Protein 8IHE (pdb70)

Organism: Mycobacterium tuberculosis (strain ATCC 25618 / H37Rv) (NCBI:txid83332)

Foldseek 3Di:
DEEEEEDQPLPSVLLLLLVLVVPYQYEYEDQPPVSLVVNCPDGNYHRDYDLLVRLVVADPQYHYEYEDEEDPVLVVVLLVVLVNHAAPHEYEDQYLYQLVVLVVSQVSNVVRNYWYKYWPWDDGNCLSPQATQIFIAADPVSCVVCVSSVLRRFNQLVNDPDDPPPDDDDDVVSRRYDHCYHRSSGSLVSLVVVLVVLLLLLVLVVVLVCLCQLCVLVPVDDDPPSVRSRDHDQSLVVLVVCCPPHPSNDVSSVVVNVCCVVPVVVVVDQLQDDDDCSLVVNVVVCVVVVNDDCSSVVSVVSNCVSNVVCVVVVVVVVVVCCVPPVDDDDDDD/DEEAFEDCPLPRVLLVLLLQVVPYAYEYEYCDQVSLVVQCPHGNRNRDHDLLVRLVVADPPYEHEHADAEDVRSVVVLLVNLVSDAASHEYEDQYLYQLVVQVVSQVSNVVRNYWYWDKPWADGNNQSPQATQIFIAADPVSCVVCVVSQLRRHRQLVSDDAPVVPDDDQDQVSSRYDHQYHRSSGSLVNLVVVLVVLLLLCVVVVVLVCQCCLCVLVPVDDDPSVRRNDHDQSLVVLVVCCPPHPSHDVSSVVVNVCCVVPVVNVVDLLQADDSCSLVSNVVVCVVVVNDDCSSVVSVVSNCVSNCVCVVVVVVVVVVVVPD/DEAEFEDQDLVSVLLCLLQQVLPYQYEYEYPDVVSLVVQPPDHNYHYDYDLQVRLVPADPQYEHEYADAEDPVLVVVLLCVLVRHAAPHEYEDCYLYQLVVQVVSQVSNVVRNYWYKYKPWADPSCLSVQATQIFIAADPVSCVVCVVSVLRRFNQLVSDPDDPVDPDDDDPVSSRYDHCYHRSSGSLVNLVVVLVVLLLVVVVVVVLVVQCCLCVLVDDVPDDPPSVRSRDDDQSLVVLVVCCPPHPSNDPVSVVVNVCCVVPVVCVVDDQQADDDCSLVVNVVVCVVVVHDDCSSVVSVVVNCVSVVVCPVVVVVVQVVCCVPPVDDDD/DEAAQEADDLPSPLLVQLLQVLPYQYEYEYDPGPRQVVSCPDHNYHRDYDLLRRQVVADPQHEHEYADEEDVVVVVVLLVNLVSHAASHEYEYAYLYQLVSQVVSQVSQVVRNYHYWDWQWAQGNRQNQQATQIQIAADPVSCVVCVSSRLSRGNALVSDPADPVDDDDDDPVSTHYDHLYHRSSRSLVSLVVVLVVLLLLLVLVVVLVCQCQLCVLVVDVPDDDPSVSRRDHDQSLVVLVVCCPDHDSNDVSSVVVNVCCVVPVPNPVDDQQADDSCSLVVNVVVCVVVVNDDCSSVVSVVSNCVSNVVCVVVVVVVVVVVVVD

Secondary structure (DSSP, 8-state):
-EEEEE--STTHHHHHHHHHHTT-EEEB--SSHHHHHHHHTSTT--B---HHHHHHSS-SS-EEEE-S-TTHHHHHHHHHHHHHS-TT-EEEE-SS--HHHHHHHHHHTTTTT-EEEEEEE---SGGGTS---EEEEE-HHHHHHHHHHHHHHS--GGGSPPPTT--SSPPHHHHTEEEEESTTHHHHHHHHHHHHHHHHHHHHHHHHHHHHTTTTTT-----S-TTS------HHHHHHHTTSSSS--BHHHHHHHHHHHH-TT-TTS-S-----SHHHHHHHHHHHTT---HHHHHHHHHHHHHTTTTHHHHHHHHHHHHHHH--------/-EEEEE--STTHHHHHHHHHTTT-EEE---SSHHHHHHHHHSTTB---S-HHHHHHSS-SS-EEEE---SSHHHHHHHHHHHSS--SS-EEEE-S---HHHHHHHHHHHHTTT-EEEEEEE--GGGHHHH---EEEES-HHHHHHHHHHHHHHS--GGGS-PPTT--SS--HHHHTEEEEESSSHHHHHHHHHHHHHHHHHHHHHHHHHHHHTTTGGG----S-GGG------HHHHHHHTTSSSTT-BHHHHHHHHHHHH-TT-TT--S-----SHHHHHHHHHHHTT---HHHHHHHHHHHHTTTTTHHHHHHHHHHHTT-/-EEEEE--SHHHHHHHHHHHHTT-EEEEE-S-HHHHHHTTSSTTEEE-SSHHHHHHTSPSSPEEEE---TTHHHHHHHHHHTTTS-TT-EEEE-S---HHHHHHHHHHHHTTT-EEEEEEE-S-STHHHH---EEEES-HHHHHHHHHHHHHHS--GGGSPPPTT--SS--HHHHT--EEESTTHHHHHHHHHHHHHHHHHHHHHHHHHHHHTGGGGT------SSGGG------HHHHHHHTTTTSS--BHHHHHHHHHHHH-TT-TTS-S-----SHHHHHHHHHHHTT---HHHHHHHHHHHHHTTTTHHHHHHHHHHHHHHH-PPP-/-EEEEE--STTHHHHHHHHHHHH-EEEEE-SSTTHHHHHHTSTTEEE-SSHHHHHHTSPSSPPEEE---SSHHHHHHHHHHTTT--TT-EEEE-S---HHHHHHHHHHHHHTTPEEEE------TTTTTS---EEEEE-HHHHHHHHHHHHHHS--GGGS---TT--S---HHHHTEEEEESTTHHHHHHHHHHHHHHHHHHHHHHHHHHHHTTTTTT------S-GGG------HHHHHHHTTSSSS--BHHHHHHHHHHHH-TT-TT--S-----SHHHHHHHHHHHHT---HHHHHHHHHHHHHTTTTHHHHHHHHHHHHH-

B-factor: mean 79.02, std 35.64, range [21.16, 266.27]

Solvent-accessible surface area: 45128 Å² total; per-residue (Å²): 92,53,0,0,0,4,1,17,48,170,47,0,7,18,0,2,65,44,0,8,191,46,34,14,64,2,3,0,41,43,147,64,95,86,29,11,159,60,4,48,74,69,95,100,20,40,32,13,71,44,18,175,82,0,9,124,125,5,68,62,77,21,4,0,0,0,22,16,86,38,35,140,87,1,26,54,23,0,94,89,0,8,108,24,6,102,74,26,0,0,0,0,0,4,5,72,8,28,4,61,29,0,38,128,4,59,119,66,0,151,155,112,34,5,57,6,0,1,0,0,6,6,6,22,54,101,1,117,134,100,1,0,0,0,0,0,0,6,63,42,110,2,19,63,115,0,48,58,0,0,41,33,0,3,19,16,38,103,63,23,114,82,3,81,45,16,118,65,172,65,29,52,0,1,47,0,10,19,59,13,15,83,9,0,0,0,5,0,0,18,3,0,0,14,3,0,12,3,0,5,0,6,0,1,1,9,0,0,2,0,1,85,17,0,24,42,17,90,178,120,24,54,42,32,54,55,105,7,1,96,11,132,16,79,4,18,37,0,0,1,0,0,26,4,9,3,5,0,17,12,38,0,0,45,4,3,1,20,3,1,94,116,10,68,68,2,75,124,27,83,14,144,3,51,2,54,0,9,4,14,20,1,3,16,3,2,3,15,9,2,3,9,0,14,0,7,2,4,2,1,7,36,2,0,18,10,21,98,60,16,60,9,10,10,41,0,8,9,0,0,19,108,35,12,8,23,57,73,56,88,115,95,185,88,48,0,0,0,5,4,18,48,153,49,0,8,32,0,0,62,43,0,9,197,41,39,10,58,0,5,0,44,42,171,74,104,83,31,11,147,64,3,51,74,51,96,97,12,52,42,7,84,42,28,147,93,0,5,136,130,5,85,64,63,30,0,0,0,0,21,20,88,34,28,132,96,1,33,54,23,0,92,104,0,6,110,16,10,117,72,34,1,3,0,0,0,1,6,70,8,18,2,47,36,0,42,149,6,52,134,77,0,158,162,99,35,3,74,4,0,0,0,0,4,1,1,14,52,76,0,125,149,78,0,0,0,0,0,0,0,7,57,44,117,4,16,49,132,0,58,70,0,0,46,29,0,1,18,20,33,104,57,20,122,72,2,85,49,22,117,72,168,53,26,56,0,1,52,0,16,16,57,17,17,84,7,0,0,0,6,0,0,20,1,0,0,17,3,0,6,7,0,4,0,5,0,6,1,8,0,0,1,0,1,89,24,0,26,31,23,88,192,66,88,48,49,56,64,96,9,3,96,11,123,13,80,5,16,26,1,0,0,0,0,30,3,4,4,10,2,13,10,31,2,0,43,1,4,0,14,4,0,94,132,15,71,74,1,72,103,12,71,3,80,1,15,0,45,0,7,5,22,10,1,4,10,1,2,4,12,6,1,1,10,2,12,0,9,2,2,2,2,9,32,2,1,21,15,37,96,58,21,57,13,9,10,40,2,9,19,2,0,77,147,48,41,84,45,0,0,0,7,8,15,44,169,31,0,9,17,0,0,61,38,0,8,167,40,39,11,49,1,0,0,46,25,173,66,97,85,25,15,144,52,2,59,82,60,110,118,12,47,27,12,84,49,25,162,79,0,6,135,98,9,84,76,59,21,1,0,0,0,19,23,94,45,28,126,89,0,17,52,26,0,89,110,0,8,99,28,9,103,75,27,0,0,0,0,0,2,4,69,6,23,2,54,36,0,34,122,2,60,120,62,0,131,152,106,22,0,36,6,0,0,0,0,8,7,2,18,70,106,0,113,123,91,0,0,0,0,0,0,0,10,59,47,108,1,21,52,106,0,47,59,0,0,43,29,0,1,19,15,40,104,62,14,114,78,5,93,43,15,137,61,174,63,32,60,0,1,43,0,12,16,51,9,12,78,7,0,0,0,3,0,0,15,1,0,0,8,2,0,8,3,0,4,0,7,0,0,1,9,0,0,1,0,1,95,22,0,37,24,14,89,128,191,119,13,56,32,28,62,56,108,5,3,94,16,140,16,78,9,18,26,0,0,0,0,0,21,7,2,1,4,0,15,8,48,0,0,40,6,3,2,22,6,1,100,129,13,72,69,1,77,120,46,76,11,129,2,64,8,38,1,19,4,29,16,1,3,13,2,0,0,10,8,1,2,9,0,13,0,7,1,4,2,1,8,36,2,0,20,11,46,92,66,18,57,13,9,9,39,1,8,4,2,0,16,96,32,10,13,18,67,75,47,155,95,41,0,0,0,8,8,16,45,148,46,1,9,32,0,0,80,47,0,6,178,57,36,15,70,2,5,0,37,27,167,81,100,101,26,15,172,77,9,39,67,110,93,120,14,69,30,19,81,42,9,161,71,0,4,118,145,15,67,72,57,35,2,0,0,2,19,15,104,26,18,128,104,2,29,57,24,0,88,88,1,4,122,23,14,79,70,39,0,5,0,0,2,0,9,65,2,21,4,47,31,0,43,140,4,16,131,49,0,96,159,92,24,0,38,1,0,1,0,0,2,5,3,12,71,72,0,101,122,61,0,0,0,0,0,0,0,10,39,46,109,5,14,53,112,0,53,56,0,0,40,24,0,1,22,20,53,98,57,26,111,84,1,91,46,16,132,63,151,50,40,45,0,0,41,0,9,14,64,10,17,80,14,0,0,0,0,0,0,16,1,0,0,18,2,0,7,6,0,4,0,5,0,5,1,8,0,0,1,0,1,89,19,0,26,26,10,80,124,163,101,16,86,36,44,59,51,90,8,0,95,9,134,12,81,5,18,21,0,0,0,0,1,32,4,4,4,5,1,18,15,34,2,1,48,1,1,0,13,3,1,93,118,20,66,76,0,78,108,12,80,8,45,1,17,2,42,0,3,4,20,12,2,4,14,2,2,4,10,11,1,3,10,0,15,0,8,2,3,2,0,9,26,2,0,18,17,36,101,50,20,66,11,11,8,32,2,8,23,1,0,66,125,22,41

Sequence (1312 aa):
MQLGMIGLGRMGANIVRRLAKGGHDCVVYDHDPDAVKAMAGEDRTTGVASLRELSQRLSAPRVVWVMVPAGNITTAVIEELANTLEAGDIVIDGGNTYYRDDLRHEKLLFKKGIHLLDCGTSGGVWGRERGYCLMIGGDGDAFARAEPIFATVAPGVAAAPRTPGRDGEVAPSEQGYLHCGPCGSGHFVKMVHNGIEYGMMASLAEGLNILRNADVGTRTAPLPNPECYQYDFDIPEVAEVWRRGSVIGSWLLDLTAIALRESPDLAEFSGRVSDSGEGRWTAIAAIDEGVPAPVLTTALQSRFASRDLDDFANKALSAMRKQFGGHAEKPANMQLGMIGLGRMGANIVRRLAKGGHDCVVYDHDPDAVKAMAGEDRTTGVASLRELSQRLSAPRVVWVMVPAGNITTAVIEELANTLEAGDIVIDGGNTYYRDDLRHEKLLFKKGIHLLDCGTSGGVWGRERGYCLMIGGDGDAFARAEPIFATVAPGVAAAPRTPGRDGEVAPSEQGYLHCGPCGSGHFVKMVHNGIEYGMMASLAEGLNILRNADVGTRAPLPNPECYQYDFDIPEVAEVWRRGSVIGSWLLDLTAIALRESPDLAEFSGRVSDSGEGRWTAIAAIDEGVPAPVLTTALQSRFASRDLDDFANKALSAMRKQFMQLGMIGLGRMGANIVRRLAKGGHDCVVYDHDPDAVKAMAGEDRTTGVASLRELSQRLSAPRVVWVMVPAGNITTAVIEELANTLEAGDIVIDGGNTYYRDDLRHEKLLFKKGIHLLDCGTSGGVWGRERGYCLMIGGDGDAFARAEPIFATVAPGVAAAPRTPGRDGEVAPSEQGYLHCGPCGSGHFVKMVHNGIEYGMMASLAEGLNILRNADVGTRVTAPLPNPECYQYDFDIPEVAEVWRRGSVIGSWLLDLTAIALRESPDLAEFSGRVSDSGEGRWTAIAAIDEGVPAPVLTTALQSRFASRDLDDFANKALSAMRKQFGGHAEKMQLGMIGLGRMGANIVRRLAKGGHDCVVYDHDPDAVKAMAGEDRTTGVASLRELSQRLSAPRVVWVMVPAGNITTAVIEELANTLEAGDIVIDGGNTYYRDDLRHEKLLFKKGIHLLDCGTSGGVWGRERGYCLMIGGDGDAFARAEPIFATVAPGVAAAPRTPGRDGEVAPSEQGYLHCGPCGSGHFVKMVHNGIEYGMMASLAEGLNILRNADVGTRVTAPLPNPECYQYDFDIPEVAEVWRRGSVIGSWLLDLTAIALRESPDLAEFSGRVSDSGEGRWTAIAAIDEGVPAPVLTTALQSRFASRDLDDFANKALSAMRKQF

GO terms:
  GO:0005886 plasma membrane (C, HDA)

Radius of gyration: 33.94 Å; Cα contacts (8 Å, |Δi|>4): 3015; chains: 4; bounding box: 57×106×106 Å

Nearest PDB structures (foldseek):
  9ijb-assembly1_B  TM=9.926E-01  e=3.414E-52  Mycobacterium tuberculosis
  9ijb-assembly1_C  TM=9.877E-01  e=2.246E-51  Mycobacterium tuberculosis
  4e21-assembly1_B-2  TM=9.804E-01  e=5.335E-36  Geobacter metallireducens GS-15
  4e21-assembly1_A-2  TM=9.779E-01  e=2.579E-34  Geobacter metallireducens GS-15
  6xeq-assembly1_D  TM=9.097E-01  e=1.144E-31  Gluconobacter oxydans

Structure (mmCIF, N/CA/C/O backbone):
data_8IHE
#
_entry.id   8IHE
#
_cell.length_a   95.991
_cell.length_b   107.246
_cell.length_c   137.023
_cell.angle_alpha   90.00
_cell.angle_beta   90.00
_cell.angle_gamma   90.00
#
_symmetry.space_group_name_H-M   'P 21 21 21'
#
loop_
_atom_site.group_PDB
_atom_site.id
_atom_site.type_symbol
_atom_site.label_atom_id
_atom_site.label_alt_id
_atom_site.label_comp_id
_atom_site.label_asym_id
_atom_site.label_entity_id
_atom_site.label_seq_id
_atom_site.pdbx_PDB_ins_code
_atom_site.Cartn_x
_atom_site.Cartn_y
_atom_site.Cartn_z
_atom_site.occupancy
_atom_site.B_iso_or_equiv
_atom_site.auth_seq_id
_atom_site.auth_comp_id
_atom_site.auth_asym_id
_atom_site.auth_atom_id
_atom_site.pdbx_PDB_model_num
ATOM 1 N N . MET A 1 1 ? -13.399 37.291 -47.530 1.00 81.22 1 MET A N 1
ATOM 2 C CA . MET A 1 1 ? -13.512 35.843 -47.884 1.00 82.61 1 MET A CA 1
ATOM 3 C C . MET A 1 1 ? -14.829 35.235 -47.342 1.00 79.06 1 MET A C 1
ATOM 4 O O . MET A 1 1 ? -15.708 35.991 -46.876 1.00 68.33 1 MET A O 1
ATOM 9 N N . GLN A 1 2 ? -14.976 33.912 -47.464 1.00 79.03 2 GLN A N 1
ATOM 10 C CA . GLN A 1 2 ? -16.262 33.161 -47.463 1.00 83.20 2 GLN A CA 1
ATOM 11 C C . GLN A 1 2 ? -16.177 32.050 -46.410 1.00 80.38 2 GLN A C 1
ATOM 12 O O . GLN A 1 2 ? -15.115 31.387 -46.360 1.00 63.55 2 GLN A O 1
ATOM 18 N N . LEU A 1 3 ? -17.254 31.827 -45.644 1.00 80.97 3 LEU A N 1
ATOM 19 C CA . LEU A 1 3 ? -17.206 31.121 -44.330 1.00 81.09 3 LEU A CA 1
ATOM 20 C C . LEU A 1 3 ? -18.513 30.375 -44.070 1.00 82.88 3 LEU A C 1
ATOM 21 O O . LEU A 1 3 ? -19.565 31.001 -44.240 1.00 81.64 3 LEU A O 1
ATOM 26 N N . GLY A 1 4 ? -18.425 29.108 -43.642 1.00 86.87 4 GLY A N 1
ATOM 27 C CA . GLY A 1 4 ? -19.566 28.289 -43.186 1.00 77.26 4 GLY A CA 1
ATOM 28 C C . GLY A 1 4 ? -19.743 28.380 -41.682 1.00 74.78 4 GLY A C 1
ATOM 29 O O . GLY A 1 4 ? -18.735 28.487 -40.970 1.00 78.23 4 GLY A O 1
ATOM 30 N N . MET A 1 5 ? -20.986 28.357 -41.213 1.00 74.46 5 MET A N 1
ATOM 31 C CA . MET A 1 5 ? -21.343 28.289 -39.771 1.00 80.62 5 MET A CA 1
ATOM 32 C C . MET A 1 5 ? -22.348 27.150 -39.541 1.00 75.23 5 MET A C 1
ATOM 33 O O . MET A 1 5 ? -23.336 27.061 -40.264 1.00 90.75 5 MET A O 1
ATOM 38 N N . ILE A 1 6 ? -22.097 26.313 -38.543 1.00 74.49 6 ILE A N 1
ATOM 39 C CA . ILE A 1 6 ? -23.022 25.250 -38.074 1.00 71.12 6 ILE A CA 1
ATOM 40 C C . ILE A 1 6 ? -23.361 25.555 -36.624 1.00 67.33 6 ILE A C 1
ATOM 41 O O . ILE A 1 6 ? -22.426 25.612 -35.837 1.00 65.74 6 ILE A O 1
ATOM 46 N N . GLY A 1 7 ? -24.641 25.749 -36.312 1.00 74.06 7 GLY A N 1
ATOM 47 C CA . GLY A 1 7 ? -25.111 26.158 -34.977 1.00 81.20 7 GLY A CA 1
ATOM 48 C C . GLY A 1 7 ? -25.275 27.664 -34.914 1.00 87.41 7 GLY A C 1
ATOM 49 O O . GLY A 1 7 ? -24.348 28.381 -35.390 1.00 74.75 7 GLY A O 1
ATOM 50 N N . LEU A 1 8 ? -26.401 28.109 -34.336 1.00 98.96 8 LEU A N 1
ATOM 51 C CA . LEU A 1 8 ? -26.925 29.499 -34.426 1.00 103.04 8 LEU A CA 1
ATOM 52 C C . LEU A 1 8 ? -27.626 29.914 -33.119 1.00 103.45 8 LEU A C 1
ATOM 53 O O . LEU A 1 8 ? -28.634 30.621 -33.215 1.00 116.36 8 LEU A O 1
ATOM 58 N N . GLY A 1 9 ? -27.115 29.530 -31.942 1.00 105.09 9 GLY A N 1
ATOM 59 C CA . GLY A 1 9 ? -27.603 30.028 -30.635 1.00 96.34 9 GLY A CA 1
ATOM 60 C C . GLY A 1 9 ? -27.258 31.498 -30.454 1.00 92.26 9 GLY A C 1
ATOM 61 O O . GLY A 1 9 ? -26.908 32.143 -31.474 1.00 89.56 9 GLY A O 1
ATOM 62 N N . ARG A 1 10 ? -27.292 32.007 -29.215 1.00 98.72 10 ARG A N 1
ATOM 63 C CA . ARG A 1 10 ? -26.929 33.419 -28.872 1.00 108.95 10 ARG A CA 1
ATOM 64 C C . ARG A 1 10 ? -25.538 33.799 -29.416 1.00 110.89 10 ARG A C 1
ATOM 65 O O . ARG A 1 10 ? -25.269 35.014 -29.473 1.00 124.47 10 ARG A O 1
ATOM 73 N N . MET A 1 11 ? -24.681 32.825 -29.768 1.00 100.92 11 MET A N 1
ATOM 74 C CA . MET A 1 11 ? -23.272 33.040 -30.206 1.00 86.39 11 MET A CA 1
ATOM 75 C C . MET A 1 11 ? -23.130 32.782 -31.707 1.00 81.43 11 MET A C 1
ATOM 76 O O . MET A 1 11 ? -22.533 33.632 -32.408 1.00 73.84 11 MET A O 1
ATOM 81 N N . GLY A 1 12 ? -23.581 31.615 -32.169 1.00 90.99 12 GLY A N 1
ATOM 82 C CA . GLY A 1 12 ? -23.397 31.187 -33.569 1.00 105.44 12 GLY A CA 1
ATOM 83 C C . GLY A 1 12 ? -23.794 32.304 -34.516 1.00 101.77 12 GLY A C 1
ATOM 84 O O . GLY A 1 12 ? -22.940 32.740 -35.339 1.00 83.42 12 GLY A O 1
ATOM 85 N N . ALA A 1 13 ? -25.038 32.766 -34.334 1.00 97.13 13 ALA A N 1
ATOM 86 C CA . ALA A 1 13 ? -25.707 33.883 -35.042 1.00 86.42 13 ALA A CA 1
ATOM 87 C C . ALA A 1 13 ? -24.800 35.113 -35.106 1.00 78.18 13 ALA A C 1
ATOM 88 O O . ALA A 1 13 ? -24.430 35.504 -36.230 1.00 79.23 13 ALA A O 1
ATOM 90 N N . ASN A 1 14 ? -24.465 35.675 -33.935 1.00 74.31 14 ASN A N 1
ATOM 91 C CA . ASN A 1 14 ? -23.914 37.049 -33.748 1.00 69.29 14 ASN A CA 1
ATOM 92 C C . ASN A 1 14 ? -22.509 37.151 -34.364 1.00 70.37 14 ASN A C 1
ATOM 93 O O . ASN A 1 14 ? -22.036 38.293 -34.613 1.00 57.02 14 ASN A O 1
ATOM 98 N N . ILE A 1 15 ? -21.883 36.008 -34.660 1.00 69.16 15 ILE A N 1
ATOM 99 C CA . ILE A 1 15 ? -20.594 35.967 -35.401 1.00 75.21 15 ILE A CA 1
ATOM 100 C C . ILE A 1 15 ? -20.891 36.165 -36.894 1.00 76.56 15 ILE A C 1
ATOM 101 O O . ILE A 1 15 ? -20.320 37.103 -37.494 1.00 75.54 15 ILE A O 1
ATOM 106 N N . VAL A 1 16 ? -21.776 35.332 -37.448 1.00 87.49 16 VAL A N 1
ATOM 107 C CA . VAL A 1 16 ? -22.435 35.488 -38.785 1.00 91.18 16 VAL A CA 1
ATOM 108 C C . VAL A 1 16 ? -22.667 36.979 -39.081 1.00 89.54 16 VAL A C 1
ATOM 109 O O . VAL A 1 16 ? -22.098 37.488 -40.086 1.00 68.57 16 VAL A O 1
ATOM 113 N N . ARG A 1 17 ? -23.478 37.639 -38.238 1.00 87.50 17 ARG A N 1
ATOM 114 C CA . ARG A 1 17 ? -23.925 39.055 -38.387 1.00 92.47 17 ARG A CA 1
ATOM 115 C C . ARG A 1 17 ? -22.725 40.008 -38.412 1.00 97.14 17 ARG A C 1
ATOM 116 O O . ARG A 1 17 ? -22.666 40.878 -39.318 1.00 107.04 17 ARG A O 1
ATOM 124 N N . ARG A 1 18 ? -21.824 39.849 -37.440 1.00 90.78 18 ARG A N 1
ATOM 125 C CA . ARG A 1 18 ? -20.583 40.646 -37.284 1.00 79.32 18 ARG A CA 1
ATOM 126 C C . ARG A 1 18 ? -19.676 40.453 -38.502 1.00 74.59 18 ARG A C 1
ATOM 127 O O . ARG A 1 18 ? -18.975 41.426 -38.825 1.00 70.66 18 ARG A O 1
ATOM 135 N N . LEU A 1 19 ? -19.639 39.249 -39.106 1.00 77.00 19 LEU A N 1
ATOM 136 C CA . LEU A 1 19 ? -18.755 38.912 -40.270 1.00 79.04 19 LEU A CA 1
ATOM 137 C C . LEU A 1 19 ? -19.309 39.541 -41.548 1.00 83.43 19 LEU A C 1
ATOM 138 O O . LEU A 1 19 ? -18.504 40.089 -42.343 1.00 75.87 19 LEU A O 1
ATOM 143 N N . ALA A 1 20 ? -20.621 39.370 -41.757 1.00 86.84 20 ALA A N 1
ATOM 144 C CA . ALA A 1 20 ? -21.385 39.889 -42.911 1.00 83.72 20 ALA A CA 1
ATOM 145 C C . ALA A 1 20 ? -21.124 41.396 -43.013 1.00 86.60 20 ALA A C 1
ATOM 146 O O . ALA A 1 20 ? -20.727 41.870 -44.117 1.00 91.16 20 ALA A O 1
ATOM 148 N N . LYS A 1 21 ? -21.288 42.112 -41.897 1.00 69.99 21 LYS A N 1
ATOM 149 C CA . LYS A 1 21 ? -21.062 43.576 -41.835 1.00 69.28 21 LYS A CA 1
ATOM 150 C C . LYS A 1 21 ? -19.572 43.820 -42.120 1.00 78.59 21 LYS A C 1
ATOM 151 O O . LYS A 1 21 ? -19.269 44.774 -42.868 1.00 89.84 21 LYS A O 1
ATOM 157 N N . GLY A 1 22 ? -18.684 42.967 -41.586 1.00 77.04 22 GLY A N 1
ATOM 158 C CA . GLY A 1 22 ? -17.225 43.026 -41.813 1.00 74.62 22 GLY A CA 1
ATOM 159 C C . GLY A 1 22 ? -16.875 42.628 -43.236 1.00 74.97 22 GLY A C 1
ATOM 160 O O . GLY A 1 22 ? -15.677 42.748 -43.615 1.00 71.29 22 GLY A O 1
ATOM 161 N N . GLY A 1 23 ? -17.876 42.134 -43.976 1.00 73.14 23 GLY A N 1
ATOM 162 C CA . GLY A 1 23 ? -17.842 41.921 -45.434 1.00 76.08 23 GLY A CA 1
ATOM 163 C C . GLY A 1 23 ? -17.377 40.524 -45.796 1.00 83.29 23 GLY A C 1
ATOM 164 O O . GLY A 1 23 ? -16.432 40.409 -46.590 1.00 94.59 23 GLY A O 1
ATOM 165 N N . HIS A 1 24 ? -18.007 39.484 -45.246 1.00 78.84 24 HIS A N 1
ATOM 166 C CA . HIS A 1 24 ? -17.676 38.076 -45.582 1.00 74.62 24 HIS A CA 1
ATOM 167 C C . HIS A 1 24 ? -18.941 37.346 -46.026 1.00 76.28 24 HIS A C 1
ATOM 168 O O . HIS A 1 24 ? -20.034 37.714 -45.536 1.00 75.46 24 HIS A O 1
ATOM 175 N N . ASP A 1 25 ? -18.786 36.336 -46.887 1.00 79.05 25 ASP A N 1
ATOM 176 C CA . ASP A 1 25 ? -19.924 35.517 -47.376 1.00 90.79 25 ASP A CA 1
ATOM 177 C C . ASP A 1 25 ? -20.139 34.349 -46.408 1.00 87.99 25 ASP A C 1
ATOM 178 O O . ASP A 1 25 ? -19.291 33.414 -46.388 1.00 88.87 25 ASP A O 1
ATOM 183 N N . CYS A 1 26 ? -21.245 34.433 -45.656 1.00 77.50 26 CYS A N 1
ATOM 184 C CA . CYS A 1 26 ? -21.737 33.426 -44.680 1.00 84.51 26 CYS A CA 1
ATOM 185 C C . CYS A 1 26 ? -22.701 32.437 -45.360 1.00 75.40 26 CYS A C 1
ATOM 186 O O . CYS A 1 26 ? -23.533 32.883 -46.185 1.00 82.00 26 CYS A O 1
ATOM 189 N N . VAL A 1 27 ? -22.553 31.149 -45.018 1.00 72.93 27 VAL A N 1
ATOM 190 C CA . VAL A 1 27 ? -23.460 29.983 -45.276 1.00 76.08 27 VAL A CA 1
ATOM 191 C C . VAL A 1 27 ? -23.773 29.354 -43.904 1.00 71.40 27 VAL A C 1
ATOM 192 O O . VAL A 1 27 ? -22.812 29.036 -43.207 1.00 73.29 27 VAL A O 1
ATOM 196 N N . VAL A 1 28 ? -25.036 29.124 -43.534 1.00 74.78 28 VAL A N 1
ATOM 197 C CA . VAL A 1 28 ? -25.416 28.786 -42.127 1.00 87.67 28 VAL A CA 1
ATOM 198 C C . VAL A 1 28 ? -26.175 27.443 -42.040 1.00 96.85 28 VAL A C 1
ATOM 199 O O . VAL A 1 28 ? -26.285 26.785 -43.093 1.00 86.30 28 VAL A O 1
ATOM 203 N N . TYR A 1 29 ? -26.598 27.039 -40.816 1.00 104.88 29 TYR A N 1
ATOM 204 C CA . TYR A 1 29 ? -27.465 25.863 -40.484 1.00 105.42 29 TYR A CA 1
ATOM 205 C C . TYR A 1 29 ? -27.511 25.553 -38.970 1.00 104.84 29 TYR A C 1
ATOM 206 O O . TYR A 1 29 ? -26.446 25.599 -38.332 1.00 124.27 29 TYR A O 1
ATOM 215 N N . ASP A 1 30 ? -28.701 25.192 -38.446 1.00 92.71 30 ASP A N 1
ATOM 216 C CA . ASP A 1 30 ? -28.993 24.609 -37.096 1.00 90.13 30 ASP A CA 1
ATOM 217 C C . ASP A 1 30 ? -30.327 23.849 -37.175 1.00 98.72 30 ASP A C 1
ATOM 218 O O . ASP A 1 30 ? -31.333 24.507 -37.471 1.00 118.66 30 ASP A O 1
ATOM 223 N N . HIS A 1 31 ? -30.368 22.538 -36.907 1.00 100.36 31 HIS A N 1
ATOM 224 C CA . HIS A 1 31 ? -31.614 21.721 -36.971 1.00 109.52 31 HIS A CA 1
ATOM 225 C C . HIS A 1 31 ? -32.858 22.625 -37.059 1.00 113.04 31 HIS A C 1
ATOM 226 O O . HIS A 1 31 ? -33.448 22.697 -38.168 1.00 122.05 31 HIS A O 1
ATOM 233 N N . ASP A 1 32 ? -33.225 23.285 -35.946 1.00 114.68 32 ASP A N 1
ATOM 234 C CA . ASP A 1 32 ? -34.510 24.015 -35.725 1.00 121.70 32 ASP A CA 1
ATOM 235 C C . ASP A 1 32 ? -34.848 24.807 -36.987 1.00 138.19 32 ASP A C 1
ATOM 236 O O . ASP A 1 32 ? -34.014 25.569 -37.464 1.00 154.85 32 ASP A O 1
ATOM 241 N N . PRO A 1 33 ? -36.055 24.656 -37.586 1.00 149.49 33 PRO A N 1
ATOM 242 C CA . PRO A 1 33 ? -36.390 25.383 -38.814 1.00 150.49 33 PRO A CA 1
ATOM 243 C C . PRO A 1 33 ? -36.215 26.904 -38.664 1.00 150.22 33 PRO A C 1
ATOM 244 O O . PRO A 1 33 ? -35.376 27.477 -39.357 1.00 121.85 33 PRO A O 1
ATOM 248 N N . ASP A 1 34 ? -36.984 27.485 -37.731 1.00 161.28 34 ASP A N 1
ATOM 249 C CA . ASP A 1 34 ? -37.190 28.945 -37.508 1.00 161.98 34 ASP A CA 1
ATOM 250 C C . ASP A 1 34 ? -35.839 29.659 -37.356 1.00 155.88 34 ASP A C 1
ATOM 251 O O . ASP A 1 34 ? -35.719 30.811 -37.842 1.00 139.84 34 ASP A O 1
ATOM 256 N N . ALA A 1 35 ? -34.871 29.004 -36.704 1.00 156.96 35 ALA A N 1
ATOM 257 C CA . ALA A 1 35 ? -33.504 29.522 -36.458 1.00 154.91 35 ALA A CA 1
ATOM 258 C C . ALA A 1 35 ? -32.754 29.686 -37.789 1.00 148.32 35 ALA A C 1
ATOM 259 O O . ALA A 1 35 ? -31.961 30.638 -37.887 1.00 148.60 35 ALA A O 1
ATOM 261 N N . VAL A 1 36 ? -33.012 28.819 -38.777 1.00 130.30 36 VAL A N 1
ATOM 262 C CA . VAL A 1 36 ? -32.327 28.841 -40.106 1.00 116.27 36 VAL A CA 1
ATOM 263 C C . VAL A 1 36 ? -33.011 29.865 -41.016 1.00 123.19 36 VAL A C 1
ATOM 264 O O . VAL A 1 36 ? -32.339 30.384 -41.940 1.00 111.41 36 VAL A O 1
ATOM 268 N N . LYS A 1 37 ? -34.313 30.081 -40.809 1.00 131.19 37 LYS A N 1
ATOM 269 C CA . LYS A 1 37 ? -35.101 31.174 -41.441 1.00 137.76 37 LYS A CA 1
ATOM 270 C C . LYS A 1 37 ? -34.510 32.511 -40.982 1.00 134.34 37 LYS A C 1
ATOM 271 O O . LYS A 1 37 ? -34.115 33.315 -41.853 1.00 133.59 37 LYS A O 1
ATOM 277 N N . ALA A 1 38 ? -34.425 32.705 -39.662 1.00 112.72 38 ALA A N 1
ATOM 278 C CA . ALA A 1 38 ? -34.072 33.983 -39.009 1.00 109.55 38 ALA A CA 1
ATOM 279 C C . ALA A 1 38 ? -32.770 34.547 -39.597 1.00 125.72 38 ALA A C 1
ATOM 280 O O . ALA A 1 38 ? -32.665 35.785 -39.697 1.00 138.89 38 ALA A O 1
ATOM 282 N N . MET A 1 39 ? -31.824 33.687 -39.994 1.00 138.87 39 MET A N 1
ATOM 283 C CA . MET A 1 39 ? -30.471 34.090 -40.481 1.00 156.15 39 MET A CA 1
ATOM 284 C C . MET A 1 39 ? -30.477 34.318 -42.003 1.00 170.33 39 MET A C 1
ATOM 285 O O . MET A 1 39 ? -29.575 35.034 -42.483 1.00 189.95 39 MET A O 1
ATOM 290 N N . ALA A 1 40 ? -31.429 33.729 -42.740 1.00 172.51 40 ALA A N 1
ATOM 291 C CA . ALA A 1 40 ? -31.426 33.659 -44.225 1.00 153.36 40 ALA A CA 1
ATOM 292 C C . ALA A 1 40 ? -31.842 35.002 -44.846 1.00 138.62 40 ALA A C 1
ATOM 293 O O . ALA A 1 40 ? -31.562 35.197 -46.047 1.00 130.83 40 ALA A O 1
ATOM 295 N N . GLY A 1 41 ? -32.470 35.896 -44.070 1.00 126.11 41 GLY A N 1
ATOM 296 C CA . GLY A 1 41 ? -32.946 37.209 -44.551 1.00 123.04 41 GLY A CA 1
ATOM 297 C C . GLY A 1 41 ? -32.007 38.357 -44.204 1.00 109.85 41 GLY A C 1
ATOM 298 O O . GLY A 1 41 ? -32.514 39.450 -43.892 1.00 115.97 41 GLY A O 1
ATOM 299 N N . GLU A 1 42 ? -30.689 38.145 -44.266 1.00 99.42 42 GLU A N 1
ATOM 300 C CA . GLU A 1 42 ? -29.675 39.147 -43.838 1.00 99.88 42 GLU A CA 1
ATOM 301 C C . GLU A 1 42 ? -28.486 39.104 -44.797 1.00 92.25 42 GLU A C 1
ATOM 302 O O . GLU A 1 42 ? -28.401 38.138 -45.574 1.00 82.46 42 GLU A O 1
ATOM 308 N N . ASP A 1 43 ? -27.595 40.098 -44.692 1.00 101.43 43 ASP A N 1
ATOM 309 C CA . ASP A 1 43 ? -26.492 40.407 -45.651 1.00 114.56 43 ASP A CA 1
ATOM 310 C C . ASP A 1 43 ? -25.540 39.210 -45.780 1.00 105.76 43 ASP A C 1
ATOM 311 O O . ASP A 1 43 ? -25.007 38.765 -44.757 1.00 128.43 43 ASP A O 1
ATOM 316 N N . ARG A 1 44 ? -25.375 38.699 -47.003 1.00 108.73 44 ARG A N 1
ATOM 317 C CA . ARG A 1 44 ? -24.325 37.727 -47.412 1.00 106.37 44 ARG A CA 1
ATOM 318 C C . ARG A 1 44 ? -24.526 36.376 -46.710 1.00 112.17 44 ARG A C 1
ATOM 319 O O . ARG A 1 44 ? -23.525 35.657 -46.532 1.00 121.96 44 ARG A O 1
ATOM 327 N N . THR A 1 45 ? -25.773 36.036 -46.360 1.00 109.67 45 THR A N 1
ATOM 328 C CA . THR A 1 45 ? -26.153 34.799 -45.628 1.00 107.14 45 THR A CA 1
ATOM 329 C C . THR A 1 45 ? -26.937 33.886 -46.575 1.00 110.65 45 THR A C 1
ATOM 330 O O . THR A 1 45 ? -27.105 34.273 -47.741 1.00 115.71 45 THR A O 1
ATOM 334 N N . THR A 1 46 ? -27.379 32.711 -46.111 1.00 115.05 46 THR A N 1
ATOM 335 C CA . THR A 1 46 ? -27.842 31.604 -46.995 1.00 107.80 46 THR A CA 1
ATOM 336 C C . THR A 1 46 ? -28.301 30.381 -46.184 1.00 106.10 46 THR A C 1
ATOM 337 O O . THR A 1 46 ? -27.609 29.342 -46.271 1.00 125.78 46 THR A O 1
ATOM 341 N N . GLY A 1 47 ? -29.436 30.466 -45.476 1.00 95.32 47 GLY A N 1
ATOM 342 C CA . GLY A 1 47 ? -29.948 29.387 -44.596 1.00 97.41 47 GLY A CA 1
ATOM 343 C C . GLY A 1 47 ? -30.294 28.094 -45.335 1.00 96.25 47 GLY A C 1
ATOM 344 O O . GLY A 1 47 ? -31.388 28.050 -45.955 1.00 94.68 47 GLY A O 1
ATOM 345 N N . VAL A 1 48 ? -29.436 27.059 -45.232 1.00 101.94 48 VAL A N 1
ATOM 346 C CA . VAL A 1 48 ? -29.608 25.702 -45.865 1.00 107.43 48 VAL A CA 1
ATOM 347 C C . VAL A 1 48 ? -30.334 24.760 -44.872 1.00 107.85 48 VAL A C 1
ATOM 348 O O . VAL A 1 48 ? -31.122 25.279 -44.047 1.00 117.54 48 VAL A O 1
ATOM 352 N N . ALA A 1 49 ? -30.188 23.430 -44.990 1.00 102.92 49 ALA A N 1
ATOM 353 C CA . ALA A 1 49 ? -30.563 22.449 -43.928 1.00 107.39 49 ALA A CA 1
ATOM 354 C C . ALA A 1 49 ? -30.095 21.012 -44.265 1.00 106.05 49 ALA A C 1
ATOM 355 O O . ALA A 1 49 ? -30.626 20.058 -43.631 1.00 99.36 49 ALA A O 1
ATOM 357 N N . SER A 1 50 ? -29.133 20.851 -45.190 1.00 92.94 50 SER A N 1
ATOM 358 C CA . SER A 1 50 ? -28.211 19.685 -45.288 1.00 93.24 50 SER A CA 1
ATOM 359 C C . SER A 1 50 ? -26.790 20.156 -44.968 1.00 97.14 50 SER A C 1
ATOM 360 O O . SER A 1 50 ? -26.494 21.350 -45.191 1.00 90.30 50 SER A O 1
ATOM 363 N N . LEU A 1 51 ? -25.937 19.249 -44.489 1.00 99.72 51 LEU A N 1
ATOM 364 C CA . LEU A 1 51 ? -24.479 19.515 -44.351 1.00 113.33 51 LEU A CA 1
ATOM 365 C C . LEU A 1 51 ? -23.802 19.347 -45.717 1.00 109.46 51 LEU A C 1
ATOM 366 O O . LEU A 1 51 ? -22.764 20.006 -45.961 1.00 89.89 51 LEU A O 1
ATOM 371 N N . ARG A 1 52 ? -24.350 18.479 -46.568 1.00 104.92 52 ARG A N 1
ATOM 372 C CA . ARG A 1 52 ? -23.808 18.240 -47.927 1.00 101.87 52 ARG A CA 1
ATOM 373 C C . ARG A 1 52 ? -24.096 19.481 -48.782 1.00 97.98 52 ARG A C 1
ATOM 374 O O . ARG A 1 52 ? -23.182 19.886 -49.529 1.00 76.98 52 ARG A O 1
ATOM 382 N N . GLU A 1 53 ? -25.302 20.060 -48.636 1.00 97.37 53 GLU A N 1
ATOM 383 C CA . GLU A 1 53 ? -25.775 21.310 -49.302 1.00 101.14 53 GLU A CA 1
ATOM 384 C C . GLU A 1 53 ? -24.846 22.477 -48.940 1.00 110.67 53 GLU A C 1
ATOM 385 O O . GLU A 1 53 ? -24.611 23.341 -49.811 1.00 100.24 53 GLU A O 1
ATOM 391 N N . LEU A 1 54 ? -24.367 22.503 -47.689 1.00 128.14 54 LEU A N 1
ATOM 392 C CA . LEU A 1 54 ? -23.497 23.570 -47.120 1.00 124.91 54 LEU A CA 1
ATOM 393 C C . LEU A 1 54 ? -22.093 23.509 -47.740 1.00 110.08 54 LEU A C 1
ATOM 394 O O . LEU A 1 54 ? -21.536 24.589 -47.992 1.00 104.75 54 LEU A O 1
ATOM 399 N N . SER A 1 55 ? -21.531 22.312 -47.951 1.00 99.29 55 SER A N 1
ATOM 400 C CA . SER A 1 55 ? -20.164 22.117 -48.511 1.00 99.03 55 SER A CA 1
ATOM 401 C C . SER A 1 55 ? -20.200 22.289 -50.033 1.00 96.50 55 SER A C 1
ATOM 402 O O . SER A 1 55 ? -19.126 22.558 -50.602 1.00 87.67 55 SER A O 1
ATOM 405 N N . GLN A 1 56 ? -21.379 22.132 -50.657 1.00 106.01 56 GLN A N 1
ATOM 406 C CA . GLN A 1 56 ? -21.640 22.517 -52.079 1.00 112.40 56 GLN A CA 1
ATOM 407 C C . GLN A 1 56 ? -21.590 24.049 -52.165 1.00 123.28 56 GLN A C 1
ATOM 408 O O . GLN A 1 56 ? -20.695 24.605 -52.857 1.00 111.66 56 GLN A O 1
ATOM 414 N N . ARG A 1 57 ? -22.482 24.694 -51.408 1.00 132.98 57 ARG A N 1
ATOM 415 C CA . ARG A 1 57 ? -22.634 26.169 -51.293 1.00 125.74 57 ARG A CA 1
ATOM 416 C C . ARG A 1 57 ? -21.315 26.831 -50.845 1.00 117.30 57 ARG A C 1
ATOM 417 O O . ARG A 1 57 ? -21.236 28.064 -50.929 1.00 125.53 57 ARG A O 1
ATOM 425 N N . LEU A 1 58 ? -20.311 26.072 -50.385 1.00 111.33 58 LEU A N 1
ATOM 426 C CA . LEU A 1 58 ? -18.956 26.605 -50.059 1.00 112.26 58 LEU A CA 1
ATOM 427 C C . LEU A 1 58 ? -17.958 26.167 -51.138 1.00 102.54 58 LEU A C 1
ATOM 428 O O . LEU A 1 58 ? -18.171 25.085 -51.728 1.00 90.77 58 LEU A O 1
ATOM 433 N N . SER A 1 59 ? -16.909 26.979 -51.352 1.00 91.47 59 SER A N 1
ATOM 434 C CA . SER A 1 59 ? -15.869 26.821 -52.406 1.00 91.26 59 SER A CA 1
ATOM 435 C C . SER A 1 59 ? -14.549 26.381 -51.768 1.00 104.09 59 SER A C 1
ATOM 436 O O . SER A 1 59 ? -14.072 27.094 -50.850 1.00 103.69 59 SER A O 1
ATOM 439 N N . ALA A 1 60 ? -13.971 25.278 -52.265 1.00 104.21 60 ALA A N 1
ATOM 440 C CA . ALA A 1 60 ? -12.726 24.656 -51.752 1.00 98.69 60 ALA A CA 1
ATOM 441 C C . ALA A 1 60 ? -11.530 25.530 -52.124 1.00 93.26 60 ALA A C 1
ATOM 442 O O . ALA A 1 60 ? -11.464 26.022 -53.239 1.00 82.59 60 ALA A O 1
ATOM 444 N N . PRO A 1 61 ? -10.552 25.779 -51.218 1.00 105.91 61 PRO A N 1
ATOM 445 C CA . PRO A 1 61 ? -10.601 25.282 -49.841 1.00 104.47 61 PRO A CA 1
ATOM 446 C C . PRO A 1 61 ? -11.571 26.123 -48.999 1.00 95.57 61 PRO A C 1
ATOM 447 O O . PRO A 1 61 ? -11.652 27.308 -49.245 1.00 93.86 61 PRO A O 1
ATOM 451 N N . ARG A 1 62 ? -12.277 25.493 -48.055 1.00 87.90 62 ARG A N 1
ATOM 452 C CA . ARG A 1 62 ? -13.352 26.137 -47.253 1.00 91.59 62 ARG A CA 1
ATOM 453 C C . ARG A 1 62 ? -12.906 26.412 -45.804 1.00 81.82 62 ARG A C 1
ATOM 454 O O . ARG A 1 62 ? -11.865 25.896 -45.345 1.00 70.69 62 ARG A O 1
ATOM 462 N N . VAL A 1 63 ? -13.720 27.185 -45.090 1.00 78.13 63 VAL A N 1
ATOM 463 C CA . VAL A 1 63 ? -13.609 27.413 -43.621 1.00 75.74 63 VAL A CA 1
ATOM 464 C C . VAL A 1 63 ? -15.024 27.311 -43.026 1.00 76.73 63 VAL A C 1
ATOM 465 O O . VAL A 1 63 ? -15.864 28.205 -43.319 1.00 70.34 63 VAL A O 1
ATOM 469 N N . VAL A 1 64 ? -15.276 26.237 -42.262 1.00 74.60 64 VAL A N 1
ATOM 470 C CA . VAL A 1 64 ? -16.522 26.027 -41.465 1.00 73.73 64 VAL A CA 1
ATOM 471 C C . VAL A 1 64 ? -16.241 26.322 -39.977 1.00 77.68 64 VAL A C 1
ATOM 472 O O . VAL A 1 64 ? -15.206 25.863 -39.447 1.00 65.27 64 VAL A O 1
ATOM 476 N N . TRP A 1 65 ? -17.130 27.093 -39.339 1.00 74.19 65 TRP A N 1
ATOM 477 C CA . TRP A 1 65 ? -17.138 27.397 -37.886 1.00 68.72 65 TRP A CA 1
ATOM 478 C C . TRP A 1 65 ? -18.243 26.553 -37.260 1.00 74.78 65 TRP A C 1
ATOM 479 O O . TRP A 1 65 ? -19.309 26.477 -37.887 1.00 79.91 65 TRP A O 1
ATOM 490 N N . VAL A 1 66 ? -17.980 25.918 -36.109 1.00 76.50 66 VAL A N 1
ATOM 491 C CA . VAL A 1 66 ? -18.963 25.071 -35.371 1.00 75.12 66 VAL A CA 1
ATOM 492 C C . VAL A 1 66 ? -19.243 25.704 -34.009 1.00 74.62 66 VAL A C 1
ATOM 493 O O . VAL A 1 66 ? -18.278 25.920 -33.257 1.00 82.56 66 VAL A O 1
ATOM 497 N N . MET A 1 67 ? -20.521 25.935 -33.700 1.00 71.72 67 MET A N 1
ATOM 498 C CA . MET A 1 67 ? -20.979 26.553 -32.428 1.00 79.06 67 MET A CA 1
ATOM 499 C C . MET A 1 67 ? -22.221 25.818 -31.920 1.00 73.16 67 MET A C 1
ATOM 500 O O . MET A 1 67 ? -23.268 26.448 -31.750 1.00 79.30 67 MET A O 1
ATOM 505 N N . VAL A 1 68 ? -22.079 24.522 -31.678 1.00 73.73 68 VAL A N 1
ATOM 506 C CA . VAL A 1 68 ? -23.140 23.659 -31.098 1.00 72.47 68 VAL A CA 1
ATOM 507 C C . VAL A 1 68 ? -22.680 23.234 -29.710 1.00 77.88 68 VAL A C 1
ATOM 508 O O . VAL A 1 68 ? -21.495 23.351 -29.393 1.00 70.01 68 VAL A O 1
ATOM 512 N N . PRO A 1 69 ? -23.599 22.743 -28.843 1.00 85.38 69 PRO A N 1
ATOM 513 C CA . PRO A 1 69 ? -23.270 22.424 -27.451 1.00 80.79 69 PRO A CA 1
ATOM 514 C C . PRO A 1 69 ? -22.122 21.425 -27.318 1.00 75.57 69 PRO A C 1
ATOM 515 O O . PRO A 1 69 ? -22.031 20.547 -28.138 1.00 85.22 69 PRO A O 1
ATOM 519 N N . ALA A 1 70 ? -21.307 21.587 -26.276 1.00 76.22 70 ALA A N 1
ATOM 520 C CA . ALA A 1 70 ? -20.119 20.751 -25.985 1.00 74.75 70 ALA A CA 1
ATOM 521 C C . ALA A 1 70 ? -20.540 19.302 -25.708 1.00 74.23 70 ALA A C 1
ATOM 522 O O . ALA A 1 70 ? -21.698 19.070 -25.252 1.00 69.25 70 ALA A O 1
ATOM 524 N N . GLY A 1 71 ? -19.622 18.371 -25.987 1.00 69.94 71 GLY A N 1
ATOM 525 C CA . GLY A 1 71 ? -19.785 16.930 -25.734 1.00 78.10 71 GLY A CA 1
ATOM 526 C C . GLY A 1 71 ? -20.352 16.235 -26.954 1.00 92.19 71 GLY A C 1
ATOM 527 O O . GLY A 1 71 ? -19.960 16.618 -28.087 1.00 91.60 71 GLY A O 1
ATOM 528 N N . ASN A 1 72 ? -21.254 15.270 -26.733 1.00 93.79 72 ASN A N 1
ATOM 529 C CA . ASN A 1 72 ? -21.870 14.399 -27.774 1.00 87.27 72 ASN A CA 1
ATOM 530 C C . ASN A 1 72 ? -22.065 15.140 -29.105 1.00 88.97 72 ASN A C 1
ATOM 531 O O . ASN A 1 72 ? -21.450 14.717 -30.129 1.00 79.69 72 ASN A O 1
ATOM 536 N N . ILE A 1 73 ? -22.879 16.205 -29.077 1.00 82.27 73 ILE A N 1
ATOM 537 C CA . ILE A 1 73 ? -23.374 16.942 -30.279 1.00 78.18 73 ILE A CA 1
ATOM 538 C C . ILE A 1 73 ? -22.183 17.437 -31.110 1.00 79.00 73 ILE A C 1
ATOM 539 O O . ILE A 1 73 ? -22.131 17.078 -32.305 1.00 82.39 73 ILE A O 1
ATOM 544 N N . THR A 1 74 ? -21.245 18.176 -30.500 1.00 73.00 74 THR A N 1
ATOM 545 C CA . THR A 1 74 ? -20.030 18.756 -31.152 1.00 66.02 74 THR A CA 1
ATOM 546 C C . THR A 1 74 ? -19.166 17.655 -31.784 1.00 80.06 74 THR A C 1
ATOM 547 O O . THR A 1 74 ? -18.489 17.936 -32.820 1.00 67.88 74 THR A O 1
ATOM 551 N N . THR A 1 75 ? -19.133 16.460 -31.177 1.00 90.15 75 THR A N 1
ATOM 552 C CA . THR A 1 75 ? -18.364 15.306 -31.716 1.00 88.67 75 THR A CA 1
ATOM 553 C C . THR A 1 75 ? -19.167 14.742 -32.895 1.00 87.86 75 THR A C 1
ATOM 554 O O . THR A 1 75 ? -18.584 14.632 -34.011 1.00 59.78 75 THR A O 1
ATOM 558 N N . ALA A 1 76 ? -20.466 14.469 -32.682 1.00 91.82 76 ALA A N 1
ATOM 559 C CA . ALA A 1 76 ? -21.404 14.090 -33.766 1.00 87.65 76 ALA A CA 1
ATOM 560 C C . ALA A 1 76 ? -20.993 14.887 -35.013 1.00 84.64 76 ALA A C 1
ATOM 561 O O . ALA A 1 76 ? -20.479 14.272 -35.964 1.00 82.94 76 ALA A O 1
ATOM 563 N N . VAL A 1 77 ? -21.077 16.219 -34.929 1.00 82.14 77 VAL A N 1
ATOM 564 C CA . VAL A 1 77 ? -20.944 17.176 -36.075 1.00 81.82 77 VAL A CA 1
ATOM 565 C C . VAL A 1 77 ? -19.524 17.112 -36.669 1.00 82.89 77 VAL A C 1
ATOM 566 O O . VAL A 1 77 ? -19.370 17.349 -37.874 1.00 71.57 77 VAL A O 1
ATOM 570 N N . ILE A 1 78 ? -18.496 16.828 -35.872 1.00 98.95 78 ILE A N 1
ATOM 571 C CA . ILE A 1 78 ? -17.103 16.755 -36.404 1.00 95.15 78 ILE A CA 1
ATOM 572 C C . ILE A 1 78 ? -16.968 15.446 -37.187 1.00 95.40 78 ILE A C 1
ATOM 573 O O . ILE A 1 78 ? -16.357 15.491 -38.264 1.00 91.56 78 ILE A O 1
ATOM 578 N N . GLU A 1 79 ? -17.516 14.338 -36.661 1.00 92.99 79 GLU A N 1
ATOM 579 C CA . GLU A 1 79 ? -17.540 13.019 -37.351 1.00 88.34 79 GLU A CA 1
ATOM 580 C C . GLU A 1 79 ? -18.135 13.245 -38.748 1.00 88.37 79 GLU A C 1
ATOM 581 O O . GLU A 1 79 ? -17.449 12.909 -39.739 1.00 70.84 79 GLU A O 1
ATOM 587 N N . GLU A 1 80 ? -19.324 13.868 -38.809 1.00 96.21 80 GLU A N 1
ATOM 588 C CA . GLU A 1 80 ? -20.144 14.055 -40.042 1.00 91.25 80 GLU A CA 1
ATOM 589 C C . GLU A 1 80 ? -19.406 14.969 -41.021 1.00 88.52 80 GLU A C 1
ATOM 590 O O . GLU A 1 80 ? -19.486 14.697 -42.225 1.00 92.39 80 GLU A O 1
ATOM 596 N N . LEU A 1 81 ? -18.694 15.985 -40.521 1.00 99.46 81 LEU A N 1
ATOM 597 C CA . LEU A 1 81 ? -17.917 16.955 -41.346 1.00 95.86 81 LEU A CA 1
ATOM 598 C C . LEU A 1 81 ? -16.680 16.275 -41.937 1.00 93.94 81 LEU A C 1
ATOM 599 O O . LEU A 1 81 ? -16.007 16.926 -42.745 1.00 96.31 81 LEU A O 1
ATOM 604 N N . ALA A 1 82 ? -16.357 15.048 -41.513 1.00 97.52 82 ALA A N 1
ATOM 605 C CA . ALA A 1 82 ? -15.181 14.278 -41.989 1.00 103.60 82 ALA A CA 1
ATOM 606 C C . ALA A 1 82 ? -15.497 13.680 -43.366 1.00 113.33 82 ALA A C 1
ATOM 607 O O . ALA A 1 82 ? -14.547 13.478 -44.163 1.00 109.00 82 ALA A O 1
ATOM 609 N N . ASN A 1 83 ? -16.786 13.408 -43.617 1.00 110.52 83 ASN A N 1
ATOM 610 C CA . ASN A 1 83 ? -17.349 12.960 -44.921 1.00 100.62 83 ASN A CA 1
ATOM 611 C C . ASN A 1 83 ? -17.560 14.194 -45.803 1.00 88.45 83 ASN A C 1
ATOM 612 O O . ASN A 1 83 ? -16.911 14.305 -46.858 1.00 78.52 83 ASN A O 1
ATOM 617 N N . THR A 1 84 ? -18.407 15.096 -45.310 1.00 82.31 84 THR A N 1
ATOM 618 C CA . THR A 1 84 ? -18.943 16.301 -45.986 1.00 87.05 84 THR A CA 1
ATOM 619 C C . THR A 1 84 ? -17.824 17.156 -46.591 1.00 83.00 84 THR A C 1
ATOM 620 O O . THR A 1 84 ? -17.993 17.585 -47.737 1.00 88.53 84 THR A O 1
ATOM 624 N N . LEU A 1 85 ? -16.748 17.437 -45.860 1.00 83.49 85 LEU A N 1
ATOM 625 C CA . LEU A 1 85 ? -15.643 18.306 -46.359 1.00 85.20 85 LEU A CA 1
ATOM 626 C C . LEU A 1 85 ? -14.578 17.456 -47.055 1.00 80.33 85 LEU A C 1
ATOM 627 O O . LEU A 1 85 ? -14.646 16.217 -46.999 1.00 78.35 85 LEU A O 1
ATOM 632 N N . GLU A 1 86 ? -13.601 18.131 -47.646 1.00 85.60 86 GLU A N 1
ATOM 633 C CA . GLU A 1 86 ? -12.504 17.520 -48.438 1.00 107.89 86 GLU A CA 1
ATOM 634 C C . GLU A 1 86 ? -11.164 18.053 -47.922 1.00 94.56 86 GLU A C 1
ATOM 635 O O . GLU A 1 86 ? -11.166 18.962 -47.070 1.00 105.96 86 GLU A O 1
ATOM 641 N N . ALA A 1 87 ? -10.062 17.518 -48.441 1.00 85.05 87 ALA A N 1
ATOM 642 C CA . ALA A 1 87 ? -8.695 17.804 -47.956 1.00 83.84 87 ALA A CA 1
ATOM 643 C C . ALA A 1 87 ? -8.390 19.291 -48.138 1.00 96.78 87 ALA A C 1
ATOM 644 O O . ALA A 1 87 ? -8.926 19.913 -49.089 1.00 97.34 87 ALA A O 1
ATOM 646 N N . GLY A 1 88 ? -7.567 19.830 -47.236 1.00 102.89 88 GLY A N 1
ATOM 647 C CA . GLY A 1 88 ? -7.060 21.211 -47.288 1.00 95.88 88 GLY A CA 1
ATOM 648 C C . GLY A 1 88 ? -8.018 22.180 -46.634 1.00 87.70 88 GLY A C 1
ATOM 649 O O . GLY A 1 88 ? -7.571 23.292 -46.314 1.00 80.00 88 GLY A O 1
ATOM 650 N N . ASP A 1 89 ? -9.282 21.771 -46.457 1.00 89.82 89 ASP A N 1
ATOM 651 C CA . ASP A 1 89 ? -10.358 22.562 -45.797 1.00 96.32 89 ASP A CA 1
ATOM 652 C C . ASP A 1 89 ? -9.935 22.863 -44.346 1.00 95.34 89 ASP A C 1
ATOM 653 O O . ASP A 1 89 ? -8.792 22.512 -43.998 1.00 109.37 89 ASP A O 1
ATOM 658 N N . ILE A 1 90 ? -10.795 23.515 -43.547 1.00 80.74 90 ILE A N 1
ATOM 659 C CA . ILE A 1 90 ? -10.505 23.939 -42.145 1.00 64.36 90 ILE A CA 1
ATOM 660 C C . ILE A 1 90 ? -11.787 23.896 -41.313 1.00 65.48 90 ILE A C 1
ATOM 661 O O . ILE A 1 90 ? -12.807 24.445 -41.777 1.00 69.22 90 ILE A O 1
ATOM 666 N N . VAL A 1 91 ? -11.710 23.320 -40.108 1.00 66.97 91 VAL A N 1
ATOM 667 C CA . VAL A 1 91 ? -12.794 23.339 -39.078 1.00 69.20 91 VAL A CA 1
ATOM 668 C C . VAL A 1 91 ? -12.411 24.300 -37.927 1.00 69.39 91 VAL A C 1
ATOM 669 O O . VAL A 1 91 ? -11.326 24.169 -37.335 1.00 67.95 91 VAL A O 1
ATOM 673 N N . ILE A 1 92 ? -13.270 25.288 -37.661 1.00 66.55 92 ILE A N 1
ATOM 674 C CA . ILE A 1 92 ? -13.214 26.164 -36.463 1.00 59.73 92 ILE A CA 1
ATOM 675 C C . ILE A 1 92 ? -14.301 25.680 -35.503 1.00 59.45 92 ILE A C 1
ATOM 676 O O . ILE A 1 92 ? -15.480 25.939 -35.779 1.00 57.80 92 ILE A O 1
ATOM 681 N N . ASP A 1 93 ? -13.907 24.922 -34.476 1.00 63.79 93 ASP A N 1
ATOM 682 C CA . ASP A 1 93 ? -14.749 24.583 -33.299 1.00 66.09 93 ASP A CA 1
ATOM 683 C C . ASP A 1 93 ? -14.578 25.731 -32.304 1.00 66.07 93 ASP A C 1
ATOM 684 O O . ASP A 1 93 ? -13.475 25.852 -31.716 1.00 75.85 93 ASP A O 1
ATOM 689 N N . GLY A 1 94 ? -15.607 26.564 -32.177 1.00 65.02 94 GLY A N 1
ATOM 690 C CA . GLY A 1 94 ? -15.643 27.718 -31.257 1.00 65.32 94 GLY A CA 1
ATOM 691 C C . GLY A 1 94 ? -16.492 27.429 -30.027 1.00 59.84 94 GLY A C 1
ATOM 692 O O . GLY A 1 94 ? -16.706 28.387 -29.228 1.00 67.10 94 GLY A O 1
ATOM 693 N N . GLY A 1 95 ? -16.939 26.171 -29.875 1.00 45.51 95 GLY A N 1
ATOM 694 C CA . GLY A 1 95 ? -17.816 25.730 -28.785 1.00 48.97 95 GLY A CA 1
ATOM 695 C C . GLY A 1 95 ? -17.070 25.725 -27.467 1.00 53.31 95 GLY A C 1
ATOM 696 O O . GLY A 1 95 ? -15.854 25.915 -27.492 1.00 51.88 95 GLY A O 1
ATOM 697 N N . ASN A 1 96 ? -17.773 25.470 -26.361 1.00 57.45 96 ASN A N 1
ATOM 698 C CA . ASN A 1 96 ? -17.185 25.287 -25.009 1.00 57.79 96 ASN A CA 1
ATOM 699 C C . ASN A 1 96 ? -16.722 23.824 -24.891 1.00 63.93 96 ASN A C 1
ATOM 700 O O . ASN A 1 96 ? -17.101 23.135 -23.903 1.00 63.40 96 ASN A O 1
ATOM 705 N N . THR A 1 97 ? -15.885 23.390 -25.846 1.00 64.99 97 THR A N 1
ATOM 706 C CA . THR A 1 97 ? -15.280 22.032 -25.924 1.00 68.23 97 THR A CA 1
ATOM 707 C C . THR A 1 97 ? -14.103 21.929 -24.933 1.00 68.72 97 THR A C 1
ATOM 708 O O . THR A 1 97 ? -13.416 22.937 -24.711 1.00 66.61 97 THR A O 1
ATOM 712 N N . TYR A 1 98 ? -13.893 20.743 -24.361 1.00 65.45 98 TYR A N 1
ATOM 713 C CA . TYR A 1 98 ? -12.731 20.378 -23.512 1.00 64.13 98 TYR A CA 1
ATOM 714 C C . TYR A 1 98 ? -11.508 20.186 -24.409 1.00 57.00 98 TYR A C 1
ATOM 715 O O . TYR A 1 98 ? -11.631 19.568 -25.456 1.00 67.32 98 TYR A O 1
ATOM 724 N N . TYR A 1 99 ? -10.349 20.701 -24.007 1.00 56.53 99 TYR A N 1
ATOM 725 C CA . TYR A 1 99 ? -9.135 20.721 -24.860 1.00 56.62 99 TYR A CA 1
ATOM 726 C C . TYR A 1 99 ? -8.720 19.282 -25.156 1.00 56.17 99 TYR A C 1
ATOM 727 O O . TYR A 1 99 ? -8.158 19.041 -26.235 1.00 57.19 99 TYR A O 1
ATOM 736 N N . ARG A 1 100 ? -9.029 18.358 -24.247 1.00 58.17 100 ARG A N 1
ATOM 737 C CA . ARG A 1 100 ? -8.634 16.928 -24.363 1.00 62.27 100 ARG A CA 1
ATOM 738 C C . ARG A 1 100 ? -9.373 16.341 -25.567 1.00 60.47 100 ARG A C 1
ATOM 739 O O . ARG A 1 100 ? -8.770 15.536 -26.284 1.00 67.29 100 ARG A O 1
ATOM 747 N N . ASP A 1 101 ? -10.607 16.791 -25.801 1.00 63.46 101 ASP A N 1
ATOM 748 C CA . ASP A 1 101 ? -11.471 16.361 -26.934 1.00 62.50 101 ASP A CA 1
ATOM 749 C C . ASP A 1 101 ? -10.907 16.927 -28.246 1.00 62.18 101 ASP A C 1
ATOM 750 O O . ASP A 1 101 ? -10.892 16.190 -29.228 1.00 67.50 101 ASP A O 1
ATOM 755 N N . ASP A 1 102 ? -10.421 18.166 -28.264 1.00 57.63 102 ASP A N 1
ATOM 756 C CA . ASP A 1 102 ? -9.820 18.755 -29.486 1.00 60.66 102 ASP A CA 1
ATOM 757 C C . ASP A 1 102 ? -8.691 17.863 -30.014 1.00 59.66 102 ASP A C 1
ATOM 758 O O . ASP A 1 102 ? -8.350 18.011 -31.191 1.00 55.23 102 ASP A O 1
ATOM 763 N N . LEU A 1 103 ? -8.073 17.037 -29.167 1.00 66.64 103 LEU A N 1
ATOM 764 C CA . LEU A 1 103 ? -6.870 16.245 -29.537 1.00 65.69 103 LEU A CA 1
ATOM 765 C C . LEU A 1 103 ? -7.332 14.974 -30.257 1.00 67.61 103 LEU A C 1
ATOM 766 O O . LEU A 1 103 ? -6.570 14.485 -31.105 1.00 79.38 103 LEU A O 1
ATOM 771 N N . ARG A 1 104 ? -8.533 14.480 -29.939 1.00 60.75 104 ARG A N 1
ATOM 772 C CA . ARG A 1 104 ? -9.208 13.374 -30.670 1.00 67.87 104 ARG A CA 1
ATOM 773 C C . ARG A 1 104 ? -9.710 13.901 -32.014 1.00 62.47 104 ARG A C 1
ATOM 774 O O . ARG A 1 104 ? -9.322 13.368 -33.043 1.00 61.81 104 ARG A O 1
ATOM 782 N N . HIS A 1 105 ? -10.526 14.952 -31.977 1.00 72.71 105 HIS A N 1
ATOM 783 C CA . HIS A 1 105 ? -11.128 15.645 -33.148 1.00 65.82 105 HIS A CA 1
ATOM 784 C C . HIS A 1 105 ? -10.028 16.028 -34.152 1.00 68.79 105 HIS A C 1
ATOM 785 O O . HIS A 1 105 ? -10.288 15.936 -35.358 1.00 84.69 105 HIS A O 1
ATOM 792 N N . GLU A 1 106 ? -8.832 16.407 -33.699 1.00 67.72 106 GLU A N 1
ATOM 793 C CA . GLU A 1 106 ? -7.710 16.778 -34.604 1.00 67.72 106 GLU A CA 1
ATOM 794 C C . GLU A 1 106 ? -7.151 15.520 -35.266 1.00 71.81 106 GLU A C 1
ATOM 795 O O . GLU A 1 106 ? -6.624 15.651 -36.359 1.00 74.84 106 GLU A O 1
ATOM 801 N N . LYS A 1 107 ? -7.249 14.353 -34.624 1.00 83.70 107 LYS A N 1
ATOM 802 C CA . LYS A 1 107 ? -6.767 13.061 -35.192 1.00 86.22 107 LYS A CA 1
ATOM 803 C C . LYS A 1 107 ? -7.749 12.605 -36.281 1.00 79.78 107 LYS A C 1
ATOM 804 O O . LYS A 1 107 ? -7.332 12.571 -37.457 1.00 80.76 107 LYS A O 1
ATOM 810 N N . LEU A 1 108 ? -9.003 12.302 -35.920 1.00 79.56 108 LEU A N 1
ATOM 811 C CA . LEU A 1 108 ? -10.135 12.065 -36.866 1.00 78.42 108 LEU A CA 1
ATOM 812 C C . LEU A 1 108 ? -9.980 12.939 -38.131 1.00 88.46 108 LEU A C 1
ATOM 813 O O . LEU A 1 108 ? -9.701 12.372 -39.200 1.00 78.36 108 LEU A O 1
ATOM 818 N N . LEU A 1 109 ? -10.078 14.272 -37.999 1.00 96.23 109 LEU A N 1
ATOM 819 C CA . LEU A 1 109 ? -10.141 15.261 -39.116 1.00 89.89 109 LEU A CA 1
ATOM 820 C C . LEU A 1 109 ? -8.860 15.279 -39.938 1.00 80.50 109 LEU A C 1
ATOM 821 O O . LEU A 1 109 ? -8.925 15.844 -41.016 1.00 85.85 109 LEU A O 1
ATOM 826 N N . PHE A 1 110 ? -7.737 14.795 -39.412 1.00 79.84 110 PHE A N 1
ATOM 827 C CA . PHE A 1 110 ? -6.427 14.754 -40.118 1.00 85.37 110 PHE A CA 1
ATOM 828 C C . PHE A 1 110 ? -6.392 13.519 -41.026 1.00 99.65 110 PHE A C 1
ATOM 829 O O . PHE A 1 110 ? -5.805 13.625 -42.121 1.00 87.96 110 PHE A O 1
ATOM 837 N N . LYS A 1 111 ? -7.029 12.418 -40.585 1.00 112.80 111 LYS A N 1
ATOM 838 C CA . LYS A 1 111 ? -7.257 11.152 -41.346 1.00 108.86 111 LYS A CA 1
ATOM 839 C C . LYS A 1 111 ? -8.291 11.368 -42.470 1.00 121.97 111 LYS A C 1
ATOM 840 O O . LYS A 1 111 ? -8.794 10.353 -42.996 1.00 152.04 111 LYS A O 1
ATOM 846 N N . LYS A 1 112 ? -8.650 12.618 -42.797 1.00 113.92 112 LYS A N 1
ATOM 847 C CA . LYS A 1 112 ? -9.365 12.999 -44.051 1.00 108.50 112 LYS A CA 1
ATOM 848 C C . LYS A 1 112 ? -8.774 14.306 -44.607 1.00 106.67 112 LYS A C 1
ATOM 849 O O . LYS A 1 112 ? -9.437 14.932 -45.459 1.00 97.15 112 LYS A O 1
ATOM 855 N N . GLY A 1 113 ? -7.578 14.710 -44.149 1.00 113.10 113 GLY A N 1
ATOM 856 C CA . GLY A 1 113 ? -6.779 15.819 -44.718 1.00 110.42 113 GLY A CA 1
ATOM 857 C C . GLY A 1 113 ? -7.225 17.215 -44.274 1.00 116.76 113 GLY A C 1
ATOM 858 O O . GLY A 1 113 ? -6.519 18.186 -44.636 1.00 126.09 113 GLY A O 1
ATOM 859 N N . ILE A 1 114 ? -8.338 17.333 -43.531 1.00 109.43 114 ILE A N 1
ATOM 860 C CA . ILE A 1 114 ? -8.892 18.618 -42.994 1.00 97.29 114 ILE A CA 1
ATOM 861 C C . ILE A 1 114 ? -7.986 19.067 -41.841 1.00 89.00 114 ILE A C 1
ATOM 862 O O . ILE A 1 114 ? -7.303 18.208 -41.264 1.00 92.48 114 ILE A O 1
ATOM 867 N N . HIS A 1 115 ? -7.978 20.364 -41.527 1.00 87.96 115 HIS A N 1
ATOM 868 C CA . HIS A 1 115 ? -7.320 20.966 -40.331 1.00 84.93 115 HIS A CA 1
ATOM 869 C C . HIS A 1 115 ? -8.391 21.386 -39.298 1.00 78.37 115 HIS A C 1
ATOM 870 O O . HIS A 1 115 ? -9.406 21.978 -39.694 1.00 66.88 115 HIS A O 1
ATOM 877 N N . LEU A 1 116 ? -8.192 21.061 -38.013 1.00 75.12 116 LEU A N 1
ATOM 878 C CA . LEU A 1 116 ? -8.924 21.668 -36.866 1.00 60.14 116 LEU A CA 1
ATOM 879 C C . LEU A 1 116 ? -8.166 22.930 -36.442 1.00 56.89 116 LEU A C 1
ATOM 880 O O . LEU A 1 116 ? -6.893 22.872 -36.329 1.00 54.16 116 LEU A O 1
ATOM 885 N N . LEU A 1 117 ? -8.902 24.038 -36.322 1.00 52.01 117 LEU A N 1
ATOM 886 C CA . LEU A 1 117 ? -8.541 25.167 -35.438 1.00 60.26 117 LEU A CA 1
ATOM 887 C C . LEU A 1 117 ? -9.559 25.234 -34.290 1.00 65.42 117 LEU A C 1
ATOM 888 O O . LEU A 1 117 ? -10.767 25.356 -34.581 1.00 59.38 117 LEU A O 1
ATOM 893 N N . ASP A 1 118 ? -9.075 25.088 -33.043 1.00 64.52 118 ASP A N 1
ATOM 894 C CA . ASP A 1 118 ? -9.865 25.196 -31.785 1.00 57.25 118 ASP A CA 1
ATOM 895 C C . ASP A 1 118 ? -9.893 26.682 -31.388 1.00 59.72 118 ASP A C 1
ATOM 896 O O . ASP A 1 118 ? -8.797 27.312 -31.310 1.00 61.81 118 ASP A O 1
ATOM 901 N N . CYS A 1 119 ? -11.084 27.251 -31.209 1.00 55.12 119 CYS A N 1
ATOM 902 C CA . CYS A 1 119 ? -11.252 28.698 -30.896 1.00 61.82 119 CYS A CA 1
ATOM 903 C C . CYS A 1 119 ? -11.973 28.874 -29.559 1.00 60.29 119 CYS A C 1
ATOM 904 O O . CYS A 1 119 ? -13.178 28.473 -29.446 1.00 57.03 119 CYS A O 1
ATOM 907 N N . GLY A 1 120 ? -11.257 29.430 -28.581 1.00 46.26 120 GLY A N 1
ATOM 908 C CA . GLY A 1 120 ? -11.867 29.718 -27.287 1.00 47.78 120 GLY A CA 1
ATOM 909 C C . GLY A 1 120 ? -12.526 31.048 -27.427 1.00 47.86 120 GLY A C 1
ATOM 910 O O . GLY A 1 120 ? -11.792 31.994 -27.710 1.00 54.40 120 GLY A O 1
ATOM 911 N N . THR A 1 121 ? -13.848 31.085 -27.328 1.00 49.01 121 THR A N 1
ATOM 912 C CA . THR A 1 121 ? -14.668 32.292 -27.594 1.00 51.84 121 THR A CA 1
ATOM 913 C C . THR A 1 121 ? -15.296 32.760 -26.288 1.00 48.14 121 THR A C 1
ATOM 914 O O . THR A 1 121 ? -15.994 31.926 -25.658 1.00 41.16 121 THR A O 1
ATOM 918 N N . SER A 1 122 ? -15.075 34.031 -25.938 1.00 50.11 122 SER A N 1
ATOM 919 C CA . SER A 1 122 ? -15.674 34.714 -24.767 1.00 58.32 122 SER A CA 1
ATOM 920 C C . SER A 1 122 ? -16.452 35.930 -25.245 1.00 72.10 122 SER A C 1
ATOM 921 O O . SER A 1 122 ? -16.514 36.122 -26.455 1.00 88.64 122 SER A O 1
ATOM 924 N N . GLY A 1 123 ? -16.960 36.731 -24.306 1.00 92.62 123 GLY A N 1
ATOM 925 C CA . GLY A 1 123 ? -17.530 38.074 -24.531 1.00 100.44 123 GLY A CA 1
ATOM 926 C C . GLY A 1 123 ? -18.906 38.164 -23.912 1.00 109.34 123 GLY A C 1
ATOM 927 O O . GLY A 1 123 ? -19.102 39.023 -23.019 1.00 99.00 123 GLY A O 1
ATOM 928 N N . GLY A 1 124 ? -19.790 37.261 -24.353 1.00 127.51 124 GLY A N 1
ATOM 929 C CA . GLY A 1 124 ? -21.205 37.149 -23.947 1.00 134.44 124 GLY A CA 1
ATOM 930 C C . GLY A 1 124 ? -22.140 37.541 -25.080 1.00 141.56 124 GLY A C 1
ATOM 931 O O . GLY A 1 124 ? -21.892 37.126 -26.231 1.00 128.46 124 GLY A O 1
ATOM 932 N N . VAL A 1 125 ? -23.164 38.339 -24.765 1.00 161.49 125 VAL A N 1
ATOM 933 C CA . VAL A 1 125 ? -24.212 38.819 -25.719 1.00 161.23 125 VAL A CA 1
ATOM 934 C C . VAL A 1 125 ? -23.815 40.193 -26.282 1.00 166.79 125 VAL A C 1
ATOM 935 O O . VAL A 1 125 ? -24.303 40.543 -27.383 1.00 152.49 125 VAL A O 1
ATOM 939 N N . TRP A 1 126 ? -22.948 40.930 -25.572 1.00 164.61 126 TRP A N 1
ATOM 940 C CA . TRP A 1 126 ? -22.453 42.275 -25.976 1.00 154.56 126 TRP A CA 1
ATOM 941 C C . TRP A 1 126 ? -21.500 42.159 -27.176 1.00 151.14 126 TRP A C 1
ATOM 942 O O . TRP A 1 126 ? -21.239 43.200 -27.797 1.00 151.60 126 TRP A O 1
ATOM 953 N N . GLY A 1 127 ? -21.033 40.944 -27.505 1.00 152.31 127 GLY A N 1
ATOM 954 C CA . GLY A 1 127 ? -19.966 40.677 -28.495 1.00 147.63 127 GLY A CA 1
ATOM 955 C C . GLY A 1 127 ? -20.399 40.834 -29.953 1.00 140.22 127 GLY A C 1
ATOM 956 O O . GLY A 1 127 ? -19.503 40.788 -30.837 1.00 114.48 127 GLY A O 1
ATOM 957 N N . ARG A 1 128 ? -21.701 41.011 -30.216 1.00 126.90 128 ARG A N 1
ATOM 958 C CA . ARG A 1 128 ? -22.266 41.289 -31.568 1.00 110.89 128 ARG A CA 1
ATOM 959 C C . ARG A 1 128 ? -21.819 42.677 -32.048 1.00 102.80 128 ARG A C 1
ATOM 960 O O . ARG A 1 128 ? -21.436 42.778 -33.237 1.00 91.36 128 ARG A O 1
ATOM 968 N N . GLU A 1 129 ? -21.879 43.685 -31.156 1.00 97.96 129 GLU A N 1
ATOM 969 C CA . GLU A 1 129 ? -21.432 45.093 -31.375 1.00 95.48 129 GLU A CA 1
ATOM 970 C C . GLU A 1 129 ? -19.945 45.226 -31.017 1.00 95.96 129 GLU A C 1
ATOM 971 O O . GLU A 1 129 ? -19.177 45.767 -31.840 1.00 97.62 129 GLU A O 1
ATOM 977 N N . ARG A 1 130 ? -19.578 44.786 -29.806 1.00 101.16 130 ARG A N 1
ATOM 978 C CA . ARG A 1 130 ? -18.240 44.972 -29.175 1.00 101.82 130 ARG A CA 1
ATOM 979 C C . ARG A 1 130 ? -17.220 44.015 -29.809 1.00 88.74 130 ARG A C 1
ATOM 980 O O . ARG A 1 130 ? -16.078 44.449 -30.070 1.00 83.30 130 ARG A O 1
ATOM 988 N N . GLY A 1 131 ? -17.622 42.769 -30.071 1.00 79.50 131 GLY A N 1
ATOM 989 C CA . GLY A 1 131 ? -16.722 41.701 -30.546 1.00 78.15 131 GLY A CA 1
ATOM 990 C C . GLY A 1 131 ? -16.431 40.673 -29.462 1.00 72.34 131 GLY A C 1
ATOM 991 O O . GLY A 1 131 ? -16.822 40.873 -28.279 1.00 66.78 131 GLY A O 1
ATOM 992 N N . TYR A 1 132 ? -15.738 39.610 -29.854 1.00 64.56 132 TYR A N 1
ATOM 993 C CA . TYR A 1 132 ? -15.424 38.427 -29.019 1.00 62.98 132 TYR A CA 1
ATOM 994 C C . TYR A 1 132 ? -13.911 38.327 -28.884 1.00 59.41 132 TYR A C 1
ATOM 995 O O . TYR A 1 132 ? -13.255 38.579 -29.911 1.00 47.74 132 TYR A O 1
ATOM 1004 N N . CYS A 1 133 ? -13.405 38.010 -27.680 1.00 60.93 133 CYS A N 1
ATOM 1005 C CA . CYS A 1 133 ? -11.990 37.586 -27.446 1.00 60.60 133 CYS A CA 1
ATOM 1006 C C . CYS A 1 133 ? -11.823 36.149 -27.941 1.00 54.69 133 CYS A C 1
ATOM 1007 O O . CYS A 1 133 ? -12.516 35.263 -27.431 1.00 53.81 133 CYS A O 1
ATOM 1010 N N . LEU A 1 134 ? -10.979 35.948 -28.945 1.00 56.59 134 LEU A N 1
ATOM 1011 C CA . LEU A 1 134 ? -10.718 34.605 -29.513 1.00 58.87 134 LEU A CA 1
ATOM 1012 C C . LEU A 1 134 ? -9.336 34.156 -29.043 1.00 56.82 134 LEU A C 1
ATOM 1013 O O . LEU A 1 134 ? -8.380 34.975 -29.070 1.00 51.29 134 LEU A O 1
ATOM 1018 N N . MET A 1 135 ? -9.275 32.919 -28.563 1.00 55.45 135 MET A N 1
ATOM 1019 C CA . MET A 1 135 ? -8.024 32.208 -28.218 1.00 55.85 135 MET A CA 1
ATOM 1020 C C . MET A 1 135 ? -8.044 30.940 -29.069 1.00 55.96 135 MET A C 1
ATOM 1021 O O . MET A 1 135 ? -9.031 30.103 -28.905 1.00 42.93 135 MET A O 1
ATOM 1026 N N . ILE A 1 136 ? -7.098 30.871 -30.011 1.00 48.07 136 ILE A N 1
ATOM 1027 C CA . ILE A 1 136 ? -7.105 29.832 -31.072 1.00 51.14 136 ILE A CA 1
ATOM 1028 C C . ILE A 1 136 ? -5.860 28.946 -30.923 1.00 53.48 136 ILE A C 1
ATOM 1029 O O . ILE A 1 136 ? -4.732 29.470 -30.589 1.00 48.04 136 ILE A O 1
ATOM 1034 N N . GLY A 1 137 ? -6.068 27.646 -31.146 1.00 46.77 137 GLY A N 1
ATOM 1035 C CA . GLY A 1 137 ? -4.977 26.676 -31.285 1.00 53.52 137 GLY A CA 1
ATOM 1036 C C . GLY A 1 137 ? -5.072 25.938 -32.600 1.00 60.40 137 GLY A C 1
ATOM 1037 O O . GLY A 1 137 ? -6.172 25.923 -33.191 1.00 63.48 137 GLY A O 1
ATOM 1038 N N . GLY A 1 138 ? -3.958 25.349 -33.041 1.00 66.91 138 GLY A N 1
ATOM 1039 C CA . GLY A 1 138 ? -3.911 24.445 -34.205 1.00 71.04 138 GLY A CA 1
ATOM 1040 C C . GLY A 1 138 ? -2.772 24.814 -35.130 1.00 68.76 138 GLY A C 1
ATOM 1041 O O . GLY A 1 138 ? -1.928 25.649 -34.686 1.00 58.81 138 GLY A O 1
ATOM 1042 N N . ASP A 1 139 ? -2.773 24.220 -36.341 1.00 65.08 139 ASP A N 1
ATOM 1043 C CA . ASP A 1 139 ? -1.652 24.234 -37.325 1.00 68.39 139 ASP A CA 1
ATOM 1044 C C . ASP A 1 139 ? -1.390 25.692 -37.716 1.00 70.63 139 ASP A C 1
ATOM 1045 O O . ASP A 1 139 ? -2.367 26.382 -38.097 1.00 72.71 139 ASP A O 1
ATOM 1050 N N . GLY A 1 140 ? -0.133 26.142 -37.597 1.00 77.20 140 GLY A N 1
ATOM 1051 C CA . GLY A 1 140 ? 0.317 27.528 -37.858 1.00 77.10 140 GLY A CA 1
ATOM 1052 C C . GLY A 1 140 ? -0.250 28.109 -39.150 1.00 80.94 140 GLY A C 1
ATOM 1053 O O . GLY A 1 140 ? -0.701 29.292 -39.120 1.00 71.84 140 GLY A O 1
ATOM 1054 N N . ASP A 1 141 ? -0.233 27.319 -40.240 1.00 89.11 141 ASP A N 1
ATOM 1055 C CA . ASP A 1 141 ? -0.640 27.728 -41.618 1.00 84.65 141 ASP A CA 1
ATOM 1056 C C . ASP A 1 141 ? -2.169 27.867 -41.703 1.00 79.16 141 ASP A C 1
ATOM 1057 O O . ASP A 1 141 ? -2.612 28.893 -42.277 1.00 73.32 141 ASP A O 1
ATOM 1062 N N . ALA A 1 142 ? -2.940 26.907 -41.155 1.00 67.12 142 ALA A N 1
ATOM 1063 C CA . ALA A 1 142 ? -4.424 26.970 -41.062 1.00 69.47 142 ALA A CA 1
ATOM 1064 C C . ALA A 1 142 ? -4.871 28.234 -40.285 1.00 66.05 142 ALA A C 1
ATOM 1065 O O . ALA A 1 142 ? -5.979 28.761 -40.556 1.00 53.59 142 ALA A O 1
ATOM 1067 N N . PHE A 1 143 ? -4.053 28.737 -39.356 1.00 57.19 143 PHE A N 1
ATOM 1068 C CA . PHE A 1 143 ? -4.332 30.018 -38.671 1.00 62.32 143 PHE A CA 1
ATOM 1069 C C . PHE A 1 143 ? -4.193 31.171 -39.681 1.00 73.24 143 PHE A C 1
ATOM 1070 O O . PHE A 1 143 ? -5.216 31.866 -39.968 1.00 76.62 143 PHE A O 1
ATOM 1078 N N . ALA A 1 144 ? -2.983 31.372 -40.213 1.00 77.05 144 ALA A N 1
ATOM 1079 C CA . ALA A 1 144 ? -2.691 32.315 -41.322 1.00 76.03 144 ALA A CA 1
ATOM 1080 C C . ALA A 1 144 ? -3.869 32.334 -42.307 1.00 78.87 144 ALA A C 1
ATOM 1081 O O . ALA A 1 144 ? -4.349 33.440 -42.611 1.00 82.16 144 ALA A O 1
ATOM 1083 N N . ARG A 1 145 ? -4.355 31.166 -42.748 1.00 76.72 145 ARG A N 1
ATOM 1084 C CA . ARG A 1 145 ? -5.448 31.059 -43.756 1.00 77.52 145 ARG A CA 1
ATOM 1085 C C . ARG A 1 145 ? -6.761 31.626 -43.180 1.00 77.72 145 ARG A C 1
ATOM 1086 O O . ARG A 1 145 ? -7.464 32.325 -43.931 1.00 85.61 145 ARG A O 1
ATOM 1094 N N . ALA A 1 146 ? -7.108 31.353 -41.911 1.00 76.60 146 ALA A N 1
ATOM 1095 C CA . ALA A 1 146 ? -8.429 31.714 -41.329 1.00 69.38 146 ALA A CA 1
ATOM 1096 C C . ALA A 1 146 ? -8.340 33.038 -40.567 1.00 62.72 146 ALA A C 1
ATOM 1097 O O . ALA A 1 146 ? -9.408 33.623 -40.268 1.00 59.80 146 ALA A O 1
ATOM 1099 N N . GLU A 1 147 ? -7.124 33.537 -40.333 1.00 61.99 147 GLU A N 1
ATOM 1100 C CA . GLU A 1 147 ? -6.870 34.813 -39.595 1.00 66.19 147 GLU A CA 1
ATOM 1101 C C . GLU A 1 147 ? -7.889 35.899 -39.945 1.00 65.31 147 GLU A C 1
ATOM 1102 O O . GLU A 1 147 ? -8.435 36.516 -39.036 1.00 67.01 147 GLU A O 1
ATOM 1108 N N . PRO A 1 148 ? -8.181 36.193 -41.235 1.00 81.49 148 PRO A N 1
ATOM 1109 C CA . PRO A 1 148 ? -9.179 37.211 -41.592 1.00 77.53 148 PRO A CA 1
ATOM 1110 C C . PRO A 1 148 ? -10.551 37.079 -40.920 1.00 69.99 148 PRO A C 1
ATOM 1111 O O . PRO A 1 148 ? -11.145 38.094 -40.672 1.00 77.40 148 PRO A O 1
ATOM 1115 N N . ILE A 1 149 ? -11.016 35.856 -40.664 1.00 70.13 149 ILE A N 1
ATOM 1116 C CA . ILE A 1 149 ? -12.282 35.579 -39.921 1.00 74.22 149 ILE A CA 1
ATOM 1117 C C . ILE A 1 149 ? -12.116 36.090 -38.483 1.00 76.65 149 ILE A C 1
ATOM 1118 O O . ILE A 1 149 ? -12.982 36.872 -38.001 1.00 71.78 149 ILE A O 1
ATOM 1123 N N . PHE A 1 150 ? -11.038 35.639 -37.831 1.00 71.14 150 PHE A N 1
ATOM 1124 C CA . PHE A 1 150 ? -10.682 35.922 -36.416 1.00 63.68 150 PHE A CA 1
ATOM 1125 C C . PHE A 1 150 ? -10.569 37.439 -36.233 1.00 62.44 150 PHE A C 1
ATOM 1126 O O . PHE A 1 150 ? -11.272 37.997 -35.379 1.00 59.89 150 PHE A O 1
ATOM 1134 N N . ALA A 1 151 ? -9.751 38.086 -37.066 1.00 66.01 151 ALA A N 1
ATOM 1135 C CA . ALA A 1 151 ? -9.540 39.556 -37.092 1.00 65.17 151 ALA A CA 1
ATOM 1136 C C . ALA A 1 151 ? -10.884 40.294 -37.229 1.00 62.78 151 ALA A C 1
ATOM 1137 O O . ALA A 1 151 ? -11.022 41.345 -36.597 1.00 65.97 151 ALA A O 1
ATOM 1139 N N . THR A 1 152 ? -11.848 39.779 -37.995 1.00 58.71 152 THR A N 1
ATOM 1140 C CA . THR A 1 152 ? -13.176 40.438 -38.180 1.00 64.73 152 THR A CA 1
ATOM 1141 C C . THR A 1 152 ? -14.008 40.275 -36.890 1.00 66.01 152 THR A C 1
ATOM 1142 O O . THR A 1 152 ? -14.502 41.303 -36.395 1.00 70.30 152 THR A O 1
ATOM 1146 N N . VAL A 1 153 ? -14.151 39.060 -36.337 1.00 69.47 153 VAL A N 1
ATOM 1147 C CA . VAL A 1 153 ? -15.093 38.796 -35.201 1.00 71.21 153 VAL A CA 1
ATOM 1148 C C . VAL A 1 153 ? -14.457 39.210 -33.854 1.00 75.25 153 VAL A C 1
ATOM 1149 O O . VAL A 1 153 ? -15.174 39.144 -32.842 1.00 90.66 153 VAL A O 1
ATOM 1153 N N . ALA A 1 154 ? -13.189 39.636 -33.817 1.00 63.14 154 ALA A N 1
ATOM 1154 C CA . ALA A 1 154 ? -12.544 40.231 -32.619 1.00 68.33 154 ALA A CA 1
ATOM 1155 C C . ALA A 1 154 ? -12.844 41.728 -32.542 1.00 68.33 154 ALA A C 1
ATOM 1156 O O . ALA A 1 154 ? -13.019 42.379 -33.562 1.00 79.48 154 ALA A O 1
ATOM 1158 N N . PRO A 1 155 ? -12.878 42.336 -31.336 1.00 63.91 155 PRO A N 1
ATOM 1159 C CA . PRO A 1 155 ? -13.173 43.763 -31.181 1.00 63.61 155 PRO A CA 1
ATOM 1160 C C . PRO A 1 155 ? -12.251 44.760 -31.907 1.00 59.59 155 PRO A C 1
ATOM 1161 O O . PRO A 1 155 ? -12.695 45.889 -32.167 1.00 55.26 155 PRO A O 1
ATOM 1165 N N . GLY A 1 156 ? -11.005 44.352 -32.170 1.00 53.69 156 GLY A N 1
ATOM 1166 C CA . GLY A 1 156 ? -9.948 45.180 -32.789 1.00 52.20 156 GLY A CA 1
ATOM 1167 C C . GLY A 1 156 ? -9.347 46.205 -31.833 1.00 50.83 156 GLY A C 1
ATOM 1168 O O . GLY A 1 156 ? -10.071 46.695 -30.910 1.00 49.09 156 GLY A O 1
ATOM 1169 N N . VAL A 1 157 ? -8.087 46.574 -32.090 1.00 50.41 157 VAL A N 1
ATOM 1170 C CA . VAL A 1 157 ? -7.221 47.420 -31.208 1.00 54.40 157 VAL A CA 1
ATOM 1171 C C . VAL A 1 157 ? -7.981 48.660 -30.706 1.00 59.13 157 VAL A C 1
ATOM 1172 O O . VAL A 1 157 ? -7.731 49.085 -29.558 1.00 62.41 157 VAL A O 1
ATOM 1176 N N . ALA A 1 158 ? -8.920 49.185 -31.498 1.00 65.33 158 ALA A N 1
ATOM 1177 C CA . ALA A 1 158 ? -9.740 50.392 -31.208 1.00 64.04 158 ALA A CA 1
ATOM 1178 C C . ALA A 1 158 ? -10.541 50.292 -29.896 1.00 60.47 158 ALA A C 1
ATOM 1179 O O . ALA A 1 158 ? -10.961 51.372 -29.406 1.00 47.31 158 ALA A O 1
ATOM 1181 N N . ALA A 1 159 ? -10.785 49.074 -29.371 1.00 59.69 159 ALA A N 1
ATOM 1182 C CA . ALA A 1 159 ? -11.702 48.803 -28.227 1.00 57.38 159 ALA A CA 1
ATOM 1183 C C . ALA A 1 159 ? -11.090 49.243 -26.891 1.00 52.34 159 ALA A C 1
ATOM 1184 O O . ALA A 1 159 ? -11.873 49.460 -25.950 1.00 49.15 159 ALA A O 1
ATOM 1186 N N . ALA A 1 160 ? -9.759 49.355 -26.810 1.00 50.69 160 ALA A N 1
ATOM 1187 C CA . ALA A 1 160 ? -9.032 49.809 -25.599 1.00 54.31 160 ALA A CA 1
ATOM 1188 C C . ALA A 1 160 ? -7.740 50.515 -26.019 1.00 52.24 160 ALA A C 1
ATOM 1189 O O . ALA A 1 160 ? -7.161 50.174 -27.047 1.00 54.01 160 ALA A O 1
ATOM 1191 N N . PRO A 1 161 ? -7.255 51.528 -25.268 1.00 46.60 161 PRO A N 1
ATOM 1192 C CA . PRO A 1 161 ? -5.948 52.112 -25.535 1.00 52.12 161 PRO A CA 1
ATOM 1193 C C . PRO A 1 161 ? -4.886 51.018 -25.690 1.00 54.88 161 PRO A C 1
ATOM 1194 O O . PRO A 1 161 ? -4.993 50.026 -25.016 1.00 60.54 161 PRO A O 1
ATOM 1198 N N . ARG A 1 162 ? -3.910 51.231 -26.575 1.00 57.20 162 ARG A N 1
ATOM 1199 C CA . ARG A 1 162 ? -2.687 50.394 -26.698 1.00 56.81 162 ARG A CA 1
ATOM 1200 C C . ARG A 1 162 ? -2.010 50.277 -25.329 1.00 57.73 162 ARG A C 1
ATOM 1201 O O . ARG A 1 162 ? -1.988 51.265 -24.600 1.00 58.33 162 ARG A O 1
ATOM 1209 N N . THR A 1 163 ? -1.538 49.083 -24.969 1.00 65.44 163 THR A N 1
ATOM 1210 C CA . THR A 1 163 ? -0.678 48.874 -23.771 1.00 60.70 163 THR A CA 1
ATOM 1211 C C . THR A 1 163 ? 0.564 49.748 -23.925 1.00 56.61 163 THR A C 1
ATOM 1212 O O . THR A 1 163 ? 1.192 49.717 -24.982 1.00 60.74 163 THR A O 1
ATOM 1216 N N . PRO A 1 164 ? 0.951 50.568 -22.919 1.00 55.70 164 PRO A N 1
ATOM 1217 C CA . PRO A 1 164 ? 2.283 51.173 -22.892 1.00 54.55 164 PRO A CA 1
ATOM 1218 C C . PRO A 1 164 ? 3.362 50.103 -23.065 1.00 54.88 164 PRO A C 1
ATOM 1219 O O . PRO A 1 164 ? 3.332 49.156 -22.327 1.00 61.28 164 PRO A O 1
ATOM 1223 N N . GLY A 1 165 ? 4.255 50.278 -24.037 1.00 61.71 165 GLY A N 1
ATOM 1224 C CA . GLY A 1 165 ? 5.397 49.378 -24.297 1.00 73.33 165 GLY A CA 1
ATOM 1225 C C . GLY A 1 165 ? 5.252 48.639 -25.618 1.00 78.49 165 GLY A C 1
ATOM 1226 O O . GLY A 1 165 ? 6.305 48.340 -26.226 1.00 69.85 165 GLY A O 1
ATOM 1227 N N . ARG A 1 166 ? 4.006 48.336 -26.022 1.00 88.18 166 ARG A N 1
ATOM 1228 C CA . ARG A 1 166 ? 3.638 47.943 -27.414 1.00 98.90 166 ARG A CA 1
ATOM 1229 C C . ARG A 1 166 ? 4.146 49.022 -28.382 1.00 109.59 166 ARG A C 1
ATOM 1230 O O . ARG A 1 166 ? 3.499 50.091 -28.508 1.00 101.75 166 ARG A O 1
ATOM 1238 N N . ASP A 1 167 ? 5.288 48.750 -29.012 1.00 118.61 167 ASP A N 1
ATOM 1239 C CA . ASP A 1 167 ? 5.893 49.608 -30.060 1.00 120.95 167 ASP A CA 1
ATOM 1240 C C . ASP A 1 167 ? 5.124 49.354 -31.370 1.00 109.11 167 ASP A C 1
ATOM 1241 O O . ASP A 1 167 ? 4.581 48.219 -31.556 1.00 82.89 167 ASP A O 1
ATOM 1246 N N . GLY A 1 168 ? 5.028 50.384 -32.215 1.00 87.95 168 GLY A N 1
ATOM 1247 C CA . GLY A 1 168 ? 4.956 50.202 -33.675 1.00 92.62 168 GLY A CA 1
ATOM 1248 C C . GLY A 1 168 ? 3.633 49.632 -34.136 1.00 86.72 168 GLY A C 1
ATOM 1249 O O . GLY A 1 168 ? 2.606 50.235 -33.795 1.00 82.64 168 GLY A O 1
ATOM 1250 N N . GLU A 1 169 ? 3.673 48.547 -34.923 1.00 96.11 169 GLU A N 1
ATOM 1251 C CA . GLU A 1 169 ? 2.517 48.006 -35.697 1.00 100.88 169 GLU A CA 1
ATOM 1252 C C . GLU A 1 169 ? 1.699 47.083 -34.788 1.00 96.11 169 GLU A C 1
ATOM 1253 O O . GLU A 1 169 ? 2.297 46.442 -33.903 1.00 96.19 169 GLU A O 1
ATOM 1259 N N . VAL A 1 170 ? 0.382 47.044 -35.008 1.00 86.03 170 VAL A N 1
ATOM 1260 C CA . VAL A 1 170 ? -0.616 46.315 -34.170 1.00 78.33 170 VAL A CA 1
ATOM 1261 C C . VAL A 1 170 ? -0.348 44.815 -34.287 1.00 73.39 170 VAL A C 1
ATOM 1262 O O . VAL A 1 170 ? -0.475 44.274 -35.408 1.00 64.64 170 VAL A O 1
ATOM 1266 N N . ALA A 1 171 ? -0.016 44.175 -33.158 1.00 71.17 171 ALA A N 1
ATOM 1267 C CA . ALA A 1 171 ? 0.105 42.703 -33.011 1.00 58.97 171 ALA A CA 1
ATOM 1268 C C . ALA A 1 171 ? -1.294 42.090 -32.869 1.00 55.37 171 ALA A C 1
ATOM 1269 O O . ALA A 1 171 ? -2.218 42.729 -32.364 1.00 53.44 171 ALA A O 1
ATOM 1271 N N . PRO A 1 172 ? -1.521 40.830 -33.293 1.00 49.57 172 PRO A N 1
ATOM 1272 C CA . PRO A 1 172 ? -2.850 40.234 -33.206 1.00 52.28 172 PRO A CA 1
ATOM 1273 C C . PRO A 1 172 ? -3.357 40.283 -31.762 1.00 56.48 172 PRO A C 1
ATOM 1274 O O . PRO A 1 172 ? -4.454 40.761 -31.513 1.00 59.77 172 PRO A O 1
ATOM 1278 N N . SER A 1 173 ? -2.544 39.805 -30.825 1.00 62.46 173 SER A N 1
ATOM 1279 C CA . SER A 1 173 ? -2.810 39.977 -29.373 1.00 61.96 173 SER A CA 1
ATOM 1280 C C . SER A 1 173 ? -3.659 41.239 -29.192 1.00 54.61 173 SER A C 1
ATOM 1281 O O . SER A 1 173 ? -4.752 41.154 -28.600 1.00 58.89 173 SER A O 1
ATOM 1284 N N . GLU A 1 174 ? -3.196 42.354 -29.761 1.00 55.82 174 GLU A N 1
ATOM 1285 C CA . GLU A 1 174 ? -3.795 43.704 -29.569 1.00 57.74 174 GLU A CA 1
ATOM 1286 C C . GLU A 1 174 ? -5.167 43.822 -30.249 1.00 53.89 174 GLU A C 1
ATOM 1287 O O . GLU A 1 174 ? -5.906 44.737 -29.878 1.00 53.54 174 GLU A O 1
ATOM 1293 N N . GLN A 1 175 ? -5.520 42.933 -31.173 1.00 51.92 175 GLN A N 1
ATOM 1294 C CA . GLN A 1 175 ? -6.856 42.942 -31.822 1.00 63.29 175 GLN A CA 1
ATOM 1295 C C . GLN A 1 175 ? -7.877 42.236 -30.929 1.00 59.04 175 GLN A C 1
ATOM 1296 O O . GLN A 1 175 ? -9.080 42.475 -31.086 1.00 64.38 175 GLN A O 1
ATOM 1302 N N . GLY A 1 176 ? -7.432 41.322 -30.077 1.00 64.33 176 GLY A N 1
ATOM 1303 C CA . GLY A 1 176 ? -8.351 40.478 -29.288 1.00 58.48 176 GLY A CA 1
ATOM 1304 C C . GLY A 1 176 ? -8.475 39.080 -29.854 1.00 53.13 176 GLY A C 1
ATOM 1305 O O . GLY A 1 176 ? -9.500 38.440 -29.544 1.00 52.44 176 GLY A O 1
ATOM 1306 N N . TYR A 1 177 ? -7.490 38.631 -30.655 1.00 49.88 177 TYR A N 1
ATOM 1307 C CA . TYR A 1 177 ? -7.348 37.218 -31.094 1.00 49.95 177 TYR A CA 1
ATOM 1308 C C . TYR A 1 177 ? -5.868 36.833 -31.002 1.00 52.43 177 TYR A C 1
ATOM 1309 O O . TYR A 1 177 ? -4.981 37.693 -31.183 1.00 47.63 177 TYR A O 1
ATOM 1318 N N . LEU A 1 178 ? -5.617 35.555 -30.706 1.00 56.14 178 LEU A N 1
ATOM 1319 C CA . LEU A 1 178 ? -4.253 35.012 -30.518 1.00 54.09 178 LEU A CA 1
ATOM 1320 C C . LEU A 1 178 ? -4.222 33.547 -30.908 1.00 53.32 178 LEU A C 1
ATOM 1321 O O . LEU A 1 178 ? -5.061 32.786 -30.415 1.00 54.32 178 LEU A O 1
ATOM 1326 N N . HIS A 1 179 ? -3.281 33.194 -31.778 1.00 63.10 179 HIS A N 1
ATOM 1327 C CA . HIS A 1 179 ? -2.815 31.798 -31.958 1.00 65.99 179 HIS A CA 1
ATOM 1328 C C . HIS A 1 179 ? -2.039 31.453 -30.689 1.00 64.77 179 HIS A C 1
ATOM 1329 O O . HIS A 1 179 ? -0.920 31.977 -30.545 1.00 70.71 179 HIS A O 1
ATOM 1336 N N . CYS A 1 180 ? -2.643 30.683 -29.778 1.00 63.35 180 CYS A N 1
ATOM 1337 C CA . CYS A 1 180 ? -2.082 30.367 -28.427 1.00 62.83 180 CYS A CA 1
ATOM 1338 C C . CYS A 1 180 ? -1.075 29.208 -28.492 1.00 60.79 180 CYS A C 1
ATOM 1339 O O . CYS A 1 180 ? -0.265 29.095 -27.544 1.00 61.42 180 CYS A O 1
ATOM 1342 N N . GLY A 1 181 ? -1.107 28.421 -29.580 1.00 61.09 181 GLY A N 1
ATOM 1343 C CA . GLY A 1 181 ? -0.193 27.297 -29.862 1.00 57.83 181 GLY A CA 1
ATOM 1344 C C . GLY A 1 181 ? -0.909 26.136 -30.557 1.00 60.34 181 GLY A C 1
ATOM 1345 O O . GLY A 1 181 ? -1.952 26.297 -31.187 1.00 55.13 181 GLY A O 1
ATOM 1346 N N . PRO A 1 182 ? -0.352 24.912 -30.491 1.00 59.84 182 PRO A N 1
ATOM 1347 C CA . PRO A 1 182 ? -0.968 23.749 -31.133 1.00 62.03 182 PRO A CA 1
ATOM 1348 C C . PRO A 1 182 ? -2.369 23.362 -30.633 1.00 58.86 182 PRO A C 1
ATOM 1349 O O . PRO A 1 182 ? -2.905 24.033 -29.782 1.00 51.84 182 PRO A O 1
ATOM 1353 N N . CYS A 1 183 ? -2.903 22.274 -31.191 1.00 57.65 183 CYS A N 1
ATOM 1354 C CA . CYS A 1 183 ? -4.288 21.787 -30.985 1.00 59.69 183 CYS A CA 1
ATOM 1355 C C . CYS A 1 183 ? -4.590 21.770 -29.491 1.00 59.48 183 CYS A C 1
ATOM 1356 O O . CYS A 1 183 ? -3.777 21.160 -28.758 1.00 56.10 183 CYS A O 1
ATOM 1359 N N . GLY A 1 184 ? -5.733 22.366 -29.102 1.00 58.89 184 GLY A N 1
ATOM 1360 C CA . GLY A 1 184 ? -6.231 22.474 -27.713 1.00 52.25 184 GLY A CA 1
ATOM 1361 C C . GLY A 1 184 ? -5.775 23.762 -27.044 1.00 47.28 184 GLY A C 1
ATOM 1362 O O . GLY A 1 184 ? -6.572 24.334 -26.306 1.00 48.38 184 GLY A O 1
ATOM 1363 N N . SER A 1 185 ? -4.569 24.252 -27.337 1.00 42.52 185 SER A N 1
ATOM 1364 C CA . SER A 1 185 ? -3.982 25.434 -26.661 1.00 49.25 185 SER A CA 1
ATOM 1365 C C . SER A 1 185 ? -5.067 26.504 -26.472 1.00 52.00 185 SER A C 1
ATOM 1366 O O . SER A 1 185 ? -5.099 27.150 -25.395 1.00 56.38 185 SER A O 1
ATOM 1369 N N . GLY A 1 186 ? -5.963 26.649 -27.445 1.00 50.45 186 GLY A N 1
ATOM 1370 C CA . GLY A 1 186 ? -6.963 27.728 -27.458 1.00 50.57 186 GLY A CA 1
ATOM 1371 C C . GLY A 1 186 ? -8.025 27.489 -26.411 1.00 49.47 186 GLY A C 1
ATOM 1372 O O . GLY A 1 186 ? -8.263 28.387 -25.573 1.00 50.29 186 GLY A O 1
ATOM 1373 N N . HIS A 1 187 ? -8.668 26.326 -26.441 1.00 49.86 187 HIS A N 1
ATOM 1374 C CA . HIS A 1 187 ? -9.770 26.033 -25.487 1.00 53.13 187 HIS A CA 1
ATOM 1375 C C . HIS A 1 187 ? -9.225 26.115 -24.056 1.00 50.54 187 HIS A C 1
ATOM 1376 O O . HIS A 1 187 ? -9.934 26.629 -23.186 1.00 52.30 187 HIS A O 1
ATOM 1383 N N . PHE A 1 188 ? -7.975 25.685 -23.873 1.00 48.05 188 PHE A N 1
ATOM 1384 C CA . PHE A 1 188 ? -7.253 25.587 -22.590 1.00 44.89 188 PHE A CA 1
ATOM 1385 C C . PHE A 1 188 ? -7.205 26.989 -21.982 1.00 46.23 188 PHE A C 1
ATOM 1386 O O . PHE A 1 188 ? -7.670 27.179 -20.858 1.00 45.83 188 PHE A O 1
ATOM 1394 N N . VAL A 1 189 ? -6.634 27.945 -22.714 1.00 48.07 189 VAL A N 1
ATOM 1395 C CA . VAL A 1 189 ? -6.538 29.371 -22.278 1.00 46.22 189 VAL A CA 1
ATOM 1396 C C . VAL A 1 189 ? -7.939 29.875 -21.904 1.00 48.60 189 VAL A C 1
ATOM 1397 O O . VAL A 1 189 ? -8.090 30.462 -20.824 1.00 48.69 189 VAL A O 1
ATOM 1401 N N . LYS A 1 190 ? -8.928 29.635 -22.759 1.00 47.90 190 LYS A N 1
ATOM 1402 C CA . LYS A 1 190 ? -10.332 30.058 -22.515 1.00 45.59 190 LYS A CA 1
ATOM 1403 C C . LYS A 1 190 ? -10.772 29.433 -21.184 1.00 41.33 190 LYS A C 1
ATOM 1404 O O . LYS A 1 190 ? -11.343 30.143 -20.357 1.00 42.24 190 LYS A O 1
ATOM 1410 N N . MET A 1 191 ? -10.515 28.141 -21.002 1.00 39.20 191 MET A N 1
ATOM 1411 C CA . MET A 1 191 ? -10.766 27.383 -19.752 1.00 40.56 191 MET A CA 1
ATOM 1412 C C . MET A 1 191 ? -10.277 28.222 -18.548 1.00 42.74 191 MET A C 1
ATOM 1413 O O . MET A 1 191 ? -11.106 28.618 -17.733 1.00 37.04 191 MET A O 1
ATOM 1418 N N . VAL A 1 192 ? -8.971 28.513 -18.452 1.00 43.48 192 VAL A N 1
ATOM 1419 C CA . VAL A 1 192 ? -8.345 29.328 -17.362 1.00 41.28 192 VAL A CA 1
ATOM 1420 C C . VAL A 1 192 ? -8.995 30.724 -17.324 1.00 40.19 192 VAL A C 1
ATOM 1421 O O . VAL A 1 192 ? -9.143 31.275 -16.219 1.00 43.70 192 VAL A O 1
ATOM 1425 N N . HIS A 1 193 ? -9.339 31.305 -18.473 1.00 39.62 193 HIS A N 1
ATOM 1426 C CA . HIS A 1 193 ? -10.022 32.629 -18.551 1.00 43.55 193 HIS A CA 1
ATOM 1427 C C . HIS A 1 193 ? -11.288 32.556 -17.708 1.00 39.36 193 HIS A C 1
ATOM 1428 O O . HIS A 1 193 ? -11.614 33.560 -17.040 1.00 44.89 193 HIS A O 1
ATOM 1435 N N . ASN A 1 194 ? -11.930 31.399 -17.714 1.00 33.37 194 ASN A N 1
ATOM 1436 C CA . ASN A 1 194 ? -13.206 31.196 -16.991 1.00 37.39 194 ASN A CA 1
ATOM 1437 C C . ASN A 1 194 ? -12.961 31.002 -15.499 1.00 34.48 194 ASN A C 1
ATOM 1438 O O . ASN A 1 194 ? -13.747 31.535 -14.731 1.00 37.24 194 ASN A O 1
ATOM 1443 N N . GLY A 1 195 ? -11.957 30.219 -15.127 1.00 34.69 195 GLY A N 1
ATOM 1444 C CA . GLY A 1 195 ? -11.472 30.092 -13.742 1.00 33.10 195 GLY A CA 1
ATOM 1445 C C . GLY A 1 195 ? -11.282 31.464 -13.131 1.00 33.60 195 GLY A C 1
ATOM 1446 O O . GLY A 1 195 ? -11.891 31.754 -12.034 1.00 32.05 195 GLY A O 1
ATOM 1447 N N . ILE A 1 196 ? -10.541 32.318 -13.838 1.00 30.59 196 ILE A N 1
ATOM 1448 C CA . ILE A 1 196 ? -10.248 33.703 -13.364 1.00 29.08 196 ILE A CA 1
ATOM 1449 C C . ILE A 1 196 ? -11.560 34.478 -13.189 1.00 30.59 196 ILE A C 1
ATOM 1450 O O . ILE A 1 196 ? -11.627 35.289 -12.283 1.00 32.31 196 ILE A O 1
ATOM 1455 N N . GLU A 1 197 ? -12.525 34.282 -14.089 1.00 34.40 197 GLU A N 1
ATOM 1456 C CA . GLU A 1 197 ? -13.864 34.898 -14.049 1.00 33.56 197 GLU A CA 1
ATOM 1457 C C . GLU A 1 197 ? -14.491 34.549 -12.702 1.00 33.95 197 GLU A C 1
ATOM 1458 O O . GLU A 1 197 ? -14.869 35.469 -11.969 1.00 31.31 197 GLU A O 1
ATOM 1464 N N . TYR A 1 198 ? -14.511 33.265 -12.346 1.00 37.80 198 TYR A N 1
ATOM 1465 C CA . TYR A 1 198 ? -15.099 32.757 -11.074 1.00 41.12 198 TYR A CA 1
ATOM 1466 C C . TYR A 1 198 ? -14.402 33.477 -9.909 1.00 35.61 198 TYR A C 1
ATOM 1467 O O . TYR A 1 198 ? -15.036 33.847 -8.915 1.00 37.61 198 TYR A O 1
ATOM 1476 N N . GLY A 1 199 ? -13.112 33.707 -10.065 1.00 34.19 199 GLY A N 1
ATOM 1477 C CA . GLY A 1 199 ? -12.255 34.235 -8.990 1.00 37.05 199 GLY A CA 1
ATOM 1478 C C . GLY A 1 199 ? -12.513 35.698 -8.769 1.00 32.26 199 GLY A C 1
ATOM 1479 O O . GLY A 1 199 ? -12.506 36.147 -7.622 1.00 35.05 199 GLY A O 1
ATOM 1480 N N . MET A 1 200 ? -12.713 36.418 -9.847 1.00 29.90 200 MET A N 1
ATOM 1481 C CA . MET A 1 200 ? -12.995 37.854 -9.766 1.00 32.89 200 MET A CA 1
ATOM 1482 C C . MET A 1 200 ? -14.433 38.057 -9.278 1.00 36.87 200 MET A C 1
ATOM 1483 O O . MET A 1 200 ? -14.637 38.933 -8.400 1.00 43.21 200 MET A O 1
ATOM 1488 N N . MET A 1 201 ? -15.391 37.258 -9.753 1.00 37.78 201 MET A N 1
ATOM 1489 C CA . MET A 1 201 ? -16.808 37.342 -9.275 1.00 38.28 201 MET A CA 1
ATOM 1490 C C . MET A 1 201 ? -16.896 37.072 -7.758 1.00 36.45 201 MET A C 1
ATOM 1491 O O . MET A 1 201 ? -17.507 37.904 -7.073 1.00 35.71 201 MET A O 1
ATOM 1496 N N . ALA A 1 202 ? -16.263 36.005 -7.249 1.00 31.69 202 ALA A N 1
ATOM 1497 C CA . ALA A 1 202 ? -16.258 35.643 -5.807 1.00 33.23 202 ALA A CA 1
ATOM 1498 C C . ALA A 1 202 ? -15.691 36.804 -4.968 1.00 34.11 202 ALA A C 1
ATOM 1499 O O . ALA A 1 202 ? -16.168 37.050 -3.825 1.00 35.51 202 ALA A O 1
ATOM 1501 N N . SER A 1 203 ? -14.672 37.462 -5.500 1.00 29.00 203 SER A N 1
ATOM 1502 C CA . SER A 1 203 ? -13.895 38.478 -4.777 1.00 29.71 203 SER A CA 1
ATOM 1503 C C . SER A 1 203 ? -14.798 39.691 -4.601 1.00 32.24 203 SER A C 1
ATOM 1504 O O . SER A 1 203 ? -14.952 40.143 -3.438 1.00 32.81 203 SER A O 1
ATOM 1507 N N . LEU A 1 204 ? -15.468 40.125 -5.681 1.00 37.00 204 LEU A N 1
ATOM 1508 C CA . LEU A 1 204 ? -16.552 41.160 -5.617 1.00 35.02 204 LEU A CA 1
ATOM 1509 C C . LEU A 1 204 ? -17.683 40.752 -4.663 1.00 33.58 204 LEU A C 1
ATOM 1510 O O . LEU A 1 204 ? -18.037 41.600 -3.831 1.00 37.72 204 LEU A O 1
ATOM 1515 N N . ALA A 1 205 ? -18.170 39.516 -4.724 1.00 30.01 205 ALA A N 1
ATOM 1516 C CA . ALA A 1 205 ? -19.337 39.050 -3.947 1.00 34.55 205 ALA A CA 1
ATOM 1517 C C . ALA A 1 205 ? -19.005 39.008 -2.455 1.00 36.86 205 ALA A C 1
ATOM 1518 O O . ALA A 1 205 ? -19.811 39.498 -1.655 1.00 36.73 205 ALA A O 1
ATOM 1520 N N . GLU A 1 206 ? -17.883 38.397 -2.078 1.00 39.57 206 GLU A N 1
ATOM 1521 C CA . GLU A 1 206 ? -17.494 38.268 -0.647 1.00 33.89 206 GLU A CA 1
ATOM 1522 C C . GLU A 1 206 ? -17.345 39.679 -0.074 1.00 33.36 206 GLU A C 1
ATOM 1523 O O . GLU A 1 206 ? -17.784 39.911 1.053 1.00 34.71 206 GLU A O 1
ATOM 1529 N N . GLY A 1 207 ? -16.764 40.597 -0.844 1.00 33.29 207 GLY A N 1
ATOM 1530 C CA . GLY A 1 207 ? -16.622 42.006 -0.447 1.00 35.13 207 GLY A CA 1
ATOM 1531 C C . GLY A 1 207 ? -17.972 42.638 -0.148 1.00 37.68 207 GLY A C 1
ATOM 1532 O O . GLY A 1 207 ? -18.160 43.157 0.976 1.00 34.97 207 GLY A O 1
ATOM 1533 N N . LEU A 1 208 ? -18.898 42.559 -1.117 1.00 41.58 208 LEU A N 1
ATOM 1534 C CA . LEU A 1 208 ? -20.294 43.068 -1.003 1.00 35.07 208 LEU A CA 1
ATOM 1535 C C . LEU A 1 208 ? -20.928 42.525 0.291 1.00 35.86 208 LEU A C 1
ATOM 1536 O O . LEU A 1 208 ? -21.594 43.275 1.025 1.00 36.02 208 LEU A O 1
ATOM 1541 N N . ASN A 1 209 ? -20.670 41.269 0.608 1.00 38.29 209 ASN A N 1
ATOM 1542 C CA . ASN A 1 209 ? -21.301 40.575 1.758 1.00 40.48 209 ASN A CA 1
ATOM 1543 C C . ASN A 1 209 ? -20.657 41.119 3.052 1.00 43.04 209 ASN A C 1
ATOM 1544 O O . ASN A 1 209 ? -21.375 41.258 4.074 1.00 46.05 209 ASN A O 1
ATOM 1549 N N . ILE A 1 210 ? -19.370 41.465 3.023 1.00 38.35 210 ILE A N 1
ATOM 1550 C CA . ILE A 1 210 ? -18.702 42.086 4.194 1.00 38.94 210 ILE A CA 1
ATOM 1551 C C . ILE A 1 210 ? -19.334 43.456 4.473 1.00 41.07 210 ILE A C 1
ATOM 1552 O O . ILE A 1 210 ? -19.718 43.699 5.641 1.00 42.02 210 ILE A O 1
ATOM 1557 N N . LEU A 1 211 ? -19.452 44.313 3.458 1.00 42.84 211 LEU A N 1
ATOM 1558 C CA . LEU A 1 211 ? -20.202 45.606 3.528 1.00 44.05 211 LEU A CA 1
ATOM 1559 C C . LEU A 1 211 ? -21.616 45.320 4.050 1.00 46.47 211 LEU A C 1
ATOM 1560 O O . LEU A 1 211 ? -22.030 45.948 5.011 1.00 53.78 211 LEU A O 1
ATOM 1565 N N . ARG A 1 212 ? -22.323 44.375 3.436 1.00 46.52 212 ARG A N 1
ATOM 1566 C CA . ARG A 1 212 ? -23.748 44.132 3.724 1.00 50.75 212 ARG A CA 1
ATOM 1567 C C . ARG A 1 212 ? -23.916 43.941 5.231 1.00 47.21 212 ARG A C 1
ATOM 1568 O O . ARG A 1 212 ? -24.905 44.430 5.776 1.00 60.19 212 ARG A O 1
ATOM 1576 N N . ASN A 1 213 ? -22.984 43.253 5.869 1.00 45.38 213 ASN A N 1
ATOM 1577 C CA . ASN A 1 213 ? -23.141 42.752 7.255 1.00 45.73 213 ASN A CA 1
ATOM 1578 C C . ASN A 1 213 ? -22.288 43.540 8.241 1.00 46.15 213 ASN A C 1
ATOM 1579 O O . ASN A 1 213 ? -22.083 43.030 9.367 1.00 41.47 213 ASN A O 1
ATOM 1584 N N . ALA A 1 214 ? -21.836 44.735 7.852 1.00 52.72 214 ALA A N 1
ATOM 1585 C CA . ALA A 1 214 ? -21.116 45.693 8.727 1.00 55.98 214 ALA A CA 1
ATOM 1586 C C . ALA A 1 214 ? -22.078 46.276 9.777 1.00 64.59 214 ALA A C 1
ATOM 1587 O O . ALA A 1 214 ? -21.651 47.108 10.578 1.00 70.48 214 ALA A O 1
ATOM 1589 N N . ASP A 1 215 ? -23.355 45.891 9.751 1.00 74.38 215 ASP A N 1
ATOM 1590 C CA . ASP A 1 215 ? -24.401 46.438 10.650 1.00 70.95 215 ASP A CA 1
ATOM 1591 C C . ASP A 1 215 ? -24.624 45.461 11.804 1.00 71.98 215 ASP A C 1
ATOM 1592 O O . ASP A 1 215 ? -25.524 45.719 12.593 1.00 91.30 215 ASP A O 1
ATOM 1597 N N . VAL A 1 216 ? -23.821 44.399 11.914 1.00 72.38 216 VAL A N 1
ATOM 1598 C CA . VAL A 1 216 ? -24.076 43.229 12.817 1.00 77.04 216 VAL A CA 1
ATOM 1599 C C . VAL A 1 216 ? -23.948 43.647 14.290 1.00 79.72 216 VAL A C 1
ATOM 1600 O O . VAL A 1 216 ? -24.322 42.829 15.146 1.00 87.82 216 VAL A O 1
ATOM 1604 N N . GLY A 1 217 ? -23.398 44.835 14.576 1.00 93.01 217 GLY A N 1
ATOM 1605 C CA . GLY A 1 217 ? -23.163 45.359 15.941 1.00 95.50 217 GLY A CA 1
ATOM 1606 C C . GLY A 1 217 ? -24.394 46.042 16.528 1.00 91.45 217 GLY A C 1
ATOM 1607 O O . GLY A 1 217 ? -24.352 46.435 17.708 1.00 91.19 217 GLY A O 1
ATOM 1608 N N . THR A 1 218 ? -25.448 46.178 15.724 1.00 89.45 218 THR A N 1
ATOM 1609 C CA . THR A 1 218 ? -26.793 46.653 16.132 1.00 87.83 218 THR A CA 1
ATOM 1610 C C . THR A 1 218 ? -27.697 45.422 16.321 1.00 93.43 218 THR A C 1
ATOM 1611 O O . THR A 1 218 ? -28.360 45.328 17.369 1.00 89.43 218 THR A O 1
ATOM 1615 N N . ARG A 1 219 ? -27.681 44.491 15.362 1.00 97.55 219 ARG A N 1
ATOM 1616 C CA . ARG A 1 219 ? -28.495 43.246 15.373 1.00 104.91 219 ARG A CA 1
ATOM 1617 C C . ARG A 1 219 ? -27.966 42.314 16.471 1.00 106.18 219 ARG A C 1
ATOM 1618 O O . ARG A 1 219 ? -28.794 41.837 17.273 1.00 108.43 219 ARG A O 1
ATOM 1626 N N . THR A 1 227 ? -24.381 30.559 19.507 1.00 88.28 227 THR A N 1
ATOM 1627 C CA . THR A 1 227 ? -23.929 31.722 18.689 1.00 102.16 227 THR A CA 1
ATOM 1628 C C . THR A 1 227 ? -22.532 32.154 19.156 1.00 98.53 227 THR A C 1
ATOM 1629 O O . THR A 1 227 ? -22.031 31.551 20.127 1.00 84.51 227 THR A O 1
ATOM 1633 N N . ALA A 1 228 ? -21.920 33.119 18.457 1.00 104.18 228 ALA A N 1
ATOM 1634 C CA . ALA A 1 228 ? -20.626 33.750 18.813 1.00 108.69 228 ALA A CA 1
ATOM 1635 C C . ALA A 1 228 ? -20.894 35.102 19.468 1.00 120.84 228 ALA A C 1
ATOM 1636 O O . ALA A 1 228 ? -21.653 35.904 18.920 1.00 143.46 228 ALA A O 1
ATOM 1638 N N . PRO A 1 229 ? -20.309 35.395 20.656 1.00 118.06 229 PRO A N 1
ATOM 1639 C CA . PRO A 1 229 ? -20.366 36.743 21.224 1.00 119.02 229 PRO A CA 1
ATOM 1640 C C . PRO A 1 229 ? -19.435 37.690 20.446 1.00 116.47 229 PRO A C 1
ATOM 1641 O O . PRO A 1 229 ? -18.278 37.339 20.271 1.00 125.04 229 PRO A O 1
ATOM 1645 N N . LEU A 1 230 ? -19.955 38.836 19.984 1.00 113.29 230 LEU A N 1
ATOM 1646 C CA . LEU A 1 230 ? -19.213 39.806 19.128 1.00 120.30 230 LEU A CA 1
ATOM 1647 C C . LEU A 1 230 ? -18.451 40.794 20.008 1.00 129.95 230 LEU A C 1
ATOM 1648 O O . LEU A 1 230 ? -19.056 41.693 20.592 1.00 130.88 230 LEU A O 1
ATOM 1653 N N . PRO A 1 231 ? -17.104 40.695 20.107 1.00 136.01 231 PRO A N 1
ATOM 1654 C CA . PRO A 1 231 ? -16.337 41.730 20.792 1.00 132.35 231 PRO A CA 1
ATOM 1655 C C . PRO A 1 231 ? -16.468 43.050 20.013 1.00 121.65 231 PRO A C 1
ATOM 1656 O O . PRO A 1 231 ? -16.473 43.043 18.775 1.00 93.04 231 PRO A O 1
ATOM 1660 N N . ASN A 1 232 ? -16.633 44.145 20.754 1.00 122.24 232 ASN A N 1
ATOM 1661 C CA . ASN A 1 232 ? -16.515 45.529 20.226 1.00 127.51 232 ASN A CA 1
ATOM 1662 C C . ASN A 1 232 ? -17.579 45.762 19.146 1.00 125.43 232 ASN A C 1
ATOM 1663 O O . ASN A 1 232 ? -17.242 46.158 18.029 1.00 116.94 232 ASN A O 1
ATOM 1668 N N . PRO A 1 233 ? -18.892 45.562 19.445 1.00 120.71 233 PRO A N 1
ATOM 1669 C CA . PRO A 1 233 ? -19.959 45.731 18.455 1.00 109.94 233 PRO A CA 1
ATOM 1670 C C . PRO A 1 233 ? -20.267 47.203 18.148 1.00 102.45 233 PRO A C 1
ATOM 1671 O O . PRO A 1 233 ? -21.064 47.454 17.274 1.00 111.23 233 PRO A O 1
ATOM 1675 N N . GLU A 1 234 ? -19.641 48.128 18.878 1.00 98.61 234 GLU A N 1
ATOM 1676 C CA . GLU A 1 234 ? -19.597 49.572 18.526 1.00 109.72 234 GLU A CA 1
ATOM 1677 C C . GLU A 1 234 ? -18.890 49.728 17.169 1.00 110.46 234 GLU A C 1
ATOM 1678 O O . GLU A 1 234 ? -19.200 50.700 16.428 1.00 103.24 234 GLU A O 1
ATOM 1684 N N . CYS A 1 235 ? -17.985 48.792 16.859 1.00 106.38 235 CYS A N 1
ATOM 1685 C CA . CYS A 1 235 ? -17.150 48.778 15.630 1.00 103.19 235 CYS A CA 1
ATOM 1686 C C . CYS A 1 235 ? -18.034 48.515 14.401 1.00 102.28 235 CYS A C 1
ATOM 1687 O O . CYS A 1 235 ? -17.881 49.235 13.393 1.00 101.37 235 CYS A O 1
ATOM 1690 N N . TYR A 1 236 ? -18.974 47.573 14.502 1.00 87.81 236 TYR A N 1
ATOM 1691 C CA . TYR A 1 236 ? -19.801 47.107 13.360 1.00 84.39 236 TYR A CA 1
ATOM 1692 C C . TYR A 1 236 ? -21.195 47.759 13.395 1.00 84.88 236 TYR A C 1
ATOM 1693 O O . TYR A 1 236 ? -22.212 47.038 13.499 1.00 85.02 236 TYR A O 1
ATOM 1702 N N . GLN A 1 237 ? -21.263 49.080 13.206 1.00 81.81 237 GLN A N 1
ATOM 1703 C CA . GLN A 1 237 ? -22.548 49.823 13.183 1.00 81.35 237 GLN A CA 1
ATOM 1704 C C . GLN A 1 237 ? -22.684 50.641 11.897 1.00 79.56 237 GLN A C 1
ATOM 1705 O O . GLN A 1 237 ? -23.257 51.763 11.967 1.00 79.73 237 GLN A O 1
ATOM 1711 N N . TYR A 1 238 ? -22.247 50.081 10.764 1.00 70.45 238 TYR A N 1
ATOM 1712 C CA . TYR A 1 238 ? -22.351 50.729 9.433 1.00 65.02 238 TYR A CA 1
ATOM 1713 C C . TYR A 1 238 ? -23.468 50.095 8.591 1.00 62.18 238 TYR A C 1
ATOM 1714 O O . TYR A 1 238 ? -23.496 48.859 8.476 1.00 56.88 238 TYR A O 1
ATOM 1723 N N . ASP A 1 239 ? -24.327 50.937 7.988 1.00 59.13 239 ASP A N 1
ATOM 1724 C CA . ASP A 1 239 ? -25.400 50.522 7.039 1.00 65.03 239 ASP A CA 1
ATOM 1725 C C . ASP A 1 239 ? -25.132 51.062 5.624 1.00 55.49 239 ASP A C 1
ATOM 1726 O O . ASP A 1 239 ? -26.042 51.702 5.034 1.00 58.42 239 ASP A O 1
ATOM 1731 N N . PHE A 1 240 ? -24.021 50.628 5.034 1.00 49.77 240 PHE A N 1
ATOM 1732 C CA . PHE A 1 240 ? -23.493 51.097 3.725 1.00 51.17 240 PHE A CA 1
ATOM 1733 C C . PHE A 1 240 ? -24.517 50.982 2.592 1.00 49.60 240 PHE A C 1
ATOM 1734 O O . PHE A 1 240 ? -25.414 50.120 2.619 1.00 52.21 240 PHE A O 1
ATOM 1742 N N . ASP A 1 241 ? -24.314 51.843 1.592 1.00 51.24 241 ASP A N 1
ATOM 1743 C CA . ASP A 1 241 ? -25.101 51.949 0.345 1.00 51.16 241 ASP A CA 1
ATOM 1744 C C . ASP A 1 241 ? -24.325 51.194 -0.738 1.00 49.65 241 ASP A C 1
ATOM 1745 O O . ASP A 1 241 ? -23.552 51.826 -1.489 1.00 48.08 241 ASP A O 1
ATOM 1750 N N . ILE A 1 242 ? -24.537 49.878 -0.808 1.00 49.34 242 ILE A N 1
ATOM 1751 C CA . ILE A 1 242 ? -23.764 48.932 -1.670 1.00 48.62 242 ILE A CA 1
ATOM 1752 C C . ILE A 1 242 ? -23.880 49.380 -3.134 1.00 49.42 242 ILE A C 1
ATOM 1753 O O . ILE A 1 242 ? -22.901 49.352 -3.887 1.00 46.52 242 ILE A O 1
ATOM 1758 N N . PRO A 1 243 ? -25.076 49.794 -3.621 1.00 50.85 243 PRO A N 1
ATOM 1759 C CA . PRO A 1 243 ? -25.196 50.256 -5.006 1.00 50.27 243 PRO A CA 1
ATOM 1760 C C . PRO A 1 243 ? -24.313 51.475 -5.305 1.00 55.93 243 PRO A C 1
ATOM 1761 O O . PRO A 1 243 ? -23.842 51.577 -6.426 1.00 60.54 243 PRO A O 1
ATOM 1765 N N . GLU A 1 244 ? -24.111 52.359 -4.324 1.00 56.16 244 GLU A N 1
ATOM 1766 C CA . GLU A 1 244 ? -23.338 53.612 -4.528 1.00 59.93 244 GLU A CA 1
ATOM 1767 C C . GLU A 1 244 ? -21.844 53.330 -4.372 1.00 58.48 244 GLU A C 1
ATOM 1768 O O . GLU A 1 244 ? -21.072 53.999 -5.116 1.00 55.17 244 GLU A O 1
ATOM 1774 N N . VAL A 1 245 ? -21.457 52.412 -3.460 1.00 50.90 245 VAL A N 1
ATOM 1775 C CA . VAL A 1 245 ? -20.040 51.970 -3.272 1.00 46.51 245 VAL A CA 1
ATOM 1776 C C . VAL A 1 245 ? -19.603 51.183 -4.505 1.00 46.27 245 VAL A C 1
ATOM 1777 O O . VAL A 1 245 ? -18.475 51.339 -4.975 1.00 42.78 245 VAL A O 1
ATOM 1781 N N . ALA A 1 246 ? -20.456 50.304 -4.994 1.00 47.10 246 ALA A N 1
ATOM 1782 C CA . ALA A 1 246 ? -20.131 49.570 -6.219 1.00 45.44 246 ALA A CA 1
ATOM 1783 C C . ALA A 1 246 ? -19.794 50.629 -7.262 1.00 43.52 246 ALA A C 1
ATOM 1784 O O . ALA A 1 246 ? -18.688 50.543 -7.835 1.00 50.86 246 ALA A O 1
ATOM 1786 N N . GLU A 1 247 ? -20.690 51.606 -7.448 1.00 41.65 247 GLU A N 1
ATOM 1787 C CA . GLU A 1 247 ? -20.574 52.681 -8.478 1.00 44.94 247 GLU A CA 1
ATOM 1788 C C . GLU A 1 247 ? -19.309 53.531 -8.247 1.00 46.22 247 GLU A C 1
ATOM 1789 O O . GLU A 1 247 ? -18.669 53.862 -9.264 1.00 49.91 247 GLU A O 1
ATOM 1795 N N . VAL A 1 248 ? -18.965 53.870 -6.989 1.00 41.86 248 VAL A N 1
ATOM 1796 C CA . VAL A 1 248 ? -17.838 54.800 -6.680 1.00 48.66 248 VAL A CA 1
ATOM 1797 C C . VAL A 1 248 ? -16.551 54.147 -7.168 1.00 48.41 248 VAL A C 1
ATOM 1798 O O . VAL A 1 248 ? -15.775 54.829 -7.872 1.00 57.20 248 VAL A O 1
ATOM 1802 N N . TRP A 1 249 ? -16.415 52.855 -6.897 1.00 40.73 249 TRP A N 1
ATOM 1803 C CA . TRP A 1 249 ? -15.226 52.035 -7.226 1.00 42.64 249 TRP A CA 1
ATOM 1804 C C . TRP A 1 249 ? -14.984 51.963 -8.747 1.00 38.26 249 TRP A C 1
ATOM 1805 O O . TRP A 1 249 ? -13.921 51.470 -9.135 1.00 41.75 249 TRP A O 1
ATOM 1816 N N . ARG A 1 250 ? -15.917 52.360 -9.598 1.00 39.68 250 ARG A N 1
ATOM 1817 C CA . ARG A 1 250 ? -15.754 52.169 -11.074 1.00 47.65 250 ARG A CA 1
ATOM 1818 C C . ARG A 1 250 ? -14.726 53.140 -11.682 1.00 51.11 250 ARG A C 1
ATOM 1819 O O . ARG A 1 250 ? -14.335 52.921 -12.855 1.00 43.65 250 ARG A O 1
ATOM 1827 N N . ARG A 1 251 ? -14.374 54.221 -10.974 1.00 55.95 251 ARG A N 1
ATOM 1828 C CA . ARG A 1 251 ? -13.523 55.313 -11.515 1.00 54.80 251 ARG A CA 1
ATOM 1829 C C . ARG A 1 251 ? -12.418 55.569 -10.494 1.00 56.16 251 ARG A C 1
ATOM 1830 O O . ARG A 1 251 ? -12.746 55.636 -9.271 1.00 50.15 251 ARG A O 1
ATOM 1838 N N . GLY A 1 252 ? -11.172 55.648 -10.990 1.00 51.78 252 GLY A N 1
ATOM 1839 C CA . GLY A 1 252 ? -9.966 55.991 -10.213 1.00 52.43 252 GLY A CA 1
ATOM 1840 C C . GLY A 1 252 ? -9.572 54.998 -9.117 1.00 59.46 252 GLY A C 1
ATOM 1841 O O . GLY A 1 252 ? -8.657 55.353 -8.340 1.00 61.51 252 GLY A O 1
ATOM 1842 N N . SER A 1 253 ? -10.164 53.796 -9.036 1.00 60.88 253 SER A N 1
ATOM 1843 C CA . SER A 1 253 ? -9.741 52.750 -8.061 1.00 54.56 253 SER A CA 1
ATOM 1844 C C . SER A 1 253 ? -8.829 51.717 -8.756 1.00 53.35 253 SER A C 1
ATOM 1845 O O . SER A 1 253 ? -8.413 51.974 -9.935 1.00 54.78 253 SER A O 1
ATOM 1848 N N . VAL A 1 254 ? -8.480 50.633 -8.047 1.00 46.03 254 VAL A N 1
ATOM 1849 C CA . VAL A 1 254 ? -7.598 49.520 -8.525 1.00 40.77 254 VAL A CA 1
ATOM 1850 C C . VAL A 1 254 ? -8.444 48.350 -9.072 1.00 42.58 254 VAL A C 1
ATOM 1851 O O . VAL A 1 254 ? -7.933 47.538 -9.888 1.00 46.73 254 VAL A O 1
ATOM 1855 N N . ILE A 1 255 ? -9.707 48.238 -8.647 1.00 44.40 255 ILE A N 1
ATOM 1856 C CA . ILE A 1 255 ? -10.591 47.079 -8.959 1.00 41.53 255 ILE A CA 1
ATOM 1857 C C . ILE A 1 255 ? -11.554 47.430 -10.093 1.00 36.40 255 ILE A C 1
ATOM 1858 O O . ILE A 1 255 ? -12.472 46.653 -10.371 1.00 40.33 255 ILE A O 1
ATOM 1863 N N . GLY A 1 256 ? -11.349 48.551 -10.750 1.00 37.36 256 GLY A N 1
ATOM 1864 C CA . GLY A 1 256 ? -11.976 48.802 -12.055 1.00 38.97 256 GLY A CA 1
ATOM 1865 C C . GLY A 1 256 ? -11.858 47.551 -12.906 1.00 41.51 256 GLY A C 1
ATOM 1866 O O . GLY A 1 256 ? -10.726 47.019 -12.994 1.00 47.53 256 GLY A O 1
ATOM 1867 N N . SER A 1 257 ? -13.000 47.102 -13.454 1.00 43.20 257 SER A N 1
ATOM 1868 C CA . SER A 1 257 ? -13.220 45.896 -14.294 1.00 40.32 257 SER A CA 1
ATOM 1869 C C . SER A 1 257 ? -14.639 45.916 -14.890 1.00 41.14 257 SER A C 1
ATOM 1870 O O . SER A 1 257 ? -15.528 46.475 -14.271 1.00 40.91 257 SER A O 1
ATOM 1873 N N . TRP A 1 258 ? -14.864 45.239 -16.007 1.00 43.58 258 TRP A N 1
ATOM 1874 C CA . TRP A 1 258 ? -16.218 44.930 -16.530 1.00 50.66 258 TRP A CA 1
ATOM 1875 C C . TRP A 1 258 ? -17.111 44.439 -15.385 1.00 52.60 258 TRP A C 1
ATOM 1876 O O . TRP A 1 258 ? -18.122 45.070 -15.088 1.00 63.87 258 TRP A O 1
ATOM 1887 N N . LEU A 1 259 ? -16.739 43.341 -14.742 1.00 50.71 259 LEU A N 1
ATOM 1888 C CA . LEU A 1 259 ? -17.579 42.696 -13.701 1.00 43.37 259 LEU A CA 1
ATOM 1889 C C . LEU A 1 259 ? -18.017 43.712 -12.651 1.00 39.69 259 LEU A C 1
ATOM 1890 O O . LEU A 1 259 ? -19.133 43.529 -12.186 1.00 35.17 259 LEU A O 1
ATOM 1895 N N . LEU A 1 260 ? -17.190 44.715 -12.286 1.00 39.27 260 LEU A N 1
ATOM 1896 C CA . LEU A 1 260 ? -17.655 45.855 -11.425 1.00 40.68 260 LEU A CA 1
ATOM 1897 C C . LEU A 1 260 ? -18.767 46.650 -12.142 1.00 37.68 260 LEU A C 1
ATOM 1898 O O . LEU A 1 260 ? -19.891 46.780 -11.588 1.00 38.54 260 LEU A O 1
ATOM 1903 N N . ASP A 1 261 ? -18.500 47.079 -13.364 1.00 35.47 261 ASP A N 1
ATOM 1904 C CA . ASP A 1 261 ? -19.503 47.731 -14.237 1.00 40.76 261 ASP A CA 1
ATOM 1905 C C . ASP A 1 261 ? -20.842 46.963 -14.148 1.00 43.19 261 ASP A C 1
ATOM 1906 O O . ASP A 1 261 ? -21.876 47.640 -13.820 1.00 46.38 261 ASP A O 1
ATOM 1911 N N . LEU A 1 262 ? -20.850 45.634 -14.360 1.00 41.45 262 LEU A N 1
ATOM 1912 C CA . LEU A 1 262 ? -22.094 44.797 -14.379 1.00 44.03 262 LEU A CA 1
ATOM 1913 C C . LEU A 1 262 ? -22.754 44.790 -12.998 1.00 52.11 262 LEU A C 1
ATOM 1914 O O . LEU A 1 262 ? -24.015 45.017 -12.926 1.00 54.87 262 LEU A O 1
ATOM 1919 N N . THR A 1 263 ? -21.956 44.516 -11.953 1.00 49.76 263 THR A N 1
ATOM 1920 C CA . THR A 1 263 ? -22.392 44.487 -10.536 1.00 44.79 263 THR A CA 1
ATOM 1921 C C . THR A 1 263 ? -23.053 45.825 -10.172 1.00 46.36 263 THR A C 1
ATOM 1922 O O . THR A 1 263 ? -24.081 45.795 -9.471 1.00 41.22 263 THR A O 1
ATOM 1926 N N . ALA A 1 264 ? -22.496 46.956 -10.640 1.00 46.06 264 ALA A N 1
ATOM 1927 C CA . ALA A 1 264 ? -23.051 48.321 -10.424 1.00 43.97 264 ALA A CA 1
ATOM 1928 C C . ALA A 1 264 ? -24.469 48.369 -10.999 1.00 43.96 264 ALA A C 1
ATOM 1929 O O . ALA A 1 264 ? -25.392 48.666 -10.253 1.00 40.46 264 ALA A O 1
ATOM 1931 N N . ILE A 1 265 ? -24.624 48.028 -12.278 1.00 48.31 265 ILE A N 1
ATOM 1932 C CA . ILE A 1 265 ? -25.947 47.982 -12.973 1.00 48.79 265 ILE A CA 1
ATOM 1933 C C . ILE A 1 265 ? -26.906 47.106 -12.155 1.00 52.14 265 ILE A C 1
ATOM 1934 O O . ILE A 1 265 ? -28.033 47.585 -11.840 1.00 45.15 265 ILE A O 1
ATOM 1939 N N . ALA A 1 266 ? -26.482 45.873 -11.815 1.00 51.82 266 ALA A N 1
ATOM 1940 C CA . ALA A 1 266 ? -27.329 44.879 -11.112 1.00 43.39 266 ALA A CA 1
ATOM 1941 C C . ALA A 1 266 ? -27.839 45.470 -9.796 1.00 43.48 266 ALA A C 1
ATOM 1942 O O . ALA A 1 266 ? -29.033 45.366 -9.546 1.00 49.72 266 ALA A O 1
ATOM 1944 N N . LEU A 1 267 ? -26.973 46.128 -9.031 1.00 45.60 267 LEU A N 1
ATOM 1945 C CA . LEU A 1 267 ? -27.301 46.756 -7.721 1.00 49.49 267 LEU A CA 1
ATOM 1946 C C . LEU A 1 267 ? -28.149 48.032 -7.918 1.00 54.95 267 LEU A C 1
ATOM 1947 O O . LEU A 1 267 ? -28.920 48.413 -6.972 1.00 50.85 267 LEU A O 1
ATOM 1952 N N . ARG A 1 268 ? -28.005 48.703 -9.067 1.00 53.67 268 ARG A N 1
ATOM 1953 C CA . ARG A 1 268 ? -28.811 49.898 -9.430 1.00 53.89 268 ARG A CA 1
ATOM 1954 C C . ARG A 1 268 ? -30.261 49.426 -9.619 1.00 59.61 268 ARG A C 1
ATOM 1955 O O . ARG A 1 268 ? -31.127 49.895 -8.835 1.00 56.61 268 ARG A O 1
ATOM 1963 N N . GLU A 1 269 ? -30.485 48.439 -10.509 1.00 59.97 269 GLU A N 1
ATOM 1964 C CA . GLU A 1 269 ? -31.811 47.790 -10.774 1.00 63.72 269 GLU A CA 1
ATOM 1965 C C . GLU A 1 269 ? -32.414 47.193 -9.488 1.00 68.74 269 GLU A C 1
ATOM 1966 O O . GLU A 1 269 ? -33.658 47.091 -9.413 1.00 79.43 269 GLU A O 1
ATOM 1972 N N . SER A 1 270 ? -31.580 46.752 -8.540 1.00 70.31 270 SER A N 1
ATOM 1973 C CA . SER A 1 270 ? -31.981 45.816 -7.458 1.00 68.38 270 SER A CA 1
ATOM 1974 C C . SER A 1 270 ? -31.021 45.867 -6.271 1.00 57.29 270 SER A C 1
ATOM 1975 O O . SER A 1 270 ? -30.187 44.989 -6.097 1.00 56.34 270 SER A O 1
ATOM 1978 N N . PRO A 1 271 ? -31.164 46.844 -5.360 1.00 49.80 271 PRO A N 1
ATOM 1979 C CA . PRO A 1 271 ? -30.159 47.073 -4.316 1.00 51.27 271 PRO A CA 1
ATOM 1980 C C . PRO A 1 271 ? -30.056 46.090 -3.131 1.00 48.84 271 PRO A C 1
ATOM 1981 O O . PRO A 1 271 ? -29.197 46.294 -2.325 1.00 56.25 271 PRO A O 1
ATOM 1985 N N . ASP A 1 272 ? -30.931 45.092 -3.028 1.00 51.17 272 ASP A N 1
ATOM 1986 C CA . ASP A 1 272 ? -30.889 44.020 -1.998 1.00 48.53 272 ASP A CA 1
ATOM 1987 C C . ASP A 1 272 ? -30.802 42.662 -2.685 1.00 42.35 272 ASP A C 1
ATOM 1988 O O . ASP A 1 272 ? -31.095 41.632 -2.000 1.00 38.60 272 ASP A O 1
ATOM 1993 N N . LEU A 1 273 ? -30.544 42.701 -3.995 1.00 35.14 273 LEU A N 1
ATOM 1994 C CA . LEU A 1 273 ? -30.550 41.524 -4.887 1.00 39.70 273 LEU A CA 1
ATOM 1995 C C . LEU A 1 273 ? -31.631 40.524 -4.441 1.00 38.98 273 LEU A C 1
ATOM 1996 O O . LEU A 1 273 ? -31.445 39.333 -4.647 1.00 45.09 273 LEU A O 1
ATOM 2001 N N . ALA A 1 274 ? -32.741 41.002 -3.881 1.00 44.20 274 ALA A N 1
ATOM 2002 C CA . ALA A 1 274 ? -33.779 40.223 -3.151 1.00 48.59 274 ALA A CA 1
ATOM 2003 C C . ALA A 1 274 ? -34.439 39.159 -4.025 1.00 48.68 274 ALA A C 1
ATOM 2004 O O . ALA A 1 274 ? -34.713 38.074 -3.506 1.00 51.40 274 ALA A O 1
ATOM 2006 N N . GLU A 1 275 ? -34.682 39.466 -5.296 1.00 54.87 275 GLU A N 1
ATOM 2007 C CA . GLU A 1 275 ? -35.342 38.539 -6.257 1.00 60.01 275 GLU A CA 1
ATOM 2008 C C . GLU A 1 275 ? -34.437 37.367 -6.672 1.00 43.65 275 GLU A C 1
ATOM 2009 O O . GLU A 1 275 ? -34.982 36.444 -7.307 1.00 41.52 275 GLU A O 1
ATOM 2015 N N . PHE A 1 276 ? -33.122 37.417 -6.416 1.00 38.56 276 PHE A N 1
ATOM 2016 C CA . PHE A 1 276 ? -32.117 36.471 -7.004 1.00 36.20 276 PHE A CA 1
ATOM 2017 C C . PHE A 1 276 ? -31.954 35.232 -6.112 1.00 36.57 276 PHE A C 1
ATOM 2018 O O . PHE A 1 276 ? -32.112 35.398 -4.864 1.00 30.40 276 PHE A O 1
ATOM 2026 N N . SER A 1 277 ? -31.620 34.058 -6.680 1.00 38.22 277 SER A N 1
ATOM 2027 C CA . SER A 1 277 ? -31.697 32.796 -5.900 1.00 48.02 277 SER A CA 1
ATOM 2028 C C . SER A 1 277 ? -30.569 32.669 -4.853 1.00 53.51 277 SER A C 1
ATOM 2029 O O 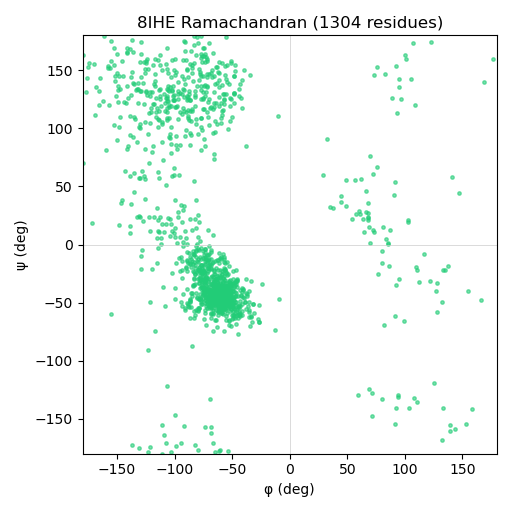. SER A 1 277 ? -30.883 32.464 -3.652 1.00 69.99 277 SER A O 1
ATOM 2032 N N . GLY A 1 278 ? -29.306 32.695 -5.208 1.00 49.43 278 GLY A N 1
ATOM 2033 C CA . GLY A 1 278 ? -28.341 32.258 -4.173 1.00 60.16 278 GLY A CA 1
ATOM 2034 C C . GLY A 1 278 ? -28.111 30.745 -4.160 1.00 61.81 278 GLY A C 1
ATOM 2035 O O . GLY A 1 278 ? -27.483 30.228 -3.175 1.00 59.20 278 GLY A O 1
ATOM 2036 N N . ARG A 1 279 ? -28.583 30.071 -5.220 1.00 53.40 279 ARG A N 1
ATOM 2037 C CA . ARG A 1 279 ? -28.050 28.798 -5.754 1.00 48.15 279 ARG A CA 1
ATOM 2038 C C . ARG A 1 279 ? -27.363 29.154 -7.087 1.00 48.47 279 ARG A C 1
ATOM 2039 O O . ARG A 1 279 ? -28.029 29.641 -8.007 1.00 49.01 279 ARG A O 1
ATOM 2047 N N . VAL A 1 280 ? -26.037 28.993 -7.164 1.00 51.96 280 VAL A N 1
ATOM 2048 C CA . VAL A 1 280 ? -25.193 29.390 -8.328 1.00 46.17 280 VAL A CA 1
ATOM 2049 C C . VAL A 1 280 ? -24.721 28.119 -9.033 1.00 49.03 280 VAL A C 1
ATOM 2050 O O . VAL A 1 280 ? -24.187 27.233 -8.342 1.00 64.65 280 VAL A O 1
ATOM 2054 N N . SER A 1 281 ? -24.904 28.050 -10.349 1.00 50.06 281 SER A N 1
ATOM 2055 C CA . SER A 1 281 ? -24.288 27.049 -11.263 1.00 55.54 281 SER A CA 1
ATOM 2056 C C . SER A 1 281 ? -22.798 27.309 -11.508 1.00 55.23 281 SER A C 1
ATOM 2057 O O . SER A 1 281 ? -22.357 28.424 -11.219 1.00 55.71 281 SER A O 1
ATOM 2060 N N . ASP A 1 282 ? -22.087 26.298 -12.026 1.00 52.96 282 ASP A N 1
ATOM 2061 C CA . ASP A 1 282 ? -20.797 26.417 -12.756 1.00 58.38 282 ASP A CA 1
ATOM 2062 C C . ASP A 1 282 ? -20.957 25.618 -14.037 1.00 63.21 282 ASP A C 1
ATOM 2063 O O . ASP A 1 282 ? -21.799 24.710 -13.999 1.00 81.09 282 ASP A O 1
ATOM 2068 N N . SER A 1 283 ? -20.181 25.904 -15.090 1.00 68.39 283 SER A N 1
ATOM 2069 C CA . SER A 1 283 ? -20.401 25.311 -16.434 1.00 79.36 283 SER A CA 1
ATOM 2070 C C . SER A 1 283 ? -19.397 24.176 -16.703 1.00 81.75 283 SER A C 1
ATOM 2071 O O . SER A 1 283 ? -19.768 23.302 -17.523 1.00 101.29 283 SER A O 1
ATOM 2074 N N . GLY A 1 284 ? -18.215 24.148 -16.056 1.00 61.40 284 GLY A N 1
ATOM 2075 C CA . GLY A 1 284 ? -17.203 23.088 -16.277 1.00 54.74 284 GLY A CA 1
ATOM 2076 C C . GLY A 1 284 ? -15.793 23.572 -16.626 1.00 54.38 284 GLY A C 1
ATOM 2077 O O . GLY A 1 284 ? -14.814 22.961 -16.140 1.00 58.99 284 GLY A O 1
ATOM 2078 N N . GLU A 1 285 ? -15.633 24.607 -17.450 1.00 50.09 285 GLU A N 1
ATOM 2079 C CA . GLU A 1 285 ? -14.311 25.267 -17.647 1.00 50.37 285 GLU A CA 1
ATOM 2080 C C . GLU A 1 285 ? -13.658 25.521 -16.270 1.00 53.18 285 GLU A C 1
ATOM 2081 O O . GLU A 1 285 ? -12.411 25.451 -16.172 1.00 51.69 285 GLU A O 1
ATOM 2087 N N . GLY A 1 286 ? -14.465 25.817 -15.244 1.00 49.41 286 GLY A N 1
ATOM 2088 C CA . GLY A 1 286 ? -14.000 26.127 -13.881 1.00 53.50 286 GLY A CA 1
ATOM 2089 C C . GLY A 1 286 ? -13.455 24.898 -13.181 1.00 55.31 286 GLY A C 1
ATOM 2090 O O . GLY A 1 286 ? -12.428 25.024 -12.448 1.00 60.78 286 GLY A O 1
ATOM 2091 N N . ARG A 1 287 ? -14.131 23.765 -13.386 1.00 50.30 287 ARG A N 1
ATOM 2092 C CA . ARG A 1 287 ? -13.744 22.445 -12.837 1.00 45.05 287 ARG A CA 1
ATOM 2093 C C . ARG A 1 287 ? -12.444 22.020 -13.487 1.00 45.85 287 ARG A C 1
ATOM 2094 O O . ARG A 1 287 ? -11.589 21.495 -12.765 1.00 54.68 287 ARG A O 1
ATOM 2102 N N . TRP A 1 288 ? -12.315 22.223 -14.793 1.00 43.92 288 TRP A N 1
ATOM 2103 C CA . TRP A 1 288 ? -11.116 21.780 -15.533 1.00 44.79 288 TRP A CA 1
ATOM 2104 C C . TRP A 1 288 ? -9.937 22.632 -15.091 1.00 47.63 288 TRP A C 1
ATOM 2105 O O . TRP A 1 288 ? -8.795 22.043 -14.928 1.00 45.07 288 TRP A O 1
ATOM 2116 N N . THR A 1 289 ? -10.188 23.937 -14.889 1.00 39.38 289 THR A N 1
ATOM 2117 C CA . THR A 1 289 ? -9.119 24.888 -14.512 1.00 36.52 289 THR A CA 1
ATOM 2118 C C . THR A 1 289 ? -8.511 24.426 -13.176 1.00 37.06 289 THR A C 1
ATOM 2119 O O . THR A 1 289 ? -7.249 24.281 -13.115 1.00 35.93 289 THR A O 1
ATOM 2123 N N . ALA A 1 290 ? -9.369 24.127 -12.195 1.00 34.51 290 ALA A N 1
ATOM 2124 C CA . ALA A 1 290 ? -9.007 23.598 -10.854 1.00 38.68 290 ALA A CA 1
ATOM 2125 C C . ALA A 1 290 ? -8.198 22.297 -10.951 1.00 40.52 290 ALA A C 1
ATOM 2126 O O . ALA A 1 290 ? -7.361 22.094 -10.046 1.00 38.33 290 ALA A O 1
ATOM 2128 N N . ILE A 1 291 ? -8.504 21.431 -11.937 1.00 43.07 291 ILE A N 1
ATOM 2129 C CA . ILE A 1 291 ? -7.899 20.076 -12.111 1.00 37.89 291 ILE A CA 1
ATOM 2130 C C . ILE A 1 291 ? -6.588 20.248 -12.880 1.00 37.54 291 ILE A C 1
ATOM 2131 O O . ILE A 1 291 ? -5.604 19.663 -12.486 1.00 44.81 291 ILE A O 1
ATOM 2136 N N . ALA A 1 292 ? -6.513 21.087 -13.906 1.00 38.29 292 ALA A N 1
ATOM 2137 C CA . ALA A 1 292 ? -5.197 21.417 -14.505 1.00 36.88 292 ALA A CA 1
ATOM 2138 C C . ALA A 1 292 ? -4.236 21.875 -13.385 1.00 39.09 292 ALA A C 1
ATOM 2139 O O . ALA A 1 292 ? -3.092 21.393 -13.322 1.00 43.29 292 ALA A O 1
ATOM 2141 N N . ALA A 1 293 ? -4.703 22.737 -12.481 1.00 35.85 293 ALA A N 1
ATOM 2142 C CA . ALA A 1 293 ? -3.866 23.359 -11.435 1.00 33.40 293 ALA A CA 1
ATOM 2143 C C . ALA A 1 293 ? -3.351 22.263 -10.514 1.00 28.81 293 ALA A C 1
ATOM 2144 O O . ALA A 1 293 ? -2.144 22.224 -10.286 1.00 30.62 293 ALA A O 1
ATOM 2146 N N . ILE A 1 294 ? -4.217 21.362 -10.081 1.00 27.13 294 ILE A N 1
ATOM 2147 C CA . ILE A 1 294 ? -3.835 20.204 -9.223 1.00 31.26 294 ILE A CA 1
ATOM 2148 C C . ILE A 1 294 ? -2.821 19.332 -9.980 1.00 35.18 294 ILE A C 1
ATOM 2149 O O . ILE A 1 294 ? -1.709 19.097 -9.424 1.00 32.87 294 ILE A O 1
ATOM 2154 N N . ASP A 1 295 ? -3.152 18.925 -11.216 1.00 36.53 295 ASP A N 1
ATOM 2155 C CA . ASP A 1 295 ? -2.248 18.099 -12.064 1.00 44.07 295 ASP A CA 1
ATOM 2156 C C . ASP A 1 295 ? -0.851 18.745 -12.090 1.00 42.34 295 ASP A C 1
ATOM 2157 O O . ASP A 1 295 ? 0.119 17.983 -12.031 1.00 43.99 295 ASP A O 1
ATOM 2162 N N . GLU A 1 296 ? -0.753 20.081 -12.161 1.00 40.43 296 GLU A N 1
ATOM 2163 C CA . GLU A 1 296 ? 0.514 20.807 -12.454 1.00 37.55 296 GLU A CA 1
ATOM 2164 C C . GLU A 1 296 ? 1.264 21.203 -11.175 1.00 37.26 296 GLU A C 1
ATOM 2165 O O . GLU A 1 296 ? 2.305 21.856 -11.311 1.00 43.74 296 GLU A O 1
ATOM 2171 N N . GLY A 1 297 ? 0.782 20.857 -9.979 1.00 36.13 297 GLY A N 1
ATOM 2172 C CA . GLY A 1 297 ? 1.376 21.347 -8.718 1.00 33.31 297 GLY A CA 1
ATOM 2173 C C . GLY A 1 297 ? 1.351 22.875 -8.596 1.00 32.93 297 GLY A C 1
ATOM 2174 O O . GLY A 1 297 ? 2.188 23.448 -7.880 1.00 31.87 297 GLY A O 1
ATOM 2175 N N . VAL A 1 298 ? 0.378 23.535 -9.215 1.00 33.83 298 VAL A N 1
ATOM 2176 C CA . VAL A 1 298 ? 0.121 25.001 -9.081 1.00 32.65 298 VAL A CA 1
ATOM 2177 C C . VAL A 1 298 ? -0.915 25.208 -7.971 1.00 35.71 298 VAL A C 1
ATOM 2178 O O . VAL A 1 298 ? -2.074 24.791 -8.074 1.00 39.64 298 VAL A O 1
ATOM 2182 N N . PRO A 1 299 ? -0.518 25.816 -6.833 1.00 36.26 299 PRO A N 1
ATOM 2183 C CA . PRO A 1 299 ? -1.466 26.093 -5.775 1.00 37.04 299 PRO A CA 1
ATOM 2184 C C . PRO A 1 299 ? -2.442 27.120 -6.357 1.00 43.77 299 PRO A C 1
ATOM 2185 O O . PRO A 1 299 ? -1.934 28.131 -6.829 1.00 42.35 299 PRO A O 1
ATOM 2189 N N . ALA A 1 300 ? -3.757 26.805 -6.383 1.00 41.86 300 ALA A N 1
ATOM 2190 C CA . ALA A 1 300 ? -4.811 27.710 -6.895 1.00 38.06 300 ALA A CA 1
ATOM 2191 C C . ALA A 1 300 ? -5.941 27.799 -5.887 1.00 36.87 300 ALA A C 1
ATOM 2192 O O . ALA A 1 300 ? -7.084 27.503 -6.225 1.00 39.11 300 ALA A O 1
ATOM 2194 N N . PRO A 1 301 ? -5.670 28.203 -4.629 1.00 35.42 301 PRO A N 1
ATOM 2195 C CA . PRO A 1 301 ? -6.691 28.195 -3.595 1.00 31.22 301 PRO A CA 1
ATOM 2196 C C . PRO A 1 301 ? -7.778 29.236 -3.855 1.00 29.73 301 PRO A C 1
ATOM 2197 O O . PRO A 1 301 ? -8.919 28.927 -3.470 1.00 24.73 301 PRO A O 1
ATOM 2201 N N . VAL A 1 302 ? -7.416 30.394 -4.450 1.00 27.45 302 VAL A N 1
ATOM 2202 C CA . VAL A 1 302 ? -8.390 31.492 -4.713 1.00 27.52 302 VAL A CA 1
ATOM 2203 C C . VAL A 1 302 ? -9.382 31.085 -5.801 1.00 29.43 302 VAL A C 1
ATOM 2204 O O . VAL A 1 302 ? -10.632 31.143 -5.512 1.00 35.90 302 VAL A O 1
ATOM 2208 N N . LEU A 1 303 ? -8.909 30.618 -6.958 1.00 30.64 303 LEU A N 1
ATOM 2209 C CA . LEU A 1 303 ? -9.792 30.051 -8.030 1.00 28.87 303 LEU A CA 1
ATOM 2210 C C . LEU A 1 303 ? -10.562 28.831 -7.494 1.00 28.95 303 LEU A C 1
ATOM 2211 O O . LEU A 1 303 ? -11.789 28.705 -7.785 1.00 28.40 303 LEU A O 1
ATOM 2216 N N . THR A 1 304 ? -9.927 27.937 -6.742 1.00 27.84 304 THR A N 1
ATOM 2217 C CA . THR A 1 304 ? -10.576 26.628 -6.465 1.00 27.73 304 THR A CA 1
ATOM 2218 C C . THR A 1 304 ? -11.665 26.828 -5.417 1.00 27.94 304 THR A C 1
ATOM 2219 O O . THR A 1 304 ? -12.705 26.323 -5.567 1.00 36.61 304 THR A O 1
ATOM 2223 N N . THR A 1 305 ? -11.433 27.646 -4.433 1.00 30.88 305 THR A N 1
ATOM 2224 C CA . THR A 1 305 ? -12.405 28.050 -3.413 1.00 29.86 305 THR A CA 1
ATOM 2225 C C . THR A 1 305 ? -13.577 28.837 -4.019 1.00 36.97 305 THR A C 1
ATOM 2226 O O . THR A 1 305 ? -14.687 28.711 -3.467 1.00 41.11 305 THR A O 1
ATOM 2230 N N . ALA A 1 306 ? -13.337 29.726 -5.002 1.00 36.32 306 ALA A N 1
ATOM 2231 C CA . ALA A 1 306 ? -14.415 30.425 -5.741 1.00 32.24 306 ALA A CA 1
ATOM 2232 C C . ALA A 1 306 ? -15.334 29.369 -6.325 1.00 32.68 306 ALA A C 1
ATOM 2233 O O . ALA A 1 306 ? -16.540 29.457 -6.115 1.00 36.13 306 ALA A O 1
ATOM 2235 N N . LEU A 1 307 ? -14.748 28.401 -7.020 1.00 37.33 307 LEU A N 1
ATOM 2236 C CA . LEU A 1 307 ? -15.434 27.159 -7.469 1.00 38.76 307 LEU A CA 1
ATOM 2237 C C . LEU A 1 307 ? -16.126 26.456 -6.290 1.00 38.54 307 LEU A C 1
ATOM 2238 O O . LEU A 1 307 ? -17.340 26.203 -6.422 1.00 47.89 307 LEU A O 1
ATOM 2243 N N . GLN A 1 308 ? -15.437 26.166 -5.177 1.00 35.30 308 GLN A N 1
ATOM 2244 C CA . GLN A 1 308 ? -16.010 25.294 -4.108 1.00 34.25 308 GLN A CA 1
ATOM 2245 C C . GLN A 1 308 ? -17.103 26.072 -3.364 1.00 36.68 308 GLN A C 1
ATOM 2246 O O . GLN A 1 308 ? -17.906 25.467 -2.603 1.00 36.48 308 GLN A O 1
ATOM 2252 N N . SER A 1 309 ? -17.172 27.383 -3.580 1.00 37.98 309 SER A N 1
ATOM 2253 C CA . SER A 1 309 ? -18.196 28.255 -2.960 1.00 33.01 309 SER A CA 1
ATOM 2254 C C . SER A 1 309 ? -19.527 28.122 -3.720 1.00 37.82 309 SER A C 1
ATOM 2255 O O . SER A 1 309 ? -20.586 28.138 -3.046 1.00 39.40 309 SER A O 1
ATOM 2258 N N . ARG A 1 310 ? -19.485 27.894 -5.032 1.00 33.94 310 ARG A N 1
ATOM 2259 C CA . ARG A 1 310 ? -20.709 27.587 -5.813 1.00 39.26 310 ARG A CA 1
ATOM 2260 C C . ARG A 1 310 ? -21.249 26.214 -5.396 1.00 39.36 310 ARG A C 1
ATOM 2261 O O . ARG A 1 310 ? -22.488 26.095 -5.203 1.00 45.87 310 ARG A O 1
ATOM 2269 N N . PHE A 1 311 ? -20.400 25.203 -5.259 1.00 35.36 311 PHE A N 1
ATOM 2270 C CA . PHE A 1 311 ? -20.914 23.863 -4.908 1.00 35.18 311 PHE A CA 1
ATOM 2271 C C . PHE A 1 311 ? -21.718 23.992 -3.599 1.00 40.58 311 PHE A C 1
ATOM 2272 O O . PHE A 1 311 ? -22.866 23.468 -3.532 1.00 50.36 311 PHE A O 1
ATOM 2280 N N . ALA A 1 312 ? -21.190 24.664 -2.564 1.00 34.66 312 ALA A N 1
ATOM 2281 C CA . ALA A 1 312 ? -21.913 24.750 -1.277 1.00 34.22 312 ALA A CA 1
ATOM 2282 C C . ALA A 1 312 ? -23.233 25.517 -1.494 1.00 38.59 312 ALA A C 1
ATOM 2283 O O . ALA A 1 312 ? -24.183 25.304 -0.708 1.00 36.35 312 ALA A O 1
ATOM 2285 N N . SER A 1 313 ? -23.257 26.452 -2.458 1.00 40.18 313 SER A N 1
ATOM 2286 C CA . SER A 1 313 ? -24.419 27.323 -2.751 1.00 38.10 313 SER A CA 1
ATOM 2287 C C . SER A 1 313 ? -25.578 26.445 -3.247 1.00 47.90 313 SER A C 1
ATOM 2288 O O . SER A 1 313 ? -26.697 26.982 -3.284 1.00 48.07 313 SER A O 1
ATOM 2291 N N . ARG A 1 314 ? -25.305 25.180 -3.619 1.00 44.90 314 ARG A N 1
ATOM 2292 C CA . ARG A 1 314 ? -26.292 24.194 -4.126 1.00 43.42 314 ARG A CA 1
ATOM 2293 C C . ARG A 1 314 ? -26.472 23.043 -3.117 1.00 51.32 314 ARG A C 1
ATOM 2294 O O . ARG A 1 314 ? -26.892 21.925 -3.548 1.00 54.42 314 ARG A O 1
ATOM 2302 N N . ASP A 1 315 ? -26.185 23.272 -1.830 1.00 50.61 315 ASP A N 1
ATOM 2303 C CA . ASP A 1 315 ? -26.326 22.268 -0.729 1.00 46.73 315 ASP A CA 1
ATOM 2304 C C . ASP A 1 315 ? -25.575 20.957 -1.008 1.00 45.05 315 ASP A C 1
ATOM 2305 O O . ASP A 1 315 ? -25.940 19.939 -0.396 1.00 48.61 315 ASP A O 1
ATOM 2310 N N . LEU A 1 316 ? -24.558 20.955 -1.879 1.00 46.29 316 LEU A N 1
ATOM 2311 C CA . LEU A 1 316 ? -23.671 19.775 -2.116 1.00 40.20 316 LEU A CA 1
ATOM 2312 C C . LEU A 1 316 ? -22.689 19.561 -0.931 1.00 42.34 316 LEU A C 1
ATOM 2313 O O . LEU A 1 316 ? -21.963 18.539 -0.948 1.00 36.86 316 LEU A O 1
ATOM 2318 N N . ASP A 1 317 ? -22.678 20.450 0.079 1.00 40.25 317 ASP A N 1
ATOM 2319 C CA . ASP A 1 317 ? -21.897 20.274 1.330 1.00 41.84 317 ASP A CA 1
ATOM 2320 C C . ASP A 1 317 ? -22.786 19.570 2.346 1.00 50.98 317 ASP A C 1
ATOM 2321 O O . ASP A 1 317 ? -22.406 19.507 3.547 1.00 48.99 317 ASP A O 1
ATOM 2326 N N . ASP A 1 318 ? -23.926 19.048 1.881 1.00 52.89 318 ASP A N 1
ATOM 2327 C CA . ASP A 1 318 ? -24.975 18.506 2.779 1.00 55.46 318 ASP A CA 1
ATOM 2328 C C . ASP A 1 318 ? -24.381 17.467 3.748 1.00 48.17 318 ASP A C 1
ATOM 2329 O O . ASP A 1 318 ? -24.280 17.739 4.950 1.00 42.19 318 ASP A O 1
ATOM 2334 N N . PHE A 1 319 ? -23.983 16.309 3.236 1.00 46.60 319 PHE A N 1
ATOM 2335 C CA . PHE A 1 319 ? -23.463 15.197 4.068 1.00 51.21 319 PHE A CA 1
ATOM 2336 C C . PHE A 1 319 ? -22.392 15.704 5.035 1.00 53.67 319 PHE A C 1
ATOM 2337 O O . PHE A 1 319 ? -22.531 15.448 6.233 1.00 63.45 319 PHE A O 1
ATOM 2345 N N . ALA A 1 320 ? -21.361 16.394 4.540 1.00 49.49 320 ALA A N 1
ATOM 2346 C CA . ALA A 1 320 ? -20.256 16.903 5.379 1.00 48.92 320 ALA A 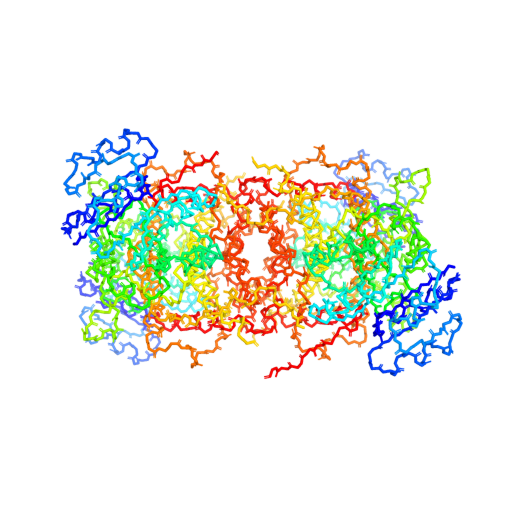CA 1
ATOM 2347 C C . ALA A 1 320 ? -20.814 17.690 6.578 1.00 50.25 320 ALA A C 1
ATOM 2348 O O . ALA A 1 320 ? -20.335 17.487 7.714 1.00 50.18 320 ALA A O 1
ATOM 2350 N N . ASN A 1 321 ? -21.786 18.579 6.340 1.00 49.20 321 ASN A N 1
ATOM 2351 C CA . ASN A 1 321 ? -22.429 19.411 7.391 1.00 43.39 321 ASN A CA 1
ATOM 2352 C C . ASN A 1 321 ? -23.060 18.503 8.448 1.00 43.87 321 ASN A C 1
ATOM 2353 O O . ASN A 1 321 ? -22.915 18.778 9.657 1.00 41.89 321 ASN A O 1
ATOM 2358 N N . LYS A 1 322 ? -23.724 17.438 8.006 1.00 45.02 322 LYS A N 1
ATOM 2359 C CA . LYS A 1 322 ? -24.359 16.454 8.915 1.00 47.88 322 LYS A CA 1
ATOM 2360 C C . LYS A 1 322 ? -23.251 15.809 9.767 1.00 49.21 322 LYS A C 1
ATOM 2361 O O . LYS A 1 322 ? -23.417 15.709 11.025 1.00 46.40 322 LYS A O 1
ATOM 2367 N N . ALA A 1 323 ? -22.131 15.447 9.133 1.00 48.39 323 ALA A N 1
ATOM 2368 C CA . ALA A 1 323 ? -20.970 14.842 9.818 1.00 49.64 323 ALA A CA 1
ATOM 2369 C C . ALA A 1 323 ? -20.508 15.777 10.943 1.00 48.74 323 ALA A C 1
ATOM 2370 O O . ALA A 1 323 ? -20.221 15.277 12.050 1.00 50.39 323 ALA A O 1
ATOM 2372 N N . LEU A 1 324 ? -20.448 17.087 10.687 1.00 44.45 324 LEU A N 1
ATOM 2373 C CA . LEU A 1 324 ? -19.951 18.050 11.693 1.00 38.84 324 LEU A CA 1
ATOM 2374 C C . LEU A 1 324 ? -20.957 18.049 12.832 1.00 41.48 324 LEU A C 1
ATOM 2375 O O . LEU A 1 324 ? -20.564 18.130 13.993 1.00 44.52 324 LEU A O 1
ATOM 2380 N N . SER A 1 325 ? -22.243 18.060 12.496 1.00 49.01 325 SER A N 1
ATOM 2381 C CA . SER A 1 325 ? -23.311 18.162 13.516 1.00 48.72 325 SER A CA 1
ATOM 2382 C C . SER A 1 325 ? -23.344 16.840 14.299 1.00 52.10 325 SER A C 1
ATOM 2383 O O . SER A 1 325 ? -23.479 16.931 15.552 1.00 50.40 325 SER A O 1
ATOM 2386 N N . ALA A 1 326 ? -23.098 15.699 13.615 1.00 45.79 326 ALA A N 1
ATOM 2387 C CA . ALA A 1 326 ? -22.929 14.352 14.220 1.00 44.32 326 ALA A CA 1
ATOM 2388 C C . ALA A 1 326 ? -21.734 14.368 15.196 1.00 53.14 326 ALA A C 1
ATOM 2389 O O . ALA A 1 326 ? -21.904 13.955 16.392 1.00 51.30 326 ALA A O 1
ATOM 2391 N N . MET A 1 327 ? -20.571 14.863 14.746 1.00 52.42 327 MET A N 1
ATOM 2392 C CA . MET A 1 327 ? -19.381 14.999 15.626 1.00 56.41 327 MET A CA 1
ATOM 2393 C C . MET A 1 327 ? -19.741 15.917 16.797 1.00 59.83 327 MET A C 1
ATOM 2394 O O . MET A 1 327 ? -19.467 15.499 17.941 1.00 62.98 327 MET A O 1
ATOM 2399 N N . ARG A 1 328 ? -20.329 17.092 16.512 1.00 62.74 328 ARG A N 1
ATOM 2400 C CA . ARG A 1 328 ? -20.541 18.204 17.488 1.00 69.25 328 ARG A CA 1
ATOM 2401 C C . ARG A 1 328 ? -21.467 17.700 18.600 1.00 71.27 328 ARG A C 1
ATOM 2402 O O . ARG A 1 328 ? -21.275 18.072 19.763 1.00 61.72 328 ARG A O 1
ATOM 2410 N N . LYS A 1 329 ? -22.449 16.878 18.248 1.00 74.02 329 LYS A N 1
ATOM 2411 C CA . LYS A 1 329 ? -23.356 16.286 19.252 1.00 88.68 329 LYS A CA 1
ATOM 2412 C C . LYS A 1 329 ? -22.491 15.405 20.152 1.00 82.46 329 LYS A C 1
ATOM 2413 O O . LYS A 1 329 ? -22.198 15.836 21.274 1.00 79.01 329 LYS A O 1
ATOM 2419 N N . GLN A 1 330 ? -22.018 14.281 19.605 1.00 78.58 330 GLN A N 1
ATOM 2420 C CA . GLN A 1 330 ? -21.378 13.157 20.338 1.00 74.30 330 GLN A CA 1
ATOM 2421 C C . GLN A 1 330 ? -20.406 13.693 21.403 1.00 79.67 330 GLN A C 1
ATOM 2422 O O . GLN A 1 330 ? -20.447 13.185 22.537 1.00 96.89 330 GLN A O 1
ATOM 2428 N N . PHE A 1 331 ? -19.580 14.690 21.098 1.00 66.97 331 PHE A N 1
ATOM 2429 C CA . PHE A 1 331 ? -18.490 15.104 22.017 1.00 72.91 331 PHE A CA 1
ATOM 2430 C C . PHE A 1 331 ? -19.011 16.113 23.043 1.00 71.53 331 PHE A C 1
ATOM 2431 O O . PHE A 1 331 ? -18.609 16.005 24.219 1.00 93.79 331 PHE A O 1
ATOM 2439 N N . GLY A 1 332 ? -19.838 17.068 22.622 1.00 69.21 332 GLY A N 1
ATOM 2440 C CA . GLY A 1 332 ? -20.221 18.236 23.444 1.00 69.24 332 GLY A CA 1
ATOM 2441 C C . GLY A 1 332 ? -21.726 18.440 23.482 1.00 68.67 332 GLY A C 1
ATOM 2442 O O . GLY A 1 332 ? -22.157 19.595 23.736 1.00 63.67 332 GLY A O 1
ATOM 2443 N N . GLY A 1 333 ? -22.489 17.364 23.237 1.00 68.97 333 GLY A N 1
ATOM 2444 C CA . GLY A 1 333 ? -23.963 17.353 23.189 1.00 77.58 333 GLY A CA 1
ATOM 2445 C C . GLY A 1 333 ? -24.496 18.622 22.560 1.00 86.80 333 GLY A C 1
ATOM 2446 O O . GLY A 1 333 ? -25.587 19.064 22.959 1.00 93.69 333 GLY A O 1
ATOM 2447 N N . HIS A 1 334 ? -23.738 19.200 21.623 1.00 95.39 334 HIS A N 1
ATOM 2448 C CA . HIS A 1 334 ? -24.030 20.524 21.022 1.00 89.72 334 HIS A CA 1
ATOM 2449 C C . HIS A 1 334 ? -25.369 20.403 20.294 1.00 95.54 334 HIS A C 1
ATOM 2450 O O . HIS A 1 334 ? -25.617 19.331 19.680 1.00 108.93 334 HIS A O 1
ATOM 2457 N N . ALA A 1 335 ? -26.211 21.430 20.415 1.00 93.74 335 ALA A N 1
ATOM 2458 C CA . ALA A 1 335 ? -27.567 21.486 19.824 1.00 95.45 335 ALA A CA 1
ATOM 2459 C C . ALA A 1 335 ? -27.503 22.177 18.454 1.00 94.98 335 ALA A C 1
ATOM 2460 O O . ALA A 1 335 ? -26.913 23.275 18.344 1.00 98.99 335 ALA A O 1
ATOM 2462 N N . GLU A 1 336 ? -28.085 21.544 17.441 1.00 81.10 336 GLU A N 1
ATOM 2463 C CA . GLU A 1 336 ? -28.341 22.175 16.127 1.00 81.68 336 GLU A CA 1
ATOM 2464 C C . GLU A 1 336 ? -29.460 23.195 16.323 1.00 83.06 336 GLU A C 1
ATOM 2465 O O . GLU A 1 336 ? -30.590 22.753 16.575 1.00 99.53 336 GLU A O 1
ATOM 2471 N N . LYS A 1 337 ? -29.145 24.493 16.251 1.00 99.50 337 LYS A N 1
ATOM 2472 C CA . LYS A 1 337 ? -30.104 25.622 16.454 1.00 113.78 337 LYS A CA 1
ATOM 2473 C C . LYS A 1 337 ? -31.084 25.679 15.275 1.00 122.27 337 LYS A C 1
ATOM 2474 O O . LYS A 1 337 ? -30.723 25.338 14.149 1.00 112.49 337 LYS A O 1
ATOM 2480 N N . PRO A 1 338 ? -32.363 26.076 15.494 1.00 134.57 338 PRO A N 1
ATOM 2481 C CA . PRO A 1 338 ? -33.394 26.006 14.450 1.00 137.88 338 PRO A CA 1
ATOM 2482 C C . PRO A 1 338 ? -33.187 26.945 13.246 1.00 143.67 338 PRO A C 1
ATOM 2483 O O . PRO A 1 338 ? -32.411 27.886 13.359 1.00 140.76 338 PRO A O 1
ATOM 2487 N N . ALA A 1 339 ? -33.912 26.686 12.145 1.00 145.34 339 ALA A N 1
ATOM 2488 C CA . ALA A 1 339 ? -33.862 27.440 10.865 1.00 143.13 339 ALA A CA 1
ATOM 2489 C C . ALA A 1 339 ? -34.569 28.794 11.025 1.00 151.26 339 ALA A C 1
ATOM 2490 O O . ALA A 1 339 ? -35.781 28.874 10.702 1.00 146.16 339 ALA A O 1
ATOM 2492 N N . ASN A 1 340 ? -33.819 29.791 11.525 1.00 161.72 340 ASN A N 1
ATOM 2493 C CA . ASN A 1 340 ? -34.189 31.224 11.729 1.00 156.78 340 ASN A CA 1
ATOM 2494 C C . ASN A 1 340 ? -35.682 31.469 11.445 1.00 145.19 340 ASN A C 1
ATOM 2495 O O . ASN A 1 340 ? -36.034 32.151 10.472 1.00 118.31 340 ASN A O 1
ATOM 2501 N N . MET B 1 1 ? -10.476 76.688 -3.266 1.00 86.29 1 MET B N 1
ATOM 2502 C CA . MET B 1 1 ? -10.423 77.122 -1.830 1.00 100.25 1 MET B CA 1
ATOM 2503 C C . MET B 1 1 ? -9.053 76.758 -1.202 1.00 109.04 1 MET B C 1
ATOM 2504 O O . MET B 1 1 ? -8.074 76.546 -1.971 1.00 81.52 1 MET B O 1
ATOM 2509 N N . GLN B 1 2 ? -8.967 76.745 0.140 1.00 115.51 2 GLN B N 1
ATOM 2510 C CA . GLN B 1 2 ? -7.711 76.786 0.942 1.00 117.58 2 GLN B CA 1
ATOM 2511 C C . GLN B 1 2 ? -7.646 75.542 1.830 1.00 109.58 2 GLN B C 1
ATOM 2512 O O . GLN B 1 2 ? -8.642 75.304 2.557 1.00 103.50 2 GLN B O 1
ATOM 2518 N N . LEU B 1 3 ? -6.506 74.838 1.832 1.00 103.08 3 LEU B N 1
ATOM 2519 C CA . LEU B 1 3 ? -6.396 73.448 2.356 1.00 99.70 3 LEU B CA 1
ATOM 2520 C C . LEU B 1 3 ? -5.006 73.149 2.936 1.00 96.27 3 LEU B C 1
ATOM 2521 O O . LEU B 1 3 ? -3.995 73.442 2.254 1.00 86.37 3 LEU B O 1
ATOM 2526 N N . GLY B 1 4 ? -4.965 72.486 4.099 1.00 98.08 4 GLY B N 1
ATOM 2527 C CA . GLY B 1 4 ? -3.730 71.921 4.686 1.00 97.82 4 GLY B CA 1
ATOM 2528 C C . GLY B 1 4 ? -3.281 70.654 3.961 1.00 102.03 4 GLY B C 1
ATOM 2529 O O . GLY B 1 4 ? -4.068 70.139 3.130 1.00 101.88 4 GLY B O 1
ATOM 2530 N N . MET B 1 5 ? -2.063 70.168 4.254 1.00 85.25 5 MET B N 1
ATOM 2531 C CA . MET B 1 5 ? -1.484 68.918 3.686 1.00 83.52 5 MET B CA 1
ATOM 2532 C C . MET B 1 5 ? -0.206 68.534 4.448 1.00 84.51 5 MET B C 1
ATOM 2533 O O . MET B 1 5 ? 0.823 69.221 4.262 1.00 83.67 5 MET B O 1
ATOM 2538 N N . ILE B 1 6 ? -0.255 67.428 5.207 1.00 84.20 6 ILE B N 1
ATOM 2539 C CA . ILE B 1 6 ? 0.827 66.954 6.126 1.00 84.50 6 ILE B CA 1
ATOM 2540 C C . ILE B 1 6 ? 1.262 65.545 5.692 1.00 80.12 6 ILE B C 1
ATOM 2541 O O . ILE B 1 6 ? 0.523 64.610 5.988 1.00 78.77 6 ILE B O 1
ATOM 2546 N N . GLY B 1 7 ? 2.427 65.415 5.033 1.00 90.05 7 GLY B N 1
ATOM 2547 C CA . GLY B 1 7 ? 2.908 64.201 4.324 1.00 82.58 7 GLY B CA 1
ATOM 2548 C C . GLY B 1 7 ? 2.885 64.384 2.803 1.00 81.10 7 GLY B C 1
ATOM 2549 O O . GLY B 1 7 ? 1.810 64.671 2.251 1.00 76.92 7 GLY B O 1
ATOM 2550 N N . LEU B 1 8 ? 4.038 64.272 2.138 1.00 80.61 8 LEU B N 1
ATOM 2551 C CA . LEU B 1 8 ? 4.223 64.630 0.700 1.00 85.78 8 LEU B CA 1
ATOM 2552 C C . LEU B 1 8 ? 5.021 63.522 0.001 1.00 86.27 8 LEU B C 1
ATOM 2553 O O . LEU B 1 8 ? 5.975 63.858 -0.723 1.00 80.11 8 LEU B O 1
ATOM 2558 N N . GLY B 1 9 ? 4.659 62.256 0.248 1.00 90.33 9 GLY B N 1
ATOM 2559 C CA . GLY B 1 9 ? 5.173 61.063 -0.453 1.00 87.15 9 GLY B CA 1
ATOM 2560 C C . GLY B 1 9 ? 4.584 60.978 -1.850 1.00 92.20 9 GLY B C 1
ATOM 2561 O O . GLY B 1 9 ? 4.134 62.031 -2.347 1.00 91.12 9 GLY B O 1
ATOM 2562 N N . ARG B 1 10 ? 4.549 59.776 -2.443 1.00 101.48 10 ARG B N 1
ATOM 2563 C CA . ARG B 1 10 ? 4.057 59.514 -3.833 1.00 96.94 10 ARG B CA 1
ATOM 2564 C C . ARG B 1 10 ? 2.551 59.823 -3.960 1.00 92.76 10 ARG B C 1
ATOM 2565 O O . ARG B 1 10 ? 2.100 60.121 -5.093 1.00 84.13 10 ARG B O 1
ATOM 2573 N N . MET B 1 11 ? 1.791 59.757 -2.859 1.00 82.62 11 MET B N 1
ATOM 2574 C CA . MET B 1 11 ? 0.365 60.173 -2.821 1.00 80.18 11 MET B CA 1
ATOM 2575 C C . MET B 1 11 ? 0.290 61.693 -2.583 1.00 77.54 11 MET B C 1
ATOM 2576 O O . MET B 1 11 ? 0.322 62.446 -3.590 1.00 67.61 11 MET B O 1
ATOM 2581 N N . GLY B 1 12 ? 0.293 62.111 -1.306 1.00 74.30 12 GLY B N 1
ATOM 2582 C CA . GLY B 1 12 ? -0.023 63.461 -0.793 1.00 69.20 12 GLY B CA 1
ATOM 2583 C C . GLY B 1 12 ? 0.531 64.591 -1.641 1.00 69.90 12 GLY B C 1
ATOM 2584 O O . GLY B 1 12 ? -0.182 65.603 -1.772 1.00 66.68 12 GLY B O 1
ATOM 2585 N N . ALA B 1 13 ? 1.753 64.437 -2.174 1.00 72.71 13 ALA B N 1
ATOM 2586 C CA . ALA B 1 13 ? 2.399 65.374 -3.122 1.00 68.23 13 ALA B CA 1
ATOM 2587 C C . ALA B 1 13 ? 1.570 65.439 -4.395 1.00 74.20 13 ALA B C 1
ATOM 2588 O O . ALA B 1 13 ? 1.222 66.560 -4.767 1.00 77.39 13 ALA B O 1
ATOM 2590 N N . ASN B 1 14 ? 1.262 64.275 -4.998 1.00 74.98 14 ASN B N 1
ATOM 2591 C CA . ASN B 1 14 ? 0.526 64.151 -6.291 1.00 69.58 14 ASN B CA 1
ATOM 2592 C C . ASN B 1 14 ? -0.958 64.523 -6.096 1.00 69.10 14 ASN B C 1
ATOM 2593 O O . ASN B 1 14 ? -1.605 64.991 -7.061 1.00 64.77 14 ASN B O 1
ATOM 2598 N N . ILE B 1 15 ? -1.486 64.408 -4.880 1.00 76.73 15 ILE B N 1
ATOM 2599 C CA . ILE B 1 15 ? -2.800 65.021 -4.523 1.00 92.53 15 ILE B CA 1
ATOM 2600 C C . ILE B 1 15 ? -2.692 66.541 -4.727 1.00 92.88 15 ILE B C 1
ATOM 2601 O O . ILE B 1 15 ? -3.474 67.089 -5.519 1.00 89.76 15 ILE B O 1
ATOM 2606 N N . VAL B 1 16 ? -1.753 67.189 -4.028 1.00 99.42 16 VAL B N 1
ATOM 2607 C CA . VAL B 1 16 ? -1.499 68.663 -4.085 1.00 91.98 16 VAL B CA 1
ATOM 2608 C C . VAL B 1 16 ? -1.517 69.115 -5.549 1.00 86.14 16 VAL B C 1
ATOM 2609 O O . VAL B 1 16 ? -2.375 69.948 -5.908 1.00 85.84 16 VAL B O 1
ATOM 2613 N N . ARG B 1 17 ? -0.614 68.550 -6.348 1.00 82.32 17 ARG B N 1
ATOM 2614 C CA . ARG B 1 17 ? -0.371 68.926 -7.762 1.00 84.95 17 ARG B CA 1
ATOM 2615 C C . ARG B 1 17 ? -1.663 68.762 -8.570 1.00 90.57 17 ARG B C 1
ATOM 2616 O O . ARG B 1 17 ? -1.817 69.496 -9.563 1.00 101.35 17 ARG B O 1
ATOM 2624 N N . ARG B 1 18 ? -2.552 67.838 -8.180 1.00 94.12 18 ARG B N 1
ATOM 2625 C CA . ARG B 1 18 ? -3.909 67.713 -8.790 1.00 95.65 18 ARG B CA 1
ATOM 2626 C C . ARG B 1 18 ? -4.806 68.827 -8.231 1.00 92.39 18 ARG B C 1
ATOM 2627 O O . ARG B 1 18 ? -5.484 69.487 -9.037 1.00 89.65 18 ARG B O 1
ATOM 2635 N N . LEU B 1 19 ? -4.809 69.012 -6.904 1.00 89.28 19 LEU B N 1
ATOM 2636 C CA . LEU B 1 19 ? -5.579 70.062 -6.181 1.00 89.56 19 LEU B CA 1
ATOM 2637 C C . LEU B 1 19 ? -5.280 71.453 -6.752 1.00 96.88 19 LEU B C 1
ATOM 2638 O O . LEU B 1 19 ? -6.260 72.218 -6.978 1.00 93.62 19 LEU B O 1
ATOM 2643 N N . ALA B 1 20 ? -3.986 71.765 -6.928 1.00 90.79 20 ALA B N 1
ATOM 2644 C CA . ALA B 1 20 ? -3.453 73.010 -7.539 1.00 95.70 20 ALA B CA 1
ATOM 2645 C C . ALA B 1 20 ? -4.076 73.271 -8.930 1.00 95.62 20 ALA B C 1
ATOM 2646 O O . ALA B 1 20 ? -4.824 74.274 -9.055 1.00 108.00 20 ALA B O 1
ATOM 2648 N N . LYS B 1 21 ? -3.810 72.407 -9.921 1.00 73.49 21 LYS B N 1
ATOM 2649 C CA . LYS B 1 21 ? -4.247 72.550 -11.341 1.00 73.03 21 LYS B CA 1
ATOM 2650 C C . LYS B 1 21 ? -5.776 72.654 -11.421 1.00 68.96 21 LYS B C 1
ATOM 2651 O O . LYS B 1 21 ? -6.308 72.894 -12.508 1.00 75.22 21 LYS B O 1
ATOM 2657 N N . GLY B 1 22 ? -6.474 72.434 -10.313 1.00 78.25 22 GLY B N 1
ATOM 2658 C CA . GLY B 1 22 ? -7.922 72.686 -10.194 1.00 83.63 22 GLY B CA 1
ATOM 2659 C C . GLY B 1 22 ? -8.181 73.778 -9.182 1.00 82.73 22 GLY B C 1
ATOM 2660 O O . GLY B 1 22 ? -9.199 73.661 -8.479 1.00 72.43 22 GLY B O 1
ATOM 2661 N N . GLY B 1 23 ? -7.229 74.722 -9.074 1.00 81.81 23 GLY B N 1
ATOM 2662 C CA . GLY B 1 23 ? -7.353 76.061 -8.469 1.00 84.26 23 GLY B CA 1
ATOM 2663 C C . GLY B 1 23 ? -7.591 76.035 -6.970 1.00 99.69 23 GLY B C 1
ATOM 2664 O O . GLY B 1 23 ? -8.479 76.788 -6.502 1.00 111.88 23 GLY B O 1
ATOM 2665 N N . HIS B 1 24 ? -6.829 75.227 -6.230 1.00 104.64 24 HIS B N 1
ATOM 2666 C CA . HIS B 1 24 ? -6.885 75.155 -4.743 1.00 111.20 24 HIS B CA 1
ATOM 2667 C C . HIS B 1 24 ? -5.529 75.601 -4.174 1.00 113.72 24 HIS B C 1
ATOM 2668 O O . HIS B 1 24 ? -4.497 75.340 -4.837 1.00 108.74 24 HIS B O 1
ATOM 2675 N N . ASP B 1 25 ? -5.531 76.242 -2.996 1.00 114.20 25 ASP B N 1
ATOM 2676 C CA . ASP B 1 25 ? -4.303 76.727 -2.306 1.00 104.29 25 ASP B CA 1
ATOM 2677 C C . ASP B 1 25 ? -3.875 75.706 -1.248 1.00 97.52 25 ASP B C 1
ATOM 2678 O O . ASP B 1 25 ? -4.729 75.320 -0.402 1.00 85.11 25 ASP B O 1
ATOM 2683 N N . CYS B 1 26 ? -2.589 75.333 -1.292 1.00 95.90 26 CYS B N 1
ATOM 2684 C CA . CYS B 1 26 ? -1.987 74.160 -0.595 1.00 102.24 26 CYS B CA 1
ATOM 2685 C C . CYS B 1 26 ? -0.800 74.609 0.272 1.00 86.92 26 CYS B C 1
ATOM 2686 O O . CYS B 1 26 ? 0.060 75.350 -0.258 1.00 70.34 26 CYS B O 1
ATOM 2689 N N . VAL B 1 27 ? -0.754 74.151 1.534 1.00 92.20 27 VAL B N 1
ATOM 2690 C CA . VAL B 1 27 ? 0.232 74.565 2.591 1.00 99.93 27 VAL B CA 1
ATOM 2691 C C . VAL B 1 27 ? 1.027 73.330 3.056 1.00 88.32 27 VAL B C 1
ATOM 2692 O O . VAL B 1 27 ? 0.777 72.795 4.141 1.00 76.75 27 VAL B O 1
ATOM 2696 N N . VAL B 1 28 ? 2.025 72.938 2.277 1.00 96.67 28 VAL B N 1
ATOM 2697 C CA . VAL B 1 28 ? 2.728 71.630 2.410 1.00 100.58 28 VAL B CA 1
ATOM 2698 C C . VAL B 1 28 ? 3.642 71.625 3.653 1.00 104.27 28 VAL B C 1
ATOM 2699 O O . VAL B 1 28 ? 3.923 72.703 4.201 1.00 110.09 28 VAL B O 1
ATOM 2703 N N . TYR B 1 29 ? 4.027 70.434 4.120 1.00 102.61 29 TYR B N 1
ATOM 2704 C CA . TYR B 1 29 ? 4.946 70.194 5.265 1.00 101.82 29 TYR B CA 1
ATOM 2705 C C . TYR B 1 29 ? 5.172 68.685 5.425 1.00 115.54 29 TYR B C 1
ATOM 2706 O O . TYR B 1 29 ? 4.199 67.918 5.440 1.00 127.79 29 TYR B O 1
ATOM 2715 N N . ASP B 1 30 ? 6.435 68.282 5.540 1.00 119.51 30 ASP B N 1
ATOM 2716 C CA . ASP B 1 30 ? 6.880 66.907 5.890 1.00 114.39 30 ASP B CA 1
ATOM 2717 C C . ASP B 1 30 ? 8.230 67.086 6.581 1.00 120.56 30 ASP B C 1
ATOM 2718 O O . ASP B 1 30 ? 8.952 68.026 6.178 1.00 125.27 30 ASP B O 1
ATOM 2723 N N . HIS B 1 31 ? 8.548 66.258 7.581 1.00 116.53 31 HIS B N 1
ATOM 2724 C CA . HIS B 1 31 ? 9.852 66.295 8.298 1.00 126.39 31 HIS B CA 1
ATOM 2725 C C . HIS B 1 31 ? 10.932 66.874 7.358 1.00 135.96 31 HIS B C 1
ATOM 2726 O O . HIS B 1 31 ? 11.393 68.009 7.619 1.00 136.51 31 HIS B O 1
ATOM 2733 N N . ASP B 1 32 ? 11.281 66.167 6.274 1.00 124.69 32 ASP B N 1
ATOM 2734 C CA . ASP B 1 32 ? 12.398 66.528 5.351 1.00 121.42 32 ASP B CA 1
ATOM 2735 C C . ASP B 1 32 ? 12.192 67.932 4.784 1.00 117.51 32 ASP B C 1
ATOM 2736 O O . ASP B 1 32 ? 11.161 68.202 4.187 1.00 112.07 32 ASP B O 1
ATOM 2741 N N . PRO B 1 33 ? 13.168 68.858 4.925 1.00 133.90 33 PRO B N 1
ATOM 2742 C CA . PRO B 1 33 ? 13.067 70.184 4.312 1.00 137.47 33 PRO B CA 1
ATOM 2743 C C . PRO B 1 33 ? 12.992 70.092 2.782 1.00 142.56 33 PRO B C 1
ATOM 2744 O O . PRO B 1 33 ? 12.240 70.837 2.179 1.00 127.96 33 PRO B O 1
ATOM 2748 N N . ASP B 1 34 ? 13.790 69.181 2.213 1.00 168.58 34 ASP B N 1
ATOM 2749 C CA . ASP B 1 34 ? 13.974 68.971 0.748 1.00 179.41 34 ASP B CA 1
ATOM 2750 C C . ASP B 1 34 ? 12.641 68.533 0.125 1.00 179.11 34 ASP B C 1
ATOM 2751 O O . ASP B 1 34 ? 12.375 68.922 -1.039 1.00 165.60 34 ASP B O 1
ATOM 2756 N N . ALA B 1 35 ? 11.834 67.769 0.870 1.00 169.93 35 ALA B N 1
ATOM 2757 C CA . ALA B 1 35 ? 10.448 67.397 0.500 1.00 158.70 35 ALA B CA 1
ATOM 2758 C C . ALA B 1 35 ? 9.605 68.670 0.355 1.00 162.87 35 ALA B C 1
ATOM 2759 O O . ALA B 1 35 ? 8.876 68.784 -0.649 1.00 168.50 35 ALA B O 1
ATOM 2761 N N . VAL B 1 36 ? 9.737 69.599 1.309 1.00 150.91 36 VAL B N 1
ATOM 2762 C CA . VAL B 1 36 ? 8.918 70.846 1.392 1.00 148.60 36 VAL B CA 1
ATOM 2763 C C . VAL B 1 36 ? 9.554 71.907 0.485 1.00 153.08 36 VAL B C 1
ATOM 2764 O O . VAL B 1 36 ? 8.865 72.905 0.172 1.00 132.51 36 VAL B O 1
ATOM 2768 N N . LYS B 1 37 ? 10.819 71.700 0.098 1.00 170.21 37 LYS B N 1
ATOM 2769 C CA . LYS B 1 37 ? 11.568 72.541 -0.878 1.00 185.36 37 LYS B CA 1
ATOM 2770 C C . LYS B 1 37 ? 10.920 72.389 -2.261 1.00 187.34 37 LYS B C 1
ATOM 2771 O O . LYS B 1 37 ? 10.222 73.335 -2.693 1.00 193.71 37 LYS B O 1
ATOM 2777 N N . ALA B 1 38 ? 11.137 71.244 -2.920 1.00 168.63 38 ALA B N 1
ATOM 2778 C CA . ALA B 1 38 ? 10.646 70.945 -4.285 1.00 151.26 38 ALA B CA 1
ATOM 2779 C C . ALA B 1 38 ? 9.272 71.591 -4.470 1.00 145.54 38 ALA B C 1
ATOM 2780 O O . ALA B 1 38 ? 9.125 72.440 -5.375 1.00 129.63 38 ALA B O 1
ATOM 2782 N N . MET B 1 39 ? 8.335 71.238 -3.585 1.00 152.85 39 MET B N 1
ATOM 2783 C CA . MET B 1 39 ? 6.902 71.631 -3.656 1.00 173.10 39 MET B CA 1
ATOM 2784 C C . MET B 1 39 ? 6.791 73.165 -3.677 1.00 180.38 39 MET B C 1
ATOM 2785 O O . MET B 1 39 ? 6.099 73.674 -4.582 1.00 207.42 39 MET B O 1
ATOM 2790 N N . ALA B 1 40 ? 7.479 73.873 -2.765 1.00 167.97 40 ALA B N 1
ATOM 2791 C CA . ALA B 1 40 ? 7.391 75.347 -2.570 1.00 143.95 40 ALA B CA 1
ATOM 2792 C C . ALA B 1 40 ? 7.451 76.087 -3.919 1.00 124.21 40 ALA B C 1
ATOM 2793 O O . ALA B 1 40 ? 6.834 77.169 -4.020 1.00 100.67 40 ALA B O 1
ATOM 2795 N N . GLY B 1 41 ? 8.155 75.524 -4.911 1.00 115.06 41 GLY B N 1
ATOM 2796 C CA . GLY B 1 41 ? 8.271 76.076 -6.275 1.00 109.13 41 GLY B CA 1
ATOM 2797 C C . GLY B 1 41 ? 6.998 75.900 -7.086 1.00 106.92 41 GLY B C 1
ATOM 2798 O O . GLY B 1 41 ? 6.679 76.810 -7.887 1.00 93.01 41 GLY B O 1
ATOM 2799 N N . GLU B 1 42 ? 6.311 74.763 -6.911 1.00 116.57 42 GLU B N 1
ATOM 2800 C CA . GLU B 1 42 ? 5.120 74.353 -7.711 1.00 115.14 42 GLU B CA 1
ATOM 2801 C C . GLU B 1 42 ? 3.960 75.301 -7.398 1.00 106.08 42 GLU B C 1
ATOM 2802 O O . GLU B 1 42 ? 3.877 75.820 -6.243 1.00 91.63 42 GLU B O 1
ATOM 2808 N N . ASP B 1 43 ? 3.081 75.491 -8.381 1.00 93.49 43 ASP B N 1
ATOM 2809 C CA . ASP B 1 43 ? 1.963 76.462 -8.297 1.00 92.52 43 ASP B CA 1
ATOM 2810 C C . ASP B 1 43 ? 1.240 76.288 -6.958 1.00 85.83 43 ASP B C 1
ATOM 2811 O O . ASP B 1 43 ? 1.247 75.174 -6.430 1.00 88.55 43 ASP B O 1
ATOM 2816 N N . ARG B 1 44 ? 0.684 77.379 -6.431 1.00 92.11 44 ARG B N 1
ATOM 2817 C CA . ARG B 1 44 ? -0.253 77.430 -5.275 1.00 98.71 44 ARG B CA 1
ATOM 2818 C C . ARG B 1 44 ? 0.234 76.517 -4.143 1.00 108.51 44 ARG B C 1
ATOM 2819 O O . ARG B 1 44 ? -0.625 75.920 -3.458 1.00 103.85 44 ARG B O 1
ATOM 2827 N N . THR B 1 45 ? 1.554 76.439 -3.931 1.00 111.40 45 THR B N 1
ATOM 2828 C CA . THR B 1 45 ? 2.190 75.489 -2.980 1.00 114.71 45 THR B CA 1
ATOM 2829 C C . THR B 1 45 ? 3.205 76.218 -2.089 1.00 113.85 45 THR B C 1
ATOM 2830 O O . THR B 1 45 ? 4.186 76.756 -2.623 1.00 98.79 45 THR B O 1
ATOM 2834 N N . THR B 1 46 ? 2.999 76.160 -0.770 1.00 129.30 46 THR B N 1
ATOM 2835 C CA . THR B 1 46 ? 3.635 77.033 0.257 1.00 129.04 46 THR B CA 1
ATOM 2836 C C . THR B 1 46 ? 4.421 76.174 1.257 1.00 117.58 46 THR B C 1
ATOM 2837 O O . THR B 1 46 ? 3.785 75.380 1.967 1.00 107.51 46 THR B O 1
ATOM 2841 N N . GLY B 1 47 ? 5.743 76.355 1.333 1.00 112.18 47 GLY B N 1
ATOM 2842 C CA . GLY B 1 47 ? 6.647 75.503 2.134 1.00 117.95 47 GLY B CA 1
ATOM 2843 C C . GLY B 1 47 ? 6.952 76.042 3.531 1.00 114.99 47 GLY B C 1
ATOM 2844 O O . GLY B 1 47 ? 8.037 76.664 3.710 1.00 102.46 47 GLY B O 1
ATOM 2845 N N . VAL B 1 48 ? 6.086 75.735 4.507 1.00 117.57 48 VAL B N 1
ATOM 2846 C CA . VAL B 1 48 ? 6.301 76.006 5.966 1.00 120.46 48 VAL B CA 1
ATOM 2847 C C . VAL B 1 48 ? 7.206 74.897 6.546 1.00 120.84 48 VAL B C 1
ATOM 2848 O O . VAL B 1 48 ? 7.623 74.002 5.778 1.00 103.89 48 VAL B O 1
ATOM 2852 N N . ALA B 1 49 ? 7.551 74.971 7.839 1.00 126.18 49 ALA B N 1
ATOM 2853 C CA . ALA B 1 49 ? 8.304 73.918 8.572 1.00 120.70 49 ALA B CA 1
ATOM 2854 C C . ALA B 1 49 ? 7.724 73.706 9.979 1.00 122.65 49 ALA B C 1
ATOM 2855 O O . ALA B 1 49 ? 8.356 72.972 10.777 1.00 92.67 49 ALA B O 1
ATOM 2857 N N . SER B 1 50 ? 6.564 74.310 10.264 1.00 136.74 50 SER B N 1
ATOM 2858 C CA . SER B 1 50 ? 5.843 74.223 11.560 1.00 140.49 50 SER B CA 1
ATOM 2859 C C . SER B 1 50 ? 4.368 73.904 11.306 1.00 134.13 50 SER B C 1
ATOM 2860 O O . SER B 1 50 ? 3.787 74.477 10.353 1.00 123.05 50 SER B O 1
ATOM 2863 N N . LEU B 1 51 ? 3.793 73.028 12.134 1.00 129.46 51 LEU B N 1
ATOM 2864 C CA . LEU B 1 51 ? 2.322 72.806 12.196 1.00 151.93 51 LEU B CA 1
ATOM 2865 C C . LEU B 1 51 ? 1.630 74.128 12.551 1.00 163.07 51 LEU B C 1
ATOM 2866 O O . LEU B 1 51 ? 0.554 74.405 11.984 1.00 161.51 51 LEU B O 1
ATOM 2871 N N . ARG B 1 52 ? 2.224 74.916 13.453 1.00 167.80 52 ARG B N 1
ATOM 2872 C CA . ARG B 1 52 ? 1.615 76.177 13.955 1.00 160.20 52 ARG B CA 1
ATOM 2873 C C . ARG B 1 52 ? 1.756 77.263 12.881 1.00 139.70 52 ARG B C 1
ATOM 2874 O O . ARG B 1 52 ? 0.825 78.084 12.743 1.00 115.79 52 ARG B O 1
ATOM 2882 N N . GLU B 1 53 ? 2.878 77.266 12.154 1.00 120.48 53 GLU B N 1
ATOM 2883 C CA . GLU B 1 53 ? 3.063 78.138 10.971 1.00 115.48 53 GLU B CA 1
ATOM 2884 C C . GLU B 1 53 ? 1.990 77.789 9.944 1.00 124.19 53 GLU B C 1
ATOM 2885 O O . GLU B 1 53 ? 1.458 78.728 9.319 1.00 119.62 53 GLU B O 1
ATOM 2891 N N . LEU B 1 54 ? 1.712 76.484 9.801 1.00 139.62 54 LEU B N 1
ATOM 2892 C CA . LEU B 1 54 ? 0.708 75.891 8.875 1.00 150.94 54 LEU B CA 1
ATOM 2893 C C . LEU B 1 54 ? -0.701 76.410 9.211 1.00 149.98 54 LEU B C 1
ATOM 2894 O O . LEU B 1 54 ? -1.344 76.997 8.305 1.00 148.66 54 LEU B O 1
ATOM 2899 N N . SER B 1 55 ? -1.163 76.216 10.453 1.00 133.42 55 SER B N 1
ATOM 2900 C CA . SER B 1 55 ? -2.548 76.539 10.896 1.00 135.01 55 SER B CA 1
ATOM 2901 C C . SER B 1 55 ? -2.764 78.057 10.989 1.00 140.67 55 SER B C 1
ATOM 2902 O O . SER B 1 55 ? -3.943 78.464 10.972 1.00 133.62 55 SER B O 1
ATOM 2905 N N . GLN B 1 56 ? -1.683 78.849 11.097 1.00 154.58 56 GLN B N 1
ATOM 2906 C CA . GLN B 1 56 ? -1.712 80.343 11.080 1.00 154.78 56 GLN B CA 1
ATOM 2907 C C . GLN B 1 56 ? -1.884 80.843 9.639 1.00 148.04 56 GLN B C 1
ATOM 2908 O O . GLN B 1 56 ? -2.495 81.919 9.466 1.00 129.37 56 GLN B O 1
ATOM 2914 N N . ARG B 1 57 ? -1.372 80.085 8.661 1.00 140.65 57 ARG B N 1
ATOM 2915 C CA . ARG B 1 57 ? -1.403 80.407 7.207 1.00 135.63 57 ARG B CA 1
ATOM 2916 C C . ARG B 1 57 ? -2.825 80.209 6.640 1.00 146.19 57 ARG B C 1
ATOM 2917 O O . ARG B 1 57 ? -3.068 80.714 5.521 1.00 151.47 57 ARG B O 1
ATOM 2925 N N . LEU B 1 58 ? -3.745 79.559 7.377 1.00 137.87 58 LEU B N 1
ATOM 2926 C CA . LEU B 1 58 ? -5.078 79.103 6.870 1.00 139.49 58 LEU B CA 1
ATOM 2927 C C . LEU B 1 58 ? -6.238 79.967 7.409 1.00 122.41 58 LEU B C 1
ATOM 2928 O O . LEU B 1 58 ? -6.391 80.062 8.639 1.00 113.00 58 LEU B O 1
ATOM 2933 N N . SER B 1 59 ? -7.079 80.506 6.515 1.00 126.46 59 SER B N 1
ATOM 2934 C CA . SER B 1 59 ? -8.249 81.375 6.836 1.00 141.97 59 SER B CA 1
ATOM 2935 C C . SER B 1 59 ? -9.455 80.540 7.288 1.00 133.45 59 SER B C 1
ATOM 2936 O O . SER B 1 59 ? -10.230 80.112 6.406 1.00 109.37 59 SER B O 1
ATOM 2939 N N . ALA B 1 60 ? -9.629 80.374 8.608 1.00 140.54 60 ALA B N 1
ATOM 2940 C CA . ALA B 1 60 ? -10.751 79.655 9.267 1.00 143.65 60 ALA B CA 1
ATOM 2941 C C . ALA B 1 60 ? -12.050 79.854 8.479 1.00 151.97 60 ALA B C 1
ATOM 2942 O O . ALA B 1 60 ? -12.250 80.913 7.890 1.00 169.85 60 ALA B O 1
ATOM 2944 N N . PRO B 1 61 ? -12.972 78.862 8.405 1.00 147.97 61 PRO B N 1
ATOM 2945 C CA . PRO B 1 61 ? -12.758 77.528 8.960 1.00 145.53 61 PRO B CA 1
ATOM 2946 C C . PRO B 1 61 ? -11.767 76.734 8.100 1.00 147.95 61 PRO B C 1
ATOM 2947 O O . PRO B 1 61 ? -11.867 76.788 6.887 1.00 146.13 61 PRO B O 1
ATOM 2951 N N . ARG B 1 62 ? -10.847 76.024 8.753 1.00 150.01 62 ARG B N 1
ATOM 2952 C CA . ARG B 1 62 ? -9.723 75.315 8.094 1.00 159.35 62 ARG B CA 1
ATOM 2953 C C . ARG B 1 62 ? -10.142 73.887 7.734 1.00 158.88 62 ARG B C 1
ATOM 2954 O O . ARG B 1 62 ? -11.111 73.363 8.325 1.00 151.52 62 ARG B O 1
ATOM 2962 N N . VAL B 1 63 ? -9.428 73.301 6.775 1.00 148.77 63 VAL B N 1
ATOM 2963 C CA . VAL B 1 63 ? -9.521 71.864 6.396 1.00 132.35 63 VAL B CA 1
ATOM 2964 C C . VAL B 1 63 ? -8.097 71.406 6.062 1.00 118.51 63 VAL B C 1
ATOM 2965 O O . VAL B 1 63 ? -7.458 72.028 5.192 1.00 104.33 63 VAL B O 1
ATOM 2969 N N . VAL B 1 64 ? -7.614 70.381 6.766 1.00 115.88 64 VAL B N 1
ATOM 2970 C CA . VAL B 1 64 ? -6.193 69.920 6.745 1.00 114.07 64 VAL B CA 1
ATOM 2971 C C . VAL B 1 64 ? -6.161 68.416 6.429 1.00 109.39 64 VAL B C 1
ATOM 2972 O O . VAL B 1 64 ? -6.764 67.633 7.202 1.00 94.23 64 VAL B O 1
ATOM 2976 N N . TRP B 1 65 ? -5.483 68.041 5.335 1.00 98.85 65 TRP B N 1
ATOM 2977 C CA . TRP B 1 65 ? -5.303 66.642 4.862 1.00 92.24 65 TRP B CA 1
ATOM 2978 C C . TRP B 1 65 ? -4.045 66.049 5.501 1.00 86.81 65 TRP B C 1
ATOM 2979 O O . TRP B 1 65 ? -2.998 66.672 5.381 1.00 85.78 65 TRP B O 1
ATOM 2990 N N . VAL B 1 66 ? -4.162 64.873 6.128 1.00 94.72 66 VAL B N 1
ATOM 2991 C CA . VAL B 1 66 ? -3.069 64.134 6.838 1.00 90.26 66 VAL B CA 1
ATOM 2992 C C . VAL B 1 66 ? -2.716 62.858 6.054 1.00 92.72 66 VAL B C 1
ATOM 2993 O O . VAL B 1 66 ? -3.490 61.869 6.123 1.00 101.00 66 VAL B O 1
ATOM 2997 N N . MET B 1 67 ? -1.573 62.861 5.366 1.00 85.81 67 MET B N 1
ATOM 2998 C CA . MET B 1 67 ? -1.120 61.739 4.508 1.00 78.43 67 MET B CA 1
ATOM 2999 C C . MET B 1 67 ? 0.250 61.232 4.976 1.00 73.10 67 MET B C 1
ATOM 3000 O O . MET B 1 67 ? 1.265 61.402 4.256 1.00 65.22 67 MET B O 1
ATOM 3005 N N . VAL B 1 68 ? 0.256 60.584 6.133 1.00 69.31 68 VAL B N 1
ATOM 3006 C CA . VAL B 1 68 ? 1.502 60.121 6.800 1.00 77.89 68 VAL B CA 1
ATOM 3007 C C . VAL B 1 68 ? 1.375 58.626 7.059 1.00 76.16 68 VAL B C 1
ATOM 3008 O O . VAL B 1 68 ? 0.275 58.095 7.173 1.00 86.23 68 VAL B O 1
ATOM 3012 N N . PRO B 1 69 ? 2.503 57.918 7.222 1.00 70.25 69 PRO B N 1
ATOM 3013 C CA . PRO B 1 69 ? 2.476 56.486 7.506 1.00 77.99 69 PRO B CA 1
ATOM 3014 C C . PRO B 1 69 ? 1.513 56.076 8.636 1.00 74.85 69 PRO B C 1
ATOM 3015 O O . PRO B 1 69 ? 1.598 56.643 9.682 1.00 80.44 69 PRO B O 1
ATOM 3019 N N . ALA B 1 70 ? 0.654 55.076 8.406 1.00 77.50 70 ALA B N 1
ATOM 3020 C CA . ALA B 1 70 ? -0.373 54.583 9.358 1.00 73.48 70 ALA B CA 1
ATOM 3021 C C . ALA B 1 70 ? 0.274 54.180 10.683 1.00 78.05 70 ALA B C 1
ATOM 3022 O O . ALA B 1 70 ? 1.442 53.764 10.665 1.00 80.26 70 ALA B O 1
ATOM 3024 N N . GLY B 1 71 ? -0.500 54.249 11.771 1.00 94.25 71 GLY B N 1
ATOM 3025 C CA . GLY B 1 71 ? -0.136 53.762 13.118 1.00 90.26 71 GLY B CA 1
ATOM 3026 C C . GLY B 1 71 ? 0.139 54.916 14.065 1.00 95.81 71 GLY B C 1
ATOM 3027 O O . GLY B 1 71 ? -0.669 55.877 14.089 1.00 95.68 71 GLY B O 1
ATOM 3028 N N . ASN B 1 72 ? 1.261 54.842 14.788 1.00 96.69 72 ASN B N 1
ATOM 3029 C CA . ASN B 1 72 ? 1.713 55.860 15.777 1.00 94.24 72 ASN B CA 1
ATOM 3030 C C . ASN B 1 72 ? 1.922 57.215 15.083 1.00 97.22 72 ASN B C 1
ATOM 3031 O O . ASN B 1 72 ? 1.306 58.209 15.531 1.00 113.30 72 ASN B O 1
ATOM 3036 N N . ILE B 1 73 ? 2.710 57.237 14.003 1.00 84.43 73 ILE B N 1
ATOM 3037 C CA . ILE B 1 73 ? 3.070 58.462 13.225 1.00 81.14 73 ILE B CA 1
ATOM 3038 C C . ILE B 1 73 ? 1.797 59.206 12.796 1.00 87.64 73 ILE B C 1
ATOM 3039 O O . ILE B 1 73 ? 1.900 60.421 12.517 1.00 77.50 73 ILE B O 1
ATOM 3044 N N . THR B 1 74 ? 0.661 58.498 12.668 1.00 92.86 74 THR B N 1
ATOM 3045 C CA . THR B 1 74 ? -0.652 59.093 12.296 1.00 90.90 74 THR B CA 1
ATOM 3046 C C . THR B 1 74 ? -1.227 59.726 13.566 1.00 82.91 74 THR B C 1
ATOM 3047 O O . THR B 1 74 ? -1.520 60.945 13.560 1.00 64.34 74 THR B O 1
ATOM 3051 N N . THR B 1 75 ? -1.334 58.931 14.627 1.00 81.34 75 THR B N 1
ATOM 3052 C CA . THR B 1 75 ? -1.820 59.389 15.953 1.00 90.21 75 THR B CA 1
ATOM 3053 C C . THR B 1 75 ? -1.040 60.644 16.380 1.00 103.15 75 THR B C 1
ATOM 3054 O O . THR B 1 75 ? -1.699 61.633 16.754 1.00 96.74 75 THR B O 1
ATOM 3058 N N . ALA B 1 76 ? 0.297 60.621 16.278 1.00 106.94 76 ALA B N 1
ATOM 3059 C CA . ALA B 1 76 ? 1.210 61.719 16.687 1.00 104.38 76 ALA B CA 1
ATOM 3060 C C . ALA B 1 76 ? 0.803 63.057 16.037 1.00 109.82 76 ALA B C 1
ATOM 3061 O O . ALA B 1 76 ? 0.737 64.072 16.773 1.00 129.48 76 ALA B O 1
ATOM 3063 N N . VAL B 1 77 ? 0.532 63.066 14.725 1.00 87.56 77 VAL B N 1
ATOM 3064 C CA . VAL B 1 77 ? 0.175 64.286 13.934 1.00 81.54 77 VAL B CA 1
ATOM 3065 C C . VAL B 1 77 ? -1.226 64.797 14.324 1.00 85.08 77 VAL B C 1
ATOM 3066 O O . VAL B 1 77 ? -1.520 65.975 14.041 1.00 79.50 77 VAL B O 1
ATOM 3070 N N . ILE B 1 78 ? -2.075 63.937 14.908 1.00 97.83 78 ILE B N 1
ATOM 3071 C CA . ILE B 1 78 ? -3.529 64.209 15.148 1.00 97.93 78 ILE B CA 1
ATOM 3072 C C . ILE B 1 78 ? -3.668 64.832 16.543 1.00 90.85 78 ILE B C 1
ATOM 3073 O O . ILE B 1 78 ? -4.265 65.919 16.615 1.00 86.05 78 ILE B O 1
ATOM 3078 N N . GLU B 1 79 ? -3.150 64.155 17.581 1.00 91.55 79 GLU B N 1
ATOM 3079 C CA . GLU B 1 79 ? -2.892 64.697 18.949 1.00 89.17 79 GLU B CA 1
ATOM 3080 C C . GLU B 1 79 ? -2.447 66.163 18.806 1.00 97.42 79 GLU B C 1
ATOM 3081 O O . GLU B 1 79 ? -3.135 67.067 19.345 1.00 81.52 79 GLU B O 1
ATOM 3087 N N . GLU B 1 80 ? -1.358 66.376 18.051 1.00 103.67 80 GLU B N 1
ATOM 3088 C CA . GLU B 1 80 ? -0.643 67.672 17.904 1.00 99.63 80 GLU B CA 1
ATOM 3089 C C . GLU B 1 80 ? -1.419 68.597 16.964 1.00 89.35 80 GLU B C 1
ATOM 3090 O O . GLU B 1 80 ? -1.062 69.767 16.914 1.00 101.03 80 GLU B O 1
ATOM 3096 N N . LEU B 1 81 ? -2.417 68.089 16.243 1.00 92.25 81 LEU B N 1
ATOM 3097 C CA . LEU B 1 81 ? -3.330 68.909 15.400 1.00 105.61 81 LEU B CA 1
ATOM 3098 C C . LEU B 1 81 ? -4.486 69.442 16.257 1.00 106.04 81 LEU B C 1
ATOM 3099 O O . LEU B 1 81 ? -5.225 70.324 15.779 1.00 100.18 81 LEU B O 1
ATOM 3104 N N . ALA B 1 82 ? -4.648 68.917 17.473 1.00 121.50 82 ALA B N 1
ATOM 3105 C CA . ALA B 1 82 ? -5.691 69.340 18.439 1.00 139.37 82 ALA B CA 1
ATOM 3106 C C . ALA B 1 82 ? -5.327 70.723 18.992 1.00 155.33 82 ALA B C 1
ATOM 3107 O O . ALA B 1 82 ? -6.230 71.580 19.096 1.00 161.98 82 ALA B O 1
ATOM 3109 N N . ASN B 1 83 ? -4.040 70.917 19.306 1.00 151.39 83 ASN B N 1
ATOM 3110 C CA . ASN B 1 83 ? -3.469 72.134 19.944 1.00 135.72 83 ASN B CA 1
ATOM 3111 C C . ASN B 1 83 ? -3.123 73.178 18.876 1.00 133.77 83 ASN B C 1
ATOM 3112 O O . ASN B 1 83 ? -2.983 74.367 19.239 1.00 148.07 83 ASN B O 1
ATOM 3117 N N . THR B 1 84 ? -2.983 72.740 17.621 1.00 108.67 84 THR B N 1
ATOM 3118 C CA . THR B 1 84 ? -2.579 73.563 16.452 1.00 112.27 84 THR B CA 1
ATOM 3119 C C . THR B 1 84 ? -3.814 74.185 15.792 1.00 116.77 84 THR B C 1
ATOM 3120 O O . THR B 1 84 ? -3.634 75.098 14.947 1.00 107.16 84 THR B O 1
ATOM 3124 N N . LEU B 1 85 ? -5.009 73.697 16.149 1.00 119.61 85 LEU B N 1
ATOM 3125 C CA . LEU B 1 85 ? -6.313 74.122 15.568 1.00 123.88 85 LEU B CA 1
ATOM 3126 C C . LEU B 1 85 ? -7.288 74.468 16.700 1.00 118.05 85 LEU B C 1
ATOM 3127 O O . LEU B 1 85 ? -7.038 74.029 17.845 1.00 111.29 85 LEU B O 1
ATOM 3132 N N . GLU B 1 86 ? -8.374 75.180 16.363 1.00 116.77 86 GLU B N 1
ATOM 3133 C CA . GLU B 1 86 ? -9.418 75.690 17.300 1.00 116.69 86 GLU B CA 1
ATOM 3134 C C . GLU B 1 86 ? -10.687 74.840 17.129 1.00 103.53 86 GLU B C 1
ATOM 3135 O O . GLU B 1 86 ? -10.576 73.623 17.360 1.00 114.83 86 GLU B O 1
ATOM 3141 N N . ALA B 1 87 ? -11.834 75.447 16.775 1.00 95.33 87 ALA B N 1
ATOM 3142 C CA . ALA B 1 87 ? -13.121 74.760 16.497 1.00 99.52 87 ALA B CA 1
ATOM 3143 C C . ALA B 1 87 ? -13.625 75.144 15.099 1.00 114.24 87 ALA B C 1
ATOM 3144 O O . ALA B 1 87 ? -13.233 76.212 14.587 1.00 109.85 87 ALA B O 1
ATOM 3146 N N . GLY B 1 88 ? -14.467 74.295 14.496 1.00 130.45 88 GLY B N 1
ATOM 3147 C CA . GLY B 1 88 ? -14.942 74.439 13.103 1.00 122.75 88 GLY B CA 1
ATOM 3148 C C . GLY B 1 88 ? -13.851 74.098 12.098 1.00 115.58 88 GLY B C 1
ATOM 3149 O O . GLY B 1 88 ? -14.034 74.380 10.898 1.00 108.55 88 GLY B O 1
ATOM 3150 N N . ASP B 1 89 ? -12.748 73.518 12.578 1.00 110.11 89 ASP B N 1
ATOM 3151 C CA . ASP B 1 89 ? -11.618 73.007 11.762 1.00 114.89 89 ASP B CA 1
ATOM 3152 C C . ASP B 1 89 ? -11.878 71.528 11.453 1.00 124.19 89 ASP B C 1
ATOM 3153 O O . ASP B 1 89 ? -12.151 70.759 12.406 1.00 116.63 89 ASP B O 1
ATOM 3158 N N . ILE B 1 90 ? -11.828 71.165 10.167 1.00 128.78 90 ILE B N 1
ATOM 3159 C CA . ILE B 1 90 ? -12.039 69.778 9.663 1.00 122.75 90 ILE B CA 1
ATOM 3160 C C . ILE B 1 90 ? -10.664 69.140 9.478 1.00 111.17 90 ILE B C 1
ATOM 3161 O O . ILE B 1 90 ? -9.800 69.808 8.883 1.00 128.78 90 ILE B O 1
ATOM 3166 N N . VAL B 1 91 ? -10.481 67.916 9.986 1.00 98.58 91 VAL B N 1
ATOM 3167 C CA . VAL B 1 91 ? -9.255 67.083 9.799 1.00 98.48 91 VAL B CA 1
ATOM 3168 C C . VAL B 1 91 ? -9.577 65.951 8.811 1.00 92.52 91 VAL B C 1
ATOM 3169 O O . VAL B 1 91 ? -10.325 65.034 9.208 1.00 87.93 91 VAL B O 1
ATOM 3173 N N . ILE B 1 92 ? -9.028 66.016 7.588 1.00 82.57 92 ILE B N 1
ATOM 3174 C CA . ILE B 1 92 ? -9.171 64.989 6.507 1.00 68.50 92 ILE B CA 1
ATOM 3175 C C . ILE B 1 92 ? -8.043 63.961 6.624 1.00 62.94 92 ILE B C 1
ATOM 3176 O O . ILE B 1 92 ? -6.959 64.257 6.127 1.00 54.10 92 ILE B O 1
ATOM 3181 N N . ASP B 1 93 ? -8.284 62.802 7.241 1.00 67.73 93 ASP B N 1
ATOM 3182 C CA . ASP B 1 93 ? -7.291 61.685 7.319 1.00 71.97 93 ASP B CA 1
ATOM 3183 C C . ASP B 1 93 ? -7.386 60.799 6.056 1.00 77.86 93 ASP B C 1
ATOM 3184 O O . ASP B 1 93 ? -8.204 59.849 6.047 1.00 74.84 93 ASP B O 1
ATOM 3189 N N . GLY B 1 94 ? -6.554 61.074 5.041 1.00 81.24 94 GLY B N 1
ATOM 3190 C CA . GLY B 1 94 ? -6.542 60.378 3.736 1.00 75.78 94 GLY B CA 1
ATOM 3191 C C . GLY B 1 94 ? -5.513 59.253 3.668 1.00 66.79 94 GLY B C 1
ATOM 3192 O O . GLY B 1 94 ? -5.330 58.675 2.588 1.00 61.68 94 GLY B O 1
ATOM 3193 N N . GLY B 1 95 ? -4.859 58.940 4.781 1.00 63.11 95 GLY B N 1
ATOM 3194 C CA . GLY B 1 95 ? -3.900 57.821 4.871 1.00 65.68 95 GLY B CA 1
ATOM 3195 C C . GLY B 1 95 ? -4.615 56.505 5.095 1.00 58.65 95 GLY B C 1
ATOM 3196 O O . GLY B 1 95 ? -5.856 56.514 5.068 1.00 72.42 95 GLY B O 1
ATOM 3197 N N . ASN B 1 96 ? -3.862 55.435 5.352 1.00 54.45 96 ASN B N 1
ATOM 3198 C CA . ASN B 1 96 ? -4.373 54.044 5.406 1.00 59.51 96 ASN B CA 1
ATOM 3199 C C . ASN B 1 96 ? -4.559 53.670 6.870 1.00 57.89 96 ASN B C 1
ATOM 3200 O O . ASN B 1 96 ? -3.942 52.672 7.310 1.00 60.31 96 ASN B O 1
ATOM 3205 N N . THR B 1 97 ? -5.418 54.431 7.561 1.00 59.61 97 THR B N 1
ATOM 3206 C CA . THR B 1 97 ? -5.718 54.296 9.017 1.00 58.85 97 THR B CA 1
ATOM 3207 C C . THR B 1 97 ? -6.745 53.175 9.192 1.00 46.99 97 THR B C 1
ATOM 3208 O O . THR B 1 97 ? -7.781 53.268 8.544 1.00 44.97 97 THR B O 1
ATOM 3212 N N . TYR B 1 98 ? -6.482 52.184 10.046 1.00 50.54 98 TYR B N 1
ATOM 3213 C CA . TYR B 1 98 ? -7.518 51.250 10.562 1.00 54.31 98 TYR B CA 1
ATOM 3214 C C . TYR B 1 98 ? -8.706 52.096 11.050 1.00 66.96 98 TYR B C 1
ATOM 3215 O O . TYR B 1 98 ? -8.502 52.977 11.918 1.00 73.71 98 TYR B O 1
ATOM 3224 N N . TYR B 1 99 ? -9.899 51.865 10.488 1.00 66.35 99 TYR B N 1
ATOM 3225 C CA . TYR B 1 99 ? -11.156 52.559 10.858 1.00 58.99 99 TYR B CA 1
ATOM 3226 C C . TYR B 1 99 ? -11.316 52.545 12.388 1.00 56.12 99 TYR B C 1
ATOM 3227 O O . TYR B 1 99 ? -11.787 53.533 12.938 1.00 53.69 99 TYR B O 1
ATOM 3236 N N . ARG B 1 100 ? -10.928 51.481 13.087 1.00 62.53 100 ARG B N 1
ATOM 3237 C CA . ARG B 1 100 ? -11.091 51.452 14.572 1.00 70.56 100 ARG B CA 1
ATOM 3238 C C . ARG B 1 100 ? -10.351 52.674 15.170 1.00 69.26 100 ARG B C 1
ATOM 3239 O O . ARG B 1 100 ? -10.911 53.316 16.065 1.00 74.89 100 ARG B O 1
ATOM 3247 N N . ASP B 1 101 ? -9.180 53.040 14.642 1.00 70.96 101 ASP B N 1
ATOM 3248 C CA . ASP B 1 101 ? -8.329 54.141 15.169 1.00 70.64 101 ASP B CA 1
ATOM 3249 C C . ASP B 1 101 ? -8.946 55.474 14.747 1.00 75.94 101 ASP B C 1
ATOM 3250 O O . ASP B 1 101 ? -8.668 56.482 15.399 1.00 86.76 101 ASP B O 1
ATOM 3255 N N . ASP B 1 102 ? -9.776 55.480 13.711 1.00 78.04 102 ASP B N 1
ATOM 3256 C CA . ASP B 1 102 ? -10.548 56.686 13.315 1.00 87.21 102 ASP B CA 1
ATOM 3257 C C . ASP B 1 102 ? -11.498 57.074 14.460 1.00 93.82 102 ASP B C 1
ATOM 3258 O O . ASP B 1 102 ? -11.597 58.280 14.746 1.00 107.36 102 ASP B O 1
ATOM 3263 N N . LEU B 1 103 ? -12.161 56.110 15.108 1.00 96.71 103 LEU B N 1
ATOM 3264 C CA . LEU B 1 103 ? -13.146 56.393 16.194 1.00 98.00 103 LEU B CA 1
ATOM 3265 C C . LEU B 1 103 ? -12.418 57.122 17.336 1.00 100.69 103 LEU B C 1
ATOM 3266 O O . LEU B 1 103 ? -12.884 58.223 17.741 1.00 76.58 103 LEU B O 1
ATOM 3271 N N . ARG B 1 104 ? -11.285 56.561 17.779 1.00 98.57 104 ARG B N 1
ATOM 3272 C CA . ARG B 1 104 ? -10.383 57.150 18.803 1.00 92.70 104 ARG B CA 1
ATOM 3273 C C . ARG B 1 104 ? -9.969 58.565 18.371 1.00 86.59 104 ARG B C 1
ATOM 3274 O O . ARG B 1 104 ? -10.136 59.496 19.166 1.00 91.29 104 ARG B O 1
ATOM 3282 N N . HIS B 1 105 ? -9.486 58.731 17.140 1.00 76.44 105 HIS B N 1
ATOM 3283 C CA . HIS B 1 105 ? -9.047 60.037 16.585 1.00 75.71 105 HIS B CA 1
ATOM 3284 C C . HIS B 1 105 ? -10.198 61.045 16.565 1.00 80.58 105 HIS B C 1
ATOM 3285 O O . HIS B 1 105 ? -9.918 62.237 16.477 1.00 83.40 105 HIS B O 1
ATOM 3292 N N . GLU B 1 106 ? -11.450 60.595 16.585 1.00 89.10 106 GLU B N 1
ATOM 3293 C CA . GLU B 1 106 ? -12.611 61.498 16.384 1.00 92.56 106 GLU B CA 1
ATOM 3294 C C . GLU B 1 106 ? -13.034 62.082 17.727 1.00 92.02 106 GLU B C 1
ATOM 3295 O O . GLU B 1 106 ? -13.145 63.300 17.827 1.00 97.46 106 GLU B O 1
ATOM 3301 N N . LYS B 1 107 ? -13.287 61.221 18.704 1.00 98.07 107 LYS B N 1
ATOM 3302 C CA . LYS B 1 107 ? -13.588 61.640 20.088 1.00 106.65 107 LYS B CA 1
ATOM 3303 C C . LYS B 1 107 ? -12.493 62.631 20.498 1.00 117.32 107 LYS B C 1
ATOM 3304 O O . LYS B 1 107 ? -12.855 63.755 20.885 1.00 142.52 107 LYS B O 1
ATOM 3310 N N . LEU B 1 108 ? -11.217 62.276 20.305 1.00 114.63 108 LEU B N 1
ATOM 3311 C CA . LEU B 1 108 ? -10.032 63.055 20.776 1.00 108.59 108 LEU B CA 1
ATOM 3312 C C . LEU B 1 108 ? -9.975 64.434 20.093 1.00 111.16 108 LEU B C 1
ATOM 3313 O O . LEU B 1 108 ? -9.180 65.271 20.553 1.00 117.86 108 LEU B O 1
ATOM 3318 N N . LEU B 1 109 ? -10.755 64.663 19.030 1.00 97.71 109 LEU B N 1
ATOM 3319 C CA . LEU B 1 109 ? -10.861 65.981 18.347 1.00 97.77 109 LEU B CA 1
ATOM 3320 C C . LEU B 1 109 ? -12.278 66.545 18.519 1.00 96.54 109 LEU B C 1
ATOM 3321 O O . LEU B 1 109 ? -12.526 67.658 18.025 1.00 91.68 109 LEU B O 1
ATOM 3326 N N . PHE B 1 110 ? -13.180 65.791 19.157 1.00 108.59 110 PHE B N 1
ATOM 3327 C CA . PHE B 1 110 ? -14.548 66.227 19.562 1.00 116.55 110 PHE B CA 1
ATOM 3328 C C . PHE B 1 110 ? -14.412 66.937 20.918 1.00 135.83 110 PHE B C 1
ATOM 3329 O O . PHE B 1 110 ? -15.367 67.640 21.338 1.00 141.97 110 PHE B O 1
ATOM 3337 N N . LYS B 1 111 ? -13.240 66.758 21.557 1.00 131.38 111 LYS B N 1
ATOM 3338 C CA . LYS B 1 111 ? -12.793 67.429 22.812 1.00 119.43 111 LYS B CA 1
ATOM 3339 C C . LYS B 1 111 ? -11.967 68.682 22.475 1.00 116.98 111 LYS B C 1
ATOM 3340 O O . LYS B 1 111 ? -11.164 69.113 23.332 1.00 119.23 111 LYS B O 1
ATOM 3346 N N . LYS B 1 112 ? -12.101 69.199 21.250 1.00 110.91 112 LYS B N 1
ATOM 3347 C CA . LYS B 1 112 ? -11.744 70.591 20.863 1.00 108.76 112 LYS B CA 1
ATOM 3348 C C . LYS B 1 112 ? -12.697 71.036 19.748 1.00 115.74 112 LYS B C 1
ATOM 3349 O O . LYS B 1 112 ? -12.362 72.026 19.067 1.00 135.86 112 LYS B O 1
ATOM 3355 N N . GLY B 1 113 ? -13.822 70.328 19.564 1.00 113.92 113 GLY B N 1
ATOM 3356 C CA . GLY B 1 113 ? -14.795 70.543 18.471 1.00 107.60 113 GLY B CA 1
ATOM 3357 C C . GLY B 1 113 ? -14.122 70.634 17.108 1.00 113.24 113 GLY B C 1
ATOM 3358 O O . GLY B 1 113 ? -14.325 71.648 16.411 1.00 119.28 113 GLY B O 1
ATOM 3359 N N . ILE B 1 114 ? -13.342 69.614 16.742 1.00 113.89 114 ILE B N 1
ATOM 3360 C CA . ILE B 1 114 ? -12.637 69.500 15.432 1.00 106.39 114 ILE B CA 1
ATOM 3361 C C . ILE B 1 114 ? -13.210 68.284 14.706 1.00 107.63 114 ILE B C 1
ATOM 3362 O O . ILE B 1 114 ? -12.927 67.166 15.175 1.00 110.88 114 ILE B O 1
ATOM 3367 N N . HIS B 1 115 ? -13.970 68.499 13.622 1.00 108.84 115 HIS B N 1
ATOM 3368 C CA . HIS B 1 115 ? -14.601 67.441 12.775 1.00 104.01 115 HIS B CA 1
ATOM 3369 C C . HIS B 1 115 ? -13.516 66.515 12.198 1.00 93.04 115 HIS B C 1
ATOM 3370 O O . HIS B 1 115 ? -12.467 67.044 11.782 1.00 101.28 115 HIS B O 1
ATOM 3377 N N . LEU B 1 116 ? -13.735 65.191 12.195 1.00 84.43 116 LEU B N 1
ATOM 3378 C CA . LEU B 1 116 ? -12.849 64.212 11.490 1.00 80.01 116 LEU B CA 1
ATOM 3379 C C . LEU B 1 116 ? -13.553 63.693 10.230 1.00 75.87 116 LEU B C 1
ATOM 3380 O O . LEU B 1 116 ? -14.616 63.072 10.357 1.00 84.60 116 LEU B O 1
ATOM 3385 N N . LEU B 1 117 ? -12.970 63.968 9.067 1.00 64.91 117 LEU B N 1
ATOM 3386 C CA . LEU B 1 117 ? -13.294 63.298 7.788 1.00 69.52 117 LEU B CA 1
ATOM 3387 C C . LEU B 1 117 ? -12.197 62.268 7.439 1.00 76.83 117 LEU B C 1
ATOM 3388 O O . LEU B 1 117 ? -11.229 62.621 6.704 1.00 65.64 117 LEU B O 1
ATOM 3393 N N . ASP B 1 118 ? -12.338 61.040 7.954 1.00 77.86 118 ASP B N 1
ATOM 3394 C CA . ASP B 1 118 ? -11.622 59.814 7.493 1.00 75.39 118 ASP B CA 1
ATOM 3395 C C . ASP B 1 118 ? -11.940 59.544 6.015 1.00 61.67 118 ASP B C 1
ATOM 3396 O O . ASP B 1 118 ? -13.085 59.143 5.762 1.00 59.15 118 ASP B O 1
ATOM 3401 N N . CYS B 1 119 ? -10.978 59.750 5.102 1.00 55.16 119 CYS B N 1
ATOM 3402 C CA . CYS B 1 119 ? -11.113 59.556 3.628 1.00 63.01 119 CYS B CA 1
ATOM 3403 C C . CYS B 1 119 ? -10.205 58.417 3.134 1.00 76.20 119 CYS B C 1
ATOM 3404 O O . CYS B 1 119 ? -8.958 58.623 3.057 1.00 67.14 119 CYS B O 1
ATOM 3407 N N . GLY B 1 120 ? -10.824 57.279 2.771 1.00 77.37 120 GLY B N 1
ATOM 3408 C CA . GLY B 1 120 ? -10.183 56.170 2.038 1.00 64.42 120 GLY B CA 1
ATOM 3409 C C . GLY B 1 120 ? -9.785 56.624 0.652 1.00 51.82 120 GLY B C 1
ATOM 3410 O O . GLY B 1 120 ? -10.677 56.820 -0.173 1.00 50.69 120 GLY B O 1
ATOM 3411 N N . THR B 1 121 ? -8.493 56.832 0.440 1.00 49.91 121 THR B N 1
ATOM 3412 C CA . THR B 1 121 ? -7.888 57.367 -0.810 1.00 59.94 121 THR B CA 1
ATOM 3413 C C . THR B 1 121 ? -7.365 56.216 -1.668 1.00 57.84 121 THR B C 1
ATOM 3414 O O . THR B 1 121 ? -6.465 55.501 -1.192 1.00 56.21 121 THR B O 1
ATOM 3418 N N . SER B 1 122 ? -7.887 56.067 -2.881 1.00 56.20 122 SER B N 1
ATOM 3419 C CA . SER B 1 122 ? -7.507 54.988 -3.826 1.00 58.75 122 SER B CA 1
ATOM 3420 C C . SER B 1 122 ? -6.933 55.611 -5.084 1.00 50.62 122 SER B C 1
ATOM 3421 O O . SER B 1 122 ? -7.316 56.714 -5.377 1.00 70.20 122 SER B O 1
ATOM 3424 N N . GLY B 1 123 ? -6.094 54.893 -5.809 1.00 52.87 123 GLY B N 1
ATOM 3425 C CA . GLY B 1 123 ? -5.666 55.261 -7.171 1.00 56.35 123 GLY B CA 1
ATOM 3426 C C . GLY B 1 123 ? -4.178 55.043 -7.353 1.00 55.68 123 GLY B C 1
ATOM 3427 O O . GLY B 1 123 ? -3.732 55.025 -8.515 1.00 59.45 123 GLY B O 1
ATOM 3428 N N . GLY B 1 124 ? -3.447 54.940 -6.241 1.00 58.23 124 GLY B N 1
ATOM 3429 C CA . GLY B 1 124 ? -1.978 54.779 -6.213 1.00 69.46 124 GLY B CA 1
ATOM 3430 C C . GLY B 1 124 ? -1.217 55.916 -6.899 1.00 65.86 124 GLY B C 1
ATOM 3431 O O . GLY B 1 124 ? -1.499 57.097 -6.574 1.00 63.71 124 GLY B O 1
ATOM 3432 N N . VAL B 1 125 ? -0.292 55.558 -7.802 1.00 57.94 125 VAL B N 1
ATOM 3433 C CA . VAL B 1 125 ? 0.730 56.446 -8.435 1.00 66.59 125 VAL B CA 1
ATOM 3434 C C . VAL B 1 125 ? 0.330 56.739 -9.889 1.00 71.37 125 VAL B C 1
ATOM 3435 O O . VAL B 1 125 ? 1.216 57.048 -10.718 1.00 71.51 125 VAL B O 1
ATOM 3439 N N . TRP B 1 126 ? -0.959 56.613 -10.195 1.00 79.31 126 TRP B N 1
ATOM 3440 C CA . TRP B 1 126 ? -1.557 57.027 -11.490 1.00 79.86 126 TRP B CA 1
ATOM 3441 C C . TRP B 1 126 ? -2.482 58.226 -11.241 1.00 76.96 126 TRP B C 1
ATOM 3442 O O . TRP B 1 126 ? -3.033 58.742 -12.226 1.00 74.78 126 TRP B O 1
ATOM 3453 N N . GLY B 1 127 ? -2.587 58.671 -9.982 1.00 73.09 127 GLY B N 1
ATOM 3454 C CA . GLY B 1 127 ? -3.678 59.523 -9.465 1.00 82.33 127 GLY B CA 1
ATOM 3455 C C . GLY B 1 127 ? -3.503 61.004 -9.762 1.00 87.38 127 GLY B C 1
ATOM 3456 O O . GLY B 1 127 ? -4.526 61.715 -9.788 1.00 85.85 127 GLY B O 1
ATOM 3457 N N . ARG B 1 128 ? -2.267 61.473 -9.950 1.00 89.88 128 ARG B N 1
ATOM 3458 C CA . ARG B 1 128 ? -1.989 62.878 -10.332 1.00 90.49 128 ARG B CA 1
ATOM 3459 C C . ARG B 1 128 ? -2.813 63.192 -11.582 1.00 93.69 128 ARG B C 1
ATOM 3460 O O . ARG B 1 128 ? -3.546 64.206 -11.562 1.00 105.54 128 ARG B O 1
ATOM 3468 N N . GLU B 1 129 ? -2.717 62.334 -12.604 1.00 85.30 129 GLU B N 1
ATOM 3469 C CA . GLU B 1 129 ? -3.453 62.474 -13.888 1.00 86.32 129 GLU B CA 1
ATOM 3470 C C . GLU B 1 129 ? -4.868 61.902 -13.733 1.00 89.50 129 GLU B C 1
ATOM 3471 O O . GLU B 1 129 ? -5.827 62.681 -13.861 1.00 108.61 129 GLU B O 1
ATOM 3477 N N . ARG B 1 130 ? -4.984 60.596 -13.469 1.00 82.71 130 ARG B N 1
ATOM 3478 C CA . ARG B 1 130 ? -6.214 59.779 -13.691 1.00 77.94 130 ARG B CA 1
ATOM 3479 C C . ARG B 1 130 ? -7.264 60.062 -12.623 1.00 67.30 130 ARG B C 1
ATOM 3480 O O . ARG B 1 130 ? -8.422 59.706 -12.845 1.00 75.74 130 ARG B O 1
ATOM 3488 N N . GLY B 1 131 ? -6.854 60.550 -11.460 1.00 61.34 131 GLY B N 1
ATOM 3489 C CA . GLY B 1 131 ? -7.775 60.822 -10.344 1.00 58.45 131 GLY B CA 1
ATOM 3490 C C . GLY B 1 131 ? -7.734 59.744 -9.289 1.00 56.79 131 GLY B C 1
ATOM 3491 O O . GLY B 1 131 ? -7.302 58.630 -9.613 1.00 71.38 131 GLY B O 1
ATOM 3492 N N . TYR B 1 132 ? -8.179 60.082 -8.078 1.00 55.50 132 TYR B N 1
ATOM 3493 C CA . TYR B 1 132 ? -8.193 59.214 -6.877 1.00 58.04 132 TYR B CA 1
ATOM 3494 C C . TYR B 1 132 ? -9.637 58.946 -6.455 1.00 59.74 132 TYR B C 1
ATOM 3495 O O . TYR B 1 132 ? -10.348 59.899 -6.086 1.00 56.73 132 TYR B O 1
ATOM 3504 N N . CYS B 1 133 ? -10.037 57.673 -6.497 1.00 63.39 133 CYS B N 1
ATOM 3505 C CA . CYS B 1 133 ? -11.324 57.163 -5.955 1.00 60.78 133 CYS B CA 1
ATOM 3506 C C . CYS B 1 133 ? -11.295 57.343 -4.437 1.00 53.05 133 CYS B C 1
ATOM 3507 O O . CYS B 1 133 ? -10.262 56.985 -3.835 1.00 55.78 133 CYS B O 1
ATOM 3510 N N . LEU B 1 134 ? -12.353 57.921 -3.861 1.00 47.15 134 LEU B N 1
ATOM 3511 C CA . LEU B 1 134 ? -12.348 58.410 -2.457 1.00 47.01 134 LEU B CA 1
ATOM 3512 C C . LEU B 1 134 ? -13.644 58.014 -1.766 1.00 50.61 134 LEU B C 1
ATOM 3513 O O . LEU B 1 134 ? -14.714 58.201 -2.361 1.00 60.37 134 LEU B O 1
ATOM 3518 N N . MET B 1 135 ? -13.508 57.595 -0.518 1.00 48.40 135 MET B N 1
ATOM 3519 C CA . MET B 1 135 ? -14.541 56.971 0.316 1.00 48.89 135 MET B CA 1
ATOM 3520 C C . MET B 1 135 ? -14.375 57.592 1.705 1.00 53.32 135 MET B C 1
ATOM 3521 O O . MET B 1 135 ? -13.508 57.110 2.494 1.00 38.67 135 MET B O 1
ATOM 3526 N N . ILE B 1 136 ? -15.159 58.652 1.941 1.00 61.39 136 ILE B N 1
ATOM 3527 C CA . ILE B 1 136 ? -15.081 59.576 3.117 1.00 63.97 136 ILE B CA 1
ATOM 3528 C C . ILE B 1 136 ? -16.154 59.208 4.139 1.00 56.50 136 ILE B C 1
ATOM 3529 O O . ILE B 1 136 ? -17.219 58.748 3.717 1.00 61.51 136 ILE B O 1
ATOM 3534 N N . GLY B 1 137 ? -15.872 59.469 5.415 1.00 57.82 137 GLY B N 1
ATOM 3535 C CA . GLY B 1 137 ? -16.768 59.225 6.562 1.00 61.11 137 GLY B CA 1
ATOM 3536 C C . GLY B 1 137 ? -16.728 60.364 7.578 1.00 66.23 137 GLY B C 1
ATOM 3537 O O . GLY B 1 137 ? -15.836 61.231 7.470 1.00 59.68 137 GLY B O 1
ATOM 3538 N N . GLY B 1 138 ? -17.673 60.349 8.526 1.00 70.37 138 GLY B N 1
ATOM 3539 C CA . GLY B 1 138 ? -17.958 61.429 9.489 1.00 72.55 138 GLY B CA 1
ATOM 3540 C C . GLY B 1 138 ? -19.012 62.394 8.960 1.00 82.87 138 GLY B C 1
ATOM 3541 O O . GLY B 1 138 ? -19.777 62.001 8.050 1.00 82.96 138 GLY B O 1
ATOM 3542 N N . ASP B 1 139 ? -18.984 63.641 9.448 1.00 86.88 139 ASP B N 1
ATOM 3543 C CA . ASP B 1 139 ? -20.115 64.617 9.471 1.00 80.18 139 ASP B CA 1
ATOM 3544 C C . ASP B 1 139 ? -20.577 65.037 8.062 1.00 63.22 139 ASP B C 1
ATOM 3545 O O . ASP B 1 139 ? -19.772 65.627 7.321 1.00 49.97 139 ASP B O 1
ATOM 3550 N N . GLY B 1 140 ? -21.868 64.808 7.766 1.00 65.88 140 GLY B N 1
ATOM 3551 C CA . GLY B 1 140 ? -22.636 65.305 6.600 1.00 68.23 140 GLY B CA 1
ATOM 3552 C C . GLY B 1 140 ? -22.267 66.727 6.194 1.00 78.44 140 GLY B C 1
ATOM 3553 O O . GLY B 1 140 ? -22.094 66.952 4.964 1.00 81.48 140 GLY B O 1
ATOM 3554 N N . ASP B 1 141 ? -22.132 67.641 7.173 1.00 82.18 141 ASP B N 1
ATOM 3555 C CA . ASP B 1 141 ? -21.943 69.108 6.965 1.00 89.09 141 ASP B CA 1
ATOM 3556 C C . ASP B 1 141 ? -20.451 69.476 6.846 1.00 82.20 141 ASP B C 1
ATOM 3557 O O . ASP B 1 141 ? -20.160 70.329 5.996 1.00 78.86 141 ASP B O 1
ATOM 3562 N N . ALA B 1 142 ? -19.537 68.861 7.613 1.00 79.55 142 ALA B N 1
ATOM 3563 C CA . ALA B 1 142 ? -18.064 68.947 7.394 1.00 83.33 142 ALA B CA 1
ATOM 3564 C C . ALA B 1 142 ? -17.681 68.419 5.997 1.00 88.07 142 ALA B C 1
ATOM 3565 O O . ALA B 1 142 ? -16.949 69.132 5.259 1.00 78.99 142 ALA B O 1
ATOM 3567 N N . PHE B 1 143 ? -18.140 67.211 5.638 1.00 91.70 143 PHE B N 1
ATOM 3568 C CA . PHE B 1 143 ? -18.086 66.700 4.243 1.00 86.74 143 PHE B CA 1
ATOM 3569 C C . PHE B 1 143 ? -18.533 67.833 3.323 1.00 87.62 143 PHE B C 1
ATOM 3570 O O . PHE B 1 143 ? -17.742 68.242 2.455 1.00 84.51 143 PHE B O 1
ATOM 3578 N N . ALA B 1 144 ? -19.751 68.340 3.551 1.00 98.50 144 ALA B N 1
ATOM 3579 C CA . ALA B 1 144 ? -20.428 69.350 2.698 1.00 99.93 144 ALA B CA 1
ATOM 3580 C C . ALA B 1 144 ? -19.466 70.509 2.378 1.00 102.71 144 ALA B C 1
ATOM 3581 O O . ALA B 1 144 ? -19.392 70.898 1.185 1.00 89.66 144 ALA B O 1
ATOM 3583 N N . ARG B 1 145 ? -18.726 71.007 3.381 1.00 97.09 145 ARG B N 1
ATOM 3584 C CA . ARG B 1 145 ? -17.774 72.140 3.233 1.00 102.04 145 ARG B CA 1
ATOM 3585 C C . ARG B 1 145 ? -16.571 71.718 2.383 1.00 101.16 145 ARG B C 1
ATOM 3586 O O . ARG B 1 145 ? -16.218 72.487 1.451 1.00 105.50 145 ARG B O 1
ATOM 3594 N N . ALA B 1 146 ? -15.951 70.574 2.719 1.00 96.69 146 ALA B N 1
ATOM 3595 C CA . ALA B 1 146 ? -14.721 70.029 2.082 1.00 79.10 146 ALA B CA 1
ATOM 3596 C C . ALA B 1 146 ? -15.045 69.471 0.689 1.00 72.22 146 ALA B C 1
ATOM 3597 O O . ALA B 1 146 ? -14.113 69.271 -0.114 1.00 64.95 146 ALA B O 1
ATOM 3599 N N . GLU B 1 147 ? -16.335 69.276 0.396 1.00 74.37 147 GLU B N 1
ATOM 3600 C CA . GLU B 1 147 ? -16.833 68.607 -0.832 1.00 75.79 147 GLU B CA 1
ATOM 3601 C C . GLU B 1 147 ? -16.022 69.066 -2.052 1.00 80.02 147 GLU B C 1
ATOM 3602 O O . GLU B 1 147 ? -15.507 68.225 -2.781 1.00 94.89 147 GLU B O 1
ATOM 3608 N N . PRO B 1 148 ? -15.819 70.377 -2.330 1.00 92.58 148 PRO B N 1
ATOM 3609 C CA . PRO B 1 148 ? -15.278 70.796 -3.629 1.00 91.72 148 PRO B CA 1
ATOM 3610 C C . PRO B 1 148 ? -13.803 70.398 -3.785 1.00 79.32 148 PRO B C 1
ATOM 3611 O O . PRO B 1 148 ? -13.289 70.393 -4.913 1.00 62.08 148 PRO B O 1
ATOM 3615 N N . ILE B 1 149 ? -13.152 70.097 -2.659 1.00 70.59 149 ILE B N 1
ATOM 3616 C CA . ILE B 1 149 ? -11.800 69.469 -2.654 1.00 87.72 149 ILE B CA 1
ATOM 3617 C C . ILE B 1 149 ? -11.986 68.078 -3.273 1.00 85.58 149 ILE B C 1
ATOM 3618 O O . ILE B 1 149 ? -11.508 67.836 -4.408 1.00 84.68 149 ILE B O 1
ATOM 3623 N N . PHE B 1 150 ? -12.754 67.246 -2.567 1.00 64.49 150 PHE B N 1
ATOM 3624 C CA . PHE B 1 150 ? -13.012 65.820 -2.852 1.00 53.93 150 PHE B CA 1
ATOM 3625 C C . PHE B 1 150 ? -13.426 65.597 -4.310 1.00 56.47 150 PHE B C 1
ATOM 3626 O O . PHE B 1 150 ? -13.238 64.471 -4.767 1.00 66.91 150 PHE B O 1
ATOM 3634 N N . ALA B 1 151 ? -13.958 66.581 -5.042 1.00 60.49 151 ALA B N 1
ATOM 3635 C CA . ALA B 1 151 ? -14.328 66.393 -6.476 1.00 59.87 151 ALA B CA 1
ATOM 3636 C C . ALA B 1 151 ? -13.113 66.658 -7.354 1.00 59.25 151 ALA B C 1
ATOM 3637 O O . ALA B 1 151 ? -13.149 66.341 -8.565 1.00 59.11 151 ALA B O 1
ATOM 3639 N N . THR B 1 152 ? -12.098 67.290 -6.782 1.00 63.83 152 THR B N 1
ATOM 3640 C CA . THR B 1 152 ? -10.950 67.807 -7.565 1.00 77.12 152 THR B CA 1
ATOM 3641 C C . THR B 1 152 ? -9.947 66.665 -7.710 1.00 67.72 152 THR B C 1
ATOM 3642 O O . THR B 1 152 ? -9.504 66.401 -8.849 1.00 58.72 152 THR B O 1
ATOM 3646 N N . VAL B 1 153 ? -9.664 65.978 -6.604 1.00 79.46 153 VAL B N 1
ATOM 3647 C CA . VAL B 1 153 ? -8.710 64.827 -6.583 1.00 88.81 153 VAL B CA 1
ATOM 3648 C C . VAL B 1 153 ? -9.391 63.590 -7.215 1.00 83.07 153 VAL B C 1
ATOM 3649 O O . VAL B 1 153 ? -8.680 62.836 -7.912 1.00 80.37 153 VAL B O 1
ATOM 3653 N N . ALA B 1 154 ? -10.719 63.442 -7.080 1.00 70.14 154 ALA B N 1
ATOM 3654 C CA . ALA B 1 154 ? -11.521 62.373 -7.729 1.00 73.53 154 ALA B CA 1
ATOM 3655 C C . ALA B 1 154 ? -11.373 62.443 -9.250 1.00 62.54 154 ALA B C 1
ATOM 3656 O O . ALA B 1 154 ? -10.959 63.451 -9.803 1.00 77.66 154 ALA B O 1
ATOM 3658 N N . PRO B 1 155 ? -11.596 61.331 -9.972 1.00 54.30 155 PRO B N 1
ATOM 3659 C CA . PRO B 1 155 ? -11.477 61.329 -11.427 1.00 56.50 155 PRO B CA 1
ATOM 3660 C C . PRO B 1 155 ? -12.514 62.117 -12.239 1.00 60.39 155 PRO B C 1
ATOM 3661 O O . PRO B 1 155 ? -12.225 62.363 -13.414 1.00 60.23 155 PRO B O 1
ATOM 3665 N N . GLY B 1 156 ? -13.686 62.408 -11.657 1.00 57.93 156 GLY B N 1
ATOM 3666 C CA . GLY B 1 156 ? -14.839 62.977 -12.384 1.00 56.58 156 GLY B CA 1
ATOM 3667 C C . GLY B 1 156 ? -15.531 61.963 -13.299 1.00 60.68 156 GLY B C 1
ATOM 3668 O O . GLY B 1 156 ? -14.833 61.116 -13.922 1.00 53.54 156 GLY B O 1
ATOM 3669 N N . VAL B 1 157 ? -16.861 62.086 -13.421 1.00 62.33 157 VAL B N 1
ATOM 3670 C CA . VAL B 1 157 ? -17.777 61.159 -14.157 1.00 70.13 157 VAL B CA 1
ATOM 3671 C C . VAL B 1 157 ? -17.154 60.763 -15.494 1.00 68.64 157 VAL B C 1
ATOM 3672 O O . VAL B 1 157 ? -17.313 59.608 -15.908 1.00 78.62 157 VAL B O 1
ATOM 3676 N N . ALA B 1 158 ? -16.509 61.715 -16.156 1.00 69.73 158 ALA B N 1
ATOM 3677 C CA . ALA B 1 158 ? -15.998 61.587 -17.535 1.00 69.15 158 ALA B CA 1
ATOM 3678 C C . ALA B 1 158 ? -14.978 60.427 -17.640 1.00 68.24 158 ALA B C 1
ATOM 3679 O O . ALA B 1 158 ? -14.617 60.017 -18.805 1.00 57.32 158 ALA B O 1
ATOM 3681 N N . ALA B 1 159 ? -14.536 59.870 -16.503 1.00 55.86 159 ALA B N 1
ATOM 3682 C CA . ALA B 1 159 ? -13.504 58.809 -16.488 1.00 59.04 159 ALA B CA 1
ATOM 3683 C C . ALA B 1 159 ? -14.072 57.501 -17.033 1.00 58.47 159 ALA B C 1
ATOM 3684 O O . ALA B 1 159 ? -13.255 56.605 -17.336 1.00 55.51 159 ALA B O 1
ATOM 3686 N N . ALA B 1 160 ? -15.399 57.390 -17.158 1.00 54.48 160 ALA B N 1
ATOM 3687 C CA . ALA B 1 160 ? -16.060 56.134 -17.587 1.00 60.13 160 ALA B CA 1
ATOM 3688 C C . ALA B 1 160 ? -17.536 56.343 -17.914 1.00 55.46 160 ALA B C 1
ATOM 3689 O O . ALA B 1 160 ? -18.294 56.929 -17.140 1.00 55.79 160 ALA B O 1
ATOM 3691 N N . PRO B 1 161 ? -18.009 55.770 -19.033 1.00 49.22 161 PRO B N 1
ATOM 3692 C CA . PRO B 1 161 ? -19.409 55.889 -19.435 1.00 49.95 161 PRO B CA 1
ATOM 3693 C C . PRO B 1 161 ? -20.385 55.716 -18.268 1.00 53.17 161 PRO B C 1
ATOM 3694 O O . PRO B 1 161 ? -20.148 54.850 -17.467 1.00 68.91 161 PRO B O 1
ATOM 3698 N N . ARG B 1 162 ? -21.440 56.525 -18.188 1.00 55.23 162 ARG B N 1
ATOM 3699 C CA . ARG B 1 162 ? -22.359 56.528 -17.015 1.00 59.38 162 ARG B CA 1
ATOM 3700 C C . ARG B 1 162 ? -22.994 55.138 -16.916 1.00 57.86 162 ARG B C 1
ATOM 3701 O O . ARG B 1 162 ? -23.137 54.511 -17.951 1.00 59.30 162 ARG B O 1
ATOM 3709 N N . THR B 1 163 ? -23.296 54.641 -15.716 1.00 61.31 163 THR B N 1
ATOM 3710 C CA . THR B 1 163 ? -24.003 53.339 -15.520 1.00 61.03 163 THR B CA 1
ATOM 3711 C C . THR B 1 163 ? -25.312 53.412 -16.303 1.00 62.63 163 THR B C 1
ATOM 3712 O O . THR B 1 163 ? -26.024 54.405 -16.211 1.00 66.82 163 THR B O 1
ATOM 3716 N N . PRO B 1 164 ? -25.650 52.417 -17.153 1.00 68.53 164 PRO B N 1
ATOM 3717 C CA . PRO B 1 164 ? -27.003 52.301 -17.703 1.00 65.13 164 PRO B CA 1
ATOM 3718 C C . PRO B 1 164 ? -28.086 52.320 -16.618 1.00 66.82 164 PRO B C 1
ATOM 3719 O O . PRO B 1 164 ? -28.091 51.455 -15.771 1.00 62.22 164 PRO B O 1
ATOM 3723 N N . GLY B 1 165 ? -28.971 53.317 -16.677 1.00 78.08 165 GLY B N 1
ATOM 3724 C CA . GLY B 1 165 ? -30.034 53.521 -15.678 1.00 93.16 165 GLY B CA 1
ATOM 3725 C C . GLY B 1 165 ? -29.760 54.756 -14.847 1.00 106.82 165 GLY B C 1
ATOM 3726 O O . GLY B 1 165 ? -30.713 55.287 -14.239 1.00 115.60 165 GLY B O 1
ATOM 3727 N N . ARG B 1 166 ? -28.497 55.186 -14.795 1.00 109.56 166 ARG B N 1
ATOM 3728 C CA . ARG B 1 166 ? -28.121 56.498 -14.219 1.00 98.50 166 ARG B CA 1
ATOM 3729 C C . ARG B 1 166 ? -28.710 57.553 -15.143 1.00 96.69 166 ARG B C 1
ATOM 3730 O O . ARG B 1 166 ? -28.109 57.798 -16.187 1.00 76.14 166 ARG B O 1
ATOM 3738 N N . ASP B 1 167 ? -29.894 58.047 -14.779 1.00 119.59 167 ASP B N 1
ATOM 3739 C CA . ASP B 1 167 ? -30.609 59.165 -15.445 1.00 130.13 167 ASP B CA 1
ATOM 3740 C C . ASP B 1 167 ? -30.176 60.469 -14.759 1.00 122.36 167 ASP B C 1
ATOM 3741 O O . ASP B 1 167 ? -29.538 60.392 -13.688 1.00 115.47 167 ASP B O 1
ATOM 3746 N N . GLY B 1 168 ? -30.485 61.611 -15.379 1.00 121.92 168 GLY B N 1
ATOM 3747 C CA . GLY B 1 168 ? -30.531 62.937 -14.731 1.00 116.53 168 GLY B CA 1
ATOM 3748 C C . GLY B 1 168 ? -29.157 63.443 -14.327 1.00 103.40 168 GLY B C 1
ATOM 3749 O O . GLY B 1 168 ? -28.288 63.528 -15.212 1.00 76.67 168 GLY B O 1
ATOM 3750 N N . GLU B 1 169 ? -28.982 63.772 -13.037 1.00 109.62 169 GLU B N 1
ATOM 3751 C CA . GLU B 1 169 ? -27.795 64.494 -12.497 1.00 113.61 169 GLU B CA 1
ATOM 3752 C C . GLU B 1 169 ? -26.744 63.488 -12.008 1.00 104.13 169 GLU B C 1
ATOM 3753 O O . GLU B 1 169 ? -27.104 62.513 -11.303 1.00 91.70 169 GLU B O 1
ATOM 3759 N N . VAL B 1 170 ? -25.495 63.754 -12.402 1.00 89.52 170 VAL B N 1
ATOM 3760 C CA . VAL B 1 170 ? -24.246 63.046 -12.005 1.00 72.76 170 VAL B CA 1
ATOM 3761 C C . VAL B 1 170 ? -24.123 63.130 -10.489 1.00 68.45 170 VAL B C 1
ATOM 3762 O O . VAL B 1 170 ? -23.838 64.241 -10.007 1.00 68.40 170 VAL B O 1
ATOM 3766 N N . ALA B 1 171 ? -24.270 62.001 -9.786 1.00 73.94 171 ALA B N 1
ATOM 3767 C CA . ALA B 1 171 ? -24.171 61.877 -8.302 1.00 65.71 171 ALA B CA 1
ATOM 3768 C C . ALA B 1 171 ? -22.714 61.948 -7.820 1.00 64.30 171 ALA B C 1
ATOM 3769 O O . ALA B 1 171 ? -21.761 61.883 -8.608 1.00 67.18 171 ALA B O 1
ATOM 3771 N N . PRO B 1 172 ? -22.469 62.080 -6.495 1.00 60.97 172 PRO B N 1
ATOM 3772 C CA . PRO B 1 172 ? -21.096 62.046 -5.988 1.00 60.91 172 PRO B CA 1
ATOM 3773 C C . PRO B 1 172 ? -20.401 60.729 -6.407 1.00 67.29 172 PRO B C 1
ATOM 3774 O O . PRO B 1 172 ? -19.363 60.778 -7.060 1.00 74.69 172 PRO B O 1
ATOM 3778 N N . SER B 1 173 ? -21.001 59.583 -6.058 1.00 59.55 173 SER B N 1
ATOM 3779 C CA . SER B 1 173 ? -20.591 58.215 -6.475 1.00 58.58 173 SER B CA 1
ATOM 3780 C C . SER B 1 173 ? -19.968 58.212 -7.867 1.00 53.43 173 SER B C 1
ATOM 3781 O O . SER B 1 173 ? -18.906 57.599 -8.023 1.00 67.78 173 SER B O 1
ATOM 3784 N N . GLU B 1 174 ? -20.648 58.806 -8.844 1.00 48.50 174 GLU B N 1
ATOM 3785 C CA . GLU B 1 174 ? -20.307 58.674 -10.285 1.00 56.53 174 GLU B CA 1
ATOM 3786 C C . GLU B 1 174 ? -19.068 59.513 -10.626 1.00 65.50 174 GLU B C 1
ATOM 3787 O O . GLU B 1 174 ? -18.440 59.238 -11.685 1.00 62.95 174 GLU B O 1
ATOM 3793 N N . GLN B 1 175 ? -18.779 60.529 -9.798 1.00 69.29 175 GLN B N 1
ATOM 3794 C CA . GLN B 1 175 ? -17.657 61.486 -9.965 1.00 66.80 175 GLN B CA 1
ATOM 3795 C C . GLN B 1 175 ? -16.347 60.858 -9.481 1.00 70.41 175 GLN B C 1
ATOM 3796 O O . GLN B 1 175 ? -15.271 61.418 -9.797 1.00 86.08 175 GLN B O 1
ATOM 3802 N N . GLY B 1 176 ? -16.423 59.751 -8.735 1.00 58.86 176 GLY B N 1
ATOM 3803 C CA . GLY B 1 176 ? -15.252 59.036 -8.208 1.00 49.36 176 GLY B CA 1
ATOM 3804 C C . GLY B 1 176 ? -15.023 59.328 -6.739 1.00 51.61 176 GLY B C 1
ATOM 3805 O O . GLY B 1 176 ? -13.904 59.071 -6.258 1.00 51.65 176 GLY B O 1
ATOM 3806 N N . TYR B 1 177 ? -16.046 59.819 -6.032 1.00 55.69 177 TYR B N 1
ATOM 3807 C CA . TYR B 1 177 ? -16.000 60.061 -4.566 1.00 56.52 177 TYR B CA 1
ATOM 3808 C C . TYR B 1 177 ? -17.373 59.791 -3.955 1.00 52.64 177 TYR B C 1
ATOM 3809 O O . TYR B 1 177 ? -18.370 59.795 -4.708 1.00 56.94 177 TYR B O 1
ATOM 3818 N N . LEU B 1 178 ? -17.416 59.522 -2.648 1.00 42.33 178 LEU B N 1
ATOM 3819 C CA . LEU B 1 178 ? -18.684 59.233 -1.955 1.00 48.90 178 LEU B CA 1
ATOM 3820 C C . LEU B 1 178 ? -18.496 59.345 -0.450 1.00 58.68 178 LEU B C 1
ATOM 3821 O O . LEU B 1 178 ? -17.399 58.997 0.062 1.00 69.45 178 LEU B O 1
ATOM 3826 N N . HIS B 1 179 ? -19.538 59.858 0.198 1.00 56.33 179 HIS B N 1
ATOM 3827 C CA . HIS B 1 179 ? -19.669 59.945 1.663 1.00 58.13 179 HIS B CA 1
ATOM 3828 C C . HIS B 1 179 ? -20.349 58.643 2.050 1.00 54.96 179 HIS B C 1
ATOM 3829 O O . HIS B 1 179 ? -21.481 58.407 1.623 1.00 60.93 179 HIS B O 1
ATOM 3836 N N . CYS B 1 180 ? -19.640 57.804 2.775 1.00 53.13 180 CYS B N 1
ATOM 3837 C CA . CYS B 1 180 ? -20.019 56.391 2.978 1.00 54.91 180 CYS B CA 1
ATOM 3838 C C . CYS B 1 180 ? -20.905 56.312 4.228 1.00 54.96 180 CYS B C 1
ATOM 3839 O O . CYS B 1 180 ? -21.670 55.315 4.363 1.00 55.57 180 CYS B O 1
ATOM 3842 N N . GLY B 1 181 ? -20.846 57.339 5.084 1.00 51.12 181 GLY B N 1
ATOM 3843 C CA . GLY B 1 181 ? -21.543 57.338 6.389 1.00 55.12 181 GLY B CA 1
ATOM 3844 C C . GLY B 1 181 ? -20.701 57.935 7.516 1.00 52.28 181 GLY B C 1
ATOM 3845 O O . GLY B 1 181 ? -19.837 58.763 7.272 1.00 53.47 181 GLY B O 1
ATOM 3846 N N . PRO B 1 182 ? -20.939 57.576 8.792 1.00 52.32 182 PRO B N 1
ATOM 3847 C CA . PRO B 1 182 ? -20.266 58.256 9.889 1.00 60.24 182 PRO B CA 1
ATOM 3848 C C . PRO B 1 182 ? -18.747 57.991 9.901 1.00 75.39 182 PRO B C 1
ATOM 3849 O O . PRO B 1 182 ? -18.171 57.479 8.926 1.00 65.94 182 PRO B O 1
ATOM 3853 N N . CYS B 1 183 ? -18.092 58.418 10.978 1.00 81.85 183 CYS B N 1
ATOM 3854 C CA . CYS B 1 183 ? -16.625 58.324 11.093 1.00 84.53 183 CYS B CA 1
ATOM 3855 C C . CYS B 1 183 ? -16.234 56.864 10.874 1.00 77.71 183 CYS B C 1
ATOM 3856 O O . CYS B 1 183 ? -17.001 56.006 11.341 1.00 75.05 183 CYS B O 1
ATOM 3859 N N . GLY B 1 184 ? -15.111 56.608 10.191 1.00 62.56 184 GLY B N 1
ATOM 3860 C CA . GLY B 1 184 ? -14.616 55.243 9.906 1.00 70.69 184 GLY B CA 1
ATOM 3861 C C . GLY B 1 184 ? -15.129 54.701 8.572 1.00 66.29 184 GLY B C 1
ATOM 3862 O O . GLY B 1 184 ? -14.304 54.449 7.660 1.00 67.09 184 GLY B O 1
ATOM 3863 N N . SER B 1 185 ? -16.450 54.563 8.448 1.00 55.63 185 SER B N 1
ATOM 3864 C CA . SER B 1 185 ? -17.172 54.150 7.223 1.00 54.64 185 SER B CA 1
ATOM 3865 C C . SER B 1 185 ? -16.355 54.442 5.954 1.00 48.84 185 SER B C 1
ATOM 3866 O O . SER B 1 185 ? -16.464 53.687 4.967 1.00 45.21 185 SER B O 1
ATOM 3869 N N . GLY B 1 186 ? -15.584 55.515 5.933 1.00 55.43 186 GLY B N 1
ATOM 3870 C CA . GLY B 1 186 ? -14.734 55.823 4.768 1.00 62.89 186 GLY B CA 1
ATOM 3871 C C . GLY B 1 186 ? -13.619 54.799 4.651 1.00 64.97 186 GLY B C 1
ATOM 3872 O O . GLY B 1 186 ? -13.542 54.103 3.620 1.00 65.70 186 GLY B O 1
ATOM 3873 N N . HIS B 1 187 ? -12.799 54.698 5.694 1.00 58.49 187 HIS B N 1
ATOM 3874 C CA . HIS B 1 187 ? -11.589 53.854 5.702 1.00 60.47 187 HIS B CA 1
ATOM 3875 C C . HIS B 1 187 ? -12.052 52.395 5.735 1.00 66.21 187 HIS B C 1
ATOM 3876 O O . HIS B 1 187 ? -11.250 51.518 5.343 1.00 71.41 187 HIS B O 1
ATOM 3883 N N . PHE B 1 188 ? -13.293 52.140 6.164 1.00 57.28 188 PHE B N 1
ATOM 3884 C CA . PHE B 1 188 ? -13.847 50.766 6.254 1.00 54.05 188 PHE B CA 1
ATOM 3885 C C . PHE B 1 188 ? -14.149 50.242 4.855 1.00 54.71 188 PHE B C 1
ATOM 3886 O O . PHE B 1 188 ? -13.859 49.053 4.580 1.00 57.08 188 PHE B O 1
ATOM 3894 N N . VAL B 1 189 ? -14.746 51.086 4.019 1.00 46.28 189 VAL B N 1
ATOM 3895 C CA . VAL B 1 189 ? -15.038 50.726 2.606 1.00 47.52 189 VAL B CA 1
ATOM 3896 C C . VAL B 1 189 ? -13.707 50.532 1.878 1.00 48.94 189 VAL B C 1
ATOM 3897 O O . VAL B 1 189 ? -13.628 49.633 1.050 1.00 60.40 189 VAL B O 1
ATOM 3901 N N . LYS B 1 190 ? -12.686 51.322 2.187 1.00 51.56 190 LYS B N 1
ATOM 3902 C CA . LYS B 1 190 ? -11.396 51.289 1.434 1.00 52.79 190 LYS B CA 1
ATOM 3903 C C . LYS B 1 190 ? -10.690 49.971 1.764 1.00 42.54 190 LYS B C 1
ATOM 3904 O O . LYS B 1 190 ? -10.348 49.266 0.851 1.00 45.51 190 LYS B O 1
ATOM 3910 N N . MET B 1 191 ? -10.520 49.677 3.038 1.00 40.18 191 MET B N 1
ATOM 3911 C CA . MET B 1 191 ? -10.145 48.355 3.614 1.00 41.19 191 MET B CA 1
ATOM 3912 C C . MET B 1 191 ? -10.704 47.208 2.760 1.00 47.60 191 MET B C 1
ATOM 3913 O O . MET B 1 191 ? -9.917 46.293 2.393 1.00 46.99 191 MET B O 1
ATOM 3918 N N . VAL B 1 192 ? -12.013 47.250 2.467 1.00 46.78 192 VAL B N 1
ATOM 3919 C CA . VAL B 1 192 ? -12.752 46.184 1.723 1.00 45.00 192 VAL B CA 1
ATOM 3920 C C . VAL B 1 192 ? -12.392 46.296 0.242 1.00 41.15 192 VAL B C 1
ATOM 3921 O O . VAL B 1 192 ? -12.441 45.270 -0.439 1.00 47.68 192 VAL B O 1
ATOM 3925 N N . HIS B 1 193 ? -12.073 47.492 -0.245 1.00 38.87 193 HIS B N 1
ATOM 3926 C CA . HIS B 1 193 ? -11.666 47.728 -1.654 1.00 41.13 193 HIS B CA 1
ATOM 3927 C C . HIS B 1 193 ? -10.376 46.946 -1.914 1.00 41.63 193 HIS B C 1
ATOM 3928 O O . HIS B 1 193 ? -10.220 46.356 -3.010 1.00 47.11 193 HIS B O 1
ATOM 3935 N N . ASN B 1 194 ? -9.544 46.871 -0.882 1.00 42.06 194 ASN B N 1
ATOM 3936 C CA . ASN B 1 194 ? -8.199 46.257 -0.895 1.00 42.00 194 ASN B CA 1
ATOM 3937 C C . ASN B 1 194 ? -8.289 44.739 -0.758 1.00 40.66 194 ASN B C 1
ATOM 3938 O O . ASN B 1 194 ? -7.533 44.066 -1.474 1.00 43.40 194 ASN B O 1
ATOM 3943 N N . GLY B 1 195 ? -9.107 44.236 0.175 1.00 40.79 195 GLY B N 1
ATOM 3944 C CA . GLY B 1 195 ? -9.556 42.824 0.221 1.00 41.08 195 GLY B CA 1
ATOM 3945 C C . GLY B 1 195 ? -9.986 42.342 -1.168 1.00 38.88 195 GLY B C 1
ATOM 3946 O O . GLY B 1 195 ? -9.411 41.345 -1.669 1.00 38.82 195 GLY B O 1
ATOM 3947 N N . ILE B 1 196 ? -10.895 43.063 -1.821 1.00 31.55 196 ILE B N 1
ATOM 3948 C CA . ILE B 1 196 ? -11.345 42.685 -3.182 1.00 33.89 196 ILE B CA 1
ATOM 3949 C C . ILE B 1 196 ? -10.108 42.742 -4.102 1.00 35.53 196 ILE B C 1
ATOM 3950 O O . ILE B 1 196 ? -9.916 41.811 -4.938 1.00 37.25 196 ILE B O 1
ATOM 3955 N N . GLU B 1 197 ? -9.307 43.805 -4.003 1.00 34.51 197 GLU B N 1
ATOM 3956 C CA . GLU B 1 197 ? -8.116 43.982 -4.870 1.00 35.21 197 GLU B CA 1
ATOM 3957 C C . GLU B 1 197 ? -7.178 42.771 -4.701 1.00 33.30 197 GLU B C 1
ATOM 3958 O O . GLU B 1 197 ? -6.575 42.320 -5.663 1.00 30.19 197 GLU B O 1
ATOM 3964 N N . TYR B 1 198 ? -7.053 42.222 -3.512 1.00 33.36 198 TYR B N 1
ATOM 3965 C CA . TYR B 1 198 ? -6.150 41.073 -3.302 1.00 38.69 198 TYR B CA 1
ATOM 3966 C C . TYR B 1 198 ? -6.716 39.885 -4.086 1.00 41.11 198 TYR B C 1
ATOM 3967 O O . TYR B 1 198 ? -5.942 39.111 -4.697 1.00 43.94 198 TYR B O 1
ATOM 3976 N N . GLY B 1 199 ? -8.038 39.709 -4.015 1.00 38.51 199 GLY B N 1
ATOM 3977 C CA . GLY B 1 199 ? -8.720 38.544 -4.607 1.00 38.85 199 GLY B CA 1
ATOM 3978 C C . GLY B 1 199 ? -8.686 38.605 -6.128 1.00 38.88 199 GLY B C 1
ATOM 3979 O O . GLY B 1 199 ? -8.501 37.533 -6.788 1.00 43.32 199 GLY B O 1
ATOM 3980 N N . MET B 1 200 ? -8.858 39.798 -6.690 1.00 32.80 200 MET B N 1
ATOM 3981 C CA . MET B 1 200 ? -8.785 39.959 -8.157 1.00 37.45 200 MET B CA 1
ATOM 3982 C C . MET B 1 200 ? -7.347 39.681 -8.652 1.00 37.40 200 MET B C 1
ATOM 3983 O O . MET B 1 200 ? -7.190 38.830 -9.547 1.00 37.45 200 MET B O 1
ATOM 3988 N N . MET B 1 201 ? -6.326 40.286 -8.033 1.00 35.70 201 MET B N 1
ATOM 3989 C CA . MET B 1 201 ? -4.877 40.044 -8.299 1.00 33.12 201 MET B CA 1
ATOM 3990 C C . MET B 1 201 ? -4.573 38.541 -8.284 1.00 35.35 201 MET B C 1
ATOM 3991 O O . MET B 1 201 ? -4.115 38.008 -9.314 1.00 38.98 201 MET B O 1
ATOM 3996 N N . ALA B 1 202 ? -4.767 37.893 -7.137 1.00 28.93 202 ALA B N 1
ATOM 3997 C CA . ALA B 1 202 ? -4.591 36.446 -6.967 1.00 27.94 202 ALA B CA 1
ATOM 3998 C C . ALA B 1 202 ? -5.358 35.662 -8.035 1.00 30.22 202 ALA B C 1
ATOM 3999 O O . ALA B 1 202 ? -4.872 34.573 -8.400 1.00 30.80 202 ALA B O 1
ATOM 4001 N N . SER B 1 203 ? -6.552 36.106 -8.456 1.00 26.82 203 SER B N 1
ATOM 4002 C CA . SER B 1 203 ? -7.358 35.294 -9.401 1.00 28.48 203 SER B CA 1
ATOM 4003 C C . SER B 1 203 ? -6.584 35.167 -10.722 1.00 29.84 203 SER B C 1
ATOM 4004 O O . SER B 1 203 ? -6.441 34.064 -11.225 1.00 35.17 203 SER B O 1
ATOM 4007 N N . LEU B 1 204 ? -6.034 36.279 -11.191 1.00 31.99 204 LEU B N 1
ATOM 4008 C CA . LEU B 1 204 ? -5.199 36.471 -12.409 1.00 31.89 204 LEU B CA 1
ATOM 4009 C C . LEU B 1 204 ? -3.830 35.802 -12.234 1.00 31.78 204 LEU B C 1
ATOM 4010 O O . LEU B 1 204 ? -3.388 35.086 -13.165 1.00 33.85 204 LEU B O 1
ATOM 4015 N N . ALA B 1 205 ? -3.186 36.031 -11.084 1.00 27.44 205 ALA B N 1
ATOM 4016 C CA . ALA B 1 205 ? -1.846 35.512 -10.770 1.00 26.99 205 ALA B CA 1
ATOM 4017 C C . ALA B 1 205 ? -1.906 33.984 -10.845 1.00 27.51 205 ALA B C 1
ATOM 4018 O O . ALA B 1 205 ? -1.121 33.401 -11.604 1.00 31.83 205 ALA B O 1
ATOM 4020 N N . GLU B 1 206 ? -2.850 33.361 -10.144 1.00 26.30 206 GLU B N 1
ATOM 4021 C CA . GLU B 1 206 ? -2.960 31.889 -10.082 1.00 28.06 206 GLU B CA 1
ATOM 4022 C C . GLU B 1 206 ? -3.238 31.349 -11.488 1.00 32.33 206 GLU B C 1
ATOM 4023 O O . GLU B 1 206 ? -2.712 30.277 -11.818 1.00 32.81 206 GLU B O 1
ATOM 4029 N N . GLY B 1 207 ? 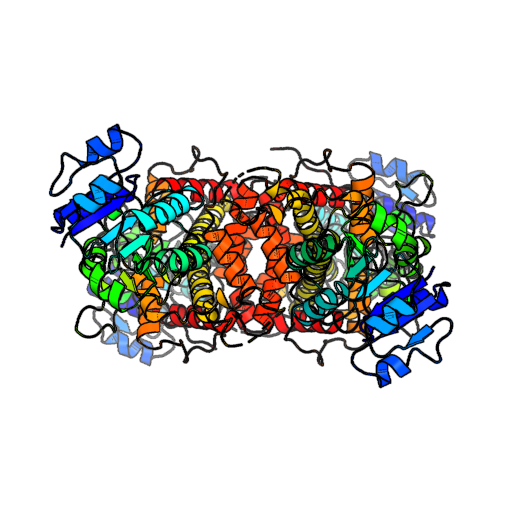-4.081 32.063 -12.247 1.00 35.34 207 GLY B N 1
ATOM 4030 C CA . GLY B 1 207 ? -4.444 31.740 -13.632 1.00 35.75 207 GLY B CA 1
ATOM 4031 C C . GLY B 1 207 ? -3.223 31.773 -14.514 1.00 36.03 207 GLY B C 1
ATOM 4032 O O . GLY B 1 207 ? -2.976 30.797 -15.267 1.00 30.28 207 GLY B O 1
ATOM 4033 N N . LEU B 1 208 ? -2.443 32.845 -14.415 1.00 39.15 208 LEU B N 1
ATOM 4034 C CA . LEU B 1 208 ? -1.203 32.929 -15.233 1.00 43.28 208 LEU B CA 1
ATOM 4035 C C . LEU B 1 208 ? -0.321 31.750 -14.820 1.00 43.51 208 LEU B C 1
ATOM 4036 O O . LEU B 1 208 ? 0.233 31.053 -15.716 1.00 47.36 208 LEU B O 1
ATOM 4041 N N . ASN B 1 209 ? -0.281 31.451 -13.531 1.00 37.16 209 ASN B N 1
ATOM 4042 C CA . ASN B 1 209 ? 0.600 30.365 -13.047 1.00 39.11 209 ASN B CA 1
ATOM 4043 C C . ASN B 1 209 ? 0.149 29.035 -13.699 1.00 38.29 209 ASN B C 1
ATOM 4044 O O . ASN B 1 209 ? 0.987 28.337 -14.261 1.00 38.49 209 ASN B O 1
ATOM 4049 N N . ILE B 1 210 ? -1.139 28.714 -13.738 1.00 38.08 210 ILE B N 1
ATOM 4050 C CA . ILE B 1 210 ? -1.638 27.504 -14.465 1.00 38.62 210 ILE B CA 1
ATOM 4051 C C . ILE B 1 210 ? -1.114 27.480 -15.917 1.00 41.93 210 ILE B C 1
ATOM 4052 O O . ILE B 1 210 ? -0.556 26.427 -16.322 1.00 37.65 210 ILE B O 1
ATOM 4057 N N . LEU B 1 211 ? -1.238 28.573 -16.683 1.00 39.90 211 LEU B N 1
ATOM 4058 C CA . LEU B 1 211 ? -0.753 28.574 -18.094 1.00 40.83 211 LEU B CA 1
ATOM 4059 C C . LEU B 1 211 ? 0.755 28.284 -18.122 1.00 38.77 211 LEU B C 1
ATOM 4060 O O . LEU B 1 211 ? 1.208 27.570 -18.975 1.00 38.23 211 LEU B O 1
ATOM 4065 N N . ARG B 1 212 ? 1.517 28.854 -17.211 1.00 42.11 212 ARG B N 1
ATOM 4066 C CA . ARG B 1 212 ? 3.003 28.822 -17.233 1.00 46.48 212 ARG B CA 1
ATOM 4067 C C . ARG B 1 212 ? 3.559 27.402 -17.034 1.00 42.57 212 ARG B C 1
ATOM 4068 O O . ARG B 1 212 ? 4.687 27.157 -17.546 1.00 42.80 212 ARG B O 1
ATOM 4076 N N . ASN B 1 213 ? 2.787 26.529 -16.371 1.00 36.31 213 ASN B N 1
ATOM 4077 C CA . ASN B 1 213 ? 3.133 25.129 -16.013 1.00 38.42 213 ASN B CA 1
ATOM 4078 C C . ASN B 1 213 ? 2.220 24.159 -16.760 1.00 42.07 213 ASN B C 1
ATOM 4079 O O . ASN B 1 213 ? 2.053 23.030 -16.290 1.00 38.61 213 ASN B O 1
ATOM 4084 N N . ALA B 1 214 ? 1.612 24.599 -17.858 1.00 47.12 214 ALA B N 1
ATOM 4085 C CA . ALA B 1 214 ? 0.794 23.738 -18.738 1.00 49.12 214 ALA B CA 1
ATOM 4086 C C . ALA B 1 214 ? 1.732 22.934 -19.649 1.00 50.40 214 ALA B C 1
ATOM 4087 O O . ALA B 1 214 ? 1.275 21.960 -20.235 1.00 44.40 214 ALA B O 1
ATOM 4089 N N . ASP B 1 215 ? 3.015 23.305 -19.695 1.00 53.27 215 ASP B N 1
ATOM 4090 C CA . ASP B 1 215 ? 4.115 22.540 -20.352 1.00 56.32 215 ASP B CA 1
ATOM 4091 C C . ASP B 1 215 ? 4.651 21.429 -19.451 1.00 58.28 215 ASP B C 1
ATOM 4092 O O . ASP B 1 215 ? 5.779 21.052 -19.682 1.00 61.31 215 ASP B O 1
ATOM 4097 N N . VAL B 1 216 ? 3.904 20.936 -18.457 1.00 66.82 216 VAL B N 1
ATOM 4098 C CA . VAL B 1 216 ? 4.489 20.169 -17.307 1.00 66.72 216 VAL B CA 1
ATOM 4099 C C . VAL B 1 216 ? 4.909 18.771 -17.789 1.00 70.42 216 VAL B C 1
ATOM 4100 O O . VAL B 1 216 ? 5.927 18.263 -17.278 1.00 74.68 216 VAL B O 1
ATOM 4104 N N . GLY B 1 217 ? 4.204 18.210 -18.778 1.00 67.11 217 GLY B N 1
ATOM 4105 C CA . GLY B 1 217 ? 4.516 16.902 -19.391 1.00 69.84 217 GLY B CA 1
ATOM 4106 C C . GLY B 1 217 ? 5.891 16.839 -20.056 1.00 67.04 217 GLY B C 1
ATOM 4107 O O . GLY B 1 217 ? 6.469 15.741 -20.102 1.00 69.01 217 GLY B O 1
ATOM 4108 N N . THR B 1 218 ? 6.425 17.962 -20.541 1.00 69.90 218 THR B N 1
ATOM 4109 C CA . THR B 1 218 ? 7.702 18.028 -21.316 1.00 75.40 218 THR B CA 1
ATOM 4110 C C . THR B 1 218 ? 8.939 18.097 -20.396 1.00 92.81 218 THR B C 1
ATOM 4111 O O . THR B 1 218 ? 10.034 18.410 -20.932 1.00 90.70 218 THR B O 1
ATOM 4115 N N . ARG B 1 219 ? 8.796 17.830 -19.085 1.00 106.70 219 ARG B N 1
ATOM 4116 C CA . ARG B 1 219 ? 9.914 17.823 -18.093 1.00 108.18 219 ARG B CA 1
ATOM 4117 C C . ARG B 1 219 ? 9.958 16.452 -17.399 1.00 106.96 219 ARG B C 1
ATOM 4118 O O . ARG B 1 219 ? 11.063 15.862 -17.346 1.00 109.91 219 ARG B O 1
ATOM 4126 N N . ALA B 1 228 ? 4.595 12.236 -7.155 1.00 109.45 228 ALA B N 1
ATOM 4127 C CA . ALA B 1 228 ? 3.261 12.574 -7.708 1.00 103.30 228 ALA B CA 1
ATOM 4128 C C . ALA B 1 228 ? 3.292 12.400 -9.222 1.00 109.00 228 ALA B C 1
ATOM 4129 O O . ALA B 1 228 ? 3.627 13.331 -9.951 1.00 114.70 228 ALA B O 1
ATOM 4131 N N . PRO B 1 229 ? 2.955 11.200 -9.745 1.00 118.45 229 PRO B N 1
ATOM 4132 C CA . PRO B 1 229 ? 3.123 10.913 -11.167 1.00 116.66 229 PRO B CA 1
ATOM 4133 C C . PRO B 1 229 ? 2.008 11.636 -11.927 1.00 122.63 229 PRO B C 1
ATOM 4134 O O . PRO B 1 229 ? 0.910 11.753 -11.379 1.00 131.76 229 PRO B O 1
ATOM 4138 N N . LEU B 1 230 ? 2.321 12.121 -13.130 1.00 109.95 230 LEU B N 1
ATOM 4139 C CA . LEU B 1 230 ? 1.357 12.798 -14.036 1.00 101.41 230 LEU B CA 1
ATOM 4140 C C . LEU B 1 230 ? 0.685 11.733 -14.906 1.00 105.55 230 LEU B C 1
ATOM 4141 O O . LEU B 1 230 ? 1.330 11.116 -15.758 1.00 97.72 230 LEU B O 1
ATOM 4146 N N . PRO B 1 231 ? -0.622 11.445 -14.706 1.00 104.76 231 PRO B N 1
ATOM 4147 C CA . PRO B 1 231 ? -1.374 10.678 -15.692 1.00 110.97 231 PRO B CA 1
ATOM 4148 C C . PRO B 1 231 ? -1.595 11.612 -16.891 1.00 117.07 231 PRO B C 1
ATOM 4149 O O . PRO B 1 231 ? -1.987 12.768 -16.686 1.00 126.55 231 PRO B O 1
ATOM 4153 N N . ASN B 1 232 ? -1.303 11.122 -18.096 1.00 109.79 232 ASN B N 1
ATOM 4154 C CA . ASN B 1 232 ? -1.505 11.874 -19.360 1.00 110.96 232 ASN B CA 1
ATOM 4155 C C . ASN B 1 232 ? -0.500 13.023 -19.413 1.00 110.44 232 ASN B C 1
ATOM 4156 O O . ASN B 1 232 ? -0.854 14.177 -19.169 1.00 118.97 232 ASN B O 1
ATOM 4161 N N . PRO B 1 233 ? 0.792 12.749 -19.708 1.00 98.76 233 PRO B N 1
ATOM 4162 C CA . PRO B 1 233 ? 1.751 13.819 -19.999 1.00 95.77 233 PRO B CA 1
ATOM 4163 C C . PRO B 1 233 ? 1.542 14.464 -21.386 1.00 99.45 233 PRO B C 1
ATOM 4164 O O . PRO B 1 233 ? 2.132 15.501 -21.639 1.00 97.82 233 PRO B O 1
ATOM 4168 N N . GLU B 1 234 ? 0.706 13.861 -22.242 1.00 98.88 234 GLU B N 1
ATOM 4169 C CA . GLU B 1 234 ? 0.370 14.366 -23.606 1.00 106.41 234 GLU B CA 1
ATOM 4170 C C . GLU B 1 234 ? -0.618 15.547 -23.530 1.00 114.60 234 GLU B C 1
ATOM 4171 O O . GLU B 1 234 ? -0.632 16.351 -24.505 1.00 115.07 234 GLU B O 1
ATOM 4177 N N . CYS B 1 235 ? -1.397 15.647 -22.435 1.00 102.27 235 CYS B N 1
ATOM 4178 C CA . CYS B 1 235 ? -2.378 16.734 -22.135 1.00 90.11 235 CYS B CA 1
ATOM 4179 C C . CYS B 1 235 ? -1.687 18.022 -21.623 1.00 83.66 235 CYS B C 1
ATOM 4180 O O . CYS B 1 235 ? -2.370 19.063 -21.495 1.00 74.22 235 CYS B O 1
ATOM 4183 N N . TYR B 1 236 ? -0.391 17.977 -21.295 1.00 79.87 236 TYR B N 1
ATOM 4184 C CA . TYR B 1 236 ? 0.346 19.101 -20.650 1.00 82.07 236 TYR B CA 1
ATOM 4185 C C . TYR B 1 236 ? 1.628 19.400 -21.455 1.00 80.50 236 TYR B C 1
ATOM 4186 O O . TYR B 1 236 ? 2.762 19.271 -20.921 1.00 78.73 236 TYR B O 1
ATOM 4195 N N . GLN B 1 237 ? 1.452 19.827 -22.711 1.00 72.54 237 GLN B N 1
ATOM 4196 C CA . GLN B 1 237 ? 2.564 20.006 -23.682 1.00 83.19 237 GLN B CA 1
ATOM 4197 C C . GLN B 1 237 ? 2.511 21.418 -24.288 1.00 77.12 237 GLN B C 1
ATOM 4198 O O . GLN B 1 237 ? 3.152 21.637 -25.344 1.00 69.92 237 GLN B O 1
ATOM 4204 N N . TYR B 1 238 ? 1.840 22.364 -23.621 1.00 66.60 238 TYR B N 1
ATOM 4205 C CA . TYR B 1 238 ? 1.607 23.729 -24.152 1.00 60.18 238 TYR B CA 1
ATOM 4206 C C . TYR B 1 238 ? 2.582 24.719 -23.530 1.00 58.73 238 TYR B C 1
ATOM 4207 O O . TYR B 1 238 ? 2.617 24.861 -22.291 1.00 68.22 238 TYR B O 1
ATOM 4216 N N . ASP B 1 239 ? 3.325 25.414 -24.385 1.00 55.27 239 ASP B N 1
ATOM 4217 C CA . ASP B 1 239 ? 4.226 26.525 -23.988 1.00 55.85 239 ASP B CA 1
ATOM 4218 C C . ASP B 1 239 ? 3.551 27.869 -24.340 1.00 49.28 239 ASP B C 1
ATOM 4219 O O . ASP B 1 239 ? 3.943 28.499 -25.312 1.00 47.96 239 ASP B O 1
ATOM 4224 N N . PHE B 1 240 ? 2.610 28.317 -23.513 1.00 43.25 240 PHE B N 1
ATOM 4225 C CA . PHE B 1 240 ? 1.823 29.554 -23.697 1.00 39.72 240 PHE B CA 1
ATOM 4226 C C . PHE B 1 240 ? 2.745 30.771 -23.606 1.00 38.63 240 PHE B C 1
ATOM 4227 O O . PHE B 1 240 ? 3.703 30.731 -22.828 1.00 39.06 240 PHE B O 1
ATOM 4235 N N . ASP B 1 241 ? 2.452 31.808 -24.402 1.00 43.65 241 ASP B N 1
ATOM 4236 C CA . ASP B 1 241 ? 3.213 33.090 -24.456 1.00 49.82 241 ASP B CA 1
ATOM 4237 C C . ASP B 1 241 ? 2.471 34.096 -23.580 1.00 46.20 241 ASP B C 1
ATOM 4238 O O . ASP B 1 241 ? 1.728 34.902 -24.131 1.00 41.96 241 ASP B O 1
ATOM 4243 N N . ILE B 1 242 ? 2.720 34.027 -22.268 1.00 50.13 242 ILE B N 1
ATOM 4244 C CA . ILE B 1 242 ? 1.919 34.667 -21.177 1.00 48.98 242 ILE B CA 1
ATOM 4245 C C . ILE B 1 242 ? 1.731 36.154 -21.487 1.00 55.56 242 ILE B C 1
ATOM 4246 O O . ILE B 1 242 ? 0.651 36.706 -21.224 1.00 57.58 242 ILE B O 1
ATOM 4251 N N . PRO B 1 243 ? 2.758 36.865 -22.024 1.00 49.45 243 PRO B N 1
ATOM 4252 C CA . PRO B 1 243 ? 2.582 38.263 -22.424 1.00 47.29 243 PRO B CA 1
ATOM 4253 C C . PRO B 1 243 ? 1.394 38.564 -23.334 1.00 44.00 243 PRO B C 1
ATOM 4254 O O . PRO B 1 243 ? 0.829 39.613 -23.191 1.00 49.81 243 PRO B O 1
ATOM 4258 N N . GLU B 1 244 ? 1.047 37.620 -24.196 1.00 46.38 244 GLU B N 1
ATOM 4259 C CA . GLU B 1 244 ? 0.107 37.793 -25.327 1.00 49.26 244 GLU B CA 1
ATOM 4260 C C . GLU B 1 244 ? -1.317 37.400 -24.892 1.00 55.86 244 GLU B C 1
ATOM 4261 O O . GLU B 1 244 ? -2.291 38.138 -25.257 1.00 60.72 244 GLU B O 1
ATOM 4267 N N . VAL B 1 245 ? -1.463 36.293 -24.151 1.00 55.78 245 VAL B N 1
ATOM 4268 C CA . VAL B 1 245 ? -2.723 35.943 -23.424 1.00 45.89 245 VAL B CA 1
ATOM 4269 C C . VAL B 1 245 ? -3.101 37.134 -22.518 1.00 43.33 245 VAL B C 1
ATOM 4270 O O . VAL B 1 245 ? -4.284 37.470 -22.427 1.00 45.99 245 VAL B O 1
ATOM 4274 N N . ALA B 1 246 ? -2.149 37.771 -21.850 1.00 35.83 246 ALA B N 1
ATOM 4275 C CA . ALA B 1 246 ? -2.488 38.888 -20.957 1.00 44.05 246 ALA B CA 1
ATOM 4276 C C . ALA B 1 246 ? -3.178 39.966 -21.792 1.00 50.22 246 ALA B C 1
ATOM 4277 O O . ALA B 1 246 ? -4.259 40.410 -21.371 1.00 58.49 246 ALA B O 1
ATOM 4279 N N . GLU B 1 247 ? -2.567 40.325 -22.928 1.00 51.48 247 GLU B N 1
ATOM 4280 C CA . GLU B 1 247 ? -3.001 41.367 -23.897 1.00 51.78 247 GLU B CA 1
ATOM 4281 C C . GLU B 1 247 ? -4.295 40.957 -24.619 1.00 54.13 247 GLU B C 1
ATOM 4282 O O . GLU B 1 247 ? -5.200 41.831 -24.709 1.00 62.13 247 GLU B O 1
ATOM 4288 N N . VAL B 1 248 ? -4.416 39.714 -25.119 1.00 42.80 248 VAL B N 1
ATOM 4289 C CA . VAL B 1 248 ? -5.675 39.278 -25.785 1.00 40.53 248 VAL B CA 1
ATOM 4290 C C . VAL B 1 248 ? -6.860 39.470 -24.830 1.00 44.49 248 VAL B C 1
ATOM 4291 O O . VAL B 1 248 ? -7.973 39.726 -25.315 1.00 45.68 248 VAL B O 1
ATOM 4295 N N . TRP B 1 249 ? -6.649 39.313 -23.516 1.00 49.83 249 TRP B N 1
ATOM 4296 C CA . TRP B 1 249 ? -7.743 39.256 -22.495 1.00 49.03 249 TRP B CA 1
ATOM 4297 C C . TRP B 1 249 ? -8.307 40.657 -22.273 1.00 40.58 249 TRP B C 1
ATOM 4298 O O . TRP B 1 249 ? -9.452 40.745 -21.849 1.00 46.16 249 TRP B O 1
ATOM 4309 N N . ARG B 1 250 ? -7.571 41.682 -22.677 1.00 39.52 250 ARG B N 1
ATOM 4310 C CA . ARG B 1 250 ? -7.964 43.111 -22.552 1.00 42.04 250 ARG B CA 1
ATOM 4311 C C . ARG B 1 250 ? -9.213 43.441 -23.369 1.00 41.28 250 ARG B C 1
ATOM 4312 O O . ARG B 1 250 ? -10.050 44.123 -22.851 1.00 41.72 250 ARG B O 1
ATOM 4320 N N . ARG B 1 251 ? -9.368 42.923 -24.579 1.00 53.41 251 ARG B N 1
ATOM 4321 C CA . ARG B 1 251 ? -10.479 43.334 -25.477 1.00 53.43 251 ARG B CA 1
ATOM 4322 C C . ARG B 1 251 ? -11.413 42.137 -25.643 1.00 48.93 251 ARG B C 1
ATOM 4323 O O . ARG B 1 251 ? -10.913 41.059 -25.942 1.00 48.56 251 ARG B O 1
ATOM 4331 N N . GLY B 1 252 ? -12.713 42.328 -25.408 1.00 51.31 252 GLY B N 1
ATOM 4332 C CA . GLY B 1 252 ? -13.775 41.371 -25.775 1.00 52.81 252 GLY B CA 1
ATOM 4333 C C . GLY B 1 252 ? -13.950 40.215 -24.794 1.00 51.31 252 GLY B C 1
ATOM 4334 O O . GLY B 1 252 ? -14.634 39.215 -25.161 1.00 48.74 252 GLY B O 1
ATOM 4335 N N . SER B 1 253 ? -13.395 40.320 -23.588 1.00 46.44 253 SER B N 1
ATOM 4336 C CA . SER B 1 253 ? -13.366 39.206 -22.607 1.00 48.88 253 SER B CA 1
ATOM 4337 C C . SER B 1 253 ? -14.161 39.587 -21.357 1.00 48.95 253 SER B C 1
ATOM 4338 O O . SER B 1 253 ? -14.331 40.777 -21.055 1.00 45.90 253 SER B O 1
ATOM 4341 N N . VAL B 1 254 ? -14.583 38.593 -20.596 1.00 50.97 254 VAL B N 1
ATOM 4342 C CA . VAL B 1 254 ? -15.290 38.862 -19.311 1.00 52.01 254 VAL B CA 1
ATOM 4343 C C . VAL B 1 254 ? -14.351 39.530 -18.284 1.00 47.64 254 VAL B C 1
ATOM 4344 O O . VAL B 1 254 ? -14.858 40.382 -17.501 1.00 47.90 254 VAL B O 1
ATOM 4348 N N . ILE B 1 255 ? -13.037 39.232 -18.337 1.00 41.67 255 ILE B N 1
ATOM 4349 C CA . ILE B 1 255 ? -12.082 39.458 -17.211 1.00 40.80 255 ILE B CA 1
ATOM 4350 C C . ILE B 1 255 ? -11.282 40.736 -17.417 1.00 40.96 255 ILE B C 1
ATOM 4351 O O . ILE B 1 255 ? -10.289 40.910 -16.697 1.00 48.50 255 ILE B O 1
ATOM 4356 N N . GLY B 1 256 ? -11.696 41.600 -18.345 1.00 46.40 256 GLY B N 1
ATOM 4357 C CA . GLY B 1 256 ? -11.074 42.926 -18.540 1.00 40.92 256 GLY B CA 1
ATOM 4358 C C . GLY B 1 256 ? -11.073 43.687 -17.232 1.00 39.56 256 GLY B C 1
ATOM 4359 O O . GLY B 1 256 ? -12.041 43.538 -16.468 1.00 46.30 256 GLY B O 1
ATOM 4360 N N . SER B 1 257 ? -9.991 44.405 -16.943 1.00 39.75 257 SER B N 1
ATOM 4361 C CA . SER B 1 257 ? -9.765 45.071 -15.636 1.00 37.80 257 SER B CA 1
ATOM 4362 C C . SER B 1 257 ? -8.489 45.902 -15.702 1.00 39.29 257 SER B C 1
ATOM 4363 O O . SER B 1 257 ? -7.578 45.533 -16.489 1.00 37.23 257 SER B O 1
ATOM 4366 N N . TRP B 1 258 ? -8.422 46.956 -14.888 1.00 38.01 258 TRP B N 1
ATOM 4367 C CA . TRP B 1 258 ? -7.205 47.775 -14.749 1.00 38.50 258 TRP B CA 1
ATOM 4368 C C . TRP B 1 258 ? -6.014 46.861 -14.405 1.00 46.23 258 TRP B C 1
ATOM 4369 O O . TRP B 1 258 ? -4.932 47.041 -15.036 1.00 49.27 258 TRP B O 1
ATOM 4380 N N . LEU B 1 259 ? -6.188 45.895 -13.481 1.00 44.48 259 LEU B N 1
ATOM 4381 C CA . LEU B 1 259 ? -5.103 44.977 -13.028 1.00 40.22 259 LEU B CA 1
ATOM 4382 C C . LEU B 1 259 ? -4.638 44.120 -14.200 1.00 40.65 259 LEU B C 1
ATOM 4383 O O . LEU B 1 259 ? -3.411 43.888 -14.284 1.00 43.49 259 LEU B O 1
ATOM 4388 N N . LEU B 1 260 ? -5.543 43.659 -15.063 1.00 36.13 260 LEU B N 1
ATOM 4389 C CA . LEU B 1 260 ? -5.098 42.980 -16.310 1.00 40.80 260 LEU B CA 1
ATOM 4390 C C . LEU B 1 260 ? -4.254 43.958 -17.122 1.00 38.55 260 LEU B C 1
ATOM 4391 O O . LEU B 1 260 ? -3.281 43.532 -17.689 1.00 36.21 260 LEU B O 1
ATOM 4396 N N . ASP B 1 261 ? -4.615 45.238 -17.138 1.00 43.39 261 ASP B N 1
ATOM 4397 C CA . ASP B 1 261 ? -3.958 46.263 -18.000 1.00 45.19 261 ASP B CA 1
ATOM 4398 C C . ASP B 1 261 ? -2.524 46.433 -17.496 1.00 51.54 261 ASP B C 1
ATOM 4399 O O . ASP B 1 261 ? -1.609 46.456 -18.335 1.00 60.56 261 ASP B O 1
ATOM 4404 N N . LEU B 1 262 ? -2.354 46.485 -16.173 1.00 49.79 262 LEU B N 1
ATOM 4405 C CA . LEU B 1 262 ? -1.055 46.710 -15.499 1.00 47.04 262 LEU B CA 1
ATOM 4406 C C . LEU B 1 262 ? -0.211 45.431 -15.582 1.00 48.30 262 LEU B C 1
ATOM 4407 O O . LEU B 1 262 ? 1.037 45.515 -15.778 1.00 48.40 262 LEU B O 1
ATOM 4412 N N . THR B 1 263 ? -0.849 44.276 -15.430 1.00 41.96 263 THR B N 1
ATOM 4413 C CA . THR B 1 263 ? -0.179 42.963 -15.608 1.00 38.41 263 THR B CA 1
ATOM 4414 C C . THR B 1 263 ? 0.422 42.937 -17.020 1.00 42.76 263 THR B C 1
ATOM 4415 O O . THR B 1 263 ? 1.561 42.441 -17.194 1.00 43.84 263 THR B O 1
ATOM 4419 N N . ALA B 1 264 ? -0.331 43.464 -17.995 1.00 47.44 264 ALA B N 1
ATOM 4420 C CA . ALA B 1 264 ? -0.029 43.366 -19.442 1.00 44.89 264 ALA B CA 1
ATOM 4421 C C . ALA B 1 264 ? 1.219 44.196 -19.708 1.00 45.69 264 ALA B C 1
ATOM 4422 O O . ALA B 1 264 ? 2.123 43.707 -20.416 1.00 43.34 264 ALA B O 1
ATOM 4424 N N . ILE B 1 265 ? 1.251 45.393 -19.118 1.00 44.29 265 ILE B N 1
ATOM 4425 C CA . ILE B 1 265 ? 2.427 46.286 -19.190 1.00 49.94 265 ILE B CA 1
ATOM 4426 C C . ILE B 1 265 ? 3.637 45.468 -18.730 1.00 51.45 265 ILE B C 1
ATOM 4427 O O . ILE B 1 265 ? 4.495 45.161 -19.583 1.00 52.72 265 ILE B O 1
ATOM 4432 N N . ALA B 1 266 ? 3.629 45.065 -17.458 1.00 51.09 266 ALA B N 1
ATOM 4433 C CA . ALA B 1 266 ? 4.711 44.363 -16.728 1.00 43.20 266 ALA B CA 1
ATOM 4434 C C . ALA B 1 266 ? 5.246 43.171 -17.516 1.00 41.43 266 ALA B C 1
ATOM 4435 O O . ALA B 1 266 ? 6.464 42.996 -17.500 1.00 49.88 266 ALA B O 1
ATOM 4437 N N . LEU B 1 267 ? 4.403 42.389 -18.179 1.00 37.68 267 LEU B N 1
ATOM 4438 C CA . LEU B 1 267 ? 4.876 41.232 -18.986 1.00 41.68 267 LEU B CA 1
ATOM 4439 C C . LEU B 1 267 ? 5.520 41.694 -20.308 1.00 49.69 267 LEU B C 1
ATOM 4440 O O . LEU B 1 267 ? 6.319 40.923 -20.883 1.00 58.21 267 LEU B O 1
ATOM 4445 N N . ARG B 1 268 ? 5.155 42.869 -20.831 1.00 57.96 268 ARG B N 1
ATOM 4446 C CA . ARG B 1 268 ? 5.774 43.447 -22.057 1.00 56.98 268 ARG B CA 1
ATOM 4447 C C . ARG B 1 268 ? 7.207 43.924 -21.722 1.00 53.50 268 ARG B C 1
ATOM 4448 O O . ARG B 1 268 ? 8.112 43.704 -22.548 1.00 55.44 268 ARG B O 1
ATOM 4456 N N . GLU B 1 269 ? 7.415 44.550 -20.561 1.00 51.19 269 GLU B N 1
ATOM 4457 C CA . GLU B 1 269 ? 8.762 44.904 -20.021 1.00 62.29 269 GLU B CA 1
ATOM 4458 C C . GLU B 1 269 ? 9.583 43.643 -19.673 1.00 61.82 269 GLU B C 1
ATOM 4459 O O . GLU B 1 269 ? 10.768 43.616 -20.053 1.00 63.70 269 GLU B O 1
ATOM 4465 N N . SER B 1 270 ? 8.980 42.650 -18.988 1.00 58.82 270 SER B N 1
ATOM 4466 C CA . SER B 1 270 ? 9.643 41.499 -18.309 1.00 51.07 270 SER B CA 1
ATOM 4467 C C . SER B 1 270 ? 8.828 40.218 -18.474 1.00 47.73 270 SER B C 1
ATOM 4468 O O . SER B 1 270 ? 8.037 39.875 -17.608 1.00 52.03 270 SER B O 1
ATOM 4471 N N . PRO B 1 271 ? 8.941 39.493 -19.608 1.00 47.44 271 PRO B N 1
ATOM 4472 C CA . PRO B 1 271 ? 8.101 38.312 -19.864 1.00 42.24 271 PRO B CA 1
ATOM 4473 C C . PRO B 1 271 ? 8.166 37.114 -18.912 1.00 42.97 271 PRO B C 1
ATOM 4474 O O . PRO B 1 271 ? 7.371 36.217 -19.111 1.00 49.40 271 PRO B O 1
ATOM 4478 N N . ASP B 1 272 ? 9.147 37.066 -17.997 1.00 51.75 272 ASP B N 1
ATOM 4479 C CA . ASP B 1 272 ? 9.261 36.021 -16.933 1.00 52.00 272 ASP B CA 1
ATOM 4480 C C . ASP B 1 272 ? 9.101 36.654 -15.533 1.00 46.50 272 ASP B C 1
ATOM 4481 O O . ASP B 1 272 ? 9.243 35.944 -14.535 1.00 55.87 272 ASP B O 1
ATOM 4486 N N . LEU B 1 273 ? 8.776 37.942 -15.463 1.00 46.90 273 LEU B N 1
ATOM 4487 C CA . LEU B 1 273 ? 8.716 38.780 -14.235 1.00 43.74 273 LEU B CA 1
ATOM 4488 C C . LEU B 1 273 ? 9.947 38.505 -13.362 1.00 41.52 273 LEU B C 1
ATOM 4489 O O . LEU B 1 273 ? 9.796 38.520 -12.131 1.00 40.06 273 LEU B O 1
ATOM 4494 N N . ALA B 1 274 ? 11.128 38.392 -13.993 1.00 42.40 274 ALA B N 1
ATOM 4495 C CA . ALA B 1 274 ? 12.398 37.907 -13.408 1.00 38.60 274 ALA B CA 1
ATOM 4496 C C . ALA B 1 274 ? 12.820 38.805 -12.236 1.00 44.86 274 ALA B C 1
ATOM 4497 O O . ALA B 1 274 ? 13.245 38.259 -11.168 1.00 48.13 274 ALA B O 1
ATOM 4499 N N . GLU B 1 275 ? 12.634 40.119 -12.369 1.00 44.50 275 GLU B N 1
ATOM 4500 C CA . GLU B 1 275 ? 13.125 41.103 -11.367 1.00 46.16 275 GLU B CA 1
ATOM 4501 C C . GLU B 1 275 ? 12.297 41.086 -10.076 1.00 47.62 275 GLU B C 1
ATOM 4502 O O . GLU B 1 275 ? 12.724 41.824 -9.143 1.00 50.45 275 GLU B O 1
ATOM 4508 N N . PHE B 1 276 ? 11.175 40.336 -10.001 1.00 45.91 276 PHE B N 1
ATOM 4509 C CA . PHE B 1 276 ? 10.334 40.228 -8.773 1.00 42.94 276 PHE B CA 1
ATOM 4510 C C . PHE B 1 276 ? 10.626 38.904 -8.066 1.00 48.05 276 PHE B C 1
ATOM 4511 O O . PHE B 1 276 ? 10.722 37.823 -8.744 1.00 43.75 276 PHE B O 1
ATOM 4519 N N . SER B 1 277 ? 10.836 38.988 -6.752 1.00 46.40 277 SER B N 1
ATOM 4520 C CA . SER B 1 277 ? 11.313 37.860 -5.910 1.00 54.32 277 SER B CA 1
ATOM 4521 C C . SER B 1 277 ? 10.123 36.933 -5.622 1.00 56.39 277 SER B C 1
ATOM 4522 O O . SER B 1 277 ? 10.335 35.696 -5.414 1.00 59.66 277 SER B O 1
ATOM 4525 N N . GLY B 1 278 ? 8.923 37.514 -5.590 1.00 45.34 278 GLY B N 1
ATOM 4526 C CA . GLY B 1 278 ? 7.731 36.808 -5.119 1.00 47.60 278 GLY B CA 1
ATOM 4527 C C . GLY B 1 278 ? 7.580 36.881 -3.611 1.00 49.75 278 GLY B C 1
ATOM 4528 O O . GLY B 1 278 ? 6.602 36.290 -3.092 1.00 52.40 278 GLY B O 1
ATOM 4529 N N . ARG B 1 279 ? 8.475 37.563 -2.888 1.00 44.98 279 ARG B N 1
ATOM 4530 C CA . ARG B 1 279 ? 8.206 37.820 -1.453 1.00 40.18 279 ARG B CA 1
ATOM 4531 C C . ARG B 1 279 ? 7.272 39.048 -1.421 1.00 36.42 279 ARG B C 1
ATOM 4532 O O . ARG B 1 279 ? 7.743 40.138 -1.660 1.00 36.40 279 ARG B O 1
ATOM 4540 N N . VAL B 1 280 ? 5.973 38.861 -1.181 1.00 34.71 280 VAL B N 1
ATOM 4541 C CA . VAL B 1 280 ? 4.882 39.880 -1.357 1.00 34.61 280 VAL B CA 1
ATOM 4542 C C . VAL B 1 280 ? 4.397 40.438 -0.018 1.00 36.30 280 VAL B C 1
ATOM 4543 O O . VAL B 1 280 ? 3.750 39.696 0.731 1.00 44.18 280 VAL B O 1
ATOM 4547 N N . SER B 1 281 ? 4.543 41.733 0.213 1.00 41.32 281 SER B N 1
ATOM 4548 C CA . SER B 1 281 ? 4.056 42.397 1.452 1.00 45.72 281 SER B CA 1
ATOM 4549 C C . SER B 1 281 ? 2.523 42.490 1.471 1.00 40.39 281 SER B C 1
ATOM 4550 O O . SER B 1 281 ? 1.900 42.382 0.446 1.00 36.99 281 SER B O 1
ATOM 4553 N N . ASP B 1 282 ? 1.951 42.673 2.647 1.00 43.31 282 ASP B N 1
ATOM 4554 C CA . ASP B 1 282 ? 0.541 43.088 2.842 1.00 43.93 282 ASP B CA 1
ATOM 4555 C C . ASP B 1 282 ? 0.587 44.234 3.849 1.00 41.04 282 ASP B C 1
ATOM 4556 O O . ASP B 1 282 ? 1.285 44.076 4.833 1.00 46.28 282 ASP B O 1
ATOM 4561 N N . SER B 1 283 ? -0.122 45.328 3.617 1.00 43.74 283 SER B N 1
ATOM 4562 C CA . SER B 1 283 ? -0.021 46.577 4.424 1.00 46.49 283 SER B CA 1
ATOM 4563 C C . SER B 1 283 ? -1.123 46.696 5.495 1.00 47.21 283 SER B C 1
ATOM 4564 O O . SER B 1 283 ? -1.154 47.733 6.121 1.00 51.52 283 SER B O 1
ATOM 4567 N N . GLY B 1 284 ? -2.038 45.735 5.658 1.00 49.06 284 GLY B N 1
ATOM 4568 C CA . GLY B 1 284 ? -2.975 45.703 6.804 1.00 46.35 284 GLY B CA 1
ATOM 4569 C C . GLY B 1 284 ? -4.463 45.706 6.422 1.00 48.52 284 GLY B C 1
ATOM 4570 O O . GLY B 1 284 ? -5.261 45.135 7.173 1.00 41.66 284 GLY B O 1
ATOM 4571 N N . GLU B 1 285 ? -4.858 46.336 5.314 1.00 47.21 285 GLU B N 1
ATOM 4572 C CA . GLU B 1 285 ? -6.277 46.420 4.891 1.00 44.53 285 GLU B CA 1
ATOM 4573 C C . GLU B 1 285 ? -6.801 45.028 4.502 1.00 42.62 285 GLU B C 1
ATOM 4574 O O . GLU B 1 285 ? -7.969 44.738 4.775 1.00 43.92 285 GLU B O 1
ATOM 4580 N N . GLY B 1 286 ? -5.983 44.168 3.910 1.00 43.65 286 GLY B N 1
ATOM 4581 C CA . GLY B 1 286 ? -6.386 42.784 3.607 1.00 44.56 286 GLY B CA 1
ATOM 4582 C C . GLY B 1 286 ? -6.714 42.010 4.870 1.00 45.07 286 GLY B C 1
ATOM 4583 O O . GLY B 1 286 ? -7.781 41.350 4.920 1.00 52.28 286 GLY B O 1
ATOM 4584 N N . ARG B 1 287 ? -5.822 42.080 5.850 1.00 45.42 287 ARG B N 1
ATOM 4585 C CA . ARG B 1 287 ? -5.994 41.468 7.197 1.00 47.40 287 ARG B CA 1
ATOM 4586 C C . ARG B 1 287 ? -7.264 41.998 7.894 1.00 45.41 287 ARG B C 1
ATOM 4587 O O . ARG B 1 287 ? -8.006 41.159 8.430 1.00 47.37 287 ARG B O 1
ATOM 4595 N N . TRP B 1 288 ? -7.493 43.317 7.928 1.00 41.83 288 TRP B N 1
ATOM 4596 C CA . TRP B 1 288 ? -8.608 43.950 8.697 1.00 50.20 288 TRP B CA 1
ATOM 4597 C C . TRP B 1 288 ? -9.952 43.536 8.079 1.00 55.83 288 TRP B C 1
ATOM 4598 O O . TRP B 1 288 ? -10.923 43.267 8.878 1.00 49.77 288 TRP B O 1
ATOM 4609 N N . THR B 1 289 ? -9.982 43.430 6.733 1.00 48.65 289 THR B N 1
ATOM 4610 C CA . THR B 1 289 ? -11.124 42.913 5.925 1.00 39.84 289 THR B CA 1
ATOM 4611 C C . THR B 1 289 ? -11.442 41.477 6.345 1.00 41.25 289 THR B C 1
ATOM 4612 O O . THR B 1 289 ? -12.654 41.160 6.485 1.00 44.00 289 THR B O 1
ATOM 4616 N N . ALA B 1 290 ? -10.415 40.633 6.505 1.00 39.17 290 ALA B N 1
ATOM 4617 C CA . ALA B 1 290 ? -10.575 39.186 6.797 1.00 38.28 290 ALA B CA 1
ATOM 4618 C C . ALA B 1 290 ? -11.071 39.030 8.227 1.00 41.48 290 ALA B C 1
ATOM 4619 O O . ALA B 1 290 ? -11.811 38.035 8.485 1.00 45.80 290 ALA B O 1
ATOM 4621 N N . ILE B 1 291 ? -10.664 39.964 9.102 1.00 40.03 291 ILE B N 1
ATOM 4622 C CA . ILE B 1 291 ? -11.132 40.046 10.519 1.00 39.03 291 ILE B CA 1
ATOM 4623 C C . ILE B 1 291 ? -12.565 40.579 10.516 1.00 35.02 291 ILE B C 1
ATOM 4624 O O . ILE B 1 291 ? -13.443 39.947 11.114 1.00 36.49 291 ILE B O 1
ATOM 4629 N N . ALA B 1 292 ? -12.840 41.651 9.789 1.00 34.28 292 ALA B N 1
ATOM 4630 C CA . ALA B 1 292 ? -14.229 42.133 9.652 1.00 33.05 292 ALA B CA 1
ATOM 4631 C C . ALA B 1 292 ? -15.091 40.949 9.230 1.00 36.33 292 ALA B C 1
ATOM 4632 O O . ALA B 1 292 ? -16.154 40.781 9.791 1.00 41.65 292 ALA B O 1
ATOM 4634 N N . ALA B 1 293 ? -14.607 40.122 8.301 1.00 40.30 293 ALA B N 1
ATOM 4635 C CA . ALA B 1 293 ? -15.388 39.015 7.711 1.00 40.78 293 ALA B CA 1
ATOM 4636 C C . ALA B 1 293 ? -15.632 37.939 8.769 1.00 40.42 293 ALA B C 1
ATOM 4637 O O . ALA B 1 293 ? -16.773 37.465 8.885 1.00 44.79 293 ALA B O 1
ATOM 4639 N N . ILE B 1 294 ? -14.603 37.550 9.513 1.00 41.39 294 ILE B N 1
ATOM 4640 C CA . ILE B 1 294 ? -14.731 36.467 10.534 1.00 41.35 294 ILE B CA 1
ATOM 4641 C C . ILE B 1 294 ? -15.731 36.931 11.615 1.00 44.19 294 ILE B C 1
ATOM 4642 O O . ILE B 1 294 ? -16.652 36.143 11.985 1.00 41.17 294 ILE B O 1
ATOM 4647 N N . ASP B 1 295 ? -15.591 38.170 12.083 1.00 35.93 295 ASP B N 1
ATOM 4648 C CA . ASP B 1 295 ? -16.425 38.715 13.172 1.00 42.20 295 ASP B CA 1
ATOM 4649 C C . ASP B 1 295 ? -17.902 38.767 12.786 1.00 41.06 295 ASP B C 1
ATOM 4650 O O . ASP B 1 295 ? -18.696 38.664 13.708 1.00 59.79 295 ASP B O 1
ATOM 4655 N N . GLU B 1 296 ? -18.234 39.041 11.521 1.00 40.87 296 GLU B N 1
ATOM 4656 C CA . GLU B 1 296 ? -19.613 39.212 10.959 1.00 36.06 296 GLU B CA 1
ATOM 4657 C C . GLU B 1 296 ? -20.179 37.860 10.487 1.00 36.46 296 GLU B C 1
ATOM 4658 O O . GLU B 1 296 ? -21.282 37.847 9.933 1.00 38.42 296 GLU B O 1
ATOM 4664 N N . GLY B 1 297 ? -19.444 36.755 10.634 1.00 37.99 297 GLY B N 1
ATOM 4665 C CA . GLY B 1 297 ? -19.864 35.426 10.146 1.00 39.99 297 GLY B CA 1
ATOM 4666 C C . GLY B 1 297 ? -20.052 35.395 8.627 1.00 44.99 297 GLY B C 1
ATOM 4667 O O . GLY B 1 297 ? -20.865 34.551 8.126 1.00 47.53 297 GLY B O 1
ATOM 4668 N N . VAL B 1 298 ? -19.359 36.259 7.888 1.00 33.64 298 VAL B N 1
ATOM 4669 C CA . VAL B 1 298 ? -19.422 36.252 6.401 1.00 32.79 298 VAL B CA 1
ATOM 4670 C C . VAL B 1 298 ? -18.289 35.374 5.867 1.00 34.53 298 VAL B C 1
ATOM 4671 O O . VAL B 1 298 ? -17.123 35.733 6.055 1.00 42.56 298 VAL B O 1
ATOM 4675 N N . PRO B 1 299 ? -18.583 34.250 5.152 1.00 30.49 299 PRO B N 1
ATOM 4676 C CA . PRO B 1 299 ? -17.565 33.316 4.709 1.00 28.61 299 PRO B CA 1
ATOM 4677 C C . PRO B 1 299 ? -16.842 33.939 3.522 1.00 28.63 299 PRO B C 1
ATOM 4678 O O . PRO B 1 299 ? -17.508 34.146 2.568 1.00 27.38 299 PRO B O 1
ATOM 4682 N N . ALA B 1 300 ? -15.533 34.220 3.652 1.00 29.31 300 ALA B N 1
ATOM 4683 C CA . ALA B 1 300 ? -14.698 34.894 2.629 1.00 28.31 300 ALA B CA 1
ATOM 4684 C C . ALA B 1 300 ? -13.470 34.040 2.329 1.00 28.59 300 ALA B C 1
ATOM 4685 O O . ALA B 1 300 ? -12.329 34.460 2.508 1.00 27.17 300 ALA B O 1
ATOM 4687 N N . PRO B 1 301 ? -13.643 32.784 1.878 1.00 31.91 301 PRO B N 1
ATOM 4688 C CA . PRO B 1 301 ? -12.494 31.932 1.589 1.00 33.35 301 PRO B CA 1
ATOM 4689 C C . PRO B 1 301 ? -11.634 32.560 0.502 1.00 34.25 301 PRO B C 1
ATOM 4690 O O . PRO B 1 301 ? -10.474 32.576 0.702 1.00 34.83 301 PRO B O 1
ATOM 4694 N N . VAL B 1 302 ? -12.259 33.089 -0.558 1.00 32.61 302 VAL B N 1
ATOM 4695 C CA . VAL B 1 302 ? -11.546 33.559 -1.770 1.00 31.83 302 VAL B CA 1
ATOM 4696 C C . VAL B 1 302 ? -10.687 34.778 -1.395 1.00 33.89 302 VAL B C 1
ATOM 4697 O O . VAL B 1 302 ? -9.478 34.800 -1.771 1.00 40.59 302 VAL B O 1
ATOM 4701 N N . LEU B 1 303 ? -11.230 35.768 -0.689 1.00 33.03 303 LEU B N 1
ATOM 4702 C CA . LEU B 1 303 ? -10.403 36.916 -0.236 1.00 32.59 303 LEU B CA 1
ATOM 4703 C C . LEU B 1 303 ? -9.331 36.390 0.746 1.00 37.99 303 LEU B C 1
ATOM 4704 O O . LEU B 1 303 ? -8.143 36.552 0.481 1.00 43.10 303 LEU B O 1
ATOM 4709 N N . THR B 1 304 ? -9.703 35.713 1.828 1.00 39.93 304 THR B N 1
ATOM 4710 C CA . THR B 1 304 ? -8.750 35.375 2.925 1.00 37.25 304 THR B CA 1
ATOM 4711 C C . THR B 1 304 ? -7.607 34.459 2.449 1.00 35.54 304 THR B C 1
ATOM 4712 O O . THR B 1 304 ? -6.482 34.700 2.835 1.00 36.08 304 THR B O 1
ATOM 4716 N N . THR B 1 305 ? -7.915 33.432 1.668 1.00 32.52 305 THR B N 1
ATOM 4717 C CA . THR B 1 305 ? -6.990 32.537 0.928 1.00 27.34 305 THR B CA 1
ATOM 4718 C C . THR B 1 305 ? -5.970 33.367 0.152 1.00 29.26 305 THR B C 1
ATOM 4719 O O . THR B 1 305 ? -4.801 32.919 0.046 1.00 29.04 305 THR B O 1
ATOM 4723 N N . ALA B 1 306 ? -6.387 34.503 -0.408 1.00 28.30 306 ALA B N 1
ATOM 4724 C CA . ALA B 1 306 ? -5.486 35.364 -1.204 1.00 33.75 306 ALA B CA 1
ATOM 4725 C C . ALA B 1 306 ? -4.445 36.044 -0.282 1.00 39.62 306 ALA B C 1
ATOM 4726 O O . ALA B 1 306 ? -3.240 36.064 -0.610 1.00 38.66 306 ALA B O 1
ATOM 4728 N N . LEU B 1 307 ? -4.903 36.612 0.829 1.00 40.64 307 LEU B N 1
ATOM 4729 C CA . LEU B 1 307 ? -4.059 37.062 1.957 1.00 38.80 307 LEU B CA 1
ATOM 4730 C C . LEU B 1 307 ? -3.110 35.944 2.394 1.00 38.25 307 LEU B C 1
ATOM 4731 O O . LEU B 1 307 ? -1.896 36.228 2.524 1.00 43.63 307 LEU B O 1
ATOM 4736 N N . GLN B 1 308 ? -3.624 34.729 2.641 1.00 42.00 308 GLN B N 1
ATOM 4737 C CA . GLN B 1 308 ? -2.819 33.619 3.248 1.00 39.21 308 GLN B CA 1
ATOM 4738 C C . GLN B 1 308 ? -1.696 33.298 2.248 1.00 35.94 308 GLN B C 1
ATOM 4739 O O . GLN B 1 308 ? -0.576 32.944 2.665 1.00 26.15 308 GLN B O 1
ATOM 4745 N N . SER B 1 309 ? -1.941 33.558 0.961 1.00 34.53 309 SER B N 1
ATOM 4746 C CA . SER B 1 309 ? -0.934 33.307 -0.092 1.00 33.00 309 SER B CA 1
ATOM 4747 C C . SER B 1 309 ? 0.218 34.328 0.026 1.00 35.06 309 SER B C 1
ATOM 4748 O O . SER B 1 309 ? 1.386 33.913 -0.051 1.00 38.85 309 SER B O 1
ATOM 4751 N N . ARG B 1 310 ? -0.061 35.576 0.371 1.00 30.42 310 ARG B N 1
ATOM 4752 C CA . ARG B 1 310 ? 1.012 36.563 0.604 1.00 29.61 310 ARG B CA 1
ATOM 4753 C C . ARG B 1 310 ? 1.814 36.107 1.817 1.00 33.07 310 ARG B C 1
ATOM 4754 O O . ARG B 1 310 ? 3.050 36.073 1.702 1.00 38.52 310 ARG B O 1
ATOM 4762 N N . PHE B 1 311 ? 1.164 35.725 2.919 1.00 33.97 311 PHE B N 1
ATOM 4763 C CA . PHE B 1 311 ? 1.905 35.212 4.107 1.00 31.64 311 PHE B CA 1
ATOM 4764 C C . PHE B 1 311 ? 2.850 34.101 3.657 1.00 31.76 311 PHE B C 1
ATOM 4765 O O . PHE B 1 311 ? 4.064 34.231 3.893 1.00 39.23 311 PHE B O 1
ATOM 4773 N N . ALA B 1 312 ? 2.323 33.044 3.032 1.00 29.52 312 ALA B N 1
ATOM 4774 C CA . ALA B 1 312 ? 3.129 31.885 2.606 1.00 30.71 312 ALA B CA 1
ATOM 4775 C C . ALA B 1 312 ? 4.328 32.349 1.749 1.00 30.84 312 ALA B C 1
ATOM 4776 O O . ALA B 1 312 ? 5.380 31.718 1.826 1.00 30.88 312 ALA B O 1
ATOM 4778 N N . SER B 1 313 ? 4.194 33.428 0.977 1.00 30.89 313 SER B N 1
ATOM 4779 C CA . SER B 1 313 ? 5.230 33.883 0.013 1.00 33.85 313 SER B CA 1
ATOM 4780 C C . SER B 1 313 ? 6.411 34.465 0.799 1.00 32.98 313 SER B C 1
ATOM 4781 O O . SER B 1 313 ? 7.471 34.727 0.191 1.00 29.56 313 SER B O 1
ATOM 4784 N N . ARG B 1 314 ? 6.225 34.625 2.101 1.00 33.60 314 ARG B N 1
ATOM 4785 C CA . ARG B 1 314 ? 7.223 35.168 3.051 1.00 34.38 314 ARG B CA 1
ATOM 4786 C C . ARG B 1 314 ? 7.569 34.111 4.099 1.00 35.87 314 ARG B C 1
ATOM 4787 O O . ARG B 1 314 ? 8.013 34.469 5.151 1.00 37.47 314 ARG B O 1
ATOM 4795 N N . ASP B 1 315 ? 7.384 32.830 3.804 1.00 39.94 315 ASP B N 1
ATOM 4796 C CA . ASP B 1 315 ? 8.020 31.758 4.597 1.00 39.99 315 ASP B CA 1
ATOM 4797 C C . ASP B 1 315 ? 7.368 31.724 5.986 1.00 41.16 315 ASP B C 1
ATOM 4798 O O . ASP B 1 315 ? 7.851 31.012 6.880 1.00 38.76 315 ASP B O 1
ATOM 4803 N N . LEU B 1 316 ? 6.213 32.380 6.129 1.00 43.11 316 LEU B N 1
ATOM 4804 C CA . LEU B 1 316 ? 5.478 32.452 7.411 1.00 37.19 316 LEU B CA 1
ATOM 4805 C C . LEU B 1 316 ? 4.744 31.136 7.666 1.00 37.62 316 LEU B C 1
ATOM 4806 O O . LEU B 1 316 ? 4.138 31.036 8.719 1.00 46.16 316 LEU B O 1
ATOM 4811 N N . ASP B 1 317 ? 4.799 30.185 6.726 1.00 41.18 317 ASP B N 1
ATOM 4812 C CA . ASP B 1 317 ? 4.316 28.777 6.858 1.00 38.09 317 ASP B CA 1
ATOM 4813 C C . ASP B 1 317 ? 5.444 27.922 7.440 1.00 41.00 317 ASP B C 1
ATOM 4814 O O . ASP B 1 317 ? 5.185 26.744 7.749 1.00 47.94 317 ASP B O 1
ATOM 4819 N N . ASP B 1 318 ? 6.654 28.479 7.586 1.00 44.05 318 ASP B N 1
ATOM 4820 C CA . ASP B 1 318 ? 7.883 27.678 7.817 1.00 40.97 318 ASP B CA 1
ATOM 4821 C C . ASP B 1 318 ? 7.657 26.694 8.955 1.00 38.54 318 ASP B C 1
ATOM 4822 O O . ASP B 1 318 ? 7.809 25.480 8.699 1.00 42.73 318 ASP B O 1
ATOM 4827 N N . PHE B 1 319 ? 7.226 27.161 10.130 1.00 35.58 319 PHE B N 1
ATOM 4828 C CA . PHE B 1 319 ? 7.074 26.270 11.309 1.00 38.39 319 PHE B CA 1
ATOM 4829 C C . PHE B 1 319 ? 6.097 25.140 10.997 1.00 41.18 319 PHE B C 1
ATOM 4830 O O . PHE B 1 319 ? 6.339 24.033 11.505 1.00 41.44 319 PHE B O 1
ATOM 4838 N N . ALA B 1 320 ? 5.039 25.391 10.206 1.00 40.28 320 ALA B N 1
ATOM 4839 C CA . ALA B 1 320 ? 4.002 24.371 9.923 1.00 35.53 320 ALA B CA 1
ATOM 4840 C C . ALA B 1 320 ? 4.616 23.373 8.962 1.00 36.68 320 ALA B C 1
ATOM 4841 O O . ALA B 1 320 ? 4.392 22.135 9.150 1.00 39.91 320 ALA B O 1
ATOM 4843 N N . ASN B 1 321 ? 5.396 23.864 7.993 1.00 35.59 321 ASN B N 1
ATOM 4844 C CA . ASN B 1 321 ? 6.077 22.946 7.016 1.00 35.16 321 ASN B CA 1
ATOM 4845 C C . ASN B 1 321 ? 6.980 21.989 7.810 1.00 29.15 321 ASN B C 1
ATOM 4846 O O . ASN B 1 321 ? 6.980 20.778 7.529 1.00 21.16 321 ASN B O 1
ATOM 4851 N N . LYS B 1 322 ? 7.620 22.525 8.852 1.00 32.58 322 LYS B N 1
ATOM 4852 C CA . LYS B 1 322 ? 8.518 21.741 9.738 1.00 39.09 322 LYS B CA 1
ATOM 4853 C C . LYS B 1 322 ? 7.697 20.695 10.481 1.00 37.27 322 LYS B C 1
ATOM 4854 O O . LYS B 1 322 ? 8.036 19.526 10.367 1.00 44.83 322 LYS B O 1
ATOM 4860 N N . ALA B 1 323 ? 6.613 21.089 11.136 1.00 38.49 323 ALA B N 1
ATOM 4861 C CA . ALA B 1 323 ? 5.698 20.143 11.806 1.00 37.77 323 ALA B CA 1
ATOM 4862 C C . ALA B 1 323 ? 5.353 19.021 10.840 1.00 32.34 323 ALA B C 1
ATOM 4863 O O . ALA B 1 323 ? 5.564 17.888 11.236 1.00 36.27 323 ALA B O 1
ATOM 4865 N N . LEU B 1 324 ? 4.872 19.326 9.630 1.00 31.95 324 LEU B N 1
ATOM 4866 C CA . LEU B 1 324 ? 4.404 18.292 8.664 1.00 33.14 324 LEU B CA 1
ATOM 4867 C C . LEU B 1 324 ? 5.554 17.345 8.333 1.00 36.99 324 LEU B C 1
ATOM 4868 O O . LEU B 1 324 ? 5.273 16.158 8.154 1.00 39.62 324 LEU B O 1
ATOM 4873 N N . SER B 1 325 ? 6.782 17.867 8.175 1.00 39.36 325 SER B N 1
ATOM 4874 C CA . SER B 1 325 ? 7.994 17.069 7.857 1.00 39.62 325 SER B CA 1
ATOM 4875 C C . SER B 1 325 ? 8.266 16.085 9.007 1.00 37.85 325 SER B C 1
ATOM 4876 O O . SER B 1 325 ? 8.412 14.891 8.755 1.00 42.72 325 SER B O 1
ATOM 4879 N N . ALA B 1 326 ? 8.310 16.595 10.232 1.00 34.76 326 ALA B N 1
ATOM 4880 C CA . ALA B 1 326 ? 8.508 15.879 11.509 1.00 33.85 326 ALA B CA 1
ATOM 4881 C C . ALA B 1 326 ? 7.437 14.805 11.738 1.00 40.45 326 ALA B C 1
ATOM 4882 O O . ALA B 1 326 ? 7.762 13.751 12.316 1.00 44.33 326 ALA B O 1
ATOM 4884 N N . MET B 1 327 ? 6.186 15.072 11.361 1.00 46.16 327 MET B N 1
ATOM 4885 C CA . MET B 1 327 ? 5.090 14.069 11.416 1.00 48.96 327 MET B CA 1
ATOM 4886 C C . MET B 1 327 ? 5.348 12.943 10.413 1.00 50.59 327 MET B C 1
ATOM 4887 O O . MET B 1 327 ? 5.339 11.784 10.840 1.00 48.05 327 MET B O 1
ATOM 4892 N N . ARG B 1 328 ? 5.552 13.292 9.136 1.00 57.97 328 ARG B N 1
ATOM 4893 C CA . ARG B 1 328 ? 5.860 12.355 8.013 1.00 64.45 328 ARG B CA 1
ATOM 4894 C C . ARG B 1 328 ? 6.983 11.431 8.466 1.00 64.76 328 ARG B C 1
ATOM 4895 O O . ARG B 1 328 ? 6.956 10.269 8.094 1.00 81.35 328 ARG B O 1
ATOM 4903 N N . LYS B 1 329 ? 7.902 11.922 9.298 1.00 82.87 329 LYS B N 1
ATOM 4904 C CA . LYS B 1 329 ? 9.158 11.206 9.639 1.00 88.06 329 LYS B CA 1
ATOM 4905 C C . LYS B 1 329 ? 8.940 10.151 10.722 1.00 84.81 329 LYS B C 1
ATOM 4906 O O . LYS B 1 329 ? 9.849 9.990 11.566 1.00 81.96 329 LYS B O 1
ATOM 4912 N N . GLN B 1 330 ? 7.808 9.453 10.676 1.00 81.60 330 GLN B N 1
ATOM 4913 C CA . GLN B 1 330 ? 7.347 8.524 11.737 1.00 79.35 330 GLN B CA 1
ATOM 4914 C C . GLN B 1 330 ? 6.406 7.503 11.069 1.00 86.44 330 GLN B C 1
ATOM 4915 O O . GLN B 1 330 ? 6.737 6.303 11.022 1.00 93.70 330 GLN B O 1
ATOM 4921 N N . PHE B 1 331 ? 5.319 7.974 10.465 1.00 94.37 331 PHE B N 1
ATOM 4922 C CA . PHE B 1 331 ? 4.203 7.116 10.011 1.00 99.76 331 PHE B CA 1
ATOM 4923 C C . PHE B 1 331 ? 4.597 6.453 8.688 1.00 114.98 331 PHE B C 1
ATOM 4924 O O . PHE B 1 331 ? 5.104 5.322 8.756 1.00 132.15 331 PHE B O 1
ATOM 4932 N N . MET C 1 1 ? -3.375 -20.381 4.066 1.00 91.40 1 MET C N 1
ATOM 4933 C CA . MET C 1 1 ? -3.478 -20.815 2.627 1.00 94.47 1 MET C CA 1
ATOM 4934 C C . MET C 1 1 ? -2.260 -20.325 1.821 1.00 87.29 1 MET C C 1
ATOM 4935 O O . MET C 1 1 ? -1.428 -19.570 2.371 1.00 90.09 1 MET C O 1
ATOM 4940 N N . GLN C 1 2 ? -2.161 -20.758 0.560 1.00 80.61 2 GLN C N 1
ATOM 4941 C CA . GLN C 1 2 ? -0.982 -20.554 -0.317 1.00 79.93 2 GLN C CA 1
ATOM 4942 C C . GLN C 1 2 ? -1.132 -19.264 -1.132 1.00 91.92 2 GLN C C 1
ATOM 4943 O O . GLN C 1 2 ? -2.251 -19.018 -1.628 1.00 100.18 2 GLN C O 1
ATOM 4949 N N . LEU C 1 3 ? -0.014 -18.540 -1.327 1.00 99.58 3 LEU C N 1
ATOM 4950 C CA . LEU C 1 3 ? 0.051 -17.134 -1.821 1.00 92.90 3 LEU C CA 1
ATOM 4951 C C . LEU C 1 3 ? 1.333 -16.869 -2.636 1.00 85.42 3 LEU C C 1
ATOM 4952 O O . LEU C 1 3 ? 2.394 -17.414 -2.273 1.00 90.82 3 LEU C O 1
ATOM 4957 N N . GLY C 1 4 ? 1.239 -16.019 -3.669 1.00 76.91 4 GLY C N 1
ATOM 4958 C CA . GLY C 1 4 ? 2.389 -15.454 -4.408 1.00 89.59 4 GLY C CA 1
ATOM 4959 C C . GLY C 1 4 ? 2.632 -13.983 -4.062 1.00 90.09 4 GLY C C 1
ATOM 4960 O O . GLY C 1 4 ? 1.632 -13.271 -3.785 1.00 80.17 4 GLY C O 1
ATOM 4961 N N . MET C 1 5 ? 3.897 -13.527 -4.088 1.00 75.94 5 MET C N 1
ATOM 4962 C CA . MET C 1 5 ? 4.273 -12.105 -3.819 1.00 78.31 5 MET C CA 1
ATOM 4963 C C . MET C 1 5 ? 5.368 -11.625 -4.789 1.00 72.57 5 MET C C 1
ATOM 4964 O O . MET C 1 5 ? 6.514 -12.059 -4.635 1.00 67.97 5 MET C O 1
ATOM 4969 N N . ILE C 1 6 ? 5.032 -10.721 -5.717 1.00 69.07 6 ILE C N 1
ATOM 4970 C CA . ILE C 1 6 ? 5.988 -10.078 -6.668 1.00 67.52 6 ILE C CA 1
ATOM 4971 C C . ILE C 1 6 ? 6.305 -8.671 -6.156 1.00 64.54 6 ILE C C 1
ATOM 4972 O O . ILE C 1 6 ? 5.370 -7.922 -5.915 1.00 64.38 6 ILE C O 1
ATOM 4977 N N . GLY C 1 7 ? 7.584 -8.323 -6.018 1.00 68.05 7 GLY C N 1
ATOM 4978 C CA . GLY C 1 7 ? 8.030 -7.059 -5.403 1.00 67.81 7 GLY C CA 1
ATOM 4979 C C . GLY C 1 7 ? 8.313 -7.216 -3.917 1.00 67.63 7 GLY C C 1
ATOM 4980 O O . GLY C 1 7 ? 7.360 -7.427 -3.141 1.00 56.95 7 GLY C O 1
ATOM 4981 N N . LEU C 1 8 ? 9.585 -7.087 -3.528 1.00 72.08 8 LEU C N 1
ATOM 4982 C CA . LEU C 1 8 ? 10.060 -7.289 -2.135 1.00 71.90 8 LEU C CA 1
ATOM 4983 C C . LEU C 1 8 ? 10.832 -6.052 -1.679 1.00 69.40 8 LEU C C 1
ATOM 4984 O O . LEU C 1 8 ? 11.988 -6.192 -1.296 1.00 78.18 8 LEU C O 1
ATOM 4989 N N . GLY C 1 9 ? 10.207 -4.877 -1.742 1.00 78.58 9 GLY C N 1
ATOM 4990 C CA . GLY C 1 9 ? 10.665 -3.668 -1.026 1.00 76.88 9 GLY C CA 1
ATOM 4991 C C . GLY C 1 9 ? 10.154 -3.697 0.400 1.00 78.12 9 GLY C C 1
ATOM 4992 O O . GLY C 1 9 ? 9.441 -4.663 0.742 1.00 90.40 9 GLY C O 1
ATOM 4993 N N . ARG C 1 10 ? 10.484 -2.692 1.211 1.00 76.27 10 ARG C N 1
ATOM 4994 C CA . ARG C 1 10 ? 10.055 -2.635 2.639 1.00 81.33 10 ARG C CA 1
ATOM 4995 C C . ARG C 1 10 ? 8.641 -3.227 2.752 1.00 83.23 10 ARG C C 1
ATOM 4996 O O . ARG C 1 10 ? 8.449 -4.175 3.551 1.00 76.98 10 ARG C O 1
ATOM 5004 N N . MET C 1 11 ? 7.700 -2.725 1.948 1.00 80.70 11 MET C N 1
ATOM 5005 C CA . MET C 1 11 ? 6.255 -3.043 2.089 1.00 79.75 11 MET C CA 1
ATOM 5006 C C . MET C 1 11 ? 6.007 -4.520 1.764 1.00 73.06 11 MET C C 1
ATOM 5007 O O . MET C 1 11 ? 5.480 -5.222 2.643 1.00 65.20 11 MET C O 1
ATOM 5012 N N . GLY C 1 12 ? 6.348 -4.939 0.543 1.00 70.39 12 GLY C N 1
ATOM 5013 C CA . GLY C 1 12 ? 6.051 -6.272 -0.014 1.00 75.91 12 GLY C CA 1
ATOM 5014 C C . GLY C 1 12 ? 6.730 -7.383 0.765 1.00 79.92 12 GLY C C 1
ATOM 5015 O O . GLY C 1 12 ? 6.094 -8.455 0.926 1.00 89.47 12 GLY C O 1
ATOM 5016 N N . ALA C 1 13 ? 7.967 -7.132 1.217 1.00 79.86 13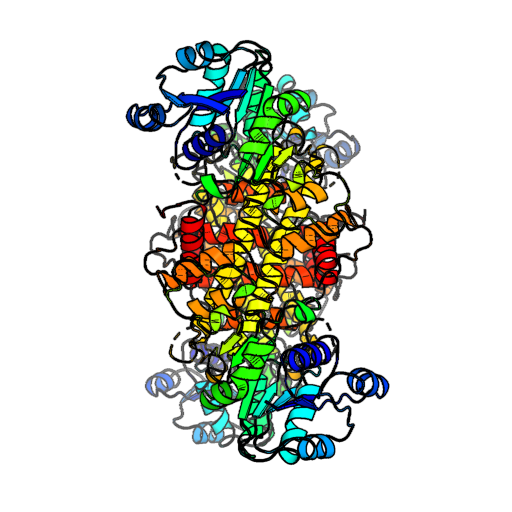 ALA C N 1
ATOM 5017 C CA . ALA C 1 13 ? 8.755 -7.983 2.138 1.00 79.80 13 ALA C CA 1
ATOM 5018 C C . ALA C 1 13 ? 7.961 -8.230 3.432 1.00 87.53 13 ALA C C 1
ATOM 5019 O O . ALA C 1 13 ? 7.735 -9.427 3.744 1.00 105.76 13 ALA C O 1
ATOM 5021 N N . ASN C 1 14 ? 7.504 -7.163 4.115 1.00 73.20 14 ASN C N 1
ATOM 5022 C CA . ASN C 1 14 ? 6.830 -7.211 5.452 1.00 79.34 14 ASN C CA 1
ATOM 5023 C C . ASN C 1 14 ? 5.451 -7.892 5.426 1.00 67.34 14 ASN C C 1
ATOM 5024 O O . ASN C 1 14 ? 5.007 -8.345 6.499 1.00 60.63 14 ASN C O 1
ATOM 5029 N N . ILE C 1 15 ? 4.756 -7.868 4.289 1.00 70.85 15 ILE C N 1
ATOM 5030 C CA . ILE C 1 15 ? 3.407 -8.485 4.122 1.00 81.06 15 ILE C CA 1
ATOM 5031 C C . ILE C 1 15 ? 3.613 -9.995 4.249 1.00 89.10 15 ILE C C 1
ATOM 5032 O O . ILE C 1 15 ? 2.925 -10.627 5.087 1.00 100.55 15 ILE C O 1
ATOM 5037 N N . VAL C 1 16 ? 4.594 -10.506 3.502 1.00 97.65 16 VAL C N 1
ATOM 5038 C CA . VAL C 1 16 ? 4.991 -11.944 3.422 1.00 97.01 16 VAL C CA 1
ATOM 5039 C C . VAL C 1 16 ? 5.410 -12.446 4.813 1.00 94.95 16 VAL C C 1
ATOM 5040 O O . VAL C 1 16 ? 5.121 -13.642 5.127 1.00 83.99 16 VAL C O 1
ATOM 5044 N N . ARG C 1 17 ? 6.072 -11.574 5.592 1.00 84.17 17 ARG C N 1
ATOM 5045 C CA . ARG C 1 17 ? 6.574 -11.860 6.961 1.00 76.66 17 ARG C CA 1
ATOM 5046 C C . ARG C 1 17 ? 5.447 -11.788 7.988 1.00 79.25 17 ARG C C 1
ATOM 5047 O O . ARG C 1 17 ? 5.617 -12.375 9.074 1.00 94.74 17 ARG C O 1
ATOM 5055 N N . ARG C 1 18 ? 4.368 -11.072 7.679 1.00 80.76 18 ARG C N 1
ATOM 5056 C CA . ARG C 1 18 ? 3.157 -11.063 8.529 1.00 86.72 18 ARG C CA 1
ATOM 5057 C C . ARG C 1 18 ? 2.370 -12.313 8.167 1.00 86.12 18 ARG C C 1
ATOM 5058 O O . ARG C 1 18 ? 1.896 -12.985 9.114 1.00 96.69 18 ARG C O 1
ATOM 5066 N N . LEU C 1 19 ? 2.296 -12.618 6.863 1.00 84.45 19 LEU C N 1
ATOM 5067 C CA . LEU C 1 19 ? 1.486 -13.741 6.297 1.00 94.09 19 LEU C CA 1
ATOM 5068 C C . LEU C 1 19 ? 2.098 -15.101 6.667 1.00 87.78 19 LEU C C 1
ATOM 5069 O O . LEU C 1 19 ? 1.344 -15.953 7.182 1.00 86.84 19 LEU C O 1
ATOM 5074 N N . ALA C 1 20 ? 3.389 -15.298 6.385 1.00 84.11 20 ALA C N 1
ATOM 5075 C CA . ALA C 1 20 ? 4.126 -16.555 6.644 1.00 89.48 20 ALA C CA 1
ATOM 5076 C C . ALA C 1 20 ? 4.000 -16.897 8.128 1.00 88.92 20 ALA C C 1
ATOM 5077 O O . ALA C 1 20 ? 3.562 -18.020 8.434 1.00 91.75 20 ALA C O 1
ATOM 5079 N N . LYS C 1 21 ? 4.316 -15.925 8.993 1.00 93.37 21 LYS C N 1
ATOM 5080 C CA . LYS C 1 21 ? 4.242 -16.024 10.478 1.00 91.58 21 LYS C CA 1
ATOM 5081 C C . LYS C 1 21 ? 2.802 -16.349 10.922 1.00 83.45 21 LYS C C 1
ATOM 5082 O O . LYS C 1 21 ? 2.634 -17.102 11.890 1.00 95.72 21 LYS C O 1
ATOM 5088 N N . GLY C 1 22 ? 1.784 -15.848 10.232 1.00 75.98 22 GLY C N 1
ATOM 5089 C CA . GLY C 1 22 ? 0.384 -16.180 10.554 1.00 78.18 22 GLY C CA 1
ATOM 5090 C C . GLY C 1 22 ? -0.092 -17.448 9.858 1.00 78.27 22 GLY C C 1
ATOM 5091 O O . GLY C 1 22 ? -1.325 -17.571 9.695 1.00 72.44 22 GLY C O 1
ATOM 5092 N N . GLY C 1 23 ? 0.817 -18.349 9.440 1.00 78.14 23 GLY C N 1
ATOM 5093 C CA . GLY C 1 23 ? 0.476 -19.662 8.836 1.00 80.72 23 GLY C CA 1
ATOM 5094 C C . GLY C 1 23 ? -0.091 -19.550 7.418 1.00 84.34 23 GLY C C 1
ATOM 5095 O O . GLY C 1 23 ? -1.277 -19.954 7.177 1.00 78.63 23 GLY C O 1
ATOM 5096 N N . HIS C 1 24 ? 0.716 -19.000 6.507 1.00 82.16 24 HIS C N 1
ATOM 5097 C CA . HIS C 1 24 ? 0.432 -18.846 5.055 1.00 81.46 24 HIS C CA 1
ATOM 5098 C C . HIS C 1 24 ? 1.700 -19.272 4.308 1.00 87.92 24 HIS C C 1
ATOM 5099 O O . HIS C 1 24 ? 2.819 -18.927 4.804 1.00 79.32 24 HIS C O 1
ATOM 5106 N N . ASP C 1 25 ? 1.548 -20.023 3.210 1.00 79.76 25 ASP C N 1
ATOM 5107 C CA . ASP C 1 25 ? 2.692 -20.440 2.358 1.00 93.87 25 ASP C CA 1
ATOM 5108 C C . ASP C 1 25 ? 2.886 -19.333 1.320 1.00 96.48 25 ASP C C 1
ATOM 5109 O O . ASP C 1 25 ? 1.889 -18.989 0.645 1.00 96.01 25 ASP C O 1
ATOM 5114 N N . CYS C 1 26 ? 4.109 -18.784 1.232 1.00 92.57 26 CYS C N 1
ATOM 5115 C CA . CYS C 1 26 ? 4.438 -17.549 0.465 1.00 92.24 26 CYS C CA 1
ATOM 5116 C C . CYS C 1 26 ? 5.575 -17.806 -0.527 1.00 86.20 26 CYS C C 1
ATOM 5117 O O . CYS C 1 26 ? 6.729 -17.890 -0.089 1.00 75.60 26 CYS C O 1
ATOM 5120 N N . VAL C 1 27 ? 5.234 -17.905 -1.816 1.00 87.90 27 VAL C N 1
ATOM 5121 C CA . VAL C 1 27 ? 6.201 -17.964 -2.952 1.00 92.97 27 VAL C CA 1
ATOM 5122 C C . VAL C 1 27 ? 6.532 -16.515 -3.343 1.00 95.38 27 VAL C C 1
ATOM 5123 O O . VAL C 1 27 ? 5.613 -15.798 -3.797 1.00 105.74 27 VAL C O 1
ATOM 5127 N N . VAL C 1 28 ? 7.785 -16.090 -3.162 1.00 86.30 28 VAL C N 1
ATOM 5128 C CA . VAL C 1 28 ? 8.240 -14.691 -3.435 1.00 79.68 28 VAL C CA 1
ATOM 5129 C C . VAL C 1 28 ? 8.951 -14.624 -4.798 1.00 83.06 28 VAL C C 1
ATOM 5130 O O . VAL C 1 28 ? 9.404 -15.662 -5.320 1.00 91.34 28 VAL C O 1
ATOM 5134 N N . TYR C 1 29 ? 9.024 -13.417 -5.348 1.00 82.23 29 TYR C N 1
ATOM 5135 C CA . TYR C 1 29 ? 9.750 -13.052 -6.590 1.00 78.70 29 TYR C CA 1
ATOM 5136 C C . TYR C 1 29 ? 10.071 -11.559 -6.524 1.00 74.45 29 TYR C C 1
ATOM 5137 O O . TYR C 1 29 ? 9.350 -10.822 -5.850 1.00 76.85 29 TYR C O 1
ATOM 5146 N N . ASP C 1 30 ? 11.145 -11.133 -7.177 1.00 75.34 30 ASP C N 1
ATOM 5147 C CA . ASP C 1 30 ? 11.510 -9.697 -7.324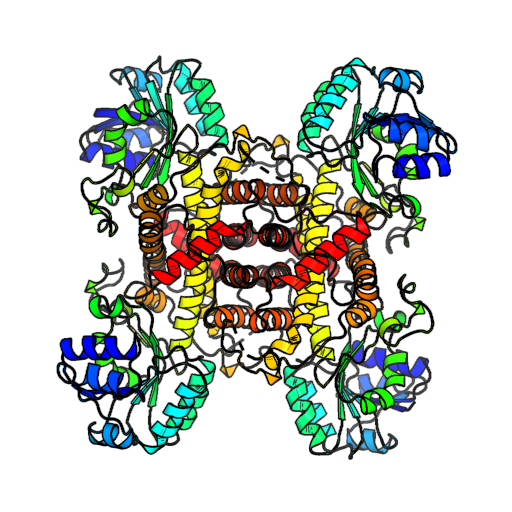 1.00 76.76 30 ASP C CA 1
ATOM 5148 C C . ASP C 1 30 ? 12.365 -9.592 -8.586 1.00 75.51 30 ASP C C 1
ATOM 5149 O O . ASP C 1 30 ? 12.607 -10.651 -9.205 1.00 71.87 30 ASP C O 1
ATOM 5154 N N . HIS C 1 31 ? 12.728 -8.368 -8.983 1.00 85.05 31 HIS C N 1
ATOM 5155 C CA . HIS C 1 31 ? 13.753 -8.077 -10.022 1.00 88.96 31 HIS C CA 1
ATOM 5156 C C . HIS C 1 31 ? 15.151 -8.349 -9.450 1.00 87.43 31 HIS C C 1
ATOM 5157 O O . HIS C 1 31 ? 16.027 -8.736 -10.224 1.00 79.36 31 HIS C O 1
ATOM 5164 N N . ASP C 1 32 ? 15.335 -8.148 -8.141 1.00 96.69 32 ASP C N 1
ATOM 5165 C CA . ASP C 1 32 ? 16.649 -8.150 -7.446 1.00 97.14 32 ASP C CA 1
ATOM 5166 C C . ASP C 1 32 ? 16.810 -9.463 -6.687 1.00 100.21 32 ASP C C 1
ATOM 5167 O O . ASP C 1 32 ? 16.291 -9.599 -5.581 1.00 101.03 32 ASP C O 1
ATOM 5172 N N . PRO C 1 33 ? 17.482 -10.477 -7.281 1.00 101.88 33 PRO C N 1
ATOM 5173 C CA . PRO C 1 33 ? 17.797 -11.733 -6.596 1.00 102.42 33 PRO C CA 1
ATOM 5174 C C . PRO C 1 33 ? 18.270 -11.673 -5.134 1.00 103.40 33 PRO C C 1
ATOM 5175 O O . PRO C 1 33 ? 17.853 -12.527 -4.390 1.00 104.77 33 PRO C O 1
ATOM 5179 N N . ASP C 1 34 ? 19.131 -10.720 -4.758 1.00 117.49 34 ASP C N 1
ATOM 5180 C CA . ASP C 1 34 ? 19.637 -10.610 -3.357 1.00 127.94 34 ASP C CA 1
ATOM 5181 C C . ASP C 1 34 ? 18.441 -10.310 -2.442 1.00 117.93 34 ASP C C 1
ATOM 5182 O O . ASP C 1 34 ? 18.410 -10.820 -1.298 1.00 117.58 34 ASP C O 1
ATOM 5187 N N . ALA C 1 35 ? 17.481 -9.540 -2.962 1.00 123.11 35 ALA C N 1
ATOM 5188 C CA . ALA C 1 35 ? 16.185 -9.222 -2.321 1.00 113.43 35 ALA C CA 1
ATOM 5189 C C . ALA C 1 35 ? 15.328 -10.493 -2.255 1.00 94.27 35 ALA C C 1
ATOM 5190 O O . ALA C 1 35 ? 14.792 -10.762 -1.184 1.00 97.46 35 ALA C O 1
ATOM 5192 N N . VAL C 1 36 ? 15.229 -11.243 -3.357 1.00 86.56 36 VAL C N 1
ATOM 5193 C CA . VAL C 1 36 ? 14.586 -12.593 -3.412 1.00 90.91 36 VAL C CA 1
ATOM 5194 C C . VAL C 1 36 ? 15.271 -13.503 -2.386 1.00 92.34 36 VAL C C 1
ATOM 5195 O O . VAL C 1 36 ? 14.554 -14.235 -1.691 1.00 87.92 36 VAL C O 1
ATOM 5199 N N . LYS C 1 37 ? 16.608 -13.440 -2.316 1.00 106.61 37 LYS C N 1
ATOM 5200 C CA . LYS C 1 37 ? 17.488 -14.244 -1.421 1.00 106.46 37 LYS C CA 1
ATOM 5201 C C . LYS C 1 37 ? 17.058 -14.053 0.039 1.00 102.97 37 LYS C C 1
ATOM 5202 O O . LYS C 1 37 ? 16.849 -15.079 0.717 1.00 108.03 37 LYS C O 1
ATOM 5208 N N . ALA C 1 38 ? 16.902 -12.804 0.488 1.00 86.60 38 ALA C N 1
ATOM 5209 C CA . ALA C 1 38 ? 16.492 -12.455 1.867 1.00 89.12 38 ALA C CA 1
ATOM 5210 C C . ALA C 1 38 ? 15.276 -13.283 2.322 1.00 91.47 38 ALA C C 1
ATOM 5211 O O . ALA C 1 38 ? 15.210 -13.569 3.542 1.00 91.19 38 ALA C O 1
ATOM 5213 N N . MET C 1 39 ? 14.359 -13.666 1.414 1.00 98.32 39 MET C N 1
ATOM 5214 C CA . MET C 1 39 ? 13.101 -14.418 1.749 1.00 114.35 39 MET C CA 1
ATOM 5215 C C . MET C 1 39 ? 13.206 -15.884 1.269 1.00 115.32 39 MET C C 1
ATOM 5216 O O . MET C 1 39 ? 12.282 -16.374 0.575 1.00 112.02 39 MET C O 1
ATOM 5221 N N . ALA C 1 40 ? 14.285 -16.580 1.635 1.00 113.32 40 ALA C N 1
ATOM 5222 C CA . ALA C 1 40 ? 14.459 -18.035 1.400 1.00 124.25 40 ALA C CA 1
ATOM 5223 C C . ALA C 1 40 ? 14.667 -18.752 2.744 1.00 121.64 40 ALA C C 1
ATOM 5224 O O . ALA C 1 40 ? 13.958 -19.751 3.010 1.00 114.65 40 ALA C O 1
ATOM 5226 N N . GLY C 1 41 ? 15.581 -18.236 3.575 1.00 115.76 41 GLY C N 1
ATOM 5227 C CA . GLY C 1 41 ? 15.815 -18.699 4.957 1.00 118.85 41 GLY C CA 1
ATOM 5228 C C . GLY C 1 41 ? 14.558 -18.634 5.813 1.00 123.75 41 GLY C C 1
ATOM 5229 O O . GLY C 1 41 ? 14.440 -19.448 6.749 1.00 125.41 41 GLY C O 1
ATOM 5230 N N . GLU C 1 42 ? 13.634 -17.725 5.490 1.00 117.66 42 GLU C N 1
ATOM 5231 C CA . GLU C 1 42 ? 12.469 -17.376 6.345 1.00 107.66 42 GLU C CA 1
ATOM 5232 C C . GLU C 1 42 ? 11.401 -18.468 6.221 1.00 101.37 42 GLU C C 1
ATOM 5233 O O . GLU C 1 42 ? 11.101 -18.894 5.084 1.00 86.16 42 GLU C O 1
ATOM 5239 N N . ASP C 1 43 ? 10.890 -18.897 7.382 1.00 104.84 43 ASP C N 1
ATOM 5240 C CA . ASP C 1 43 ? 9.894 -19.981 7.602 1.00 107.21 43 ASP C CA 1
ATOM 5241 C C . ASP C 1 43 ? 8.767 -19.837 6.575 1.00 94.74 43 ASP C C 1
ATOM 5242 O O . ASP C 1 43 ? 8.322 -18.710 6.382 1.00 101.35 43 ASP C O 1
ATOM 5247 N N . ARG C 1 44 ? 8.353 -20.933 5.934 1.00 93.58 44 ARG C N 1
ATOM 5248 C CA . ARG C 1 44 ? 7.168 -20.998 5.035 1.00 99.42 44 ARG C CA 1
ATOM 5249 C C . ARG C 1 44 ? 7.363 -20.102 3.801 1.00 98.60 44 ARG C C 1
ATOM 5250 O O . ARG C 1 44 ? 6.332 -19.743 3.196 1.00 113.95 44 ARG C O 1
ATOM 5258 N N . THR C 1 45 ? 8.605 -19.755 3.426 1.00 94.28 45 THR C N 1
ATOM 5259 C CA . THR C 1 45 ? 8.920 -18.800 2.317 1.00 94.73 45 THR C CA 1
ATOM 5260 C C . THR C 1 45 ? 9.892 -19.416 1.292 1.00 98.87 45 THR C C 1
ATOM 5261 O O . THR C 1 45 ? 10.664 -20.315 1.668 1.00 110.56 45 THR C O 1
ATOM 5265 N N . THR C 1 46 ? 9.899 -18.911 0.053 1.00 98.31 46 THR C N 1
ATOM 5266 C CA . THR C 1 46 ? 10.545 -19.569 -1.118 1.00 95.03 46 THR C CA 1
ATOM 5267 C C . THR C 1 46 ? 10.690 -18.616 -2.316 1.00 96.54 46 THR C C 1
ATOM 5268 O O . THR C 1 46 ? 9.642 -18.180 -2.846 1.00 94.76 46 THR C O 1
ATOM 5272 N N . GLY C 1 47 ? 11.924 -18.367 -2.773 1.00 93.42 47 GLY C N 1
ATOM 5273 C CA . GLY C 1 47 ? 12.226 -17.504 -3.938 1.00 99.76 47 GLY C CA 1
ATOM 5274 C C . GLY C 1 47 ? 12.134 -18.246 -5.265 1.00 105.25 47 GLY C C 1
ATOM 5275 O O . GLY C 1 47 ? 12.287 -19.484 -5.259 1.00 108.68 47 GLY C O 1
ATOM 5276 N N . VAL C 1 48 ? 11.866 -17.521 -6.361 1.00 98.87 48 VAL C N 1
ATOM 5277 C CA . VAL C 1 48 ? 11.870 -18.036 -7.768 1.00 93.13 48 VAL C CA 1
ATOM 5278 C C . VAL C 1 48 ? 12.710 -17.060 -8.594 1.00 84.94 48 VAL C C 1
ATOM 5279 O O . VAL C 1 48 ? 13.288 -16.156 -7.985 1.00 74.99 48 VAL C O 1
ATOM 5283 N N . ALA C 1 49 ? 12.790 -17.248 -9.916 1.00 86.85 49 ALA C N 1
ATOM 5284 C CA . ALA C 1 49 ? 13.562 -16.380 -10.839 1.00 85.78 49 ALA C CA 1
ATOM 5285 C C . ALA C 1 49 ? 12.877 -16.290 -12.210 1.00 83.09 49 ALA C C 1
ATOM 5286 O O . ALA C 1 49 ? 13.594 -16.190 -13.210 1.00 94.17 49 ALA C O 1
ATOM 5288 N N . SER C 1 50 ? 11.543 -16.286 -12.240 1.00 85.18 50 SER C N 1
ATOM 5289 C CA . SER C 1 50 ? 10.698 -15.942 -13.414 1.00 91.52 50 SER C CA 1
ATOM 5290 C C . SER C 1 50 ? 9.221 -16.152 -13.048 1.00 101.79 50 SER C C 1
ATOM 5291 O O . SER C 1 50 ? 8.928 -16.910 -12.084 1.00 93.79 50 SER C O 1
ATOM 5294 N N . LEU C 1 51 ? 8.324 -15.508 -13.798 1.00 103.65 51 LEU C N 1
ATOM 5295 C CA . LEU C 1 51 ? 6.872 -15.449 -13.491 1.00 105.48 51 LEU C CA 1
ATOM 5296 C C . LEU C 1 51 ? 6.205 -16.782 -13.861 1.00 94.34 51 LEU C C 1
ATOM 5297 O O . LEU C 1 51 ? 5.112 -17.037 -13.340 1.00 89.80 51 LEU C O 1
ATOM 5302 N N . ARG C 1 52 ? 6.829 -17.596 -14.722 1.00 103.05 52 ARG C N 1
ATOM 5303 C CA . ARG C 1 52 ? 6.320 -18.947 -15.101 1.00 109.55 52 ARG C CA 1
ATOM 5304 C C . ARG C 1 52 ? 6.631 -19.952 -13.981 1.00 88.20 52 ARG C C 1
ATOM 5305 O O . ARG C 1 52 ? 5.714 -20.726 -13.637 1.00 73.29 52 ARG C O 1
ATOM 5313 N N . GLU C 1 53 ? 7.866 -19.950 -13.459 1.00 72.16 53 GLU C N 1
ATOM 5314 C CA . GLU C 1 53 ? 8.272 -20.763 -12.284 1.00 78.01 53 GLU C CA 1
ATOM 5315 C C . GLU C 1 53 ? 7.303 -20.509 -11.130 1.00 87.21 53 GLU C C 1
ATOM 5316 O O . GLU C 1 53 ? 6.823 -21.489 -10.512 1.00 88.44 53 GLU C O 1
ATOM 5322 N N . LEU C 1 54 ? 7.045 -19.231 -10.858 1.00 90.54 54 LEU C N 1
ATOM 5323 C CA . LEU C 1 54 ? 6.114 -18.780 -9.801 1.00 92.97 54 LEU C CA 1
ATOM 5324 C C . LEU C 1 54 ? 4.816 -19.593 -9.874 1.00 93.18 54 LEU C C 1
ATOM 5325 O O . LEU C 1 54 ? 4.472 -20.251 -8.852 1.00 96.14 54 LEU C O 1
ATOM 5330 N N . SER C 1 55 ? 4.136 -19.564 -11.029 1.00 91.83 55 SER C N 1
ATOM 5331 C CA . SER C 1 55 ? 2.757 -20.105 -11.215 1.00 96.51 55 SER C CA 1
ATOM 5332 C C . SER C 1 55 ? 2.769 -21.634 -11.409 1.00 91.14 55 SER C C 1
ATOM 5333 O O . SER C 1 55 ? 1.680 -22.258 -11.285 1.00 79.30 55 SER C O 1
ATOM 5336 N N . GLN C 1 56 ? 3.942 -22.225 -11.672 1.00 94.73 56 GLN C N 1
ATOM 5337 C CA . GLN C 1 56 ? 4.143 -23.700 -11.663 1.00 99.68 56 GLN C CA 1
ATOM 5338 C C . GLN C 1 56 ? 4.274 -24.186 -10.216 1.00 90.03 56 GLN C C 1
ATOM 5339 O O . GLN C 1 56 ? 3.788 -25.299 -9.944 1.00 91.96 56 GLN C O 1
ATOM 5345 N N . ARG C 1 57 ? 4.862 -23.374 -9.329 1.00 84.69 57 ARG C N 1
ATOM 5346 C CA . ARG C 1 57 ? 5.009 -23.681 -7.879 1.00 87.67 57 ARG C CA 1
ATOM 5347 C C . ARG C 1 57 ? 3.843 -23.049 -7.088 1.00 85.77 57 ARG C C 1
ATOM 5348 O O . ARG C 1 57 ? 4.068 -22.718 -5.925 1.00 82.92 57 ARG C O 1
ATOM 5356 N N . LEU C 1 58 ? 2.627 -22.969 -7.662 1.00 91.31 58 LEU C N 1
ATOM 5357 C CA . LEU C 1 58 ? 1.402 -22.395 -7.016 1.00 97.14 58 LEU C CA 1
ATOM 5358 C C . LEU C 1 58 ? 0.111 -23.082 -7.515 1.00 85.40 58 LEU C C 1
ATOM 5359 O O . LEU C 1 58 ? -0.195 -23.034 -8.710 1.00 80.71 58 LEU C O 1
ATOM 5364 N N . SER C 1 59 ? -0.673 -23.640 -6.596 1.00 96.18 59 SER C N 1
ATOM 5365 C CA . SER C 1 59 ? -1.830 -24.531 -6.878 1.00 99.64 59 SER C CA 1
ATOM 5366 C C . SER C 1 59 ? -3.023 -23.716 -7.374 1.00 96.44 59 SER C C 1
ATOM 5367 O O . SER C 1 59 ? -3.434 -22.813 -6.622 1.00 112.14 59 SER C O 1
ATOM 5370 N N . ALA C 1 60 ? -3.573 -24.070 -8.548 1.00 92.61 60 ALA C N 1
ATOM 5371 C CA . ALA C 1 60 ? -4.772 -23.457 -9.187 1.00 102.67 60 ALA C CA 1
ATOM 5372 C C . ALA C 1 60 ? -6.021 -23.611 -8.305 1.00 109.68 60 ALA C C 1
ATOM 5373 O O . ALA C 1 60 ? -6.260 -24.681 -7.750 1.00 107.31 60 ALA C O 1
ATOM 5375 N N . PRO C 1 61 ? -6.854 -22.553 -8.119 1.00 106.16 61 PRO C N 1
ATOM 5376 C CA . PRO C 1 61 ? -6.491 -21.179 -8.483 1.00 114.96 61 PRO C CA 1
ATOM 5377 C C . PRO C 1 61 ? -5.360 -20.586 -7.612 1.00 114.76 61 PRO C C 1
ATOM 5378 O O . PRO C 1 61 ? -5.264 -20.883 -6.415 1.00 100.11 61 PRO C O 1
ATOM 5382 N N . ARG C 1 62 ? -4.503 -19.781 -8.246 1.00 111.02 62 ARG C N 1
ATOM 5383 C CA . ARG C 1 62 ? -3.413 -19.013 -7.589 1.00 102.99 62 ARG C CA 1
ATOM 5384 C C . ARG C 1 62 ? -3.988 -17.680 -7.096 1.00 103.57 62 ARG C C 1
ATOM 5385 O O . ARG C 1 62 ? -5.031 -17.242 -7.646 1.00 100.44 62 ARG C O 1
ATOM 5393 N N . VAL C 1 63 ? -3.350 -17.098 -6.073 1.00 100.93 63 VAL C N 1
ATOM 5394 C CA . VAL C 1 63 ? -3.581 -15.705 -5.582 1.00 102.79 63 VAL C CA 1
ATOM 5395 C C . VAL C 1 63 ? -2.212 -15.016 -5.453 1.00 98.32 63 VAL C C 1
ATOM 5396 O O . VAL C 1 63 ? -1.494 -15.275 -4.472 1.00 99.99 63 VAL C O 1
ATOM 5400 N N . VAL C 1 64 ? -1.870 -14.181 -6.438 1.00 96.58 64 VAL C N 1
ATOM 5401 C CA . VAL C 1 64 ? -0.560 -13.476 -6.587 1.00 91.96 64 VAL C CA 1
ATOM 5402 C C . VAL C 1 64 ? -0.734 -11.997 -6.210 1.00 82.95 64 VAL C C 1
ATOM 5403 O O . VAL C 1 64 ? -1.553 -11.299 -6.875 1.00 72.66 64 VAL C O 1
ATOM 5407 N N . TRP C 1 65 ? 0.019 -11.549 -5.197 1.00 71.54 65 TRP C N 1
ATOM 5408 C CA . TRP C 1 65 ? 0.064 -10.152 -4.686 1.00 67.09 65 TRP C CA 1
ATOM 5409 C C . TRP C 1 65 ? 1.178 -9.407 -5.420 1.00 65.00 65 TRP C C 1
ATOM 5410 O O . TRP C 1 65 ? 2.253 -9.995 -5.577 1.00 67.21 65 TRP C O 1
ATOM 5421 N N . VAL C 1 66 ? 0.907 -8.196 -5.902 1.00 63.13 66 VAL C N 1
ATOM 5422 C CA . VAL C 1 66 ? 1.897 -7.325 -6.600 1.00 61.80 66 VAL C CA 1
ATOM 5423 C C . VAL C 1 66 ? 2.084 -6.075 -5.748 1.00 62.00 66 VAL C C 1
ATOM 5424 O O . VAL C 1 66 ? 1.091 -5.366 -5.605 1.00 74.92 66 VAL C O 1
ATOM 5428 N N . MET C 1 67 ? 3.284 -5.868 -5.188 1.00 63.67 67 MET C N 1
ATOM 5429 C CA . MET C 1 67 ? 3.669 -4.697 -4.353 1.00 65.71 67 MET C CA 1
ATOM 5430 C C . MET C 1 67 ? 4.932 -4.036 -4.942 1.00 69.82 67 MET C C 1
ATOM 5431 O O . MET C 1 67 ? 6.052 -4.296 -4.450 1.00 67.38 67 MET C O 1
ATOM 5436 N N . VAL C 1 68 ? 4.740 -3.190 -5.961 1.00 79.23 68 VAL C N 1
ATOM 5437 C CA . VAL C 1 68 ? 5.801 -2.655 -6.873 1.00 88.09 68 VAL C CA 1
ATOM 5438 C C . VAL C 1 68 ? 5.587 -1.154 -7.080 1.00 83.31 68 VAL C C 1
ATOM 5439 O O . VAL C 1 68 ? 4.508 -0.644 -6.775 1.00 89.31 68 VAL C O 1
ATOM 5443 N N . PRO C 1 69 ? 6.581 -0.398 -7.620 1.00 82.91 69 PRO C N 1
ATOM 5444 C CA . PRO C 1 69 ? 6.414 1.041 -7.856 1.00 81.48 69 PRO C CA 1
ATOM 5445 C C . PRO C 1 69 ? 5.199 1.276 -8.771 1.00 80.16 69 PRO C C 1
ATOM 5446 O O . PRO C 1 69 ? 5.105 0.604 -9.813 1.00 68.27 69 PRO C O 1
ATOM 5450 N N . ALA C 1 70 ? 4.292 2.176 -8.358 1.00 75.55 70 ALA C N 1
ATOM 5451 C CA . ALA C 1 70 ? 2.993 2.432 -9.034 1.00 73.07 70 ALA C CA 1
ATOM 5452 C C . ALA C 1 70 ? 3.258 2.928 -10.456 1.00 64.65 70 ALA C C 1
ATOM 5453 O O . ALA C 1 70 ? 4.377 3.402 -10.688 1.00 63.20 70 ALA C O 1
ATOM 5455 N N . GLY C 1 71 ? 2.294 2.775 -11.375 1.00 66.37 71 GLY C N 1
ATOM 5456 C CA . GLY C 1 71 ? 2.420 3.237 -12.773 1.00 62.46 71 GLY C CA 1
ATOM 5457 C C . GLY C 1 71 ? 2.918 2.135 -13.687 1.00 71.01 71 GLY C C 1
ATOM 5458 O O . GLY C 1 71 ? 2.367 1.034 -13.615 1.00 83.36 71 GLY C O 1
ATOM 5459 N N . ASN C 1 72 ? 3.954 2.400 -14.491 1.00 86.84 72 ASN C N 1
ATOM 5460 C CA . ASN C 1 72 ? 4.329 1.564 -15.670 1.00 88.45 72 ASN C CA 1
ATOM 5461 C C . ASN C 1 72 ? 5.091 0.297 -15.248 1.00 83.51 72 ASN C C 1
ATOM 5462 O O . ASN C 1 72 ? 5.353 -0.523 -16.120 1.00 74.17 72 ASN C O 1
ATOM 5467 N N . ILE C 1 73 ? 5.407 0.137 -13.962 1.00 93.40 73 ILE C N 1
ATOM 5468 C CA . ILE C 1 73 ? 5.993 -1.104 -13.378 1.00 81.13 73 ILE C CA 1
ATOM 5469 C C . ILE C 1 73 ? 4.848 -2.030 -12.966 1.00 78.35 73 ILE C C 1
ATOM 5470 O O . ILE C 1 73 ? 4.890 -3.201 -13.380 1.00 73.85 73 ILE C O 1
ATOM 5475 N N . THR C 1 74 ? 3.874 -1.526 -12.195 1.00 70.82 74 THR C N 1
ATOM 5476 C CA . THR C 1 74 ? 2.626 -2.264 -11.873 1.00 63.21 74 THR C CA 1
ATOM 5477 C C . THR C 1 74 ? 2.083 -2.822 -13.190 1.00 59.37 74 THR C C 1
ATOM 5478 O O . THR C 1 74 ? 2.083 -4.046 -13.333 1.00 56.29 74 THR C O 1
ATOM 5482 N N . THR C 1 75 ? 1.764 -1.960 -14.157 1.00 66.70 75 THR C N 1
ATOM 5483 C CA . THR C 1 75 ? 1.184 -2.326 -15.485 1.00 72.26 75 THR C CA 1
ATOM 5484 C C . THR C 1 75 ? 1.975 -3.487 -16.116 1.00 85.57 75 THR C C 1
ATOM 5485 O O . THR C 1 75 ? 1.354 -4.540 -16.382 1.00 98.71 75 THR C O 1
ATOM 5489 N N . ALA C 1 76 ? 3.283 -3.324 -16.355 1.00 89.90 76 ALA C N 1
ATOM 5490 C CA . ALA C 1 76 ? 4.116 -4.307 -17.096 1.00 81.62 76 ALA C CA 1
ATOM 5491 C C . ALA C 1 76 ? 4.065 -5.678 -16.410 1.00 76.74 76 ALA C C 1
ATOM 5492 O O . ALA C 1 76 ? 3.976 -6.666 -17.146 1.00 82.30 76 ALA C O 1
ATOM 5494 N N . VAL C 1 77 ? 4.109 -5.734 -15.069 1.00 75.11 77 VAL C N 1
ATOM 5495 C CA . VAL C 1 77 ? 3.995 -6.998 -14.272 1.00 71.43 77 VAL C CA 1
ATOM 5496 C C . VAL C 1 77 ? 2.665 -7.645 -14.633 1.00 68.00 77 VAL C C 1
ATOM 5497 O O . VAL C 1 77 ? 2.653 -8.791 -15.113 1.00 67.02 77 VAL C O 1
ATOM 5501 N N . ILE C 1 78 ? 1.589 -6.914 -14.394 1.00 63.96 78 ILE C N 1
ATOM 5502 C CA . ILE C 1 78 ? 0.205 -7.424 -14.582 1.00 68.35 78 ILE C CA 1
ATOM 5503 C C . ILE C 1 78 ? 0.097 -7.945 -16.014 1.00 69.97 78 ILE C C 1
ATOM 5504 O O . ILE C 1 78 ? -0.558 -8.968 -16.184 1.00 78.30 78 ILE C O 1
ATOM 5509 N N . GLU C 1 79 ? 0.764 -7.302 -16.978 1.00 81.35 79 GLU C N 1
ATOM 5510 C CA . GLU C 1 79 ? 0.637 -7.624 -18.430 1.00 95.19 79 GLU C CA 1
ATOM 5511 C C . GLU C 1 79 ? 1.203 -9.035 -18.698 1.00 97.78 79 GLU C C 1
ATOM 5512 O O . GLU C 1 79 ? 0.609 -9.759 -19.543 1.00 86.88 79 GLU C O 1
ATOM 5518 N N . GLU C 1 80 ? 2.259 -9.447 -17.984 1.00 98.10 80 GLU C N 1
ATOM 5519 C CA . GLU C 1 80 ? 2.847 -10.814 -18.100 1.00 101.14 80 GLU C CA 1
ATOM 5520 C C . GLU C 1 80 ? 2.077 -11.797 -17.213 1.00 90.98 80 GLU C C 1
ATOM 5521 O O . GLU C 1 80 ? 1.913 -12.941 -17.645 1.00 95.11 80 GLU C O 1
ATOM 5527 N N . LEU C 1 81 ? 1.602 -11.372 -16.039 1.00 91.16 81 LEU C N 1
ATOM 5528 C CA . LEU C 1 81 ? 0.732 -12.210 -15.162 1.00 99.52 81 LEU C CA 1
ATOM 5529 C C . LEU C 1 81 ? -0.521 -12.665 -15.928 1.00 94.54 81 LEU C C 1
ATOM 5530 O O . LEU C 1 81 ? -1.185 -13.598 -15.445 1.00 87.00 81 LEU C O 1
ATOM 5535 N N . ALA C 1 82 ? -0.829 -12.032 -17.066 1.00 95.38 82 ALA C N 1
ATOM 5536 C CA . ALA C 1 82 ? -1.881 -12.461 -18.019 1.00 102.57 82 ALA C CA 1
ATOM 5537 C C . ALA C 1 82 ? -1.383 -13.652 -18.856 1.00 90.18 82 ALA C C 1
ATOM 5538 O O . ALA C 1 82 ? -2.241 -14.409 -19.350 1.00 99.48 82 ALA C O 1
ATOM 5540 N N . ASN C 1 83 ? -0.064 -13.797 -19.017 1.00 78.63 83 ASN C N 1
ATOM 5541 C CA . ASN C 1 83 ? 0.607 -14.970 -19.642 1.00 90.11 83 ASN C CA 1
ATOM 5542 C C . ASN C 1 83 ? 1.525 -15.630 -18.612 1.00 89.31 83 ASN C C 1
ATOM 5543 O O . ASN C 1 83 ? 2.733 -15.325 -18.608 1.00 90.50 83 ASN C O 1
ATOM 5548 N N . THR C 1 84 ? 0.994 -16.515 -17.782 1.00 81.53 84 THR C N 1
ATOM 5549 C CA . THR C 1 84 ? 1.708 -17.026 -16.588 1.00 83.32 84 THR C CA 1
ATOM 5550 C C . THR C 1 84 ? 0.683 -17.736 -15.715 1.00 81.93 84 THR C C 1
ATOM 5551 O O . THR C 1 84 ? 0.963 -18.851 -15.264 1.00 85.57 84 THR C O 1
ATOM 5555 N N . LEU C 1 85 ? -0.447 -17.067 -15.505 1.00 80.55 85 LEU C N 1
ATOM 5556 C CA . LEU C 1 85 ? -1.621 -17.567 -14.757 1.00 87.36 85 LEU C CA 1
ATOM 5557 C C . LEU C 1 85 ? -2.677 -17.983 -15.784 1.00 88.13 85 LEU C C 1
ATOM 5558 O O . LEU C 1 85 ? -2.564 -17.521 -16.944 1.00 91.84 85 LEU C O 1
ATOM 5563 N N . GLU C 1 86 ? -3.623 -18.842 -15.387 1.00 86.32 86 GLU C N 1
ATOM 5564 C CA . GLU C 1 86 ? -4.733 -19.343 -16.245 1.00 90.82 86 GLU C CA 1
ATOM 5565 C C . GLU C 1 86 ? -6.046 -18.688 -15.789 1.00 99.70 86 GLU C C 1
ATOM 5566 O O . GLU C 1 86 ? -5.995 -17.757 -14.959 1.00 109.61 86 GLU C O 1
ATOM 5572 N N . ALA C 1 87 ? -7.186 -19.145 -16.315 1.00 99.82 87 ALA C N 1
ATOM 5573 C CA . ALA C 1 87 ? -8.530 -18.738 -15.856 1.00 88.04 87 ALA C CA 1
ATOM 5574 C C . ALA C 1 87 ? -8.600 -18.902 -14.331 1.00 86.59 87 ALA C C 1
ATOM 5575 O O . ALA C 1 87 ? -7.756 -19.683 -13.766 1.00 69.61 87 ALA C O 1
ATOM 5577 N N . GLY C 1 88 ? -9.518 -18.147 -13.700 1.00 86.21 88 GLY C N 1
ATOM 5578 C CA . GLY C 1 88 ? -10.018 -18.350 -12.321 1.00 83.40 88 GLY C CA 1
ATOM 5579 C C . GLY C 1 88 ? -9.042 -17.888 -11.252 1.00 77.72 88 GLY C C 1
ATOM 5580 O O . GLY C 1 88 ? -9.515 -17.615 -10.129 1.00 80.53 88 GLY C O 1
ATOM 5581 N N . ASP C 1 89 ? -7.738 -17.855 -11.576 1.00 74.37 89 ASP C N 1
ATOM 5582 C CA . ASP C 1 89 ? -6.656 -17.205 -10.786 1.00 80.44 89 ASP C CA 1
ATOM 5583 C C . ASP C 1 89 ? -7.049 -15.749 -10.458 1.00 91.85 89 ASP C C 1
ATOM 5584 O O . ASP C 1 89 ? -7.924 -15.156 -11.158 1.00 84.88 89 ASP C O 1
ATOM 5589 N N . ILE C 1 90 ? -6.437 -15.195 -9.409 1.00 81.98 90 ILE C N 1
ATOM 5590 C CA . ILE C 1 90 ? -6.700 -13.819 -8.903 1.00 83.63 90 ILE C CA 1
ATOM 5591 C C . ILE C 1 90 ? -5.355 -13.092 -8.764 1.00 85.58 90 ILE C C 1
ATOM 5592 O O . ILE C 1 90 ? -4.365 -13.750 -8.404 1.00 74.81 90 ILE C O 1
ATOM 5597 N N . VAL C 1 91 ? -5.321 -11.784 -9.049 1.00 84.83 91 VAL C N 1
ATOM 5598 C CA . VAL C 1 91 ? -4.132 -10.912 -8.820 1.00 76.69 91 VAL C CA 1
ATOM 5599 C C . VAL C 1 91 ? -4.521 -9.822 -7.817 1.00 74.23 91 VAL C C 1
ATOM 5600 O O . VAL C 1 91 ? -5.477 -9.072 -8.108 1.00 73.40 91 VAL C O 1
ATOM 5604 N N . ILE C 1 92 ? -3.820 -9.747 -6.682 1.00 67.17 92 ILE C N 1
ATOM 5605 C CA . ILE C 1 92 ? -3.956 -8.624 -5.708 1.00 69.36 92 ILE C CA 1
ATOM 5606 C C . ILE C 1 92 ? -2.919 -7.540 -6.049 1.00 80.67 92 ILE C C 1
ATOM 5607 O O . ILE C 1 92 ? -1.712 -7.847 -5.975 1.00 75.45 92 ILE C O 1
ATOM 5612 N N . ASP C 1 93 ? -3.379 -6.341 -6.450 1.00 82.78 93 ASP C N 1
ATOM 5613 C CA . ASP C 1 93 ? -2.566 -5.097 -6.585 1.00 70.96 93 ASP C CA 1
ATOM 5614 C C . ASP C 1 93 ? -2.638 -4.340 -5.257 1.00 66.55 93 ASP C C 1
ATOM 5615 O O . ASP C 1 93 ? -3.623 -3.594 -5.027 1.00 69.95 93 ASP C O 1
ATOM 5620 N N . GLY C 1 94 ? -1.672 -4.579 -4.384 1.00 58.07 94 GLY C N 1
ATOM 5621 C CA . GLY C 1 94 ? -1.557 -3.867 -3.102 1.00 64.43 94 GLY C CA 1
ATOM 5622 C C . GLY C 1 94 ? -0.850 -2.544 -3.308 1.00 68.25 94 GLY C C 1
ATOM 5623 O O . GLY C 1 94 ? -0.822 -1.745 -2.357 1.00 79.69 94 GLY C O 1
ATOM 5624 N N . GLY C 1 95 ? -0.295 -2.332 -4.511 1.00 66.03 95 GLY C N 1
ATOM 5625 C CA . GLY C 1 95 ? 0.476 -1.132 -4.891 1.00 68.83 95 GLY C CA 1
ATOM 5626 C C . GLY C 1 95 ? -0.295 0.152 -4.634 1.00 71.13 95 GLY C C 1
ATOM 5627 O O . GLY C 1 95 ? -1.430 0.084 -4.107 1.00 77.56 95 GLY C O 1
ATOM 5628 N N . ASN C 1 96 ? 0.292 1.296 -4.989 1.00 70.74 96 ASN C N 1
ATOM 5629 C CA . ASN C 1 96 ? -0.349 2.630 -4.817 1.00 69.61 96 ASN C CA 1
ATOM 5630 C C . ASN C 1 96 ? -0.883 3.098 -6.181 1.00 64.01 96 ASN C C 1
ATOM 5631 O O . ASN C 1 96 ? -0.473 4.159 -6.677 1.00 56.50 96 ASN C O 1
ATOM 5636 N N . THR C 1 97 ? -1.777 2.305 -6.761 1.00 62.52 97 THR C N 1
ATOM 5637 C CA . THR C 1 97 ? -2.237 2.457 -8.156 1.00 70.09 97 THR C CA 1
ATOM 5638 C C . THR C 1 97 ? -3.434 3.399 -8.161 1.00 68.08 97 THR C C 1
ATOM 5639 O O . THR C 1 97 ? -4.148 3.450 -7.128 1.00 65.09 97 THR C O 1
ATOM 5643 N N . TYR C 1 98 ? -3.617 4.128 -9.265 1.00 65.55 98 TYR C N 1
ATOM 5644 C CA . TYR C 1 98 ? -4.788 5.015 -9.502 1.00 63.60 98 TYR C CA 1
ATOM 5645 C C . TYR C 1 98 ? -5.960 4.083 -9.828 1.00 59.69 98 TYR C C 1
ATOM 5646 O O . TYR C 1 98 ? -5.778 3.203 -10.698 1.00 57.02 98 TYR C O 1
ATOM 5655 N N . TYR C 1 99 ? -7.087 4.209 -9.115 1.00 56.68 99 TYR C N 1
ATOM 5656 C CA . TYR C 1 99 ? -8.309 3.404 -9.369 1.00 55.70 99 TYR C CA 1
ATOM 5657 C C . TYR C 1 99 ? -8.612 3.389 -10.872 1.00 54.29 99 TYR C C 1
ATOM 5658 O O . TYR C 1 99 ? -8.873 2.304 -11.385 1.00 60.50 99 TYR C O 1
ATOM 5667 N N . ARG C 1 100 ? -8.479 4.512 -11.579 1.00 58.05 100 ARG C N 1
ATOM 5668 C CA . ARG C 1 100 ? -8.691 4.565 -13.054 1.00 67.17 100 ARG C CA 1
ATOM 5669 C C . ARG C 1 100 ? -7.763 3.558 -13.749 1.00 66.29 100 ARG C C 1
ATOM 5670 O O . ARG C 1 100 ? -8.186 2.941 -14.723 1.00 69.45 100 ARG C O 1
ATOM 5678 N N . ASP C 1 101 ? -6.545 3.385 -13.255 1.00 70.36 101 ASP C N 1
ATOM 5679 C CA . ASP C 1 101 ? -5.572 2.420 -13.819 1.00 69.10 101 ASP C CA 1
ATOM 5680 C C . ASP C 1 101 ? -6.053 0.981 -13.562 1.00 70.71 101 ASP C C 1
ATOM 5681 O O . ASP C 1 101 ? -5.746 0.130 -14.409 1.00 72.94 101 ASP C O 1
ATOM 5686 N N . ASP C 1 102 ? -6.763 0.713 -12.453 1.00 68.60 102 ASP C N 1
ATOM 5687 C CA . ASP C 1 102 ? -7.335 -0.627 -12.126 1.00 63.05 102 ASP C CA 1
ATOM 5688 C C . ASP C 1 102 ? -8.451 -0.973 -13.122 1.00 62.91 102 ASP C C 1
ATOM 5689 O O . ASP C 1 102 ? -8.625 -2.161 -13.440 1.00 63.45 102 ASP C O 1
ATOM 5694 N N . LEU C 1 103 ? -9.207 0.023 -13.576 1.00 64.78 103 LEU C N 1
ATOM 5695 C CA . LEU C 1 103 ? -10.275 -0.198 -14.578 1.00 79.93 103 LEU C CA 1
ATOM 5696 C C . LEU C 1 103 ? -9.668 -0.781 -15.870 1.00 82.99 103 LEU C C 1
ATOM 5697 O O . LEU C 1 103 ? -10.325 -1.650 -16.476 1.00 98.21 103 LEU C O 1
ATOM 5702 N N . ARG C 1 104 ? -8.451 -0.390 -16.257 1.00 74.08 104 ARG C N 1
ATOM 5703 C CA . ARG C 1 104 ? -7.780 -0.966 -17.448 1.00 71.76 104 ARG C CA 1
ATOM 5704 C C . ARG C 1 104 ? -7.241 -2.356 -17.120 1.00 74.03 104 ARG C C 1
ATOM 5705 O O . ARG C 1 104 ? -7.184 -3.177 -18.046 1.00 84.00 104 ARG C O 1
ATOM 5713 N N . HIS C 1 105 ? -6.739 -2.562 -15.897 1.00 72.16 105 HIS C N 1
ATOM 5714 C CA . HIS C 1 105 ? -6.071 -3.819 -15.468 1.00 67.51 105 HIS C CA 1
ATOM 5715 C C . HIS C 1 105 ? -7.132 -4.920 -15.365 1.00 73.63 105 HIS C C 1
ATOM 5716 O O . HIS C 1 105 ? -6.834 -6.046 -15.800 1.00 68.52 105 HIS C O 1
ATOM 5723 N N . GLU C 1 106 ? -8.324 -4.593 -14.837 1.00 79.10 106 GLU C N 1
ATOM 5724 C CA . GLU C 1 106 ? -9.490 -5.517 -14.697 1.00 76.83 106 GLU C CA 1
ATOM 5725 C C . GLU C 1 106 ? -9.820 -6.170 -16.045 1.00 81.45 106 GLU C C 1
ATOM 5726 O O . GLU C 1 106 ? -9.879 -7.418 -16.084 1.00 91.64 106 GLU C O 1
ATOM 5732 N N . LYS C 1 107 ? -10.019 -5.351 -17.089 1.00 93.22 107 LYS C N 1
ATOM 5733 C CA . LYS C 1 107 ? -10.489 -5.743 -18.453 1.00 101.12 107 LYS C CA 1
ATOM 5734 C C . LYS C 1 107 ? -9.424 -6.589 -19.169 1.00 108.30 107 LYS C C 1
ATOM 5735 O O . LYS C 1 107 ? -9.808 -7.591 -19.815 1.00 114.95 107 LYS C O 1
ATOM 5741 N N . LEU C 1 108 ? -8.150 -6.192 -19.048 1.00 112.81 108 LEU C N 1
ATOM 5742 C CA . LEU C 1 108 ? -6.946 -6.863 -19.623 1.00 109.54 108 LEU C CA 1
ATOM 5743 C C . LEU C 1 108 ? -6.702 -8.219 -18.937 1.00 105.88 108 LEU C C 1
ATOM 5744 O O . LEU C 1 108 ? -5.964 -9.042 -19.516 1.00 108.40 108 LEU C O 1
ATOM 5749 N N . LEU C 1 109 ? -7.293 -8.449 -17.756 1.00 98.60 109 LEU C N 1
ATOM 5750 C CA . LEU C 1 109 ? -7.165 -9.721 -16.995 1.00 92.39 109 LEU C CA 1
ATOM 5751 C C . LEU C 1 109 ? -8.397 -10.613 -17.199 1.00 90.45 109 LEU C C 1
ATOM 5752 O O . LEU C 1 109 ? -8.211 -11.844 -17.287 1.00 91.65 109 LEU C O 1
ATOM 5757 N N . PHE C 1 110 ? -9.604 -10.049 -17.279 1.00 86.26 110 PHE C N 1
ATOM 5758 C CA . PHE C 1 110 ? -10.847 -10.850 -17.458 1.00 99.66 110 PHE C CA 1
ATOM 5759 C C . PHE C 1 110 ? -10.928 -11.342 -18.912 1.00 104.95 110 PHE C C 1
ATOM 5760 O O . PHE C 1 110 ? -11.757 -12.231 -19.173 1.00 110.40 110 PHE C O 1
ATOM 5768 N N . LYS C 1 111 ? -10.078 -10.812 -19.805 1.00 107.96 111 LYS C N 1
ATOM 5769 C CA . LYS C 1 111 ? -9.867 -11.316 -21.195 1.00 105.40 111 LYS C CA 1
ATOM 5770 C C . LYS C 1 111 ? -8.913 -12.528 -21.214 1.00 97.78 111 LYS C C 1
ATOM 5771 O O . LYS C 1 111 ? -8.622 -13.010 -22.317 1.00 102.01 111 LYS C O 1
ATOM 5777 N N . LYS C 1 112 ? -8.409 -12.982 -20.059 1.00 90.31 112 LYS C N 1
ATOM 5778 C CA . LYS C 1 112 ? -7.858 -14.354 -19.871 1.00 83.85 112 LYS C CA 1
ATOM 5779 C C . LYS C 1 112 ? -8.437 -14.957 -18.579 1.00 79.03 112 LYS C C 1
ATOM 5780 O O . LYS C 1 112 ? -7.784 -15.868 -18.019 1.00 79.63 112 LYS C O 1
ATOM 5786 N N . GLY C 1 113 ? -9.608 -14.473 -18.127 1.00 78.88 113 GLY C N 1
ATOM 5787 C CA . GLY C 1 113 ? -10.396 -15.015 -16.993 1.00 77.32 113 GLY C CA 1
ATOM 5788 C C . GLY C 1 113 ? -9.731 -14.832 -15.630 1.00 82.04 113 GLY C C 1
ATOM 5789 O O . GLY C 1 113 ? -10.077 -15.596 -14.694 1.00 69.50 113 GLY C O 1
ATOM 5790 N N . ILE C 1 114 ? -8.820 -13.856 -15.494 1.00 85.46 114 ILE C N 1
ATOM 5791 C CA . ILE C 1 114 ? -8.085 -13.574 -14.225 1.00 75.45 114 ILE C CA 1
ATOM 5792 C C . ILE C 1 114 ? -8.823 -12.437 -13.538 1.00 73.27 114 ILE C C 1
ATOM 5793 O O . ILE C 1 114 ? -9.029 -11.439 -14.189 1.00 75.59 114 ILE C O 1
ATOM 5798 N N . HIS C 1 115 ? -9.234 -12.632 -12.286 1.00 83.74 115 HIS C N 1
ATOM 5799 C CA . HIS C 1 115 ? -9.883 -11.603 -11.432 1.00 84.55 115 HIS C CA 1
ATOM 5800 C C . HIS C 1 115 ? -8.786 -10.656 -10.923 1.00 84.58 115 HIS C C 1
ATOM 5801 O O . HIS C 1 115 ? -7.700 -11.173 -10.558 1.00 71.53 115 HIS C O 1
ATOM 5808 N N . LEU C 1 116 ? -9.032 -9.334 -10.941 1.00 87.67 116 LEU C N 1
ATOM 5809 C CA . LEU C 1 116 ? -8.147 -8.287 -10.341 1.00 75.62 116 LEU C CA 1
ATOM 5810 C C . LEU C 1 116 ? -8.766 -7.785 -9.035 1.00 70.86 116 LEU C C 1
ATOM 5811 O O . LEU C 1 116 ? -9.777 -7.055 -9.090 1.00 87.87 116 LEU C O 1
ATOM 5816 N N . LEU C 1 117 ? -8.166 -8.140 -7.906 1.00 66.28 117 LEU C N 1
ATOM 5817 C CA . LEU C 1 117 ? -8.431 -7.456 -6.622 1.00 72.48 117 LEU C CA 1
ATOM 5818 C C . LEU C 1 117 ? -7.456 -6.276 -6.494 1.00 76.30 117 LEU C C 1
ATOM 5819 O O . LEU C 1 117 ? -6.226 -6.491 -6.662 1.00 64.09 117 LEU C O 1
ATOM 5824 N N . ASP C 1 118 ? -8.012 -5.072 -6.286 1.00 71.26 118 ASP C N 1
ATOM 5825 C CA . ASP C 1 118 ? -7.274 -3.840 -5.916 1.00 63.79 118 ASP C CA 1
ATOM 5826 C C . ASP C 1 118 ? -7.353 -3.735 -4.395 1.00 63.09 118 ASP C C 1
ATOM 5827 O O . ASP C 1 118 ? -8.488 -3.597 -3.864 1.00 66.12 118 ASP C O 1
ATOM 5832 N N . CYS C 1 119 ? -6.204 -3.855 -3.725 1.00 58.96 119 CYS C N 1
ATOM 5833 C CA . CYS C 1 119 ? -6.061 -3.620 -2.263 1.00 60.40 119 CYS C CA 1
ATOM 5834 C C . CYS C 1 119 ? -5.353 -2.280 -2.040 1.00 65.53 119 CYS C C 1
ATOM 5835 O O . CYS C 1 119 ? -4.231 -2.100 -2.565 1.00 64.68 119 CYS C O 1
ATOM 5838 N N . GLY C 1 120 ? -6.007 -1.392 -1.290 1.00 59.51 120 GLY C N 1
ATOM 5839 C CA . GLY C 1 120 ? -5.421 -0.170 -0.733 1.00 55.22 120 GLY C CA 1
ATOM 5840 C C . GLY C 1 120 ? -4.802 -0.435 0.625 1.00 51.87 120 GLY C C 1
ATOM 5841 O O . GLY C 1 120 ? -5.560 -0.625 1.586 1.00 42.71 120 GLY C O 1
ATOM 5842 N N . THR C 1 121 ? -3.480 -0.277 0.705 1.00 53.53 121 THR C N 1
ATOM 5843 C CA . THR C 1 121 ? -2.603 -0.744 1.805 1.00 55.61 121 THR C CA 1
ATOM 5844 C C . THR C 1 121 ? -2.015 0.451 2.556 1.00 55.89 121 THR C C 1
ATOM 5845 O O . THR C 1 121 ? -1.083 1.058 2.013 1.00 65.71 121 THR C O 1
ATOM 5849 N N . SER C 1 122 ? -2.491 0.725 3.775 1.00 62.19 122 SER C N 1
ATOM 5850 C CA . SER C 1 122 ? -2.119 1.901 4.609 1.00 69.62 122 SER C CA 1
ATOM 5851 C C . SER C 1 122 ? -1.080 1.545 5.687 1.00 84.89 122 SER C C 1
ATOM 5852 O O . SER C 1 122 ? -0.181 0.745 5.399 1.00 91.01 122 SER C O 1
ATOM 5855 N N . GLY C 1 123 ? -1.152 2.193 6.859 1.00 99.41 123 GLY C N 1
ATOM 5856 C CA . GLY C 1 123 ? -0.359 1.865 8.064 1.00 105.74 123 GLY C CA 1
ATOM 5857 C C . GLY C 1 123 ? 1.040 2.462 8.035 1.00 111.85 123 GLY C C 1
ATOM 5858 O O . GLY C 1 123 ? 1.320 3.363 8.874 1.00 97.38 123 GLY C O 1
ATOM 5859 N N . GLY C 1 124 ? 1.894 1.953 7.136 1.00 120.72 124 GLY C N 1
ATOM 5860 C CA . GLY C 1 124 ? 3.311 2.355 6.990 1.00 141.06 124 GLY C CA 1
ATOM 5861 C C . GLY C 1 124 ? 4.268 1.172 7.082 1.00 145.70 124 GLY C C 1
ATOM 5862 O O . GLY C 1 124 ? 4.177 0.288 6.212 1.00 136.88 124 GLY C O 1
ATOM 5863 N N . VAL C 1 125 ? 5.180 1.184 8.069 1.00 155.58 125 VAL C N 1
ATOM 5864 C CA . VAL C 1 125 ? 6.119 0.064 8.411 1.00 155.77 125 VAL C CA 1
ATOM 5865 C C . VAL C 1 125 ? 5.790 -0.479 9.810 1.00 154.06 125 VAL C C 1
ATOM 5866 O O . VAL C 1 125 ? 6.284 -1.579 10.141 1.00 140.09 125 VAL C O 1
ATOM 5870 N N . TRP C 1 126 ? 5.020 0.275 10.606 1.00 150.21 126 TRP C N 1
ATOM 5871 C CA . TRP C 1 126 ? 4.358 -0.209 11.846 1.00 147.11 126 TRP C CA 1
ATOM 5872 C C . TRP C 1 126 ? 3.480 -1.418 11.526 1.00 146.55 126 TRP C C 1
ATOM 5873 O O . TRP C 1 126 ? 3.315 -2.260 12.420 1.00 148.41 126 TRP C O 1
ATOM 5884 N N . GLY C 1 127 ? 2.938 -1.470 10.302 1.00 153.03 127 GLY C N 1
ATOM 5885 C CA . GLY C 1 127 ? 1.907 -2.426 9.854 1.00 154.72 127 GLY C CA 1
ATOM 5886 C C . GLY C 1 127 ? 2.328 -3.883 9.978 1.00 153.22 127 GLY C C 1
ATOM 5887 O O . GLY C 1 127 ? 1.430 -4.740 10.090 1.00 150.57 127 GLY C O 1
ATOM 5888 N N . ARG C 1 128 ? 3.632 -4.169 9.962 1.00 146.58 128 ARG C N 1
ATOM 5889 C CA . ARG C 1 128 ? 4.180 -5.543 10.127 1.00 146.44 128 ARG C CA 1
ATOM 5890 C C . ARG C 1 128 ? 3.881 -6.058 11.542 1.00 157.55 128 ARG C C 1
ATOM 5891 O O . ARG C 1 128 ? 3.599 -7.269 11.682 1.00 158.96 128 ARG C O 1
ATOM 5899 N N . GLU C 1 129 ? 3.949 -5.161 12.534 1.00 156.41 129 GLU C N 1
ATOM 5900 C CA . GLU C 1 129 ? 3.648 -5.414 13.970 1.00 143.09 129 GLU C CA 1
ATOM 5901 C C . GLU C 1 129 ? 2.141 -5.222 14.209 1.00 134.38 129 GLU C C 1
ATOM 5902 O O . GLU C 1 129 ? 1.476 -6.218 14.560 1.00 123.26 129 GLU C O 1
ATOM 5908 N N . ARG C 1 130 ? 1.641 -3.995 13.998 1.00 123.66 130 ARG C N 1
ATOM 5909 C CA . ARG C 1 130 ? 0.244 -3.557 14.270 1.00 118.48 130 ARG C CA 1
ATOM 5910 C C . ARG C 1 130 ? -0.713 -4.096 13.194 1.00 109.89 130 ARG C C 1
ATOM 5911 O O . ARG C 1 130 ? -1.898 -4.275 13.524 1.00 117.07 130 ARG C O 1
ATOM 5919 N N . GLY C 1 131 ? -0.231 -4.333 11.967 1.00 86.24 131 GLY C N 1
ATOM 5920 C CA . GLY C 1 131 ? -1.062 -4.686 10.797 1.00 78.25 131 GLY C CA 1
ATOM 5921 C C . GLY C 1 131 ? -1.327 -3.497 9.873 1.00 80.57 131 GLY C C 1
ATOM 5922 O O . GLY C 1 131 ? -1.165 -2.330 10.307 1.00 67.98 131 GLY C O 1
ATOM 5923 N N . TYR C 1 132 ? -1.761 -3.791 8.642 1.00 74.71 132 TYR C N 1
ATOM 5924 C CA . TYR C 1 132 ? -2.101 -2.814 7.576 1.00 72.26 132 TYR C CA 1
ATOM 5925 C C . TYR C 1 132 ? -3.619 -2.713 7.382 1.00 74.82 132 TYR C C 1
ATOM 5926 O O . TYR C 1 132 ? -4.205 -3.617 6.726 1.00 67.23 132 TYR C O 1
ATOM 5935 N N . CYS C 1 133 ? -4.221 -1.606 7.835 1.00 70.76 133 CYS C N 1
ATOM 5936 C CA . CYS C 1 133 ? -5.580 -1.193 7.406 1.00 64.28 133 CYS C CA 1
ATOM 5937 C C . CYS C 1 133 ? -5.677 -1.437 5.889 1.00 63.59 133 CYS C C 1
ATOM 5938 O O . CYS C 1 133 ? -4.845 -0.883 5.144 1.00 59.68 133 CYS C O 1
ATOM 5941 N N . LEU C 1 134 ? -6.584 -2.330 5.471 1.00 61.31 134 LEU C N 1
ATOM 5942 C CA . LEU C 1 134 ? -6.774 -2.741 4.057 1.00 55.96 134 LEU C CA 1
ATOM 5943 C C . LEU C 1 134 ? -8.147 -2.270 3.609 1.00 55.90 134 LEU C C 1
ATOM 5944 O O . LEU C 1 134 ? -9.013 -2.121 4.475 1.00 53.79 134 LEU C O 1
ATOM 5949 N N . MET C 1 135 ? -8.296 -2.170 2.286 1.00 59.29 135 MET C N 1
ATOM 5950 C CA . MET C 1 135 ? -9.404 -1.568 1.511 1.00 59.01 135 MET C CA 1
ATOM 5951 C C . MET C 1 135 ? -9.420 -2.301 0.163 1.00 66.42 135 MET C C 1
ATOM 5952 O O . MET C 1 135 ? -8.503 -2.041 -0.629 1.00 72.25 135 MET C O 1
ATOM 5957 N N . ILE C 1 136 ? -10.343 -3.242 -0.076 1.00 68.06 136 ILE C N 1
ATOM 5958 C CA . ILE C 1 136 ? -10.199 -4.202 -1.217 1.00 67.70 136 ILE C CA 1
ATOM 5959 C C . ILE C 1 136 ? -11.389 -4.104 -2.158 1.00 65.36 136 ILE C C 1
ATOM 5960 O O . ILE C 1 136 ? -12.512 -4.265 -1.682 1.00 78.27 136 ILE C O 1
ATOM 5965 N N . GLY C 1 137 ? -11.134 -3.926 -3.452 1.00 60.97 137 GLY C N 1
ATOM 5966 C CA . GLY C 1 137 ? -12.197 -3.748 -4.455 1.00 63.06 137 GLY C CA 1
ATOM 5967 C C . GLY C 1 137 ? -12.102 -4.786 -5.548 1.00 68.29 137 GLY C C 1
ATOM 5968 O O . GLY C 1 137 ? -10.968 -5.249 -5.812 1.00 65.53 137 GLY C O 1
ATOM 5969 N N . GLY C 1 138 ? -13.244 -5.131 -6.155 1.00 72.75 138 GLY C N 1
ATOM 5970 C CA . GLY C 1 138 ? -13.338 -6.089 -7.275 1.00 86.09 138 GLY C CA 1
ATOM 5971 C C . GLY C 1 138 ? -14.455 -7.108 -7.090 1.00 88.42 138 GLY C C 1
ATOM 5972 O O . GLY C 1 138 ? -15.555 -6.712 -6.608 1.00 81.35 138 GLY C O 1
ATOM 5973 N N . ASP C 1 139 ? -14.183 -8.368 -7.467 1.00 85.55 139 ASP C N 1
ATOM 5974 C CA . ASP C 1 139 ? -15.160 -9.493 -7.474 1.00 86.32 139 ASP C CA 1
ATOM 5975 C C . ASP C 1 139 ? -15.478 -9.931 -6.036 1.00 92.73 139 ASP C C 1
ATOM 5976 O O . ASP C 1 139 ? -14.532 -10.081 -5.219 1.00 78.48 139 ASP C O 1
ATOM 5981 N N . GLY C 1 140 ? -16.770 -10.144 -5.748 1.00 100.02 140 GLY C N 1
ATOM 5982 C CA . GLY C 1 140 ? -17.280 -10.581 -4.432 1.00 97.92 140 GLY C CA 1
ATOM 5983 C C . GLY C 1 140 ? -16.814 -11.984 -4.066 1.00 89.83 140 GLY C C 1
ATOM 5984 O O . GLY C 1 140 ? -16.635 -12.244 -2.854 1.00 85.61 140 GLY C O 1
ATOM 5985 N N . ASP C 1 141 ? -16.641 -12.864 -5.061 1.00 78.91 141 ASP C N 1
ATOM 5986 C CA . ASP C 1 141 ? -16.196 -14.265 -4.839 1.00 88.31 141 ASP C CA 1
ATOM 5987 C C . ASP C 1 141 ? -14.680 -14.271 -4.674 1.00 80.46 141 ASP C C 1
ATOM 5988 O O . ASP C 1 141 ? -14.201 -14.746 -3.624 1.00 68.64 141 ASP C O 1
ATOM 5993 N N . ALA C 1 142 ? -13.973 -13.742 -5.676 1.00 87.73 142 ALA C N 1
ATOM 5994 C CA . ALA C 1 142 ? -12.499 -13.568 -5.693 1.00 82.05 142 ALA C CA 1
ATOM 5995 C C . ALA C 1 142 ? -12.032 -13.032 -4.328 1.00 76.19 142 ALA C C 1
ATOM 5996 O O . ALA C 1 142 ? -11.100 -13.618 -3.742 1.00 69.99 142 ALA C O 1
ATOM 5998 N N . PHE C 1 143 ? -12.691 -11.987 -3.819 1.00 73.17 143 PHE C N 1
ATOM 5999 C CA . PHE C 1 143 ? -12.510 -11.478 -2.438 1.00 73.10 143 PHE C CA 1
ATOM 6000 C C . PHE C 1 143 ? -12.618 -12.652 -1.473 1.00 68.77 143 PHE C C 1
ATOM 6001 O O . PHE C 1 143 ? -11.609 -12.970 -0.824 1.00 63.01 143 PHE C O 1
ATOM 6009 N N . ALA C 1 144 ? -13.807 -13.266 -1.426 1.00 81.71 144 ALA C N 1
ATOM 6010 C CA . ALA C 1 144 ? -14.179 -14.386 -0.526 1.00 86.09 144 ALA C CA 1
ATOM 6011 C C . ALA C 1 144 ? -13.083 -15.466 -0.553 1.00 84.36 144 ALA C C 1
ATOM 6012 O O . ALA C 1 144 ? -12.594 -15.836 0.549 1.00 88.93 144 ALA C O 1
ATOM 6014 N N . ARG C 1 145 ? -12.653 -15.898 -1.747 1.00 71.90 145 ARG C N 1
ATOM 6015 C CA . ARG C 1 145 ? -11.568 -16.911 -1.922 1.00 84.60 145 ARG C CA 1
ATOM 6016 C C . ARG C 1 145 ? -10.272 -16.418 -1.277 1.00 89.45 145 ARG C C 1
ATOM 6017 O O . ARG C 1 145 ? -9.630 -17.229 -0.546 1.00 92.29 145 ARG C O 1
ATOM 6025 N N . ALA C 1 146 ? -9.911 -15.155 -1.555 1.00 87.52 146 ALA C N 1
ATOM 6026 C CA . ALA C 1 146 ? -8.615 -14.527 -1.191 1.00 82.21 146 ALA C CA 1
ATOM 6027 C C . ALA C 1 146 ? -8.678 -13.934 0.221 1.00 68.46 146 ALA C C 1
ATOM 6028 O O . ALA C 1 146 ? -7.601 -13.626 0.766 1.00 71.54 146 ALA C O 1
ATOM 6030 N N . GLU C 1 147 ? -9.872 -13.851 0.814 1.00 62.26 147 GLU C N 1
ATOM 6031 C CA . GLU C 1 147 ? -10.127 -13.163 2.109 1.00 65.89 147 GLU C CA 1
ATOM 6032 C C . GLU C 1 147 ? -9.200 -13.655 3.236 1.00 66.49 147 GLU C C 1
ATOM 6033 O O . GLU C 1 147 ? -8.789 -12.863 4.075 1.00 67.15 147 GLU C O 1
ATOM 6039 N N . PRO C 1 148 ? -8.818 -14.950 3.356 1.00 80.69 148 PRO C N 1
ATOM 6040 C CA . PRO C 1 148 ? -7.929 -15.376 4.444 1.00 76.39 148 PRO C CA 1
ATOM 6041 C C . PRO C 1 148 ? -6.605 -14.605 4.550 1.00 82.27 148 PRO C C 1
ATOM 6042 O O . PRO C 1 148 ? -6.055 -14.574 5.641 1.00 78.07 148 PRO C O 1
ATOM 6046 N N . ILE C 1 149 ? -6.128 -14.046 3.426 1.00 93.67 149 ILE C N 1
ATOM 6047 C CA . ILE C 1 149 ? -4.881 -13.220 3.292 1.00 90.86 149 ILE C CA 1
ATOM 6048 C C . ILE C 1 149 ? -5.138 -11.852 3.937 1.00 88.14 149 ILE C C 1
ATOM 6049 O O . ILE C 1 149 ? -4.336 -11.418 4.820 1.00 72.86 149 ILE C O 1
ATOM 6054 N N . PHE C 1 150 ? -6.226 -11.206 3.495 1.00 78.27 150 PHE C N 1
ATOM 6055 C CA . PHE C 1 150 ? -6.604 -9.826 3.893 1.00 78.05 150 PHE C CA 1
ATOM 6056 C C . PHE C 1 150 ? -6.794 -9.820 5.409 1.00 70.33 150 PHE C C 1
ATOM 6057 O O . PHE C 1 150 ? -6.340 -8.861 6.049 1.00 80.10 150 PHE C O 1
ATOM 6065 N N . ALA C 1 151 ? -7.392 -10.885 5.960 1.00 79.49 151 ALA C N 1
ATOM 6066 C CA . ALA C 1 151 ? -7.714 -11.039 7.407 1.00 76.55 151 ALA C CA 1
ATOM 6067 C C . ALA C 1 151 ? -6.406 -11.109 8.208 1.00 71.46 151 ALA C C 1
ATOM 6068 O O . ALA C 1 151 ? -6.331 -10.526 9.349 1.00 61.36 151 ALA C O 1
ATOM 6070 N N . THR C 1 152 ? -5.399 -11.728 7.577 1.00 63.16 152 THR C N 1
ATOM 6071 C CA . THR C 1 152 ? -4.074 -12.046 8.155 1.00 65.70 152 THR C CA 1
ATOM 6072 C C . THR C 1 152 ? -3.186 -10.796 8.198 1.00 69.56 152 THR C C 1
ATOM 6073 O O . THR C 1 152 ? -2.556 -10.556 9.254 1.00 75.09 152 THR C O 1
ATOM 6077 N N . VAL C 1 153 ? -3.121 -10.014 7.117 1.00 71.73 153 VAL C N 1
ATOM 6078 C CA . VAL C 1 153 ? -2.250 -8.795 7.104 1.00 74.54 153 VAL C CA 1
ATOM 6079 C C . VAL C 1 153 ? -2.944 -7.701 7.934 1.00 69.82 153 VAL C C 1
ATOM 6080 O O . VAL C 1 153 ? -2.232 -6.871 8.555 1.00 68.92 153 VAL C O 1
ATOM 6084 N N . ALA C 1 154 ? -4.278 -7.713 7.970 1.00 61.33 154 ALA C N 1
ATOM 6085 C CA . ALA C 1 154 ? -5.103 -6.782 8.770 1.00 68.06 154 ALA C CA 1
ATOM 6086 C C . ALA C 1 154 ? -4.573 -6.706 10.195 1.00 65.30 154 ALA C C 1
ATOM 6087 O O . ALA C 1 154 ? -3.934 -7.633 10.675 1.00 80.91 154 ALA C O 1
ATOM 6089 N N . PRO C 1 155 ? -4.806 -5.596 10.920 1.00 71.12 155 PRO C N 1
ATOM 6090 C CA . PRO C 1 155 ? -4.376 -5.501 12.312 1.00 75.78 155 PRO C CA 1
ATOM 6091 C C . PRO C 1 155 ? -5.193 -6.489 13.158 1.00 77.22 155 PRO C C 1
ATOM 6092 O O . PRO C 1 155 ? -4.587 -7.143 13.978 1.00 64.54 155 PRO C O 1
ATOM 6096 N N . GLY C 1 156 ? -6.517 -6.560 12.925 1.00 80.70 156 GLY C N 1
ATOM 6097 C CA . GLY C 1 156 ? -7.484 -7.380 13.687 1.00 73.77 156 GLY C CA 1
ATOM 6098 C C . GLY C 1 156 ? -8.186 -6.616 14.814 1.00 67.81 156 GLY C C 1
ATOM 6099 O O . GLY C 1 156 ? -7.517 -5.837 15.550 1.00 64.19 156 GLY C O 1
ATOM 6100 N N . VAL C 1 157 ? -9.472 -6.918 15.012 1.00 63.70 157 VAL C N 1
ATOM 6101 C CA . VAL C 1 157 ? -10.377 -6.314 16.035 1.00 70.07 157 VAL C CA 1
ATOM 6102 C C . VAL C 1 157 ? -9.638 -5.995 17.348 1.00 70.59 157 VAL C C 1
ATOM 6103 O O . VAL C 1 157 ? -9.913 -4.935 17.929 1.00 83.17 157 VAL C O 1
ATOM 6107 N N . ALA C 1 158 ? -8.729 -6.849 17.812 1.00 75.22 158 ALA C N 1
ATOM 6108 C CA . ALA C 1 158 ? -7.985 -6.657 19.082 1.00 79.68 158 ALA C CA 1
ATOM 6109 C C . ALA C 1 158 ? -7.425 -5.232 19.157 1.00 81.90 158 ALA C C 1
ATOM 6110 O O . ALA C 1 158 ? -7.385 -4.656 20.292 1.00 66.09 158 ALA C O 1
ATOM 6112 N N . ALA C 1 159 ? -7.023 -4.706 17.988 1.00 82.24 159 ALA C N 1
ATOM 6113 C CA . ALA C 1 159 ? -6.209 -3.474 17.801 1.00 90.77 159 ALA C CA 1
ATOM 6114 C C . ALA C 1 159 ? -6.870 -2.251 18.456 1.00 81.24 159 ALA C C 1
ATOM 6115 O O . ALA C 1 159 ? -6.142 -1.414 19.037 1.00 69.95 159 ALA C O 1
ATOM 6117 N N . ALA C 1 160 ? -8.194 -2.132 18.361 1.00 80.71 160 ALA C N 1
ATOM 6118 C CA . ALA C 1 160 ? -8.953 -1.036 19.003 1.00 82.95 160 ALA C CA 1
ATOM 6119 C C . ALA C 1 160 ? -10.239 -1.561 19.628 1.00 82.19 160 ALA C C 1
ATOM 6120 O O . ALA C 1 160 ? -10.915 -2.416 19.048 1.00 73.70 160 ALA C O 1
ATOM 6122 N N . PRO C 1 161 ? -10.642 -0.997 20.792 1.00 83.21 161 PRO C N 1
ATOM 6123 C CA . PRO C 1 161 ? -11.906 -1.365 21.434 1.00 83.49 161 PRO C CA 1
ATOM 6124 C C . PRO C 1 161 ? -13.040 -1.332 20.400 1.00 86.59 161 PRO C C 1
ATOM 6125 O O . PRO C 1 161 ? -12.989 -0.485 19.532 1.00 92.87 161 PRO C O 1
ATOM 6129 N N . ARG C 1 162 ? -14.019 -2.235 20.507 1.00 95.12 162 ARG C N 1
ATOM 6130 C CA . ARG C 1 162 ? -15.204 -2.281 19.602 1.00 86.55 162 ARG C CA 1
ATOM 6131 C C . ARG C 1 162 ? -16.029 -0.995 19.785 1.00 83.29 162 ARG C C 1
ATOM 6132 O O . ARG C 1 162 ? -15.927 -0.354 20.865 1.00 64.81 162 ARG C O 1
ATOM 6140 N N . THR C 1 163 ? -16.748 -0.597 18.724 1.00 102.68 163 THR C N 1
ATOM 6141 C CA . THR C 1 163 ? -17.585 0.638 18.638 1.00 102.79 163 THR C CA 1
ATOM 6142 C C . THR C 1 163 ? -18.803 0.420 19.537 1.00 95.85 163 THR C C 1
ATOM 6143 O O . THR C 1 163 ? -19.502 -0.577 19.358 1.00 85.94 163 THR C O 1
ATOM 6147 N N . PRO C 1 164 ? -19.070 1.290 20.547 1.00 90.80 164 PRO C N 1
ATOM 6148 C CA . PRO C 1 164 ? -20.390 1.338 21.184 1.00 92.26 164 PRO C CA 1
ATOM 6149 C C . PRO C 1 164 ? -21.477 1.483 20.100 1.00 95.56 164 PRO C C 1
ATOM 6150 O O . PRO C 1 164 ? -21.570 2.563 19.521 1.00 94.79 164 PRO C O 1
ATOM 6154 N N . GLY C 1 165 ? -22.235 0.409 19.827 1.00 90.32 165 GLY C N 1
ATOM 6155 C CA . GLY C 1 165 ? -23.243 0.345 18.746 1.00 90.76 165 GLY C CA 1
ATOM 6156 C C . GLY C 1 165 ? -23.151 -0.949 17.954 1.00 100.56 165 GLY C C 1
ATOM 6157 O O . GLY C 1 165 ? -24.142 -1.302 17.284 1.00 89.90 165 GLY C O 1
ATOM 6158 N N . ARG C 1 166 ? -21.986 -1.608 17.999 1.00 129.56 166 ARG C N 1
ATOM 6159 C CA . ARG C 1 166 ? -21.729 -2.968 17.441 1.00 136.52 166 ARG C CA 1
ATOM 6160 C C . ARG C 1 166 ? -22.105 -4.005 18.509 1.00 137.98 166 ARG C C 1
ATOM 6161 O O . ARG C 1 166 ? -21.223 -4.392 19.312 1.00 117.48 166 ARG C O 1
ATOM 6169 N N . ASP C 1 167 ? -23.389 -4.377 18.541 1.00 151.03 167 ASP C N 1
ATOM 6170 C CA . ASP C 1 167 ? -23.941 -5.538 19.289 1.00 139.76 167 ASP C CA 1
ATOM 6171 C C . ASP C 1 167 ? -23.609 -6.812 18.500 1.00 137.41 167 ASP C C 1
ATOM 6172 O O . ASP C 1 167 ? -23.937 -6.862 17.294 1.00 142.84 167 ASP C O 1
ATOM 6177 N N . GLY C 1 168 ? -22.963 -7.790 19.137 1.00 128.17 168 GLY C N 1
ATOM 6178 C CA . GLY C 1 168 ? -22.901 -9.173 18.622 1.00 128.91 168 GLY C CA 1
ATOM 6179 C C . GLY C 1 168 ? -21.562 -9.520 17.995 1.00 118.80 168 GLY C C 1
ATOM 6180 O O . GLY C 1 168 ? -20.526 -9.094 18.552 1.00 103.70 168 GLY C O 1
ATOM 6181 N N . GLU C 1 169 ? -21.594 -10.275 16.885 1.00 111.74 169 GLU C N 1
ATOM 6182 C CA . GLU C 1 169 ? -20.417 -10.937 16.256 1.00 121.76 169 GLU C CA 1
ATOM 6183 C C . GLU C 1 169 ? -19.642 -9.943 15.383 1.00 135.88 169 GLU C C 1
ATOM 6184 O O . GLU C 1 169 ? -20.234 -8.909 15.002 1.00 132.76 169 GLU C O 1
ATOM 6190 N N . VAL C 1 170 ? -18.390 -10.296 15.042 1.00 134.57 170 VAL C N 1
ATOM 6191 C CA . VAL C 1 170 ? -17.288 -9.369 14.619 1.00 128.19 170 VAL C CA 1
ATOM 6192 C C . VAL C 1 170 ? -17.189 -9.298 13.084 1.00 120.10 170 VAL C C 1
ATOM 6193 O O . VAL C 1 170 ? -16.661 -10.275 12.500 1.00 85.08 170 VAL C O 1
ATOM 6197 N N . ALA C 1 171 ? -17.603 -8.153 12.494 1.00 113.18 171 ALA C N 1
ATOM 6198 C CA . ALA C 1 171 ? -17.772 -7.896 11.036 1.00 99.35 171 ALA C CA 1
ATOM 6199 C C . ALA C 1 171 ? -16.414 -7.660 10.377 1.00 88.74 171 ALA C C 1
ATOM 6200 O O . ALA C 1 171 ? -15.447 -7.338 11.057 1.00 82.41 171 ALA C O 1
ATOM 6202 N N . PRO C 1 172 ? -16.286 -7.792 9.036 1.00 84.84 172 PRO C N 1
ATOM 6203 C CA . PRO C 1 172 ? -14.974 -7.717 8.387 1.00 81.53 172 PRO C CA 1
ATOM 6204 C C . PRO C 1 172 ? -14.260 -6.377 8.633 1.00 79.20 172 PRO C C 1
ATOM 6205 O O . PRO C 1 172 ? -13.082 -6.397 8.890 1.00 69.16 172 PRO C O 1
ATOM 6209 N N . SER C 1 173 ? -14.995 -5.260 8.602 1.00 81.67 173 SER C N 1
ATOM 6210 C CA . SER C 1 173 ? -14.474 -3.893 8.886 1.00 80.96 173 SER C CA 1
ATOM 6211 C C . SER C 1 173 ? -13.693 -3.854 10.211 1.00 86.05 173 SER C C 1
ATOM 6212 O O . SER C 1 173 ? -12.638 -3.174 10.276 1.00 95.56 173 SER C O 1
ATOM 6215 N N . GLU C 1 174 ? -14.201 -4.525 11.248 1.00 85.55 174 GLU C N 1
ATOM 6216 C CA . GLU C 1 174 ? -13.662 -4.439 12.632 1.00 77.14 174 GLU C CA 1
ATOM 6217 C C . GLU C 1 174 ? -12.276 -5.094 12.667 1.00 67.04 174 GLU C C 1
ATOM 6218 O O . GLU C 1 174 ? -11.486 -4.768 13.566 1.00 63.46 174 GLU C O 1
ATOM 6224 N N . GLN C 1 175 ? -11.963 -5.950 11.695 1.00 71.67 175 GLN C N 1
ATOM 6225 C CA . GLN C 1 175 ? -10.614 -6.580 11.584 1.00 91.86 175 GLN C CA 1
ATOM 6226 C C . GLN C 1 175 ? -9.599 -5.564 11.022 1.00 84.16 175 GLN C C 1
ATOM 6227 O O . GLN C 1 175 ? -8.392 -5.754 11.287 1.00 82.55 175 GLN C O 1
ATOM 6233 N N . GLY C 1 176 ? -10.072 -4.537 10.299 1.00 72.89 176 GLY C N 1
ATOM 6234 C CA . GLY C 1 176 ? -9.253 -3.578 9.540 1.00 64.16 176 GLY C CA 1
ATOM 6235 C C . GLY C 1 176 ? -9.040 -4.047 8.111 1.00 72.10 176 GLY C C 1
ATOM 6236 O O . GLY C 1 176 ? -7.896 -3.976 7.626 1.00 79.63 176 GLY C O 1
ATOM 6237 N N . TYR C 1 177 ? -10.095 -4.556 7.472 1.00 71.53 177 TYR C N 1
ATOM 6238 C CA . TYR C 1 177 ? -10.195 -4.792 6.009 1.00 65.88 177 TYR C CA 1
ATOM 6239 C C . TYR C 1 177 ? -11.669 -4.648 5.651 1.00 64.66 177 TYR C C 1
ATOM 6240 O O . TYR C 1 177 ? -12.487 -4.637 6.566 1.00 67.67 177 TYR C O 1
ATOM 6249 N N . LEU C 1 178 ? -11.982 -4.494 4.371 1.00 66.48 178 LEU C N 1
ATOM 6250 C CA . LEU C 1 178 ? -13.367 -4.277 3.895 1.00 67.54 178 LEU C CA 1
ATOM 6251 C C . LEU C 1 178 ? -13.386 -4.508 2.389 1.00 65.96 178 LEU C C 1
ATOM 6252 O O . LEU C 1 178 ? -12.446 -4.006 1.714 1.00 57.14 178 LEU C O 1
ATOM 6257 N N . HIS C 1 179 ? -14.352 -5.295 1.898 1.00 66.04 179 HIS C N 1
ATOM 6258 C CA . HIS C 1 179 ? -14.673 -5.315 0.455 1.00 66.70 179 HIS C CA 1
ATOM 6259 C C . HIS C 1 179 ? -15.478 -4.037 0.246 1.00 77.60 179 HIS C C 1
ATOM 6260 O O . HIS C 1 179 ? -16.638 -3.993 0.680 1.00 101.01 179 HIS C O 1
ATOM 6267 N N . CYS C 1 180 ? -14.834 -3.003 -0.294 1.00 73.06 180 CYS C N 1
ATOM 6268 C CA . CYS C 1 180 ? -15.396 -1.635 -0.396 1.00 62.44 180 CYS C CA 1
ATOM 6269 C C . CYS C 1 180 ? -16.383 -1.605 -1.566 1.00 56.20 180 CYS C C 1
ATOM 6270 O O . CYS C 1 180 ? -17.364 -0.828 -1.493 1.00 55.67 180 CYS C O 1
ATOM 6273 N N . GLY C 1 181 ? -16.192 -2.487 -2.551 1.00 51.83 181 GLY C N 1
ATOM 6274 C CA . GLY C 1 181 ? -17.160 -2.678 -3.646 1.00 49.65 181 GLY C CA 1
ATOM 6275 C C . GLY C 1 181 ? -16.457 -3.190 -4.891 1.00 51.79 181 GLY C C 1
ATOM 6276 O O . GLY C 1 181 ? -15.385 -3.767 -4.756 1.00 53.59 181 GLY C O 1
ATOM 6277 N N . PRO C 1 182 ? -17.012 -2.945 -6.110 1.00 56.11 182 PRO C N 1
ATOM 6278 C CA . PRO C 1 182 ? -16.390 -3.342 -7.382 1.00 53.53 182 PRO C CA 1
ATOM 6279 C C . PRO C 1 182 ? -14.970 -2.836 -7.627 1.00 61.53 182 PRO C C 1
ATOM 6280 O O . PRO C 1 182 ? -14.464 -2.096 -6.789 1.00 72.13 182 PRO C O 1
ATOM 6284 N N . CYS C 1 183 ? -14.387 -3.218 -8.769 1.00 68.50 183 CYS C N 1
ATOM 6285 C CA . CYS C 1 183 ? -12.949 -3.003 -9.108 1.00 74.17 183 CYS C CA 1
ATOM 6286 C C . CYS C 1 183 ? -12.566 -1.517 -9.039 1.00 68.45 183 CYS C C 1
ATOM 6287 O O . CYS C 1 183 ? -13.153 -0.742 -9.794 1.00 69.42 183 CYS C O 1
ATOM 6290 N N . GLY C 1 184 ? -11.589 -1.161 -8.192 1.00 67.48 184 GLY C N 1
ATOM 6291 C CA . GLY C 1 184 ? -11.017 0.199 -8.041 1.00 62.74 184 GLY C CA 1
ATOM 6292 C C . GLY C 1 184 ? -11.416 0.837 -6.711 1.00 61.79 184 GLY C C 1
ATOM 6293 O O . GLY C 1 184 ? -10.720 1.742 -6.258 1.00 53.77 184 GLY C O 1
ATOM 6294 N N . SER C 1 185 ? -12.470 0.327 -6.074 1.00 55.13 185 SER C N 1
ATOM 6295 C CA . SER C 1 185 ? -13.149 0.937 -4.910 1.00 54.53 185 SER C CA 1
ATOM 6296 C C . SER C 1 185 ? -12.256 0.872 -3.659 1.00 54.32 185 SER C C 1
ATOM 6297 O O . SER C 1 185 ? -12.591 1.532 -2.635 1.00 53.74 185 SER C O 1
ATOM 6300 N N . GLY C 1 186 ? -11.167 0.098 -3.705 1.00 57.60 186 GLY C N 1
ATOM 6301 C CA . GLY C 1 186 ? -10.233 -0.052 -2.564 1.00 58.75 186 GLY C CA 1
ATOM 6302 C C . GLY C 1 186 ? -9.180 1.052 -2.604 1.00 59.10 186 GLY C C 1
ATOM 6303 O O . GLY C 1 186 ? -8.965 1.752 -1.581 1.00 46.50 186 GLY C O 1
ATOM 6304 N N . HIS C 1 187 ? -8.583 1.240 -3.783 1.00 54.58 187 HIS C N 1
ATOM 6305 C CA . HIS C 1 187 ? -7.692 2.378 -4.107 1.00 53.95 187 HIS C CA 1
ATOM 6306 C C . HIS C 1 187 ? -8.436 3.709 -3.926 1.00 60.52 187 HIS C C 1
ATOM 6307 O O . HIS C 1 187 ? -7.820 4.658 -3.386 1.00 69.32 187 HIS C O 1
ATOM 6314 N N . PHE C 1 188 ? -9.727 3.766 -4.265 1.00 61.08 188 PHE C N 1
ATOM 6315 C CA . PHE C 1 188 ? -10.554 4.984 -4.121 1.00 49.54 188 PHE C CA 1
ATOM 6316 C C . PHE C 1 188 ? -10.610 5.357 -2.650 1.00 47.59 188 PHE C C 1
ATOM 6317 O O . PHE C 1 188 ? -10.262 6.493 -2.344 1.00 59.13 188 PHE C O 1
ATOM 6325 N N . VAL C 1 189 ? -11.067 4.462 -1.781 1.00 47.52 189 VAL C N 1
ATOM 6326 C CA . VAL C 1 189 ? -11.203 4.759 -0.316 1.00 45.00 189 VAL C CA 1
ATOM 6327 C C . VAL C 1 189 ? -9.806 5.092 0.207 1.00 47.12 189 VAL C C 1
ATOM 6328 O O . VAL C 1 189 ? -9.703 5.873 1.170 1.00 53.76 189 VAL C O 1
ATOM 6332 N N . LYS C 1 190 ? -8.773 4.483 -0.396 1.00 49.88 190 LYS C N 1
ATOM 6333 C CA . LYS C 1 190 ? -7.351 4.627 0.006 1.00 50.35 190 LYS C CA 1
ATOM 6334 C C . LYS C 1 190 ? -6.873 6.051 -0.288 1.00 51.60 190 LYS C C 1
ATOM 6335 O O . LYS C 1 190 ? -6.349 6.670 0.678 1.00 52.95 190 LYS C O 1
ATOM 6341 N N . MET C 1 191 ? -7.032 6.517 -1.549 1.00 40.48 191 MET C N 1
ATOM 6342 C CA . MET C 1 191 ? -6.957 7.957 -1.952 1.00 37.23 191 MET C CA 1
ATOM 6343 C C . MET C 1 191 ? -7.444 8.829 -0.805 1.00 39.20 191 MET C C 1
ATOM 6344 O O . MET C 1 191 ? -6.752 9.778 -0.429 1.00 39.31 191 MET C O 1
ATOM 6349 N N . VAL C 1 192 ? -8.690 8.606 -0.390 1.00 38.85 192 VAL C N 1
ATOM 6350 C CA . VAL C 1 192 ? -9.453 9.634 0.361 1.00 40.74 192 VAL C CA 1
ATOM 6351 C C . VAL C 1 192 ? -8.930 9.579 1.781 1.00 41.79 192 VAL C C 1
ATOM 6352 O O . VAL C 1 192 ? -8.733 10.641 2.366 1.00 46.73 192 VAL C O 1
ATOM 6356 N N . HIS C 1 193 ? -8.624 8.376 2.259 1.00 45.33 193 HIS C N 1
ATOM 6357 C CA . HIS C 1 193 ? -7.816 8.152 3.492 1.00 44.68 193 HIS C CA 1
ATOM 6358 C C . HIS C 1 193 ? -6.661 9.157 3.569 1.00 38.92 193 HIS C C 1
ATOM 6359 O O . HIS C 1 193 ? -6.446 9.701 4.668 1.00 38.94 193 HIS C O 1
ATOM 6366 N N . ASN C 1 194 ? -5.924 9.366 2.468 1.00 41.82 194 ASN C N 1
ATOM 6367 C CA . ASN C 1 194 ? -4.666 10.184 2.445 1.00 47.14 194 ASN C CA 1
ATOM 6368 C C . ASN C 1 194 ? -5.044 11.671 2.469 1.00 45.39 194 ASN C C 1
ATOM 6369 O O . ASN C 1 194 ? -4.536 12.400 3.367 1.00 47.40 194 ASN C O 1
ATOM 6374 N N . GLY C 1 195 ? -5.962 12.086 1.588 1.00 39.15 195 GLY C N 1
ATOM 6375 C CA . GLY C 1 195 ? -6.609 13.413 1.641 1.00 37.96 195 GLY C CA 1
ATOM 6376 C C . GLY C 1 195 ? -6.911 13.843 3.069 1.00 37.05 195 GLY C C 1
ATOM 6377 O O . GLY C 1 195 ? -6.555 14.963 3.466 1.00 40.94 195 GLY C O 1
ATOM 6378 N N . ILE C 1 196 ? -7.531 12.960 3.835 1.00 38.29 196 ILE C N 1
ATOM 6379 C CA . ILE C 1 196 ? -7.941 13.208 5.248 1.00 41.93 196 ILE C CA 1
ATOM 6380 C C . ILE C 1 196 ? -6.668 13.384 6.077 1.00 36.78 196 ILE C C 1
ATOM 6381 O O . ILE C 1 196 ? -6.616 14.311 6.907 1.00 31.60 196 ILE C O 1
ATOM 6386 N N . GLU C 1 197 ? -5.666 12.550 5.803 1.00 38.96 197 GLU C N 1
ATOM 6387 C CA . GLU C 1 197 ? -4.347 12.594 6.489 1.00 43.84 197 GLU C CA 1
ATOM 6388 C C . GLU C 1 197 ? -3.736 13.968 6.242 1.00 39.05 197 GLU C C 1
ATOM 6389 O O . GLU C 1 197 ? -3.294 14.614 7.219 1.00 37.89 197 GLU C O 1
ATOM 6395 N N . TYR C 1 198 ? -3.796 14.440 5.007 1.00 34.77 198 TYR C N 1
ATOM 6396 C CA . TYR C 1 198 ? -3.263 15.776 4.664 1.00 36.44 198 TYR C CA 1
ATOM 6397 C C . TYR C 1 198 ? -4.052 16.844 5.442 1.00 34.66 198 TYR C C 1
ATOM 6398 O O . TYR C 1 198 ? -3.478 17.837 5.890 1.00 37.96 198 TYR C O 1
ATOM 6407 N N . GLY C 1 199 ? -5.354 16.658 5.623 1.00 37.34 199 GLY C N 1
ATOM 6408 C CA . GLY C 1 199 ? -6.206 17.656 6.301 1.00 36.48 199 GLY C CA 1
ATOM 6409 C C . GLY C 1 199 ? -5.906 17.720 7.780 1.00 32.91 199 GLY C C 1
ATOM 6410 O O . GLY C 1 199 ? -5.817 18.814 8.353 1.00 31.64 199 GLY C O 1
ATOM 6411 N N . MET C 1 200 ? -5.789 16.557 8.390 1.00 36.54 200 MET C N 1
ATOM 6412 C CA . MET C 1 200 ? -5.615 16.443 9.859 1.00 41.84 200 MET C CA 1
ATOM 6413 C C . MET C 1 200 ? -4.245 17.030 10.258 1.00 40.42 200 MET C C 1
ATOM 6414 O O . MET C 1 200 ? -4.207 17.973 11.116 1.00 44.58 200 MET C O 1
ATOM 6419 N N . MET C 1 201 ? -3.181 16.574 9.590 1.00 34.71 201 MET C N 1
ATOM 6420 C CA . MET C 1 201 ? -1.789 17.106 9.679 1.00 31.56 201 MET C CA 1
ATOM 6421 C C . MET C 1 201 ? -1.716 18.617 9.525 1.00 33.32 201 MET C C 1
ATOM 6422 O O . MET C 1 201 ? -1.089 19.267 10.379 1.00 40.90 201 MET C O 1
ATOM 6427 N N . ALA C 1 202 ? -2.319 19.162 8.477 1.00 35.28 202 ALA C N 1
ATOM 6428 C CA . ALA C 1 202 ? -2.318 20.619 8.183 1.00 34.57 202 ALA C CA 1
ATOM 6429 C C . ALA C 1 202 ? -2.991 21.371 9.325 1.00 36.57 202 ALA C C 1
ATOM 6430 O O . ALA C 1 202 ? -2.523 22.485 9.671 1.00 34.38 202 ALA C O 1
ATOM 6432 N N . SER C 1 203 ? -4.078 20.796 9.847 1.00 35.09 203 SER C N 1
ATOM 6433 C CA . SER C 1 203 ? -4.875 21.413 10.933 1.00 40.23 203 SER C CA 1
ATOM 6434 C C . SER C 1 203 ? -3.975 21.532 12.175 1.00 37.95 203 SER C C 1
ATOM 6435 O O . SER C 1 203 ? -3.863 22.663 12.678 1.00 30.64 203 SER C O 1
ATOM 6438 N N . LEU C 1 204 ? -3.291 20.445 12.590 1.00 40.72 204 LEU C N 1
ATOM 6439 C CA . LEU C 1 204 ? -2.283 20.488 13.703 1.00 47.19 204 LEU C CA 1
ATOM 6440 C C . LEU C 1 204 ? -1.191 21.527 13.418 1.00 44.30 204 LEU C C 1
ATOM 6441 O O . LEU C 1 204 ? -0.970 22.449 14.266 1.00 37.31 204 LEU C O 1
ATOM 6446 N N . ALA C 1 205 ? -0.535 21.382 12.263 1.00 40.21 205 ALA C N 1
ATOM 6447 C CA . ALA C 1 205 ? 0.585 22.235 11.798 1.00 39.36 205 ALA C CA 1
ATOM 6448 C C . ALA C 1 205 ? 0.234 23.729 11.890 1.00 38.77 205 ALA C C 1
ATOM 6449 O O . ALA C 1 205 ? 0.986 24.472 12.571 1.00 42.72 205 ALA C O 1
ATOM 6451 N N . GLU C 1 206 ? -0.816 24.172 11.181 1.00 35.31 206 GLU C N 1
ATOM 6452 C CA . GLU C 1 206 ? -1.313 25.563 11.235 1.00 36.96 206 GLU C CA 1
ATOM 6453 C C . GLU C 1 206 ? -1.496 25.921 12.711 1.00 37.57 206 GLU C C 1
ATOM 6454 O O . GLU C 1 206 ? -0.968 26.969 13.136 1.00 38.94 206 GLU C O 1
ATOM 6460 N N . GLY C 1 207 ? -2.229 25.075 13.452 1.00 35.34 207 GLY C N 1
ATOM 6461 C CA . GLY C 1 207 ? -2.461 25.215 14.900 1.00 36.61 207 GLY C CA 1
ATOM 6462 C C . GLY C 1 207 ? -1.168 25.496 15.667 1.00 37.90 207 GLY C C 1
ATOM 6463 O O . GLY C 1 207 ? -1.082 26.577 16.314 1.00 36.63 207 GLY C O 1
ATOM 6464 N N . LEU C 1 208 ? -0.197 24.571 15.623 1.00 38.19 208 LEU C N 1
ATOM 6465 C CA . LEU C 1 208 ? 1.118 24.730 16.325 1.00 42.48 208 LEU C CA 1
ATOM 6466 C C . LEU C 1 208 ? 1.765 26.059 15.889 1.00 41.62 208 LEU C C 1
ATOM 6467 O O . LEU C 1 208 ? 2.239 26.827 16.732 1.00 43.68 208 LEU C O 1
ATOM 6472 N N . ASN C 1 209 ? 1.717 26.386 14.610 1.00 42.49 209 ASN C N 1
ATOM 6473 C CA . ASN C 1 209 ? 2.298 27.665 14.128 1.00 45.40 209 ASN C CA 1
ATOM 6474 C C . ASN C 1 209 ? 1.612 28.869 14.810 1.00 44.02 209 ASN C C 1
ATOM 6475 O O . ASN C 1 209 ? 2.307 29.863 15.062 1.00 47.45 209 ASN C O 1
ATOM 6480 N N . ILE C 1 210 ? 0.301 28.816 15.076 1.00 46.51 210 ILE C N 1
ATOM 6481 C CA . ILE C 1 210 ? -0.456 29.969 15.656 1.00 47.59 210 ILE C CA 1
ATOM 6482 C C . ILE C 1 210 ? 0.030 30.203 17.089 1.00 44.52 210 ILE C C 1
ATOM 6483 O O . ILE C 1 210 ? 0.125 31.387 17.483 1.00 41.15 210 ILE C O 1
ATOM 6488 N N . LEU C 1 211 ? 0.389 29.128 17.802 1.00 47.74 211 LEU C N 1
ATOM 6489 C CA . LEU C 1 211 ? 1.074 29.195 19.124 1.00 48.51 211 LEU C CA 1
ATOM 6490 C C . LEU C 1 211 ? 2.470 29.760 18.929 1.00 57.20 211 LEU C C 1
ATOM 6491 O O . LEU C 1 211 ? 2.786 30.767 19.647 1.00 62.06 211 LEU C O 1
ATOM 6496 N N . ARG C 1 212 ? 3.237 29.181 17.985 1.00 45.70 212 ARG C N 1
ATOM 6497 C CA . ARG C 1 212 ? 4.649 29.562 17.766 1.00 46.57 212 ARG C CA 1
ATOM 6498 C C . ARG C 1 212 ? 4.765 31.086 17.739 1.00 49.45 212 ARG C C 1
ATOM 6499 O O . ARG C 1 212 ? 5.780 31.589 18.244 1.00 60.85 212 ARG C O 1
ATOM 6507 N N . ASN C 1 213 ? 3.784 31.795 17.184 1.00 45.44 213 ASN C N 1
ATOM 6508 C CA . ASN C 1 213 ? 3.935 33.230 16.809 1.00 50.47 213 ASN C CA 1
ATOM 6509 C C . ASN C 1 213 ? 3.034 34.138 17.663 1.00 53.95 213 ASN C C 1
ATOM 6510 O O . ASN C 1 213 ? 2.927 35.350 17.330 1.00 47.51 213 ASN C O 1
ATOM 6515 N N . ALA C 1 214 ? 2.422 33.607 18.728 1.00 57.17 214 ALA C N 1
ATOM 6516 C CA . ALA C 1 214 ? 1.693 34.403 19.753 1.00 64.82 214 ALA C CA 1
ATOM 6517 C C . ALA C 1 214 ? 2.622 35.468 20.371 1.00 71.84 214 ALA C C 1
ATOM 6518 O O . ALA C 1 214 ? 2.086 36.469 20.883 1.00 63.99 214 ALA C O 1
ATOM 6520 N N . ASP C 1 215 ? 3.953 35.264 20.293 1.00 87.02 215 ASP C N 1
ATOM 6521 C CA . ASP C 1 215 ? 5.033 36.154 20.811 1.00 86.27 215 ASP C CA 1
ATOM 6522 C C . ASP C 1 215 ? 5.263 37.338 19.865 1.00 74.63 215 ASP C C 1
ATOM 6523 O O . ASP C 1 215 ? 6.317 37.936 19.965 1.00 87.64 215 ASP C O 1
ATOM 6528 N N . VAL C 1 216 ? 4.320 37.677 18.990 1.00 74.20 216 VAL C N 1
ATOM 6529 C CA . VAL C 1 216 ? 4.575 38.597 17.843 1.00 81.96 216 VAL C CA 1
ATOM 6530 C C . VAL C 1 216 ? 4.467 40.044 18.336 1.00 94.20 216 VAL C C 1
ATOM 6531 O O . VAL C 1 216 ? 4.800 40.963 17.554 1.00 102.55 216 VAL C O 1
ATOM 6535 N N . GLY C 1 217 ? 4.015 40.246 19.579 1.00 106.99 217 GLY C N 1
ATOM 6536 C CA . GLY C 1 217 ? 4.022 41.563 20.253 1.00 114.39 217 GLY C CA 1
ATOM 6537 C C . GLY C 1 217 ? 5.385 41.912 20.841 1.00 117.13 217 GLY C C 1
ATOM 6538 O O . GLY C 1 217 ? 5.649 43.123 21.018 1.00 103.98 217 GLY C O 1
ATOM 6539 N N . THR C 1 218 ? 6.215 40.893 21.119 1.00 129.33 218 THR C N 1
ATOM 6540 C CA . THR C 1 218 ? 7.550 40.995 21.779 1.00 131.02 218 THR C CA 1
ATOM 6541 C C . THR C 1 218 ? 8.550 41.655 20.813 1.00 131.45 218 THR C C 1
ATOM 6542 O O . THR C 1 218 ? 9.274 42.563 21.262 1.00 126.22 218 THR C O 1
ATOM 6546 N N . ARG C 1 219 ? 8.562 41.230 19.542 1.00 131.95 219 ARG C N 1
ATOM 6547 C CA . ARG C 1 219 ? 9.493 41.700 18.470 1.00 137.55 219 ARG C CA 1
ATOM 6548 C C . ARG C 1 219 ? 8.760 42.710 17.567 1.00 134.01 219 ARG C C 1
ATOM 6549 O O . ARG C 1 219 ? 7.586 42.455 17.232 1.00 135.57 219 ARG C O 1
ATOM 6557 N N . VAL C 1 220 ? 9.418 43.820 17.199 1.00 127.25 220 VAL C N 1
ATOM 6558 C CA . VAL C 1 220 ? 8.863 44.875 16.291 1.00 123.43 220 VAL C CA 1
ATOM 6559 C C . VAL C 1 220 ? 9.946 45.937 16.042 1.00 113.80 220 VAL C C 1
ATOM 6560 O O . VAL C 1 220 ? 10.863 45.648 15.255 1.00 101.48 220 VAL C O 1
ATOM 6564 N N . THR C 1 227 ? 5.166 45.915 5.721 1.00 109.39 227 THR C N 1
ATOM 6565 C CA . THR C 1 227 ? 4.718 45.180 6.941 1.00 114.38 227 THR C CA 1
ATOM 6566 C C . THR C 1 227 ? 3.471 45.866 7.528 1.00 109.20 227 THR C C 1
ATOM 6567 O O . THR C 1 227 ? 3.401 47.116 7.476 1.00 90.69 227 THR C O 1
ATOM 6571 N N . ALA C 1 228 ? 2.523 45.066 8.044 1.00 116.51 228 ALA C N 1
ATOM 6572 C CA . ALA C 1 228 ? 1.207 45.505 8.576 1.00 110.48 228 ALA C CA 1
ATOM 6573 C C . ALA C 1 228 ? 1.354 45.895 10.042 1.00 111.97 228 ALA C C 1
ATOM 6574 O O . ALA C 1 228 ? 1.802 45.081 10.850 1.00 109.77 228 ALA C O 1
ATOM 6576 N N . PRO C 1 229 ? 0.965 47.134 10.427 1.00 121.27 229 PRO C N 1
ATOM 6577 C CA . PRO C 1 229 ? 1.024 47.559 11.828 1.00 122.31 229 PRO C CA 1
ATOM 6578 C C . PRO C 1 229 ? 0.056 46.754 12.715 1.00 113.85 229 PRO C C 1
ATOM 6579 O O . PRO C 1 229 ? -1.120 47.085 12.762 1.00 109.27 229 PRO C O 1
ATOM 6583 N N . LEU C 1 230 ? 0.578 45.716 13.379 1.00 112.37 230 LEU C N 1
ATOM 6584 C CA . LEU C 1 230 ? -0.171 44.821 14.307 1.00 116.36 230 LEU C CA 1
ATOM 6585 C C . LEU C 1 230 ? -0.950 45.672 15.309 1.00 118.25 230 LEU C C 1
ATOM 6586 O O . LEU C 1 230 ? -0.358 46.305 16.183 1.00 108.48 230 LEU C O 1
ATOM 6591 N N . PRO C 1 231 ? -2.301 45.726 15.215 1.00 133.99 231 PRO C N 1
ATOM 6592 C CA . PRO C 1 231 ? -3.099 46.454 16.195 1.00 136.78 231 PRO C CA 1
ATOM 6593 C C . PRO C 1 231 ? -3.090 45.659 17.507 1.00 140.33 231 PRO C C 1
ATOM 6594 O O . PRO C 1 231 ? -3.040 44.434 17.436 1.00 139.16 231 PRO C O 1
ATOM 6598 N N . ASN C 1 232 ? -3.131 46.360 18.646 1.00 136.68 232 ASN C N 1
ATOM 6599 C CA . ASN C 1 232 ? -3.316 45.761 19.997 1.00 142.83 232 ASN C CA 1
ATOM 6600 C C . ASN C 1 232 ? -2.223 44.721 20.237 1.00 150.95 232 ASN C C 1
ATOM 6601 O O . ASN C 1 232 ? -2.525 43.566 20.532 1.00 164.00 232 ASN C O 1
ATOM 6606 N N . PRO C 1 233 ? -0.924 45.091 20.119 1.00 155.79 233 PRO C N 1
ATOM 6607 C CA . PRO C 1 233 ? 0.163 44.112 20.200 1.00 153.99 233 PRO C CA 1
ATOM 6608 C C . PRO C 1 233 ? 0.264 43.424 21.573 1.00 148.23 233 PRO C C 1
ATOM 6609 O O . PRO C 1 233 ? 0.681 42.276 21.608 1.00 153.14 233 PRO C O 1
ATOM 6613 N N . GLU C 1 234 ? -0.141 44.121 22.644 1.00 138.97 234 GLU C N 1
ATOM 6614 C CA . GLU C 1 234 ? -0.078 43.649 24.060 1.00 130.68 234 GLU C CA 1
ATOM 6615 C C . GLU C 1 234 ? -0.803 42.297 24.221 1.00 130.84 234 GLU C C 1
ATOM 6616 O O . GLU C 1 234 ? -0.441 41.542 25.153 1.00 132.56 234 GLU C O 1
ATOM 6622 N N . CYS C 1 235 ? -1.764 41.983 23.343 1.00 123.07 235 CYS C N 1
ATOM 6623 C CA . CYS C 1 235 ? -2.572 40.729 23.362 1.00 121.76 235 CYS C CA 1
ATOM 6624 C C . CYS C 1 235 ? -1.731 39.535 22.865 1.00 120.51 235 CYS C C 1
ATOM 6625 O O . CYS C 1 235 ? -2.069 38.386 23.229 1.00 124.12 235 CYS C O 1
ATOM 6628 N N . TYR C 1 236 ? -0.665 39.790 22.092 1.00 111.49 236 TYR C N 1
ATOM 6629 C CA . TYR C 1 236 ? 0.235 38.767 21.488 1.00 95.76 236 TYR C CA 1
ATOM 6630 C C . TYR C 1 236 ? 1.610 38.813 22.158 1.00 96.88 236 TYR C C 1
ATOM 6631 O O . TYR C 1 236 ? 2.565 39.256 21.483 1.00 94.73 236 TYR C O 1
ATOM 6640 N N . GLN C 1 237 ? 1.717 38.332 23.408 1.00 96.70 237 GLN C N 1
ATOM 6641 C CA . GLN C 1 237 ? 2.967 38.426 24.216 1.00 93.37 237 GLN C CA 1
ATOM 6642 C C . GLN C 1 237 ? 3.238 37.121 24.973 1.00 81.37 237 GLN C C 1
ATOM 6643 O O . GLN C 1 237 ? 3.821 37.200 26.064 1.00 91.39 237 GLN C O 1
ATOM 6649 N N . TYR C 1 238 ? 2.911 35.967 24.389 1.00 75.86 238 TYR C N 1
ATOM 6650 C CA . TYR C 1 238 ? 3.079 34.623 25.005 1.00 72.22 238 TYR C CA 1
ATOM 6651 C C . TYR C 1 238 ? 4.264 33.887 24.377 1.00 73.26 238 TYR C C 1
ATOM 6652 O O . TYR C 1 238 ? 4.428 33.919 23.144 1.00 78.04 238 TYR C O 1
ATOM 6661 N N . ASP C 1 239 ? 5.070 33.252 25.228 1.00 65.85 239 ASP C N 1
ATOM 6662 C CA . ASP C 1 239 ? 6.095 32.256 24.844 1.00 67.75 239 ASP C CA 1
ATOM 6663 C C . ASP C 1 239 ? 5.513 30.897 25.227 1.00 60.38 239 ASP C C 1
ATOM 6664 O O . ASP C 1 239 ? 5.674 30.499 26.362 1.00 72.47 239 ASP C O 1
ATOM 6669 N N . PHE C 1 240 ? 4.839 30.224 24.304 1.00 59.07 240 PHE C N 1
ATOM 6670 C CA . PHE C 1 240 ? 4.119 28.963 24.579 1.00 60.32 240 PHE C CA 1
ATOM 6671 C C . PHE C 1 240 ? 5.102 27.783 24.586 1.00 59.29 240 PHE C C 1
ATOM 6672 O O . PHE C 1 240 ? 5.927 27.663 23.703 1.00 55.90 240 PHE C O 1
ATOM 6680 N N . ASP C 1 241 ? 4.959 26.892 25.566 1.00 62.51 241 ASP C N 1
ATOM 6681 C CA . ASP C 1 241 ? 5.638 25.578 25.612 1.00 57.54 241 ASP C CA 1
ATOM 6682 C C . ASP C 1 241 ? 4.922 24.633 24.657 1.00 56.25 241 ASP C C 1
ATOM 6683 O O . ASP C 1 241 ? 4.084 23.850 25.151 1.00 62.28 241 ASP C O 1
ATOM 6688 N N . ILE C 1 242 ? 5.227 24.707 23.354 1.00 52.34 242 ILE C N 1
ATOM 6689 C CA . ILE C 1 242 ? 4.484 23.952 22.294 1.00 48.27 242 ILE C CA 1
ATOM 6690 C C . ILE C 1 242 ? 4.492 22.460 22.629 1.00 52.56 242 ILE C C 1
ATOM 6691 O O . ILE C 1 242 ? 3.457 21.800 22.498 1.00 52.06 242 ILE C O 1
ATOM 6696 N N . PRO C 1 243 ? 5.644 21.844 23.022 1.00 59.42 243 PRO C N 1
ATOM 6697 C CA . PRO C 1 243 ? 5.698 20.391 23.236 1.00 52.82 243 PRO C CA 1
ATOM 6698 C C . PRO C 1 243 ? 4.766 19.920 24.361 1.00 52.44 243 PRO C C 1
ATOM 6699 O O . PRO C 1 243 ? 4.146 18.886 24.229 1.00 54.67 243 PRO C O 1
ATOM 6703 N N . GLU C 1 244 ? 4.664 20.695 25.436 1.00 56.96 244 GLU C N 1
ATOM 6704 C CA . GLU C 1 244 ? 3.799 20.339 26.592 1.00 69.33 244 GLU C CA 1
ATOM 6705 C C . GLU C 1 244 ? 2.337 20.484 26.158 1.00 73.14 244 GLU C C 1
ATOM 6706 O O . GLU C 1 244 ? 1.550 19.500 26.367 1.00 72.21 244 GLU C O 1
ATOM 6712 N N . VAL C 1 245 ? 2.008 21.635 25.543 1.00 64.79 245 VAL C N 1
ATOM 6713 C CA . VAL C 1 245 ? 0.679 21.923 24.912 1.00 60.51 245 VAL C CA 1
ATOM 6714 C C . VAL C 1 245 ? 0.275 20.755 23.998 1.00 58.06 245 VAL C C 1
ATOM 6715 O O . VAL C 1 245 ? -0.883 20.354 24.038 1.00 58.76 245 VAL C O 1
ATOM 6719 N N . ALA C 1 246 ? 1.175 20.273 23.140 1.00 61.48 246 ALA C N 1
ATOM 6720 C CA . ALA C 1 246 ? 0.899 19.111 22.268 1.00 58.36 246 ALA C CA 1
ATOM 6721 C C . ALA C 1 246 ? 0.597 17.920 23.175 1.00 58.24 246 ALA C C 1
ATOM 6722 O O . ALA C 1 246 ? -0.383 17.213 22.906 1.00 55.51 246 ALA C O 1
ATOM 6724 N N . GLU C 1 247 ? 1.388 17.757 24.246 1.00 68.03 247 GLU C N 1
ATOM 6725 C CA . GLU C 1 247 ? 1.291 16.614 25.197 1.00 64.43 247 GLU C CA 1
ATOM 6726 C C . GLU C 1 247 ? -0.088 16.641 25.870 1.00 57.86 247 GLU C C 1
ATOM 6727 O O . GLU C 1 247 ? -0.851 15.666 25.644 1.00 47.37 247 GLU C O 1
ATOM 6733 N N . VAL C 1 248 ? -0.403 17.727 26.597 1.00 53.04 248 VAL C N 1
ATOM 6734 C CA . VAL C 1 248 ? -1.673 17.891 27.387 1.00 64.39 248 VAL C CA 1
ATOM 6735 C C . VAL C 1 248 ? -2.913 17.538 26.555 1.00 61.12 248 VAL C C 1
ATOM 6736 O O . VAL C 1 248 ? -3.783 16.841 27.072 1.00 67.94 248 VAL C O 1
ATOM 6740 N N . TRP C 1 249 ? -2.994 18.011 25.317 1.00 60.15 249 TRP C N 1
ATOM 6741 C CA . TRP C 1 249 ? -4.101 17.688 24.379 1.00 63.29 249 TRP C CA 1
ATOM 6742 C C . TRP C 1 249 ? -4.216 16.164 24.174 1.00 61.36 249 TRP C C 1
ATOM 6743 O O . TRP C 1 249 ? -5.260 15.755 23.638 1.00 63.58 249 TRP C O 1
ATOM 6754 N N . ARG C 1 250 ? -3.212 15.354 24.546 1.00 64.60 250 ARG C N 1
ATOM 6755 C CA . ARG C 1 250 ? -3.139 13.908 24.167 1.00 66.04 250 ARG C CA 1
ATOM 6756 C C . ARG C 1 250 ? -4.276 13.122 24.836 1.00 66.39 250 ARG C C 1
ATOM 6757 O O . ARG C 1 250 ? -4.688 12.059 24.269 1.00 55.33 250 ARG C O 1
ATOM 6765 N N . ARG C 1 251 ? -4.748 13.605 25.998 1.00 67.25 251 ARG C N 1
ATOM 6766 C CA . ARG C 1 251 ? -5.837 12.962 26.793 1.00 76.74 251 ARG C CA 1
ATOM 6767 C C . ARG C 1 251 ? -6.760 14.051 27.399 1.00 74.17 251 ARG C C 1
ATOM 6768 O O . ARG C 1 251 ? -6.298 15.141 27.831 1.00 63.79 251 ARG C O 1
ATOM 6776 N N . GLY C 1 252 ? -8.068 13.820 27.330 1.00 69.77 252 GLY C N 1
ATOM 6777 C CA . GLY C 1 252 ? -9.074 14.797 27.786 1.00 75.24 252 GLY C CA 1
ATOM 6778 C C . GLY C 1 252 ? -9.460 15.853 26.748 1.00 70.87 252 GLY C C 1
ATOM 6779 O O . GLY C 1 252 ? -10.299 16.704 27.092 1.00 57.33 252 GLY C O 1
ATOM 6780 N N . SER C 1 253 ? -8.899 15.829 25.535 1.00 70.25 253 SER C N 1
ATOM 6781 C CA . SER C 1 253 ? -9.214 16.793 24.440 1.00 71.20 253 SER C CA 1
ATOM 6782 C C . SER C 1 253 ? -10.133 16.122 23.407 1.00 63.18 253 SER C C 1
ATOM 6783 O O . SER C 1 253 ? -10.476 14.931 23.619 1.00 57.64 253 SER C O 1
ATOM 6786 N N . VAL C 1 254 ? -10.503 16.843 22.333 1.00 55.98 254 VAL C N 1
ATOM 6787 C CA . VAL C 1 254 ? -11.306 16.288 21.191 1.00 56.47 254 VAL C CA 1
ATOM 6788 C C . VAL C 1 254 ? -10.357 15.933 20.037 1.00 48.70 254 VAL C C 1
ATOM 6789 O O . VAL C 1 254 ? -10.741 15.151 19.131 1.00 40.27 254 VAL C O 1
ATOM 6793 N N . ILE C 1 255 ? -9.139 16.451 20.103 1.00 50.59 255 ILE C N 1
ATOM 6794 C CA . ILE C 1 255 ? -8.204 16.474 18.944 1.00 56.44 255 ILE C CA 1
ATOM 6795 C C . ILE C 1 255 ? -7.159 15.399 19.178 1.00 61.60 255 ILE C C 1
ATOM 6796 O O . ILE C 1 255 ? -6.078 15.533 18.598 1.00 65.38 255 ILE C O 1
ATOM 6801 N N . GLY C 1 256 ? -7.491 14.410 20.017 1.00 59.69 256 GLY C N 1
ATOM 6802 C CA . GLY C 1 256 ? -6.685 13.196 20.232 1.00 54.86 256 GLY C CA 1
ATOM 6803 C C . GLY C 1 256 ? -6.715 12.301 19.009 1.00 56.21 256 GLY C C 1
ATOM 6804 O O . GLY C 1 256 ? -7.831 11.913 18.591 1.00 63.38 256 GLY C O 1
ATOM 6805 N N . SER C 1 257 ? -5.522 11.958 18.500 1.00 63.97 257 SER C N 1
ATOM 6806 C CA . SER C 1 257 ? -5.238 11.261 17.213 1.00 60.95 257 SER C CA 1
ATOM 6807 C C . SER C 1 257 ? -3.889 10.528 17.283 1.00 60.14 257 SER C C 1
ATOM 6808 O O . SER C 1 257 ? -3.013 10.979 18.028 1.00 61.40 257 SER C O 1
ATOM 6811 N N . TRP C 1 258 ? -3.670 9.517 16.447 1.00 60.71 258 TRP C N 1
ATOM 6812 C CA . TRP C 1 258 ? -2.313 8.960 16.233 1.00 67.63 258 TRP C CA 1
ATOM 6813 C C . TRP C 1 258 ? -1.338 10.037 15.709 1.00 74.84 258 TRP C C 1
ATOM 6814 O O . TRP C 1 258 ? -0.144 9.978 16.062 1.00 69.64 258 TRP C O 1
ATOM 6825 N N . LEU C 1 259 ? -1.792 10.978 14.875 1.00 68.75 259 LEU C N 1
ATOM 6826 C CA . LEU C 1 259 ? -0.918 12.060 14.371 1.00 59.23 259 LEU C CA 1
ATOM 6827 C C . LEU C 1 259 ? -0.550 12.957 15.546 1.00 65.76 259 LEU C C 1
ATOM 6828 O O . LEU C 1 259 ? 0.628 13.352 15.634 1.00 78.82 259 LEU C O 1
ATOM 6833 N N . LEU C 1 260 ? -1.495 13.269 16.429 1.00 57.99 260 LEU C N 1
ATOM 6834 C CA . LEU C 1 260 ? -1.176 14.175 17.567 1.00 61.53 260 LEU C CA 1
ATOM 6835 C C . LEU C 1 260 ? -0.118 13.499 18.462 1.00 60.27 260 LEU C C 1
ATOM 6836 O O . LEU C 1 260 ? 0.767 14.225 19.024 1.00 52.02 260 LEU C O 1
ATOM 6841 N N . ASP C 1 261 ? -0.198 12.167 18.573 1.00 50.70 261 ASP C N 1
ATOM 6842 C CA . ASP C 1 261 ? 0.730 11.337 19.388 1.00 53.07 261 ASP C CA 1
ATOM 6843 C C . ASP C 1 261 ? 2.167 11.496 18.854 1.00 58.81 261 ASP C C 1
ATOM 6844 O O . ASP C 1 261 ? 3.077 11.923 19.678 1.00 52.76 261 ASP C O 1
ATOM 6849 N N . LEU C 1 262 ? 2.335 11.223 17.544 1.00 58.54 262 LEU C N 1
ATOM 6850 C CA . LEU C 1 262 ? 3.579 11.383 16.740 1.00 54.85 262 LEU C CA 1
ATOM 6851 C C . LEU C 1 262 ? 4.042 12.832 16.817 1.00 57.94 262 LEU C C 1
ATOM 6852 O O . LEU C 1 262 ? 5.276 13.090 16.941 1.00 64.32 262 LEU C O 1
ATOM 6857 N N . THR C 1 263 ? 3.096 13.760 16.740 1.00 55.19 263 THR C N 1
ATOM 6858 C CA . THR C 1 263 ? 3.432 15.204 16.788 1.00 54.19 263 THR C CA 1
ATOM 6859 C C . THR C 1 263 ? 4.028 15.528 18.152 1.00 54.31 263 THR C C 1
ATOM 6860 O O . THR C 1 263 ? 4.817 16.467 18.209 1.00 56.71 263 THR C O 1
ATOM 6864 N N . ALA C 1 264 ? 3.609 14.810 19.203 1.00 61.26 264 ALA C N 1
ATOM 6865 C CA . ALA C 1 264 ? 4.042 15.043 20.604 1.00 58.83 264 ALA C CA 1
ATOM 6866 C C . ALA C 1 264 ? 5.434 14.436 20.794 1.00 54.55 264 ALA C C 1
ATOM 6867 O O . ALA C 1 264 ? 6.322 15.162 21.327 1.00 47.97 264 ALA C O 1
ATOM 6869 N N . ILE C 1 265 ? 5.617 13.187 20.332 1.00 50.63 265 ILE C N 1
ATOM 6870 C CA . ILE C 1 265 ? 6.952 12.535 20.170 1.00 46.64 265 ILE C CA 1
ATOM 6871 C C . ILE C 1 265 ? 7.876 13.513 19.415 1.00 50.61 265 ILE C C 1
ATOM 6872 O O . ILE C 1 265 ? 8.909 13.913 19.962 1.00 44.67 265 ILE C O 1
ATOM 6877 N N . ALA C 1 266 ? 7.522 13.905 18.188 1.00 56.81 266 ALA C N 1
ATOM 6878 C CA . ALA C 1 266 ? 8.396 14.726 17.307 1.00 59.09 266 ALA C CA 1
ATOM 6879 C C . ALA C 1 266 ? 8.871 15.996 18.029 1.00 62.71 266 ALA C C 1
ATOM 6880 O O . ALA C 1 266 ? 10.033 16.393 17.828 1.00 77.22 266 ALA C O 1
ATOM 6882 N N . LEU C 1 267 ? 8.012 16.601 18.850 1.00 59.44 267 LEU C N 1
ATOM 6883 C CA . LEU C 1 267 ? 8.242 17.929 19.474 1.00 59.70 267 LEU C CA 1
ATOM 6884 C C . LEU C 1 267 ? 8.980 17.763 20.805 1.00 65.75 267 LEU C C 1
ATOM 6885 O O . LEU C 1 267 ? 9.466 18.791 21.383 1.00 48.14 267 LEU C O 1
ATOM 6890 N N . ARG C 1 268 ? 8.979 16.529 21.320 1.00 76.08 268 ARG C N 1
ATOM 6891 C CA . ARG C 1 268 ? 9.748 16.128 22.528 1.00 75.16 268 ARG C CA 1
ATOM 6892 C C . ARG C 1 268 ? 11.238 16.126 22.159 1.00 73.70 268 ARG C C 1
ATOM 6893 O O . ARG C 1 268 ? 12.009 16.883 22.811 1.00 62.29 268 ARG C O 1
ATOM 6901 N N . GLU C 1 269 ? 11.573 15.370 21.097 1.00 64.41 269 GLU C N 1
ATOM 6902 C CA . GLU C 1 269 ? 12.932 15.148 20.564 1.00 55.61 269 GLU C CA 1
ATOM 6903 C C . GLU C 1 269 ? 13.511 16.447 20.041 1.00 57.80 269 GLU C C 1
ATOM 6904 O O . GLU C 1 269 ? 14.731 16.534 20.026 1.00 67.62 269 GLU C O 1
ATOM 6910 N N . SER C 1 270 ? 12.690 17.380 19.553 1.00 64.88 270 SER C N 1
ATOM 6911 C CA . SER C 1 270 ? 13.174 18.660 18.968 1.00 65.84 270 SER C CA 1
ATOM 6912 C C . SER C 1 270 ? 12.146 19.757 19.181 1.00 67.19 270 SER C C 1
ATOM 6913 O O . SER C 1 270 ? 11.280 19.981 18.342 1.00 69.92 270 SER C O 1
ATOM 6916 N N . PRO C 1 271 ? 12.230 20.482 20.307 1.00 66.61 271 PRO C N 1
ATOM 6917 C CA . PRO C 1 271 ? 11.308 21.580 20.592 1.00 61.62 271 PRO C CA 1
ATOM 6918 C C . PRO C 1 271 ? 10.929 22.508 19.424 1.00 54.72 271 PRO C C 1
ATOM 6919 O O . PRO C 1 271 ? 9.777 22.838 19.322 1.00 59.48 271 PRO C O 1
ATOM 6923 N N . ASP C 1 272 ? 11.880 22.957 18.606 1.00 55.35 272 ASP C N 1
ATOM 6924 C CA . ASP C 1 272 ? 11.639 24.013 17.578 1.00 51.59 272 ASP C CA 1
ATOM 6925 C C . ASP C 1 272 ? 11.684 23.431 16.156 1.00 47.49 272 ASP C C 1
ATOM 6926 O O . ASP C 1 272 ? 11.703 24.222 15.188 1.00 48.71 272 ASP C O 1
ATOM 6931 N N . LEU C 1 273 ? 11.701 22.100 16.026 1.00 49.25 273 LEU C N 1
ATOM 6932 C CA . LEU C 1 273 ? 11.716 21.380 14.727 1.00 46.28 273 LEU C CA 1
ATOM 6933 C C . LEU C 1 273 ? 12.819 21.991 13.834 1.00 51.93 273 LEU C C 1
ATOM 6934 O O . LEU C 1 273 ? 12.700 21.984 12.600 1.00 54.34 273 LEU C O 1
ATOM 6939 N N . ALA C 1 274 ? 13.909 22.448 14.457 1.00 59.90 274 ALA C N 1
ATOM 6940 C CA . ALA C 1 274 ? 14.996 23.256 13.848 1.00 55.97 274 ALA C CA 1
ATOM 6941 C C . ALA C 1 274 ? 15.655 22.494 12.692 1.00 50.61 274 ALA C C 1
ATOM 6942 O O . ALA C 1 274 ? 15.974 23.126 11.674 1.00 53.85 274 ALA C O 1
ATOM 6944 N N . GLU C 1 275 ? 15.807 21.181 12.835 1.00 40.31 275 GLU C N 1
ATOM 6945 C CA . GLU C 1 275 ? 16.550 20.348 11.870 1.00 42.39 275 GLU C CA 1
ATOM 6946 C C . GLU C 1 275 ? 15.677 19.918 10.688 1.00 40.85 275 GLU C C 1
ATOM 6947 O O . GLU C 1 275 ? 16.248 19.341 9.751 1.00 44.04 275 GLU C O 1
ATOM 6953 N N . PHE C 1 276 ? 14.358 20.159 10.711 1.00 45.04 276 PHE C N 1
ATOM 6954 C CA . PHE C 1 276 ? 13.387 19.677 9.683 1.00 39.24 276 PHE C CA 1
ATOM 6955 C C . PHE C 1 276 ? 13.318 20.568 8.436 1.00 36.64 276 PHE C C 1
ATOM 6956 O O . PHE C 1 276 ? 13.521 21.826 8.546 1.00 28.69 276 PHE C O 1
ATOM 6964 N N . SER C 1 277 ? 12.876 19.926 7.341 1.00 38.96 277 SER C N 1
ATOM 6965 C CA . SER C 1 277 ? 12.916 20.373 5.919 1.00 45.69 277 SER C CA 1
ATOM 6966 C C . SER C 1 277 ? 12.253 21.723 5.636 1.00 51.21 277 SER C C 1
ATOM 6967 O O . SER C 1 277 ? 12.978 22.588 5.059 1.00 71.35 277 SER C O 1
ATOM 6970 N N . GLY C 1 278 ? 10.939 21.875 5.801 1.00 40.98 278 GLY C N 1
ATOM 6971 C CA . GLY C 1 278 ? 10.307 23.091 5.239 1.00 39.26 278 GLY C CA 1
ATOM 6972 C C . GLY C 1 278 ? 9.708 22.868 3.846 1.00 39.64 278 GLY C C 1
ATOM 6973 O O . GLY C 1 278 ? 8.687 23.550 3.503 1.00 46.14 278 GLY C O 1
ATOM 6974 N N . ARG C 1 279 ? 10.256 21.968 3.039 1.00 30.86 279 ARG C N 1
ATOM 6975 C CA . ARG C 1 279 ? 9.586 21.603 1.775 1.00 35.41 279 ARG C CA 1
ATOM 6976 C C . ARG C 1 279 ? 8.865 20.265 1.965 1.00 34.38 279 ARG C C 1
ATOM 6977 O O . ARG C 1 279 ? 9.518 19.253 2.268 1.00 29.40 279 ARG C O 1
ATOM 6985 N N . VAL C 1 280 ? 7.565 20.250 1.694 1.00 36.02 280 VAL C N 1
ATOM 6986 C CA . VAL C 1 280 ? 6.689 19.066 1.935 1.00 36.76 280 VAL C CA 1
ATOM 6987 C C . VAL C 1 280 ? 6.187 18.506 0.609 1.00 37.69 280 VAL C C 1
ATOM 6988 O O . VAL C 1 280 ? 5.461 19.210 -0.095 1.00 47.17 280 VAL C O 1
ATOM 6992 N N . SER C 1 281 ? 6.587 17.296 0.273 1.00 36.92 281 SER C N 1
ATOM 6993 C CA . SER C 1 281 ? 6.213 16.649 -1.005 1.00 40.88 281 SER C CA 1
ATOM 6994 C C . SER C 1 281 ? 4.796 16.103 -0.820 1.00 41.17 281 SER C C 1
ATOM 6995 O O . SER C 1 281 ? 4.301 16.163 0.337 1.00 34.08 281 SER C O 1
ATOM 6998 N N . ASP C 1 282 ? 4.191 15.595 -1.900 1.00 43.40 282 ASP C N 1
ATOM 6999 C CA . ASP C 1 282 ? 2.815 15.039 -1.895 1.00 44.96 282 ASP C CA 1
ATOM 7000 C C . ASP C 1 282 ? 2.766 13.778 -2.788 1.00 49.84 282 ASP C C 1
ATOM 7001 O O . ASP C 1 282 ? 3.149 13.843 -3.953 1.00 52.04 282 ASP C O 1
ATOM 7006 N N . SER C 1 283 ? 2.294 12.662 -2.235 1.00 66.30 283 SER C N 1
ATOM 7007 C CA . SER C 1 283 ? 1.962 11.376 -2.912 1.00 77.32 283 SER C CA 1
ATOM 7008 C C . SER C 1 283 ? 1.401 11.594 -4.326 1.00 74.86 283 SER C C 1
ATOM 7009 O O . SER C 1 283 ? 2.093 11.247 -5.280 1.00 92.33 283 SER C O 1
ATOM 7012 N N . GLY C 1 284 ? 0.185 12.116 -4.464 1.00 61.06 284 GLY C N 1
ATOM 7013 C CA . GLY C 1 284 ? -0.592 11.935 -5.698 1.00 59.18 284 GLY C CA 1
ATOM 7014 C C . GLY C 1 284 ? -1.972 11.402 -5.366 1.00 58.96 284 GLY C C 1
ATOM 7015 O O . GLY C 1 284 ? -2.930 11.769 -6.058 1.00 59.89 284 GLY C O 1
ATOM 7016 N N . GLU C 1 285 ? -2.077 10.582 -4.325 1.00 49.56 285 GLU C N 1
ATOM 7017 C CA . GLU C 1 285 ? -3.378 10.212 -3.726 1.00 49.72 285 GLU C CA 1
ATOM 7018 C C . GLU C 1 285 ? -4.033 11.514 -3.251 1.00 43.67 285 GLU C C 1
ATOM 7019 O O . GLU C 1 285 ? -5.275 11.647 -3.360 1.00 52.04 285 GLU C O 1
ATOM 7025 N N . GLY C 1 286 ? -3.250 12.456 -2.760 1.00 35.87 286 GLY C N 1
ATOM 7026 C CA . GLY C 1 286 ? -3.808 13.727 -2.261 1.00 40.17 286 GLY C CA 1
ATOM 7027 C C . GLY C 1 286 ? -4.418 14.571 -3.375 1.00 40.74 286 GLY C C 1
ATOM 7028 O O . GLY C 1 286 ? -5.500 15.175 -3.172 1.00 50.04 286 GLY C O 1
ATOM 7029 N N . ARG C 1 287 ? -3.762 14.577 -4.527 1.00 39.08 287 ARG C N 1
ATOM 7030 C CA . ARG C 1 287 ? -4.228 15.224 -5.776 1.00 42.55 287 ARG C CA 1
ATOM 7031 C C . ARG C 1 287 ? -5.512 14.541 -6.285 1.00 51.95 287 ARG C C 1
ATOM 7032 O O . ARG C 1 287 ? -6.448 15.285 -6.687 1.00 56.76 287 ARG C O 1
ATOM 7040 N N . TRP C 1 288 ? -5.555 13.199 -6.268 1.00 54.66 288 TRP C N 1
ATOM 7041 C CA . TRP C 1 288 ? -6.619 12.365 -6.886 1.00 47.66 288 TRP C CA 1
ATOM 7042 C C . TRP C 1 288 ? -7.918 12.618 -6.148 1.00 49.51 288 TRP C C 1
ATOM 7043 O O . TRP C 1 288 ? -8.985 12.751 -6.851 1.00 43.15 288 TRP C O 1
ATOM 7054 N N . THR C 1 289 ? -7.803 12.648 -4.811 1.00 46.95 289 THR C N 1
ATOM 7055 C CA . THR C 1 289 ? -8.885 13.020 -3.861 1.00 46.93 289 THR C CA 1
ATOM 7056 C C . THR C 1 289 ? -9.496 14.375 -4.250 1.00 45.78 289 THR C C 1
ATOM 7057 O O . THR C 1 289 ? -10.723 14.502 -4.183 1.00 44.34 289 THR C O 1
ATOM 7061 N N . ALA C 1 290 ? -8.656 15.356 -4.587 1.00 41.79 290 ALA C N 1
ATOM 7062 C CA . ALA C 1 290 ? -9.062 16.753 -4.870 1.00 41.34 290 ALA C CA 1
ATOM 7063 C C . ALA C 1 290 ? -9.722 16.795 -6.257 1.00 43.75 290 ALA C C 1
ATOM 7064 O O . ALA C 1 290 ? -10.696 17.589 -6.431 1.00 46.05 290 ALA C O 1
ATOM 7066 N N . ILE C 1 291 ? -9.191 15.999 -7.196 1.00 39.48 291 ILE C N 1
ATOM 7067 C CA . ILE C 1 291 ? -9.770 15.785 -8.550 1.00 37.65 291 ILE C CA 1
ATOM 7068 C C . ILE C 1 291 ? -11.088 15.014 -8.381 1.00 37.52 291 ILE C C 1
ATOM 7069 O O . ILE C 1 291 ? -12.047 15.385 -9.044 1.00 40.12 291 ILE C O 1
ATOM 7074 N N . ALA C 1 292 ? -11.164 13.990 -7.525 1.00 40.07 292 ALA C N 1
ATOM 7075 C CA . ALA C 1 292 ? -12.451 13.313 -7.208 1.00 39.20 292 ALA C CA 1
ATOM 7076 C C . ALA C 1 292 ? -13.481 14.377 -6.814 1.00 42.43 292 ALA C C 1
ATOM 7077 O O . ALA C 1 292 ? -14.521 14.434 -7.459 1.00 49.11 292 ALA C O 1
ATOM 7079 N N . ALA C 1 293 ? -13.158 15.206 -5.813 1.00 45.08 293 ALA C N 1
ATOM 7080 C CA . ALA C 1 293 ? -14.078 16.128 -5.110 1.00 45.06 293 ALA C CA 1
ATOM 7081 C C . ALA C 1 293 ? -14.617 17.165 -6.092 1.00 43.67 293 ALA C C 1
ATOM 7082 O O . ALA C 1 293 ? -15.740 17.641 -5.888 1.00 48.25 293 ALA C O 1
ATOM 7084 N N . ILE C 1 294 ? -13.837 17.512 -7.111 1.00 42.23 294 ILE C N 1
ATOM 7085 C CA . ILE C 1 294 ? -14.228 18.563 -8.094 1.00 45.75 294 ILE C CA 1
ATOM 7086 C C . ILE C 1 294 ? -15.262 17.957 -9.066 1.00 54.56 294 ILE C C 1
ATOM 7087 O O . ILE C 1 294 ? -16.345 18.565 -9.174 1.00 70.18 294 ILE C O 1
ATOM 7092 N N . ASP C 1 295 ? -14.997 16.789 -9.676 1.00 51.43 295 ASP C N 1
ATOM 7093 C CA . ASP C 1 295 ? -15.949 16.040 -10.553 1.00 53.70 295 ASP C CA 1
ATOM 7094 C C . ASP C 1 295 ? -17.312 15.756 -9.887 1.00 45.79 295 ASP C C 1
ATOM 7095 O O . ASP C 1 295 ? -18.292 15.756 -10.600 1.00 61.03 295 ASP C O 1
ATOM 7100 N N . GLU C 1 296 ? -17.378 15.505 -8.589 1.00 36.14 296 GLU C N 1
ATOM 7101 C CA . GLU C 1 296 ? -18.617 15.125 -7.883 1.00 36.81 296 GLU C CA 1
ATOM 7102 C C . GLU C 1 296 ? -19.315 16.395 -7.413 1.00 41.98 296 GLU C C 1
ATOM 7103 O O . GLU C 1 296 ? -20.407 16.287 -6.826 1.00 52.66 296 GLU C O 1
ATOM 7109 N N . GLY C 1 297 ? -18.683 17.555 -7.577 1.00 40.06 297 GLY C N 1
ATOM 7110 C CA . GLY C 1 297 ? -19.238 18.818 -7.075 1.00 37.24 297 GLY C CA 1
ATOM 7111 C C . GLY C 1 297 ? -19.239 18.862 -5.570 1.00 38.75 297 GLY C C 1
ATOM 7112 O O . GLY C 1 297 ? -20.177 19.463 -4.993 1.00 39.84 297 GLY C O 1
ATOM 7113 N N . VAL C 1 298 ? -18.212 18.287 -4.941 1.00 40.17 298 VAL C N 1
ATOM 7114 C CA . VAL C 1 298 ? -18.080 18.273 -3.458 1.00 44.56 298 VAL C CA 1
ATOM 7115 C C . VAL C 1 298 ? -17.130 19.383 -3.019 1.00 43.30 298 VAL C C 1
ATOM 7116 O O . VAL C 1 298 ? -15.941 19.391 -3.365 1.00 50.32 298 VAL C O 1
ATOM 7120 N N . PRO C 1 299 ? -17.636 20.344 -2.222 1.00 40.60 299 PRO C N 1
ATOM 7121 C CA . PRO C 1 299 ? -16.795 21.359 -1.604 1.00 40.81 299 PRO C CA 1
ATOM 7122 C C . PRO C 1 299 ? -15.751 20.633 -0.754 1.00 36.92 299 PRO C C 1
ATOM 7123 O O . PRO C 1 299 ? -16.136 19.943 0.152 1.00 34.80 299 PRO C O 1
ATOM 7127 N N . ALA C 1 300 ? -14.480 20.763 -1.123 1.00 33.16 300 ALA C N 1
ATOM 7128 C CA . ALA C 1 300 ? -13.354 20.254 -0.319 1.00 32.14 300 ALA C CA 1
ATOM 7129 C C . ALA C 1 300 ? -12.332 21.375 -0.160 1.00 30.63 300 ALA C C 1
ATOM 7130 O O . ALA C 1 300 ? -11.162 21.200 -0.480 1.00 30.20 300 ALA C O 1
ATOM 7132 N N . PRO C 1 301 ? -12.739 22.545 0.392 1.00 32.14 301 PRO C N 1
ATOM 7133 C CA . PRO C 1 301 ? -11.792 23.624 0.705 1.00 29.19 301 PRO C CA 1
ATOM 7134 C C . PRO C 1 301 ? -10.669 23.166 1.645 1.00 32.38 301 PRO C C 1
ATOM 7135 O O . PRO C 1 301 ? -9.520 23.524 1.356 1.00 34.45 301 PRO C O 1
ATOM 7139 N N . VAL C 1 302 ? -10.993 22.413 2.711 1.00 29.75 302 VAL C N 1
ATOM 7140 C CA . VAL C 1 302 ? -10.005 22.098 3.779 1.00 30.40 302 VAL C CA 1
ATOM 7141 C C . VAL C 1 302 ? -8.991 21.098 3.191 1.00 33.88 302 VAL C C 1
ATOM 7142 O O . VAL C 1 302 ? -7.767 21.357 3.219 1.00 36.52 302 VAL C O 1
ATOM 7146 N N . LEU C 1 303 ? -9.464 20.039 2.564 1.00 32.83 303 LEU C N 1
ATOM 7147 C CA . LEU C 1 303 ? -8.550 19.007 2.040 1.00 34.12 303 LEU C CA 1
ATOM 7148 C C . LEU C 1 303 ? -7.689 19.627 0.949 1.00 32.32 303 LEU C C 1
ATOM 7149 O O . LEU C 1 303 ? -6.523 19.216 0.836 1.00 38.97 303 LEU C O 1
ATOM 7154 N N . THR C 1 304 ? -8.254 20.463 0.088 1.00 32.71 304 THR C N 1
ATOM 7155 C CA . THR C 1 304 ? -7.564 20.854 -1.182 1.00 33.63 304 THR C CA 1
ATOM 7156 C C . THR C 1 304 ? -6.464 21.880 -0.840 1.00 35.82 304 THR C C 1
ATOM 7157 O O . THR C 1 304 ? -5.408 21.915 -1.498 1.00 37.99 304 THR C O 1
ATOM 7161 N N . THR C 1 305 ? -6.747 22.671 0.181 1.00 33.13 305 THR C N 1
ATOM 7162 C CA . THR C 1 305 ? -6.046 23.883 0.578 1.00 30.69 305 THR C CA 1
ATOM 7163 C C . THR C 1 305 ? -4.865 23.377 1.414 1.00 38.91 305 THR C C 1
ATOM 7164 O O . THR C 1 305 ? -3.819 24.120 1.542 1.00 39.31 305 THR C O 1
ATOM 7168 N N . ALA C 1 306 ? -5.014 22.161 1.973 1.00 35.91 306 ALA C N 1
ATOM 7169 C CA . ALA C 1 306 ? -3.914 21.437 2.646 1.00 34.95 306 ALA C CA 1
ATOM 7170 C C . ALA C 1 306 ? -2.960 20.955 1.561 1.00 35.75 306 ALA C C 1
ATOM 7171 O O . ALA C 1 306 ? -1.709 21.081 1.719 1.00 33.05 306 ALA C O 1
ATOM 7173 N N . LEU C 1 307 ? -3.538 20.378 0.510 1.00 35.43 307 LEU C N 1
ATOM 7174 C CA . LEU C 1 307 ? -2.737 19.951 -0.658 1.00 34.76 307 LEU C CA 1
ATOM 7175 C C . LEU C 1 307 ? -2.002 21.169 -1.255 1.00 35.01 307 LEU C C 1
ATOM 7176 O O . LEU C 1 307 ? -0.828 21.059 -1.509 1.00 39.15 307 LEU C O 1
ATOM 7181 N N . GLN C 1 308 ? -2.648 22.314 -1.467 1.00 34.98 308 GLN C N 1
ATOM 7182 C CA . GLN C 1 308 ? -1.979 23.396 -2.227 1.00 33.15 308 GLN C CA 1
ATOM 7183 C C . GLN C 1 308 ? -1.012 24.095 -1.264 1.00 31.93 308 GLN C C 1
ATOM 7184 O O . GLN C 1 308 ? -0.017 24.685 -1.731 1.00 36.19 308 GLN C O 1
ATOM 7190 N N . SER C 1 309 ? -1.195 23.962 0.036 1.00 31.41 309 SER C N 1
ATOM 7191 C CA . SER C 1 309 ? -0.199 24.478 1.009 1.00 28.58 309 SER C CA 1
ATOM 7192 C C . SER C 1 309 ? 1.116 23.739 0.745 1.00 31.99 309 SER C C 1
ATOM 7193 O O . SER C 1 309 ? 2.170 24.408 0.591 1.00 33.33 309 SER C O 1
ATOM 7196 N N . ARG C 1 310 ? 1.033 22.416 0.607 1.00 32.34 310 ARG C N 1
ATOM 7197 C CA . ARG C 1 310 ? 2.186 21.561 0.251 1.00 34.18 310 ARG C CA 1
ATOM 7198 C C . ARG C 1 310 ? 2.886 22.114 -0.993 1.00 39.66 310 ARG C C 1
ATOM 7199 O O . ARG C 1 310 ? 4.102 22.438 -0.872 1.00 45.97 310 ARG C O 1
ATOM 7207 N N . PHE C 1 311 ? 2.163 22.302 -2.108 1.00 38.90 311 PHE C N 1
ATOM 7208 C CA . PHE C 1 311 ? 2.708 22.906 -3.352 1.00 33.34 311 PHE C CA 1
ATOM 7209 C C . PHE C 1 311 ? 3.451 24.195 -3.025 1.00 32.72 311 PHE C C 1
ATOM 7210 O O . PHE C 1 311 ? 4.588 24.347 -3.443 1.00 32.53 311 PHE C O 1
ATOM 7218 N N . ALA C 1 312 ? 2.840 25.105 -2.276 1.00 32.49 312 ALA C N 1
ATOM 7219 C CA . ALA C 1 312 ? 3.462 26.426 -2.037 1.00 33.67 312 ALA C CA 1
ATOM 7220 C C . ALA C 1 312 ? 4.806 26.235 -1.310 1.00 33.64 312 ALA C C 1
ATOM 7221 O O . ALA C 1 312 ? 5.651 27.133 -1.465 1.00 47.26 312 ALA C O 1
ATOM 7223 N N . SER C 1 313 ? 5.005 25.148 -0.555 1.00 27.43 313 SER C N 1
ATOM 7224 C CA . SER C 1 313 ? 6.215 24.913 0.263 1.00 26.44 313 SER C CA 1
ATOM 7225 C C . SER C 1 313 ? 7.388 24.410 -0.606 1.00 28.76 313 SER C C 1
ATOM 7226 O O . SER C 1 313 ? 8.551 24.454 -0.147 1.00 30.89 313 SER C O 1
ATOM 7229 N N . ARG C 1 314 ? 7.111 23.882 -1.792 1.00 28.50 314 ARG C N 1
ATOM 7230 C CA . ARG C 1 314 ? 8.132 23.575 -2.814 1.00 26.64 314 ARG C CA 1
ATOM 7231 C C . ARG C 1 314 ? 8.224 24.707 -3.831 1.00 27.11 314 ARG C C 1
ATOM 7232 O O . ARG C 1 314 ? 8.617 24.422 -4.943 1.00 27.53 314 ARG C O 1
ATOM 7240 N N . ASP C 1 315 ? 7.817 25.934 -3.474 1.00 30.66 315 ASP C N 1
ATOM 7241 C CA . ASP C 1 315 ? 8.082 27.165 -4.264 1.00 30.67 315 ASP C CA 1
ATOM 7242 C C . ASP C 1 315 ? 7.230 27.199 -5.535 1.00 31.58 315 ASP C C 1
ATOM 7243 O O . ASP C 1 315 ? 7.512 28.065 -6.384 1.00 36.65 315 ASP C O 1
ATOM 7248 N N . LEU C 1 316 ? 6.212 26.326 -5.653 1.00 31.69 316 LEU C N 1
ATOM 7249 C CA . LEU C 1 316 ? 5.453 26.045 -6.901 1.00 28.56 316 LEU C CA 1
ATOM 7250 C C . LEU C 1 316 ? 4.419 27.151 -7.197 1.00 35.37 316 LEU C C 1
ATOM 7251 O O . LEU C 1 316 ? 3.656 27.043 -8.227 1.00 35.96 316 LEU C O 1
ATOM 7256 N N . ASP C 1 317 ? 4.424 28.186 -6.351 1.00 34.81 317 ASP C N 1
ATOM 7257 C CA . ASP C 1 317 ? 3.480 29.328 -6.316 1.00 32.74 317 ASP C CA 1
ATOM 7258 C C . ASP C 1 317 ? 4.195 30.618 -6.753 1.00 37.53 317 ASP C C 1
ATOM 7259 O O . ASP C 1 317 ? 3.672 31.707 -6.489 1.00 36.06 317 ASP C O 1
ATOM 7264 N N . ASP C 1 318 ? 5.354 30.489 -7.417 1.00 39.08 318 ASP C N 1
ATOM 7265 C CA . ASP C 1 318 ? 6.386 31.549 -7.565 1.00 36.52 318 ASP C CA 1
ATOM 7266 C C . ASP C 1 318 ? 6.012 32.550 -8.677 1.00 34.20 318 ASP C C 1
ATOM 7267 O O . ASP C 1 318 ? 6.221 33.751 -8.481 1.00 39.04 318 ASP C O 1
ATOM 7272 N N . PHE C 1 319 ? 5.556 32.096 -9.839 1.00 33.06 319 PHE C N 1
ATOM 7273 C CA . PHE C 1 319 ? 5.081 32.969 -10.946 1.00 32.28 319 PHE C CA 1
ATOM 7274 C C . PHE C 1 319 ? 3.864 33.786 -10.459 1.00 30.93 319 PHE C C 1
ATOM 7275 O O . PHE C 1 319 ? 3.842 35.055 -10.593 1.00 27.34 319 PHE C O 1
ATOM 7283 N N . ALA C 1 320 ? 2.875 33.119 -9.846 1.00 32.18 320 ALA C N 1
ATOM 7284 C CA . ALA C 1 320 ? 1.763 33.812 -9.154 1.00 35.58 320 ALA C CA 1
ATOM 7285 C C . ALA C 1 320 ? 2.325 34.955 -8.275 1.00 34.82 320 ALA C C 1
ATOM 7286 O O . ALA C 1 320 ? 1.929 36.148 -8.519 1.00 32.45 320 ALA C O 1
ATOM 7288 N N . ASN C 1 321 ? 3.264 34.636 -7.363 1.00 30.10 321 ASN C N 1
ATOM 7289 C CA . ASN C 1 321 ? 3.957 35.618 -6.480 1.00 30.26 321 ASN C CA 1
ATOM 7290 C C . ASN C 1 321 ? 4.623 36.723 -7.286 1.00 33.69 321 ASN C C 1
ATOM 7291 O O . ASN C 1 321 ? 4.405 37.910 -6.962 1.00 35.53 321 ASN C O 1
ATOM 7296 N N . LYS C 1 322 ? 5.336 36.381 -8.351 1.00 37.80 322 LYS C N 1
ATOM 7297 C CA . LYS C 1 322 ? 5.943 37.413 -9.236 1.00 43.04 322 LYS C CA 1
ATOM 7298 C C . LYS C 1 322 ? 4.827 38.249 -9.893 1.00 38.40 322 LYS C C 1
ATOM 7299 O O . LYS C 1 322 ? 4.961 39.498 -9.928 1.00 40.85 322 LYS C O 1
ATOM 7305 N N . ALA C 1 323 ? 3.729 37.654 -10.351 1.00 34.34 323 ALA C N 1
ATOM 7306 C CA . ALA C 1 323 ? 2.615 38.473 -10.904 1.00 33.40 323 ALA C CA 1
ATOM 7307 C C . ALA C 1 323 ? 2.023 39.400 -9.814 1.00 29.86 323 ALA C C 1
ATOM 7308 O O . ALA C 1 323 ? 1.729 40.544 -10.109 1.00 27.54 323 ALA C O 1
ATOM 7310 N N . LEU C 1 324 ? 1.871 38.972 -8.564 1.00 30.10 324 LEU C N 1
ATOM 7311 C CA . LEU C 1 324 ? 1.313 39.903 -7.543 1.00 31.22 324 LEU C CA 1
ATOM 7312 C C . LEU C 1 324 ? 2.268 41.082 -7.401 1.00 33.29 324 LEU C C 1
ATOM 7313 O O . LEU C 1 324 ? 1.796 42.184 -7.508 1.00 34.19 324 LEU C O 1
ATOM 7318 N N . SER C 1 325 ? 3.574 40.831 -7.238 1.00 41.15 325 SER C N 1
ATOM 7319 C CA . SER C 1 325 ? 4.603 41.882 -6.985 1.00 40.33 325 SER C CA 1
ATOM 7320 C C . SER C 1 325 ? 4.656 42.851 -8.165 1.00 38.16 325 SER C C 1
ATOM 7321 O O . SER C 1 325 ? 4.710 44.046 -7.919 1.00 35.30 325 SER C O 1
ATOM 7324 N N . ALA C 1 326 ? 4.589 42.334 -9.393 1.00 44.03 326 ALA C N 1
ATOM 7325 C CA . ALA C 1 326 ? 4.571 43.118 -10.651 1.00 45.60 326 ALA C CA 1
ATOM 7326 C C . ALA C 1 326 ? 3.359 44.076 -10.679 1.00 50.89 326 ALA C C 1
ATOM 7327 O O . ALA C 1 326 ? 3.541 45.257 -10.957 1.00 46.15 326 ALA C O 1
ATOM 7329 N N . MET C 1 327 ? 2.153 43.559 -10.418 1.00 50.56 327 MET C N 1
ATOM 7330 C CA . MET C 1 327 ? 0.895 44.337 -10.281 1.00 48.74 327 MET C CA 1
ATOM 7331 C C . MET C 1 327 ? 1.094 45.412 -9.213 1.00 46.62 327 MET C C 1
ATOM 7332 O O . MET C 1 327 ? 0.809 46.581 -9.488 1.00 54.76 327 MET C O 1
ATOM 7337 N N . ARG C 1 328 ? 1.553 45.016 -8.037 1.00 44.36 328 ARG C N 1
ATOM 7338 C CA . ARG C 1 328 ? 1.811 45.930 -6.899 1.00 51.27 328 ARG C CA 1
ATOM 7339 C C . ARG C 1 328 ? 2.712 47.109 -7.323 1.00 49.69 328 ARG C C 1
ATOM 7340 O O . ARG C 1 328 ? 2.414 48.196 -6.897 1.00 43.57 328 ARG C O 1
ATOM 7348 N N . LYS C 1 329 ? 3.753 46.910 -8.143 1.00 60.28 329 LYS C N 1
ATOM 7349 C CA . LYS C 1 329 ? 4.742 47.972 -8.500 1.00 61.97 329 LYS C CA 1
ATOM 7350 C C . LYS C 1 329 ? 4.057 48.995 -9.404 1.00 59.65 329 LYS C C 1
ATOM 7351 O O . LYS C 1 329 ? 4.161 50.222 -9.140 1.00 60.89 329 LYS C O 1
ATOM 7357 N N . GLN C 1 330 ? 3.410 48.479 -10.444 1.00 64.83 330 GLN C N 1
ATOM 7358 C CA . GLN C 1 330 ? 2.517 49.218 -11.373 1.00 65.33 330 GLN C CA 1
ATOM 7359 C C . GLN C 1 330 ? 1.598 50.173 -10.591 1.00 63.73 330 GLN C C 1
ATOM 7360 O O . GLN C 1 330 ? 1.691 51.384 -10.827 1.00 71.21 330 GLN C O 1
ATOM 7366 N N . PHE C 1 331 ? 0.734 49.678 -9.701 1.00 56.65 331 PHE C N 1
ATOM 7367 C CA . PHE C 1 331 ? -0.386 50.511 -9.193 1.00 59.98 331 PHE C CA 1
ATOM 7368 C C . PHE C 1 331 ? 0.016 51.277 -7.938 1.00 63.51 331 PHE C C 1
ATOM 7369 O O . PHE C 1 331 ? -0.688 52.256 -7.659 1.00 73.54 331 PHE C O 1
ATOM 7377 N N . GLY C 1 332 ? 1.064 50.855 -7.228 1.00 67.47 332 GLY C N 1
ATOM 7378 C CA . GLY C 1 332 ? 1.407 51.388 -5.891 1.00 74.40 332 GLY C CA 1
ATOM 7379 C C . GLY C 1 332 ? 2.863 51.825 -5.752 1.00 73.48 332 GLY C C 1
ATOM 7380 O O . GLY C 1 332 ? 3.189 52.462 -4.708 1.00 79.02 332 GLY C O 1
ATOM 7381 N N . GLY C 1 333 ? 3.709 51.515 -6.742 1.00 65.66 333 GLY C N 1
ATOM 7382 C CA . GLY C 1 333 ? 5.171 51.674 -6.641 1.00 73.58 333 GLY C CA 1
ATOM 7383 C C . GLY C 1 333 ? 5.736 50.890 -5.469 1.00 75.54 333 GLY C C 1
ATOM 7384 O O . GLY C 1 333 ? 6.820 51.286 -4.954 1.00 78.09 333 GLY C O 1
ATOM 7385 N N . HIS C 1 334 ? 5.037 49.818 -5.070 1.00 77.58 334 HIS C N 1
ATOM 7386 C CA . HIS C 1 334 ? 5.409 48.923 -3.941 1.00 85.03 334 HIS C CA 1
ATOM 7387 C C . HIS C 1 334 ? 6.662 48.109 -4.317 1.00 80.55 334 HIS C C 1
ATOM 7388 O O . HIS C 1 334 ? 6.636 47.321 -5.303 1.00 83.78 334 HIS C O 1
ATOM 7395 N N . ALA C 1 335 ? 7.735 48.323 -3.563 1.00 76.49 335 ALA C N 1
ATOM 7396 C CA . ALA C 1 335 ? 8.943 47.477 -3.554 1.00 70.25 335 ALA C CA 1
ATOM 7397 C C . ALA C 1 335 ? 8.655 46.198 -2.760 1.00 69.17 335 ALA C C 1
ATOM 7398 O O . ALA C 1 335 ? 7.693 46.196 -1.898 1.00 51.21 335 ALA C O 1
ATOM 7400 N N . GLU C 1 336 ? 9.442 45.155 -3.062 1.00 68.87 336 GLU C N 1
ATOM 7401 C CA . GLU C 1 336 ? 9.596 43.920 -2.242 1.00 68.35 336 GLU C CA 1
ATOM 7402 C C . GLU C 1 336 ? 10.646 44.208 -1.164 1.00 72.21 336 GLU C C 1
ATOM 7403 O O . GLU C 1 336 ? 11.618 44.929 -1.471 1.00 87.08 336 GLU C O 1
ATOM 7409 N N . LYS C 1 337 ? 10.437 43.722 0.060 1.00 71.23 337 LYS C N 1
ATOM 7410 C CA . LYS C 1 337 ? 11.390 43.902 1.189 1.00 75.94 337 LYS C CA 1
ATOM 7411 C C . LYS C 1 337 ? 12.516 42.880 1.031 1.00 80.74 337 LYS C C 1
ATOM 7412 O O . LYS C 1 337 ? 12.230 41.797 0.500 1.00 91.14 337 LYS C O 1
ATOM 7418 N N . MET D 1 1 ? -9.269 18.581 49.642 1.00 111.99 1 MET D N 1
ATOM 7419 C CA . MET D 1 1 ? -9.116 20.052 49.399 1.00 129.53 1 MET D CA 1
ATOM 7420 C C . MET D 1 1 ? -10.451 20.629 48.901 1.00 138.79 1 MET D C 1
ATOM 7421 O O . MET D 1 1 ? -11.223 19.878 48.258 1.00 125.71 1 MET D O 1
ATOM 7426 N N . GLN D 1 2 ? -10.684 21.922 49.174 1.00 158.73 2 GLN D N 1
ATOM 7427 C CA . GLN D 1 2 ? -12.008 22.613 49.123 1.00 178.93 2 GLN D CA 1
ATOM 7428 C C . GLN D 1 2 ? -12.066 23.612 47.957 1.00 191.92 2 GLN D C 1
ATOM 7429 O O . GLN D 1 2 ? -11.008 24.191 47.636 1.00 227.82 2 GLN D O 1
ATOM 7435 N N . LEU D 1 3 ? -13.263 23.847 47.393 1.00 176.42 3 LEU D N 1
ATOM 7436 C CA . LEU D 1 3 ? -13.462 24.584 46.108 1.00 161.44 3 LEU D CA 1
ATOM 7437 C C . LEU D 1 3 ? -14.830 25.278 46.045 1.00 144.64 3 LEU D C 1
ATOM 7438 O O . LEU D 1 3 ? -15.775 24.783 46.686 1.00 137.58 3 LEU D O 1
ATOM 7443 N N . GLY D 1 4 ? -14.929 26.346 45.242 1.00 128.41 4 GLY D N 1
ATOM 7444 C CA . GLY D 1 4 ? -16.196 26.996 44.843 1.00 128.81 4 GLY D CA 1
ATOM 7445 C C . GLY D 1 4 ? -16.560 26.725 43.385 1.00 123.70 4 GLY D C 1
ATOM 7446 O O . GLY D 1 4 ? -15.639 26.462 42.589 1.00 135.32 4 GLY D O 1
ATOM 7447 N N . MET D 1 5 ? -17.853 26.795 43.034 1.00 105.00 5 MET D N 1
ATOM 7448 C CA . MET D 1 5 ? -18.352 26.613 41.641 1.00 103.14 5 MET D CA 1
ATOM 7449 C C . MET D 1 5 ? -19.608 27.463 41.373 1.00 94.09 5 MET D C 1
ATOM 7450 O O . MET D 1 5 ? -20.690 27.011 41.739 1.00 92.85 5 MET D O 1
ATOM 7455 N N . ILE D 1 6 ? -19.468 28.615 40.700 1.00 95.93 6 ILE D N 1
ATOM 7456 C CA . ILE D 1 6 ? -20.592 29.451 40.159 1.00 89.42 6 ILE D CA 1
ATOM 7457 C C . ILE D 1 6 ? -20.949 28.976 38.742 1.00 82.94 6 ILE D C 1
ATOM 7458 O O . ILE D 1 6 ? -20.042 28.942 37.892 1.00 93.20 6 ILE D O 1
ATOM 7463 N N . GLY D 1 7 ? -22.226 28.674 38.494 1.00 73.89 7 GLY D N 1
ATOM 7464 C CA . GLY D 1 7 ? -22.737 28.161 37.206 1.00 77.58 7 GLY D CA 1
ATOM 7465 C C . GLY D 1 7 ? -22.673 26.645 37.146 1.00 74.52 7 GLY D C 1
ATOM 7466 O O . GLY D 1 7 ? -21.564 26.098 37.358 1.00 76.95 7 GLY D O 1
ATOM 7467 N N . LEU D 1 8 ? -23.795 25.980 36.851 1.00 69.64 8 LEU D N 1
ATOM 7468 C CA . LEU D 1 8 ? -23.890 24.497 36.908 1.00 84.31 8 LEU D CA 1
ATOM 7469 C C . LEU D 1 8 ? -24.728 23.973 35.745 1.00 78.33 8 LEU D C 1
ATOM 7470 O O . LEU D 1 8 ? -25.889 23.684 36.000 1.00 78.96 8 LEU D O 1
ATOM 7475 N N . GLY D 1 9 ? -24.128 23.768 34.564 1.00 89.29 9 GLY D N 1
ATOM 7476 C CA . GLY D 1 9 ? -24.773 23.151 33.380 1.00 90.82 9 GLY D CA 1
ATOM 7477 C C . GLY D 1 9 ? -24.221 21.772 33.031 1.00 95.61 9 GLY D C 1
ATOM 7478 O O . GLY D 1 9 ? -23.697 21.088 33.928 1.00 111.97 9 GLY D O 1
ATOM 7479 N N . ARG D 1 10 ? -24.353 21.373 31.760 1.00 101.00 10 ARG D N 1
ATOM 7480 C CA . ARG D 1 10 ? -23.839 20.101 31.169 1.00 107.11 10 ARG D CA 1
ATOM 7481 C C . ARG D 1 10 ? -22.379 19.855 31.585 1.00 111.38 10 ARG D C 1
ATOM 7482 O O . ARG D 1 10 ? -21.913 18.689 31.514 1.00 94.12 10 ARG D O 1
ATOM 7490 N N . MET D 1 11 ? -21.676 20.925 31.969 1.00 115.01 11 MET D N 1
ATOM 7491 C CA . MET D 1 11 ? -20.229 20.918 32.295 1.00 112.97 11 MET D CA 1
ATOM 7492 C C . MET D 1 11 ? -20.021 21.306 33.764 1.00 111.90 11 MET D C 1
ATOM 7493 O O . MET D 1 11 ? -19.731 20.386 34.552 1.00 128.21 11 MET D O 1
ATOM 7498 N N . GLY D 1 12 ? -20.181 22.592 34.118 1.00 105.57 12 GLY D N 1
ATOM 7499 C CA . GLY D 1 12 ? -19.868 23.165 35.452 1.00 109.34 12 GLY D CA 1
ATOM 7500 C C . GLY D 1 12 ? -20.223 22.242 36.618 1.00 108.14 12 GLY D C 1
ATOM 7501 O O . GLY D 1 12 ? -19.553 22.338 37.694 1.00 77.24 12 GLY D O 1
ATOM 7502 N N . ALA D 1 13 ? -21.260 21.414 36.414 1.00 114.66 13 ALA D N 1
ATOM 7503 C CA . ALA D 1 13 ? -21.720 20.306 37.284 1.00 114.68 13 ALA D CA 1
ATOM 7504 C C . ALA D 1 13 ? -20.753 19.119 37.198 1.00 115.61 13 ALA D C 1
ATOM 7505 O O . ALA D 1 13 ? -20.065 18.868 38.214 1.00 131.68 13 ALA D O 1
ATOM 7507 N N . ASN D 1 14 ? -20.712 18.427 36.044 1.00 101.97 14 ASN D N 1
ATOM 7508 C CA . ASN D 1 14 ? -20.024 17.114 35.859 1.00 97.59 14 ASN D CA 1
ATOM 7509 C C . ASN D 1 14 ? -18.547 17.240 36.253 1.00 98.07 14 ASN D C 1
ATOM 7510 O O . ASN D 1 14 ? -17.937 16.184 36.559 1.00 96.76 14 ASN D O 1
ATOM 7515 N N . ILE D 1 15 ? -18.019 18.474 36.255 1.00 97.33 15 ILE D N 1
ATOM 7516 C CA . ILE D 1 15 ? -16.800 18.898 37.013 1.00 108.02 15 ILE D CA 1
ATOM 7517 C C . ILE D 1 15 ? -16.925 18.370 38.458 1.00 115.07 15 ILE D C 1
ATOM 7518 O O . ILE D 1 15 ? -16.201 17.412 38.831 1.00 114.62 15 ILE D O 1
ATOM 7523 N N . VAL D 1 16 ? -17.873 18.920 39.218 1.00 116.55 16 VAL D N 1
ATOM 7524 C CA . VAL D 1 16 ? -18.013 18.743 40.696 1.00 128.43 16 VAL D CA 1
ATOM 7525 C C . VAL D 1 16 ? -18.264 17.269 41.076 1.00 124.01 16 VAL D C 1
ATOM 7526 O O . VAL D 1 16 ? -17.992 16.910 42.247 1.00 116.01 16 VAL D O 1
ATOM 7530 N N . ARG D 1 17 ? -18.768 16.444 40.157 1.00 115.15 17 ARG D N 1
ATOM 7531 C CA . ARG D 1 17 ? -18.993 14.995 40.401 1.00 115.41 17 ARG D CA 1
ATOM 7532 C C . ARG D 1 17 ? -17.661 14.247 40.525 1.00 134.55 17 ARG D C 1
ATOM 7533 O O . ARG D 1 17 ? -17.492 13.532 41.535 1.00 161.68 17 ARG D O 1
ATOM 7541 N N . ARG D 1 18 ? -16.760 14.388 39.546 1.00 131.41 18 ARG D N 1
ATOM 7542 C CA . ARG D 1 18 ? -15.427 13.722 39.572 1.00 131.95 18 ARG D CA 1
ATOM 7543 C C . ARG D 1 18 ? -14.447 14.524 40.450 1.00 131.74 18 ARG D C 1
ATOM 7544 O O . ARG D 1 18 ? -13.288 14.048 40.579 1.00 132.14 18 ARG D O 1
ATOM 7552 N N . LEU D 1 19 ? -14.875 15.668 41.022 1.00 108.34 19 LEU D N 1
ATOM 7553 C CA . LEU D 1 19 ? -14.137 16.428 42.079 1.00 102.13 19 LEU D CA 1
ATOM 7554 C C . LEU D 1 19 ? -14.360 15.764 43.449 1.00 111.03 19 LEU D C 1
ATOM 7555 O O . LEU D 1 19 ? -13.351 15.433 44.136 1.00 99.80 19 LEU D O 1
ATOM 75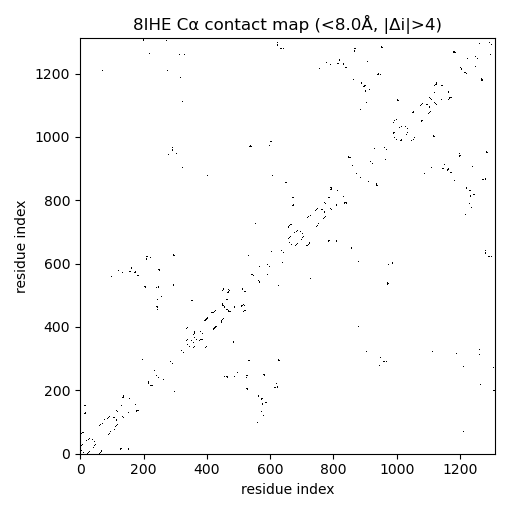60 N N . ALA D 1 20 ? -15.630 15.636 43.855 1.00 106.37 20 ALA D N 1
ATOM 7561 C CA . ALA D 1 20 ? -16.070 14.814 45.002 1.00 91.15 20 ALA D CA 1
ATOM 7562 C C . ALA D 1 20 ? -15.480 13.410 44.836 1.00 96.35 20 ALA D C 1
ATOM 7563 O O . ALA D 1 20 ? -14.528 13.095 45.579 1.00 98.43 20 ALA D O 1
ATOM 7565 N N . LYS D 1 21 ? -15.968 12.647 43.845 1.00 85.67 21 LYS D N 1
ATOM 7566 C CA . LYS D 1 21 ? -15.688 11.197 43.667 1.00 93.48 21 LYS D CA 1
ATOM 7567 C C . LYS D 1 21 ? -14.178 10.905 43.749 1.00 107.62 21 LYS D C 1
ATOM 7568 O O . LYS D 1 21 ? -13.853 9.789 44.163 1.00 127.93 21 LYS D O 1
ATOM 7574 N N . GLY D 1 22 ? -13.293 11.837 43.364 1.00 122.83 22 GLY D N 1
ATOM 7575 C CA . GLY D 1 22 ? -11.824 11.712 43.514 1.00 123.64 22 GLY D CA 1
ATOM 7576 C C . GLY D 1 22 ? -11.379 11.846 44.968 1.00 137.93 22 GLY D C 1
ATOM 7577 O O . GLY D 1 22 ? -10.585 10.988 45.425 1.00 122.64 22 GLY D O 1
ATOM 7578 N N . GLY D 1 23 ? -11.861 12.888 45.664 1.00 147.03 23 GLY D N 1
ATOM 7579 C CA . GLY D 1 23 ? -11.593 13.156 47.094 1.00 153.74 23 GLY D CA 1
ATOM 7580 C C . GLY D 1 23 ? -11.402 14.640 47.389 1.00 159.50 23 GLY D C 1
ATOM 7581 O O . GLY D 1 23 ? -10.327 14.993 47.934 1.00 171.21 23 GLY D O 1
ATOM 7582 N N . HIS D 1 24 ? -12.402 15.474 47.070 1.00 143.73 24 HIS D N 1
ATOM 7583 C CA . HIS D 1 24 ? -12.388 16.951 47.271 1.00 140.45 24 HIS D CA 1
ATOM 7584 C C . HIS D 1 24 ? -13.735 17.435 47.810 1.00 136.39 24 HIS D C 1
ATOM 7585 O O . HIS D 1 24 ? -14.777 17.118 47.189 1.00 118.24 24 HIS D O 1
ATOM 7592 N N . ASP D 1 25 ? -13.698 18.206 48.902 1.00 149.91 25 ASP D N 1
ATOM 7593 C CA . ASP D 1 25 ? -14.861 18.977 49.423 1.00 156.47 25 ASP D CA 1
ATOM 7594 C C . ASP D 1 25 ? -15.202 20.065 48.405 1.00 144.55 25 ASP D C 1
ATOM 7595 O O . ASP D 1 25 ? -14.350 20.946 48.191 1.00 125.98 25 ASP D O 1
ATOM 7600 N N . CYS D 1 26 ? -16.398 20.005 47.815 1.00 146.34 26 CYS D N 1
ATOM 7601 C CA . CYS D 1 26 ? -16.878 20.977 46.797 1.00 157.87 26 CYS D CA 1
ATOM 7602 C C . CYS D 1 26 ? -18.113 21.721 47.324 1.00 172.99 26 CYS D C 1
ATOM 7603 O O . CYS D 1 26 ? -18.995 21.058 47.899 1.00 193.35 26 CYS D O 1
ATOM 7606 N N . VAL D 1 27 ? -18.169 23.043 47.117 1.00 183.29 27 VAL D N 1
ATOM 7607 C CA . VAL D 1 27 ? -19.226 23.962 47.648 1.00 186.24 27 VAL D CA 1
ATOM 7608 C C . VAL D 1 27 ? -19.876 24.705 46.475 1.00 191.44 27 VAL D C 1
ATOM 7609 O O . VAL D 1 27 ? -19.353 25.768 46.090 1.00 199.79 27 VAL D O 1
ATOM 7613 N N . VAL D 1 28 ? -21.000 24.192 45.968 1.00 194.39 28 VAL D N 1
ATOM 7614 C CA . VAL D 1 28 ? -21.580 24.561 44.637 1.00 188.59 28 VAL D CA 1
ATOM 7615 C C . VAL D 1 28 ? -22.592 25.712 44.791 1.00 173.44 28 VAL D C 1
ATOM 7616 O O . VAL D 1 28 ? -22.838 26.124 45.941 1.00 185.16 28 VAL D O 1
ATOM 7620 N N . TYR D 1 29 ? -23.121 26.226 43.666 1.00 166.87 29 TYR D N 1
ATOM 7621 C CA . TYR D 1 29 ? -24.045 27.398 43.562 1.00 158.63 29 TYR D CA 1
ATOM 7622 C C . TYR D 1 29 ? -24.427 27.646 42.083 1.00 151.99 29 TYR D C 1
ATOM 7623 O O . TYR D 1 29 ? -23.743 27.097 41.194 1.00 164.68 29 TYR D O 1
ATOM 7632 N N . ASP D 1 30 ? -25.496 28.423 41.824 1.00 133.77 30 ASP D N 1
ATOM 7633 C CA . ASP D 1 30 ? -26.014 28.790 40.467 1.00 129.66 30 ASP D CA 1
ATOM 7634 C C . ASP D 1 30 ? -26.915 30.030 40.600 1.00 125.63 30 ASP D C 1
ATOM 7635 O O . ASP D 1 30 ? -27.051 30.524 41.729 1.00 113.70 30 ASP D O 1
ATOM 7640 N N . HIS D 1 31 ? -27.480 30.527 39.489 1.00 137.36 31 HIS D N 1
ATOM 7641 C CA . HIS D 1 31 ? -28.505 31.613 39.439 1.00 145.65 31 HIS D CA 1
ATOM 7642 C C . HIS D 1 31 ? -29.924 31.025 39.483 1.00 151.53 31 HIS D C 1
ATOM 7643 O O . HIS D 1 31 ? -30.715 31.451 40.356 1.00 166.31 31 HIS D O 1
ATOM 7650 N N . ASP D 1 32 ? -30.260 30.125 38.552 1.00 144.07 32 ASP D N 1
ATOM 7651 C CA . ASP D 1 32 ? -31.517 29.331 38.598 1.00 135.31 32 ASP D CA 1
ATOM 7652 C C . ASP D 1 32 ? -31.335 28.223 39.633 1.00 142.70 32 ASP D C 1
ATOM 7653 O O . ASP D 1 32 ? -30.590 27.273 39.388 1.00 149.66 32 ASP D O 1
ATOM 7658 N N . PRO D 1 33 ? -32.006 28.298 40.806 1.00 132.25 33 PRO D N 1
ATOM 7659 C CA . PRO D 1 33 ? -31.655 27.451 41.953 1.00 143.41 33 PRO D CA 1
ATOM 7660 C C . PRO D 1 33 ? -31.887 25.930 41.822 1.00 181.28 33 PRO D C 1
ATOM 7661 O O . PRO D 1 33 ? -31.687 25.252 42.822 1.00 215.61 33 PRO D O 1
ATOM 7665 N N . ASP D 1 34 ? -32.245 25.421 40.630 1.00 176.37 34 ASP D N 1
ATOM 7666 C CA . ASP D 1 34 ? -32.577 23.988 40.365 1.00 157.92 34 ASP D CA 1
ATOM 7667 C C . ASP D 1 34 ? -31.319 23.107 40.472 1.00 182.49 34 ASP D C 1
ATOM 7668 O O . ASP D 1 34 ? -31.413 21.981 41.028 1.00 171.59 34 ASP D O 1
ATOM 7673 N N . ALA D 1 35 ? -30.188 23.599 39.954 1.00 199.76 35 ALA D N 1
ATOM 7674 C CA . ALA D 1 35 ? -28.913 22.857 39.798 1.00 214.78 35 ALA D CA 1
ATOM 7675 C C . ALA D 1 35 ? -28.212 22.671 41.150 1.00 233.19 35 ALA D C 1
ATOM 7676 O O . ALA D 1 35 ? -27.413 21.722 41.272 1.00 236.32 35 ALA D O 1
ATOM 7678 N N . VAL D 1 36 ? -28.488 23.550 42.119 1.00 235.62 36 VAL D N 1
ATOM 7679 C CA . VAL D 1 36 ? -27.736 23.650 43.406 1.00 238.97 36 VAL D CA 1
ATOM 7680 C C . VAL D 1 36 ? -28.254 22.598 44.396 1.00 227.74 36 VAL D C 1
ATOM 7681 O O . VAL D 1 36 ? -27.527 22.276 45.360 1.00 237.83 36 VAL D O 1
ATOM 7685 N N . LYS D 1 37 ? -29.467 22.088 44.175 1.00 209.17 37 LYS D N 1
ATOM 7686 C CA . LYS D 1 37 ? -30.130 21.117 45.082 1.00 206.43 37 LYS D CA 1
ATOM 7687 C C . LYS D 1 37 ? -29.685 19.694 44.715 1.00 202.91 37 LYS D C 1
ATOM 7688 O O . LYS D 1 37 ? -29.192 18.975 45.618 1.00 172.63 37 LYS D O 1
ATOM 7694 N N . ALA D 1 38 ? -29.838 19.323 43.436 1.00 206.51 38 ALA D N 1
ATOM 7695 C CA . ALA D 1 38 ? -29.552 17.977 42.879 1.00 206.70 38 ALA D CA 1
ATOM 7696 C C . ALA D 1 38 ? -28.104 17.563 43.186 1.00 224.79 38 ALA D C 1
ATOM 7697 O O . ALA D 1 38 ? -27.891 16.373 43.504 1.00 220.02 38 ALA D O 1
ATOM 7699 N N . MET D 1 39 ? -27.156 18.507 43.101 1.00 239.91 39 MET D N 1
ATOM 7700 C CA . MET D 1 39 ? -25.702 18.301 43.377 1.00 232.39 39 MET D CA 1
ATOM 7701 C C . MET D 1 39 ? -25.477 18.108 44.887 1.00 233.52 39 MET D C 1
ATOM 7702 O O . MET D 1 39 ? -24.722 17.178 45.259 1.00 212.54 39 MET D O 1
ATOM 7707 N N . ALA D 1 40 ? -26.114 18.949 45.716 1.00 220.53 40 ALA D N 1
ATOM 7708 C CA . ALA D 1 40 ? -25.955 19.009 47.190 1.00 192.39 40 ALA D CA 1
ATOM 7709 C C . ALA D 1 40 ? -26.316 17.659 47.825 1.00 181.18 40 ALA D C 1
ATOM 7710 O O . ALA D 1 40 ? -25.836 17.405 48.943 1.00 184.87 40 ALA D O 1
ATOM 7712 N N . GLY D 1 41 ? -27.116 16.828 47.142 1.00 159.64 41 GLY D N 1
ATOM 7713 C CA . GLY D 1 41 ? -27.493 15.477 47.601 1.00 141.96 41 GLY D CA 1
ATOM 7714 C C . GLY D 1 41 ? -26.558 14.385 47.094 1.00 150.01 41 GLY D C 1
ATOM 7715 O O . GLY D 1 41 ? -27.068 13.264 46.881 1.00 128.53 41 GLY D O 1
ATOM 7716 N N . GLU D 1 42 ? -25.251 14.668 46.918 1.00 152.56 42 GLU D N 1
ATOM 7717 C CA . GLU D 1 42 ? -24.220 13.655 46.529 1.00 136.87 42 GLU D CA 1
ATOM 7718 C C . GLU D 1 42 ? -22.859 13.931 47.188 1.00 129.78 42 GLU D C 1
ATOM 7719 O O . GLU D 1 42 ? -22.481 15.120 47.338 1.00 101.01 42 GLU D O 1
ATOM 7725 N N . ASP D 1 43 ? -22.162 12.833 47.523 1.00 127.43 43 ASP D N 1
ATOM 7726 C CA . ASP D 1 43 ? -20.806 12.740 48.136 1.00 132.10 43 ASP D CA 1
ATOM 7727 C C . ASP D 1 43 ? -20.110 14.112 48.156 1.00 137.09 43 ASP D C 1
ATOM 7728 O O . ASP D 1 43 ? -19.776 14.617 47.073 1.00 160.83 43 ASP D O 1
ATOM 7733 N N . ARG D 1 44 ? -19.942 14.699 49.349 1.00 132.80 44 ARG D N 1
ATOM 7734 C CA . ARG D 1 44 ? -18.988 15.802 49.669 1.00 126.15 44 ARG D CA 1
ATOM 7735 C C . ARG D 1 44 ? -19.392 17.117 48.979 1.00 132.12 44 ARG D C 1
ATOM 7736 O O . ARG D 1 44 ? -18.492 17.976 48.813 1.00 135.95 44 ARG D O 1
ATOM 7744 N N . THR D 1 45 ? -20.681 17.284 48.632 1.00 128.36 45 THR D N 1
ATOM 7745 C CA . THR D 1 45 ? -21.246 18.460 47.899 1.00 130.50 45 THR D CA 1
ATOM 7746 C C . THR D 1 45 ? -22.318 19.174 48.734 1.00 133.16 45 THR D C 1
ATOM 7747 O O . THR D 1 45 ? -23.247 18.500 49.216 1.00 134.85 45 THR D O 1
ATOM 7751 N N . THR D 1 46 ? -22.215 20.500 48.845 1.00 132.80 46 THR D N 1
ATOM 7752 C CA . THR D 1 46 ? -23.154 21.380 49.592 1.00 128.62 46 THR D CA 1
ATOM 7753 C C . THR D 1 46 ? -23.527 22.568 48.708 1.00 131.61 46 THR D C 1
ATOM 7754 O O . THR D 1 46 ? -22.605 23.185 48.138 1.00 131.37 46 THR D O 1
ATOM 7758 N N . GLY D 1 47 ? -24.821 22.887 48.639 1.00 133.96 47 GLY D N 1
ATOM 7759 C CA . GLY D 1 47 ? -25.363 23.938 47.759 1.00 140.57 47 GLY D CA 1
ATOM 7760 C C . GLY D 1 47 ? -25.725 25.210 48.507 1.00 144.39 47 GLY D C 1
ATOM 7761 O O . GLY D 1 47 ? -26.882 25.297 48.937 1.00 160.33 47 GLY D O 1
ATOM 7762 N N . VAL D 1 48 ? -24.793 26.172 48.616 1.00 147.36 48 VAL D N 1
ATOM 7763 C CA . VAL D 1 48 ? -25.001 27.521 49.243 1.00 149.09 48 VAL D CA 1
ATOM 7764 C C . VAL D 1 48 ? -26.015 28.316 48.399 1.00 136.15 48 VAL D C 1
ATOM 7765 O O . VAL D 1 48 ? -26.524 27.752 47.413 1.00 136.86 48 VAL D O 1
ATOM 7769 N N . ALA D 1 49 ? -26.316 29.568 48.772 1.00 131.16 49 ALA D N 1
ATOM 7770 C CA . ALA D 1 49 ? -27.408 30.388 48.182 1.00 135.11 49 ALA D CA 1
ATOM 7771 C C . ALA D 1 49 ? -26.944 31.784 47.719 1.00 146.10 49 ALA D C 1
ATOM 7772 O O . ALA D 1 49 ? -27.799 32.491 47.139 1.00 119.94 49 ALA D O 1
ATOM 7774 N N . SER D 1 50 ? -25.678 32.175 47.965 1.00 168.35 50 SER D N 1
ATOM 7775 C CA . SER D 1 50 ? -25.023 33.432 47.484 1.00 167.47 50 SER D CA 1
ATOM 7776 C C . SER D 1 50 ? -23.504 33.226 47.358 1.00 190.10 50 SER D C 1
ATOM 7777 O O . SER D 1 50 ? -22.991 32.198 47.855 1.00 197.74 50 SER D O 1
ATOM 7780 N N . LEU D 1 51 ? -22.813 34.181 46.725 1.00 203.84 51 LEU D N 1
ATOM 7781 C CA . LEU D 1 51 ? -21.338 34.150 46.507 1.00 224.38 51 LEU D CA 1
ATOM 7782 C C . LEU D 1 51 ? -20.605 34.379 47.834 1.00 227.63 51 LEU D C 1
ATOM 7783 O O . LEU D 1 51 ? -19.472 33.880 47.979 1.00 235.82 51 LEU D O 1
ATOM 7788 N N . ARG D 1 52 ? -21.219 35.124 48.753 1.00 221.29 52 ARG D N 1
ATOM 7789 C CA . ARG D 1 52 ? -20.637 35.431 50.084 1.00 206.78 52 ARG D CA 1
ATOM 7790 C C . ARG D 1 52 ? -20.588 34.145 50.920 1.00 194.60 52 ARG D C 1
ATOM 7791 O O . ARG D 1 52 ? -19.508 33.842 51.474 1.00 157.19 52 ARG D O 1
ATOM 7799 N N . GLU D 1 53 ? -21.712 33.415 50.967 1.00 200.60 53 GLU D N 1
ATOM 7800 C CA . GLU D 1 53 ? -21.908 32.141 51.720 1.00 194.05 53 GLU D CA 1
ATOM 7801 C C . GLU D 1 53 ? -20.822 31.130 51.336 1.00 202.99 53 GLU D C 1
ATOM 7802 O O . GLU D 1 53 ? -20.379 30.376 52.231 1.00 177.92 53 GLU D O 1
ATOM 7808 N N . LEU D 1 54 ? -20.450 31.111 50.048 1.00 219.76 54 LEU D N 1
ATOM 7809 C CA . LEU D 1 54 ? -19.445 30.198 49.437 1.00 239.16 54 LEU D CA 1
ATOM 7810 C C . LEU D 1 54 ? -18.044 30.542 49.960 1.00 241.60 54 LEU D C 1
ATOM 7811 O O . LEU D 1 54 ? -17.358 29.623 50.454 1.00 243.14 54 LEU D O 1
ATOM 7816 N N . SER D 1 55 ? -17.635 31.811 49.836 1.00 232.69 55 SER D N 1
ATOM 7817 C CA . SER D 1 55 ? -16.331 32.346 50.314 1.00 214.11 55 SER D CA 1
ATOM 7818 C C . SER D 1 55 ? -16.185 32.059 51.812 1.00 208.98 55 SER D C 1
ATOM 7819 O O . SER D 1 55 ? -15.090 31.643 52.239 1.00 188.48 55 SER D O 1
ATOM 7822 N N . GLN D 1 56 ? -17.272 32.249 52.563 1.00 205.02 56 GLN D N 1
ATOM 7823 C CA . GLN D 1 56 ? -17.348 32.000 54.027 1.00 183.79 56 GLN D CA 1
ATOM 7824 C C . GLN D 1 56 ? -17.355 30.494 54.313 1.00 189.01 56 GLN D C 1
ATOM 7825 O O . GLN D 1 56 ? -16.845 30.113 55.379 1.00 202.11 56 GLN D O 1
ATOM 7831 N N . ARG D 1 57 ? -17.901 29.674 53.408 1.00 180.89 57 ARG D N 1
ATOM 7832 C CA . ARG D 1 57 ? -17.916 28.190 53.534 1.00 172.68 57 ARG D CA 1
ATOM 7833 C C . ARG D 1 57 ? -16.686 27.595 52.820 1.00 161.17 57 ARG D C 1
ATOM 7834 O O . ARG D 1 57 ? -16.785 26.441 52.353 1.00 158.07 57 ARG D O 1
ATOM 7842 N N . LEU D 1 58 ? -15.562 28.327 52.765 1.00 141.58 58 LEU D N 1
ATOM 7843 C CA . LEU D 1 58 ? -14.288 27.867 52.141 1.00 149.57 58 LEU D CA 1
ATOM 7844 C C . LEU D 1 58 ? -13.093 28.343 52.973 1.00 137.92 58 LEU D C 1
ATOM 7845 O O . LEU D 1 58 ? -13.275 29.269 53.786 1.00 118.61 58 LEU D O 1
ATOM 7850 N N . SER D 1 59 ? -11.914 27.754 52.718 1.00 147.45 59 SER D N 1
ATOM 7851 C CA . SER D 1 59 ? -10.612 28.028 53.392 1.00 155.43 59 SER D CA 1
ATOM 7852 C C . SER D 1 59 ? -9.872 29.178 52.690 1.00 163.66 59 SER D C 1
ATOM 7853 O O . SER D 1 59 ? -9.751 29.113 51.453 1.00 167.17 59 SER D O 1
ATOM 7856 N N . ALA D 1 60 ? -9.375 30.165 53.450 1.00 161.25 60 ALA D N 1
ATOM 7857 C CA . ALA D 1 60 ? -8.498 31.263 52.971 1.00 170.24 60 ALA D CA 1
ATOM 7858 C C . ALA D 1 60 ? -7.056 30.762 52.915 1.00 196.43 60 ALA D C 1
ATOM 7859 O O . ALA D 1 60 ? -6.513 30.398 53.955 1.00 215.58 60 ALA D O 1
ATOM 7861 N N . PRO D 1 61 ? -6.356 30.736 51.751 1.00 225.34 61 PRO D N 1
ATOM 7862 C CA . PRO D 1 61 ? -6.834 31.304 50.481 1.00 233.70 61 PRO D CA 1
ATOM 7863 C C . PRO D 1 61 ? -7.851 30.460 49.686 1.00 235.95 61 PRO D C 1
ATOM 7864 O O . PRO D 1 61 ? -7.676 29.253 49.620 1.00 266.27 61 PRO D O 1
ATOM 7868 N N . ARG D 1 62 ? -8.846 31.118 49.063 1.00 206.42 62 ARG D N 1
ATOM 7869 C CA . ARG D 1 62 ? -10.072 30.499 48.472 1.00 174.21 62 ARG D CA 1
ATOM 7870 C C . ARG D 1 62 ? -10.014 30.402 46.945 1.00 152.77 62 ARG D C 1
ATOM 7871 O O . ARG D 1 62 ? -9.995 31.459 46.281 1.00 123.42 62 ARG D O 1
ATOM 7879 N N . VAL D 1 63 ? -10.090 29.168 46.435 1.00 145.15 63 VAL D N 1
ATOM 7880 C CA . VAL D 1 63 ? -10.280 28.810 44.998 1.00 134.70 63 VAL D CA 1
ATOM 7881 C C . VAL D 1 63 ? -11.782 28.906 44.694 1.00 131.56 63 VAL D C 1
ATOM 7882 O O . VAL D 1 63 ? -12.579 28.369 45.502 1.00 113.68 63 VAL D O 1
ATOM 7886 N N . VAL D 1 64 ? -12.161 29.571 43.592 1.00 130.98 64 VAL D N 1
ATOM 7887 C CA . VAL D 1 64 ? -13.588 29.843 43.220 1.00 133.21 64 VAL D CA 1
ATOM 7888 C C . VAL D 1 64 ? -13.763 29.848 41.691 1.00 117.16 64 VAL D C 1
ATOM 7889 O O . VAL D 1 64 ? -13.367 30.860 41.064 1.00 100.77 64 VAL D O 1
ATOM 7893 N N . TRP D 1 65 ? -14.436 28.817 41.147 1.00 100.76 65 TRP D N 1
ATOM 7894 C CA . TRP D 1 65 ? -14.395 28.384 39.720 1.00 100.04 65 TRP D CA 1
ATOM 7895 C C . TRP D 1 65 ? -15.708 28.712 38.995 1.00 102.64 65 TRP D C 1
ATOM 7896 O O . TRP D 1 65 ? -16.744 28.149 39.388 1.00 90.73 65 TRP D O 1
ATOM 7907 N N . VAL D 1 66 ? -15.636 29.495 37.904 1.00 107.33 66 VAL D N 1
ATOM 7908 C CA . VAL D 1 66 ? -16.809 30.091 37.183 1.00 99.16 66 VAL D CA 1
ATOM 7909 C C . VAL D 1 66 ? -16.998 29.443 35.801 1.00 94.12 66 VAL D C 1
ATOM 7910 O O . VAL D 1 66 ? -16.263 29.814 34.870 1.00 110.88 66 VAL D O 1
ATOM 7914 N N . MET D 1 67 ? -17.985 28.559 35.652 1.00 86.12 67 MET D N 1
ATOM 7915 C CA . MET D 1 67 ? -18.361 27.938 34.354 1.00 91.17 67 MET D CA 1
ATOM 7916 C C . MET D 1 67 ? -19.769 28.420 33.959 1.00 90.12 67 MET D C 1
ATOM 7917 O O . MET D 1 67 ? -20.669 27.565 33.750 1.00 78.76 67 MET D O 1
ATOM 7922 N N . VAL D 1 68 ? -19.944 29.745 33.862 1.00 86.21 68 VAL D N 1
ATOM 7923 C CA . VAL D 1 68 ? -21.185 30.403 33.351 1.00 100.88 68 VAL D CA 1
ATOM 7924 C C . VAL D 1 68 ? -20.967 30.798 31.894 1.00 113.29 68 VAL D C 1
ATOM 7925 O O . VAL D 1 68 ? -19.850 31.139 31.510 1.00 122.38 68 VAL D O 1
ATOM 7929 N N . PRO D 1 69 ? -22.033 30.798 31.058 1.00 121.56 69 PRO D N 1
ATOM 7930 C CA . PRO D 1 69 ? -21.962 31.324 29.690 1.00 115.54 69 PRO D CA 1
ATOM 7931 C C . PRO D 1 69 ? -21.172 32.635 29.547 1.00 101.25 69 PRO D C 1
ATOM 7932 O O . PRO D 1 69 ? -21.263 33.492 30.414 1.00 89.92 69 PRO D O 1
ATOM 7936 N N . ALA D 1 70 ? -20.422 32.753 28.448 1.00 93.28 70 ALA D N 1
ATOM 7937 C CA . ALA D 1 70 ? -19.406 33.807 28.222 1.00 90.91 70 ALA D CA 1
ATOM 7938 C C . ALA D 1 70 ? -20.096 35.110 27.861 1.00 77.99 70 ALA D C 1
ATOM 7939 O O . ALA D 1 70 ? -21.316 35.121 27.799 1.00 83.54 70 ALA D O 1
ATOM 7941 N N . GLY D 1 71 ? -19.320 36.164 27.642 1.00 78.65 71 GLY D N 1
ATOM 7942 C CA . GLY D 1 71 ? -19.847 37.510 27.357 1.00 89.92 71 GLY D CA 1
ATOM 7943 C C . GLY D 1 71 ? -19.965 38.353 28.613 1.00 87.58 71 GLY D C 1
ATOM 7944 O O . GLY D 1 71 ? -18.984 38.411 29.367 1.00 83.74 71 GLY D O 1
ATOM 7945 N N . ASN D 1 72 ? -21.121 38.994 28.821 1.00 106.01 72 ASN D N 1
ATOM 7946 C CA . ASN D 1 72 ? -21.330 40.043 29.864 1.00 112.07 72 ASN D CA 1
ATOM 7947 C C . ASN D 1 72 ? -21.896 39.408 31.144 1.00 109.71 72 ASN D C 1
ATOM 7948 O O . ASN D 1 72 ? -21.924 40.106 32.182 1.00 108.51 72 ASN D O 1
ATOM 7953 N N . ILE D 1 73 ? -22.317 38.140 31.073 1.00 104.85 73 ILE D N 1
ATOM 7954 C CA . ILE D 1 73 ? -22.748 37.319 32.243 1.00 95.92 73 ILE D CA 1
ATOM 7955 C C . ILE D 1 73 ? -21.496 36.943 33.043 1.00 100.00 73 ILE D C 1
ATOM 7956 O O . ILE D 1 73 ? -21.580 36.867 34.274 1.00 102.29 73 ILE D O 1
ATOM 7961 N N . THR D 1 74 ? -20.374 36.713 32.357 1.00 100.95 74 THR D N 1
ATOM 7962 C CA . THR D 1 74 ? -19.069 36.406 32.992 1.00 99.95 74 THR D CA 1
ATOM 7963 C C . THR D 1 74 ? -18.568 37.668 33.711 1.00 108.98 74 THR D C 1
ATOM 7964 O O . THR D 1 74 ? -18.182 37.535 34.883 1.00 105.31 74 THR D O 1
ATOM 7968 N N . THR D 1 75 ? -18.626 38.842 33.060 1.00 114.99 75 THR D N 1
ATOM 7969 C CA . THR D 1 75 ? -18.028 40.129 33.542 1.00 112.67 75 THR D CA 1
ATOM 7970 C C . THR D 1 75 ? -18.695 40.587 34.851 1.00 115.57 75 THR D C 1
ATOM 7971 O O . THR D 1 75 ? -17.955 41.035 35.760 1.00 124.54 75 THR D O 1
ATOM 7975 N N . ALA D 1 76 ? -20.029 40.512 34.937 1.00 115.90 76 ALA D N 1
ATOM 7976 C CA . ALA D 1 76 ? -20.839 40.963 36.097 1.00 102.90 76 ALA D CA 1
ATOM 7977 C C . ALA D 1 76 ? -20.479 40.109 37.314 1.00 90.07 76 ALA D C 1
ATOM 7978 O O . ALA D 1 76 ? -20.238 40.675 38.384 1.00 95.66 76 ALA D O 1
ATOM 7980 N N . VAL D 1 77 ? -20.425 38.791 37.132 1.00 88.57 77 VAL D N 1
ATOM 7981 C CA . VAL D 1 77 ? -19.984 37.811 38.166 1.00 87.68 77 VAL D CA 1
ATOM 7982 C C . VAL D 1 77 ? -18.619 38.233 38.728 1.00 92.56 77 VAL D C 1
ATOM 7983 O O . VAL D 1 77 ? -18.490 38.226 39.959 1.00 113.93 77 VAL D O 1
ATOM 7987 N N . ILE D 1 78 ? -17.662 38.611 37.872 1.00 103.17 78 ILE D N 1
ATOM 7988 C CA . ILE D 1 78 ? -16.246 38.901 38.262 1.00 107.75 78 ILE D CA 1
ATOM 7989 C C . ILE D 1 78 ? -16.171 40.250 38.997 1.00 108.45 78 ILE D C 1
ATOM 7990 O O . ILE D 1 78 ? -15.263 40.407 39.849 1.00 116.25 78 ILE D O 1
ATOM 7995 N N . GLU D 1 79 ? -17.068 41.194 38.694 1.00 97.44 79 GLU D N 1
ATOM 7996 C CA . GLU D 1 79 ? -17.140 42.503 39.403 1.00 98.74 79 GLU D CA 1
ATOM 7997 C C . GLU D 1 79 ? -18.022 42.398 40.653 1.00 100.70 79 GLU D C 1
ATOM 7998 O O . GLU D 1 79 ? -17.958 43.321 41.477 1.00 106.58 79 GLU D O 1
ATOM 8004 N N . GLU D 1 80 ? -18.850 41.352 40.749 1.00 100.32 80 GLU D N 1
ATOM 8005 C CA . GLU D 1 80 ? -19.565 40.947 41.988 1.00 105.27 80 GLU D CA 1
ATOM 8006 C C . GLU D 1 80 ? -18.573 40.194 42.884 1.00 103.69 80 GLU D C 1
ATOM 8007 O O . GLU D 1 80 ? -18.396 40.600 44.052 1.00 108.40 80 GLU D O 1
ATOM 8013 N N . LEU D 1 81 ? -17.943 39.150 42.336 1.00 101.40 81 LEU D N 1
ATOM 8014 C CA . LEU D 1 81 ? -16.907 38.319 43.004 1.00 96.74 81 LEU D CA 1
ATOM 8015 C C . LEU D 1 81 ? -15.837 39.216 43.639 1.00 99.08 81 LEU D C 1
ATOM 8016 O O . LEU D 1 81 ? -15.277 38.806 44.676 1.00 101.75 81 LEU D O 1
ATOM 8021 N N . ALA D 1 82 ? -15.547 40.370 43.024 1.00 97.76 82 ALA D N 1
ATOM 8022 C CA . ALA D 1 82 ? -14.565 41.374 43.501 1.00 103.35 82 ALA D CA 1
ATOM 8023 C C . ALA D 1 82 ? -14.899 41.816 44.929 1.00 112.93 82 ALA D C 1
ATOM 8024 O O . ALA D 1 82 ? -13.977 41.808 45.766 1.00 134.14 82 ALA D O 1
ATOM 8026 N N . ASN D 1 83 ? -16.166 42.171 45.186 1.00 114.13 83 ASN D N 1
ATOM 8027 C CA . ASN D 1 83 ? -16.665 42.694 46.489 1.00 103.47 83 ASN D CA 1
ATOM 8028 C C . ASN D 1 83 ? -16.857 41.540 47.486 1.00 101.13 83 ASN D C 1
ATOM 8029 O O . ASN D 1 83 ? -16.672 41.796 48.692 1.00 103.16 83 ASN D O 1
ATOM 8034 N N . THR D 1 84 ? -17.184 40.331 46.999 1.00 97.84 84 THR D N 1
ATOM 8035 C CA . THR D 1 84 ? -17.579 39.120 47.787 1.00 104.87 84 THR D CA 1
ATOM 8036 C C . THR D 1 84 ? -16.361 38.237 48.159 1.00 108.85 84 THR D C 1
ATOM 8037 O O . THR D 1 84 ? -16.597 37.118 48.720 1.00 90.36 84 THR D O 1
ATOM 8041 N N . LEU D 1 85 ? -15.125 38.687 47.863 1.00 104.72 85 LEU D N 1
ATOM 8042 C CA . LEU D 1 85 ? -13.852 37.941 48.094 1.00 108.02 85 LEU D CA 1
ATOM 8043 C C . LEU D 1 85 ? -12.777 38.884 48.664 1.00 107.01 85 LEU D C 1
ATOM 8044 O O . LEU D 1 85 ? -13.034 40.097 48.749 1.00 88.78 85 LEU D O 1
ATOM 8049 N N . GLU D 1 86 ? -11.604 38.334 49.004 1.00 121.33 86 GLU D N 1
ATOM 8050 C CA . GLU D 1 86 ? -10.503 39.015 49.740 1.00 133.04 86 GLU D CA 1
ATOM 8051 C C . GLU D 1 86 ? -9.162 38.652 49.090 1.00 140.92 86 GLU D C 1
ATOM 8052 O O . GLU D 1 86 ? -9.190 38.014 48.022 1.00 158.12 86 GLU D O 1
ATOM 8058 N N . ALA D 1 87 ? -8.035 39.048 49.696 1.00 137.38 87 ALA D N 1
ATOM 8059 C CA . ALA D 1 87 ? -6.665 38.752 49.209 1.00 145.56 87 ALA D CA 1
ATOM 8060 C C . ALA D 1 87 ? -6.342 37.264 49.426 1.00 149.96 87 ALA D C 1
ATOM 8061 O O . ALA D 1 87 ? -7.005 36.636 50.282 1.00 151.74 87 ALA D O 1
ATOM 8063 N N . GLY D 1 88 ? -5.381 36.728 48.656 1.00 144.43 88 GLY D N 1
ATOM 8064 C CA . GLY D 1 88 ? -4.968 35.307 48.651 1.00 143.32 88 GLY D CA 1
ATOM 8065 C C . GLY D 1 88 ? -5.912 34.431 47.834 1.00 143.77 88 GLY D C 1
ATOM 8066 O O . GLY D 1 88 ? -5.496 33.302 47.469 1.00 136.53 88 GLY D O 1
ATOM 8067 N N . ASP D 1 89 ? -7.111 34.956 47.520 1.00 143.90 89 ASP D N 1
ATOM 8068 C CA . ASP D 1 89 ? -8.292 34.227 46.969 1.00 144.79 89 ASP D CA 1
ATOM 8069 C C . ASP D 1 89 ? -8.238 34.143 45.435 1.00 148.23 89 ASP D C 1
ATOM 8070 O O . ASP D 1 89 ? -8.746 35.070 44.751 1.00 130.04 89 ASP D O 1
ATOM 8075 N N . ILE D 1 90 ? -7.720 33.018 44.934 1.00 152.49 90 ILE D N 1
ATOM 8076 C CA . ILE D 1 90 ? -7.579 32.686 43.486 1.00 140.88 90 ILE D CA 1
ATOM 8077 C C . ILE D 1 90 ? -8.988 32.473 42.911 1.00 131.37 90 ILE D C 1
ATOM 8078 O O . ILE D 1 90 ? -9.869 32.002 43.663 1.00 120.07 90 ILE D O 1
ATOM 8083 N N . VAL D 1 91 ? -9.205 32.821 41.637 1.00 132.77 91 VAL D N 1
ATOM 8084 C CA . VAL D 1 91 ? -10.546 32.779 40.968 1.00 126.34 91 VAL D CA 1
ATOM 8085 C C . VAL D 1 91 ? -10.434 32.083 39.602 1.00 108.32 91 VAL D C 1
ATOM 8086 O O . VAL D 1 91 ? -10.248 32.790 38.607 1.00 110.46 91 VAL D O 1
ATOM 8090 N N . ILE D 1 92 ? -10.578 30.756 39.557 1.00 93.64 92 ILE D N 1
ATOM 8091 C CA . ILE D 1 92 ? -10.552 29.949 38.299 1.00 99.52 92 ILE D CA 1
ATOM 8092 C C . ILE D 1 92 ? -11.717 30.396 37.399 1.00 88.96 92 ILE D C 1
ATOM 8093 O O . ILE D 1 92 ? -12.782 30.680 37.940 1.00 85.35 92 ILE D O 1
ATOM 8098 N N . ASP D 1 93 ? -11.524 30.463 36.075 1.00 90.38 93 ASP D N 1
ATOM 8099 C CA . ASP D 1 93 ? -12.609 30.723 35.077 1.00 77.17 93 ASP D CA 1
ATOM 8100 C C . ASP D 1 93 ? -12.492 29.746 33.903 1.00 72.20 93 ASP D C 1
ATOM 8101 O O . ASP D 1 93 ? -11.571 29.908 33.090 1.00 82.48 93 ASP D O 1
ATOM 8106 N N . GLY D 1 94 ? -13.411 28.787 33.820 1.00 79.23 94 GLY D N 1
ATOM 8107 C CA . GLY D 1 94 ? -13.317 27.600 32.948 1.00 89.38 94 GLY D CA 1
ATOM 8108 C C . GLY D 1 94 ? -14.342 27.628 31.835 1.00 93.03 94 GLY D C 1
ATOM 8109 O O . GLY D 1 94 ? -14.432 26.626 31.096 1.00 107.61 94 GLY D O 1
ATOM 8110 N N . GLY D 1 95 ? -15.082 28.730 31.712 1.00 90.31 95 GLY D N 1
ATOM 8111 C CA . GLY D 1 95 ? -16.007 28.960 30.589 1.00 89.32 95 GLY D CA 1
ATOM 8112 C C . GLY D 1 95 ? -15.254 29.427 29.352 1.00 90.04 95 GLY D C 1
ATOM 8113 O O . GLY D 1 95 ? -13.992 29.545 29.405 1.00 87.71 95 GLY D O 1
ATOM 8114 N N . ASN D 1 96 ? -16.005 29.732 28.288 1.00 83.69 96 ASN D N 1
ATOM 8115 C CA . ASN D 1 96 ? -15.490 29.948 26.911 1.00 78.54 96 ASN D CA 1
ATOM 8116 C C . ASN D 1 96 ? -15.300 31.447 26.706 1.00 74.63 96 ASN D C 1
ATOM 8117 O O . ASN D 1 96 ? -15.936 32.006 25.804 1.00 73.61 96 ASN D O 1
ATOM 8122 N N . THR D 1 97 ? -14.443 32.040 27.543 1.00 70.29 97 THR D N 1
ATOM 8123 C CA . THR D 1 97 ? -14.127 33.487 27.592 1.00 63.45 97 THR D CA 1
ATOM 8124 C C . THR D 1 97 ? -12.981 33.785 26.630 1.00 62.37 97 THR D C 1
ATOM 8125 O O . THR D 1 97 ? -12.063 32.960 26.502 1.00 70.84 97 THR D O 1
ATOM 8129 N N . TYR D 1 98 ? -13.048 34.948 25.997 1.00 63.37 98 TYR D N 1
ATOM 8130 C CA . TYR D 1 98 ? -12.054 35.473 25.039 1.00 62.79 98 TYR D CA 1
ATOM 8131 C C . TYR D 1 98 ? -10.817 35.854 25.849 1.00 72.31 98 TYR D C 1
ATOM 8132 O O . TYR D 1 98 ? -10.923 36.797 26.662 1.00 72.13 98 TYR D O 1
ATOM 8141 N N . TYR D 1 99 ? -9.691 35.155 25.642 1.00 76.94 99 TYR D N 1
ATOM 8142 C CA . TYR D 1 99 ? -8.425 35.384 26.396 1.00 69.69 99 TYR D CA 1
ATOM 8143 C C . TYR D 1 99 ? -8.289 36.880 26.748 1.00 61.87 99 TYR D C 1
ATOM 8144 O O . TYR D 1 99 ? -7.743 37.167 27.805 1.00 64.57 99 TYR D O 1
ATOM 8153 N N . ARG D 1 100 ? -8.792 37.810 25.927 1.00 69.00 100 ARG D N 1
ATOM 8154 C CA . ARG D 1 100 ? -8.601 39.281 26.140 1.00 77.86 100 ARG D CA 1
ATOM 8155 C C . ARG D 1 100 ? -9.541 39.778 27.238 1.00 79.99 100 ARG D C 1
ATOM 8156 O O . ARG D 1 100 ? -9.126 40.686 27.979 1.00 72.06 100 ARG D O 1
ATOM 8164 N N . ASP D 1 101 ? -10.762 39.231 27.297 1.00 81.89 101 ASP D N 1
ATOM 8165 C CA . ASP D 1 101 ? -11.737 39.446 28.402 1.00 87.43 101 ASP D CA 1
ATOM 8166 C C . ASP D 1 101 ? -10.994 39.284 29.742 1.00 88.21 101 ASP D C 1
ATOM 8167 O O . ASP D 1 101 ? -11.107 40.183 30.618 1.00 80.14 101 ASP D O 1
ATOM 8172 N N . ASP D 1 102 ? -10.240 38.189 29.875 1.00 84.42 102 ASP D N 1
ATOM 8173 C CA . ASP D 1 102 ? -9.448 37.835 31.080 1.00 80.36 102 ASP D CA 1
ATOM 8174 C C . ASP D 1 102 ? -8.541 39.016 31.461 1.00 85.04 102 ASP D C 1
ATOM 8175 O O . ASP D 1 102 ? -8.456 39.331 32.660 1.00 97.51 102 ASP D O 1
ATOM 8180 N N . LEU D 1 103 ? -7.922 39.698 30.499 1.00 87.79 103 LEU D N 1
ATOM 8181 C CA . LEU D 1 103 ? -6.941 40.770 30.818 1.00 95.27 103 LEU D CA 1
ATOM 8182 C C . LEU D 1 103 ? -7.589 41.831 31.718 1.00 96.08 103 LEU D C 1
ATOM 8183 O O . LEU D 1 103 ? -6.988 42.133 32.763 1.00 112.23 103 LEU D O 1
ATOM 8188 N N . ARG D 1 104 ? -8.776 42.343 31.371 1.00 102.50 104 ARG D N 1
ATOM 8189 C CA . ARG D 1 104 ? -9.466 43.412 32.152 1.00 94.40 104 ARG D CA 1
ATOM 8190 C C . ARG D 1 104 ? -9.901 42.839 33.509 1.00 91.28 104 ARG D C 1
ATOM 8191 O O . ARG D 1 104 ? -9.678 43.532 34.507 1.00 96.81 104 ARG D O 1
ATOM 8199 N N . HIS D 1 105 ? -10.472 41.623 33.548 1.00 85.49 105 HIS D N 1
ATOM 8200 C CA . HIS D 1 105 ? -10.932 40.935 34.793 1.00 90.69 105 HIS D CA 1
ATOM 8201 C C . HIS D 1 105 ? -9.768 40.773 35.792 1.00 104.49 105 HIS D C 1
ATOM 8202 O O . HIS D 1 105 ? -9.908 41.241 36.942 1.00 107.33 105 HIS D O 1
ATOM 8209 N N . GLU D 1 106 ? -8.659 40.146 35.373 1.00 108.76 106 GLU D N 1
ATOM 8210 C CA . GLU D 1 106 ? -7.453 39.890 36.213 1.00 104.73 106 GLU D CA 1
ATOM 8211 C C . GLU D 1 106 ? -6.809 41.203 36.706 1.00 110.85 106 GLU D C 1
ATOM 8212 O O . GLU D 1 106 ? -5.962 41.105 37.605 1.00 110.82 106 GLU D O 1
ATOM 8218 N N . LYS D 1 107 ? -7.132 42.371 36.130 1.00 111.49 107 LYS D N 1
ATOM 8219 C CA . LYS D 1 107 ? -6.656 43.693 36.642 1.00 126.35 107 LYS D CA 1
ATOM 8220 C C . LYS D 1 107 ? -7.596 44.168 37.761 1.00 130.20 107 LYS D C 1
ATOM 8221 O O . LYS D 1 107 ? -7.081 44.636 38.797 1.00 137.22 107 LYS D O 1
ATOM 8227 N N . LEU D 1 108 ? -8.914 44.034 37.558 1.00 131.80 108 LEU D N 1
ATOM 8228 C CA . LEU D 1 108 ? -9.985 44.307 38.560 1.00 127.26 108 LEU D CA 1
ATOM 8229 C C . LEU D 1 108 ? -9.783 43.444 39.817 1.00 140.56 108 LEU D C 1
ATOM 8230 O O . LEU D 1 108 ? -10.146 43.920 40.910 1.00 152.98 108 LEU D O 1
ATOM 8235 N N . LEU D 1 109 ? -9.236 42.231 39.667 1.00 149.03 109 LEU D N 1
ATOM 8236 C CA . LEU D 1 109 ? -9.009 41.249 40.767 1.00 146.96 109 LEU D CA 1
ATOM 8237 C C . LEU D 1 109 ? -7.623 41.454 41.407 1.00 147.18 109 LEU D C 1
ATOM 8238 O O . LEU D 1 109 ? -7.583 41.529 42.647 1.00 145.24 109 LEU D O 1
ATOM 8243 N N . PHE D 1 110 ? -6.537 41.528 40.613 1.00 167.73 110 PHE D N 1
ATOM 8244 C CA . PHE D 1 110 ? -5.132 41.765 41.071 1.00 175.00 110 PHE D CA 1
ATOM 8245 C C . PHE D 1 110 ? -5.030 43.135 41.762 1.00 163.60 110 PHE D C 1
ATOM 8246 O O . PHE D 1 110 ? -3.939 43.426 42.289 1.00 181.16 110 PHE D O 1
ATOM 8254 N N . LYS D 1 111 ? -6.097 43.951 41.726 1.00 137.35 111 LYS D N 1
ATOM 8255 C CA . LYS D 1 111 ? -6.269 45.163 42.578 1.00 121.22 111 LYS D CA 1
ATOM 8256 C C . LYS D 1 111 ? -6.411 44.754 44.053 1.00 126.25 111 LYS D C 1
ATOM 8257 O O . LYS D 1 111 ? -5.570 45.196 44.858 1.00 124.37 111 LYS D O 1
ATOM 8263 N N . LYS D 1 112 ? -7.421 43.934 44.381 1.00 135.26 112 LYS D N 1
ATOM 8264 C CA . LYS D 1 112 ? -7.833 43.590 45.775 1.00 130.71 112 LYS D CA 1
ATOM 8265 C C . LYS D 1 112 ? -7.209 42.260 46.216 1.00 144.38 112 LYS D C 1
ATOM 8266 O O . LYS D 1 112 ? -7.826 41.579 47.069 1.00 157.09 112 LYS D O 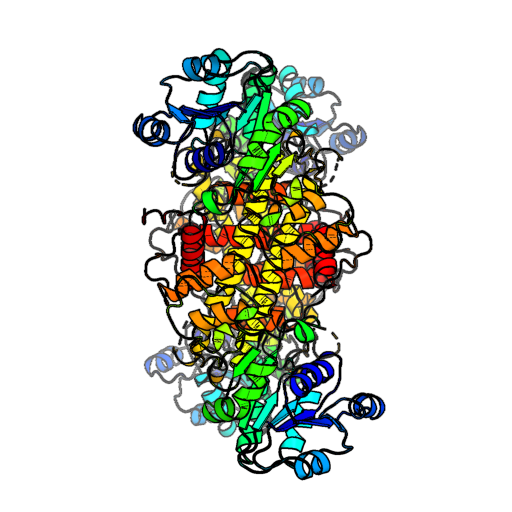1
ATOM 8272 N N . GLY D 1 113 ? -6.045 41.900 45.663 1.00 151.48 113 GLY D N 1
ATOM 8273 C CA . GLY D 1 113 ? -5.315 40.663 46.001 1.00 161.86 113 GLY D CA 1
ATOM 8274 C C . GLY D 1 113 ? -6.034 39.416 45.511 1.00 167.16 113 GLY D C 1
ATOM 8275 O O . GLY D 1 113 ? -5.510 38.308 45.753 1.00 184.49 113 GLY D O 1
ATOM 8276 N N . ILE D 1 114 ? -7.178 39.577 44.834 1.00 160.44 114 ILE D N 1
ATOM 8277 C CA . ILE D 1 114 ? -7.947 38.448 44.229 1.00 148.48 114 ILE D CA 1
ATOM 8278 C C . ILE D 1 114 ? -7.178 38.035 42.975 1.00 133.90 114 ILE D C 1
ATOM 8279 O O . ILE D 1 114 ? -6.801 38.927 42.191 1.00 114.07 114 ILE D O 1
ATOM 8284 N N . HIS D 1 115 ? -6.930 36.739 42.817 1.00 126.91 115 HIS D N 1
ATOM 8285 C CA . HIS D 1 115 ? -6.169 36.171 41.677 1.00 118.46 115 HIS D CA 1
ATOM 8286 C C . HIS D 1 115 ? -7.170 35.618 40.654 1.00 107.14 115 HIS D C 1
ATOM 8287 O O . HIS D 1 115 ? -8.252 35.155 41.088 1.00 112.14 115 HIS D O 1
ATOM 8294 N N . LEU D 1 116 ? -6.843 35.714 39.356 1.00 92.92 116 LEU D N 1
ATOM 8295 C CA . LEU D 1 116 ? -7.528 34.980 38.254 1.00 84.55 116 LEU D CA 1
ATOM 8296 C C . LEU D 1 116 ? -6.673 33.788 37.795 1.00 81.72 116 LEU D C 1
ATOM 8297 O O . LEU D 1 116 ? -5.414 33.883 37.805 1.00 73.12 116 LEU D O 1
ATOM 8302 N N . LEU D 1 117 ? -7.340 32.692 37.426 1.00 78.38 117 LEU D N 1
ATOM 8303 C CA . LEU D 1 117 ? -6.751 31.579 36.634 1.00 90.98 117 LEU D CA 1
ATOM 8304 C C . LEU D 1 117 ? -7.693 31.255 35.453 1.00 93.86 117 LEU D C 1
ATOM 8305 O O . LEU D 1 117 ? -8.722 30.568 35.695 1.00 98.55 117 LEU D O 1
ATOM 8310 N N . ASP D 1 118 ? -7.376 31.755 34.240 1.00 81.03 118 ASP D N 1
ATOM 8311 C CA . ASP D 1 118 ? -8.057 31.389 32.966 1.00 65.94 118 ASP D CA 1
ATOM 8312 C C . ASP D 1 118 ? -7.853 29.907 32.733 1.00 66.66 118 ASP D C 1
ATOM 8313 O O . ASP D 1 118 ? -6.668 29.514 32.650 1.00 78.02 118 ASP D O 1
ATOM 8318 N N . CYS D 1 119 ? -8.947 29.143 32.673 1.00 61.16 119 CYS D N 1
ATOM 8319 C CA . CYS D 1 119 ? -8.930 27.668 32.479 1.00 65.03 119 CYS D CA 1
ATOM 8320 C C . CYS D 1 119 ? -9.550 27.319 31.110 1.00 72.93 119 CYS D C 1
ATOM 8321 O O . CYS D 1 119 ? -10.591 27.897 30.748 1.00 77.60 119 CYS D O 1
ATOM 8324 N N . GLY D 1 120 ? -8.870 26.454 30.348 1.00 63.00 120 GLY D N 1
ATOM 8325 C CA . GLY D 1 120 ? -9.335 25.918 29.061 1.00 56.45 120 GLY D CA 1
ATOM 8326 C C . GLY D 1 120 ? -9.930 24.539 29.249 1.00 55.74 120 GLY D C 1
ATOM 8327 O O . GLY D 1 120 ? -9.200 23.528 29.231 1.00 52.03 120 GLY D O 1
ATOM 8328 N N . THR D 1 121 ? -11.231 24.476 29.428 1.00 59.57 121 THR D N 1
ATOM 8329 C CA . THR D 1 121 ? -11.903 23.207 29.777 1.00 63.62 121 THR D CA 1
ATOM 8330 C C . THR D 1 121 ? -12.392 22.613 28.465 1.00 54.42 121 THR D C 1
ATOM 8331 O O . THR D 1 121 ? -12.991 23.377 27.725 1.00 65.47 121 THR D O 1
ATOM 8335 N N . SER D 1 122 ? -12.112 21.340 28.190 1.00 51.94 122 SER D N 1
ATOM 8336 C CA . SER D 1 122 ? -12.644 20.584 27.028 1.00 57.72 122 SER D CA 1
ATOM 8337 C C . SER D 1 122 ? -12.949 19.150 27.460 1.00 54.76 122 SER D C 1
ATOM 8338 O O . SER D 1 122 ? -12.459 18.786 28.499 1.00 62.19 122 SER D O 1
ATOM 8341 N N . GLY D 1 123 ? -13.695 18.362 26.682 1.00 63.32 123 GLY D N 1
ATOM 8342 C CA . GLY D 1 123 ? -14.030 16.960 27.019 1.00 69.63 123 GLY D CA 1
ATOM 8343 C C . GLY D 1 123 ? -15.510 16.699 26.823 1.00 85.37 123 GLY D C 1
ATOM 8344 O O . GLY D 1 123 ? -15.852 15.686 26.155 1.00 86.53 123 GLY D O 1
ATOM 8345 N N . GLY D 1 124 ? -16.348 17.582 27.389 1.00 89.46 124 GLY D N 1
ATOM 8346 C CA . GLY D 1 124 ? -17.795 17.696 27.096 1.00 101.72 124 GLY D CA 1
ATOM 8347 C C . GLY D 1 124 ? -18.655 16.668 27.820 1.00 102.48 124 GLY D C 1
ATOM 8348 O O . GLY D 1 124 ? -18.469 16.494 29.040 1.00 110.82 124 GLY D O 1
ATOM 8349 N N . VAL D 1 125 ? -19.573 16.011 27.097 1.00 103.46 125 VAL D N 1
ATOM 8350 C CA . VAL D 1 125 ? -20.504 14.970 27.643 1.00 106.98 125 VAL D CA 1
ATOM 8351 C C . VAL D 1 125 ? -19.759 13.632 27.766 1.00 100.20 125 VAL D C 1
ATOM 8352 O O . VAL D 1 125 ? -20.427 12.559 27.680 1.00 86.90 125 VAL D O 1
ATOM 8356 N N . TRP D 1 126 ? -18.430 13.709 27.912 1.00 93.50 126 TRP D N 1
ATOM 8357 C CA . TRP D 1 126 ? -17.526 12.590 28.276 1.00 91.12 126 TRP D CA 1
ATOM 8358 C C . TRP D 1 126 ? -16.621 12.992 29.450 1.00 93.84 126 TRP D C 1
ATOM 8359 O O . TRP D 1 126 ? -16.143 12.087 30.148 1.00 97.93 126 TRP D O 1
ATOM 8370 N N . GLY D 1 127 ? -16.435 14.291 29.695 1.00 93.60 127 GLY D N 1
ATOM 8371 C CA . GLY D 1 127 ? -15.431 14.823 30.637 1.00 105.78 127 GLY D CA 1
ATOM 8372 C C . GLY D 1 127 ? -15.561 14.310 32.069 1.00 111.70 127 GLY D C 1
ATOM 8373 O O . GLY D 1 127 ? -14.624 14.589 32.855 1.00 118.48 127 GLY D O 1
ATOM 8374 N N . ARG D 1 128 ? -16.653 13.614 32.425 1.00 108.67 128 ARG D N 1
ATOM 8375 C CA . ARG D 1 128 ? -16.896 13.116 33.809 1.00 111.92 128 ARG D CA 1
ATOM 8376 C C . ARG D 1 128 ? -16.158 11.787 34.009 1.00 106.52 128 ARG D C 1
ATOM 8377 O O . ARG D 1 128 ? -15.325 11.726 34.931 1.00 102.06 128 ARG D O 1
ATOM 8385 N N . GLU D 1 129 ? -16.431 10.775 33.173 1.00 112.43 129 GLU D N 1
ATOM 8386 C CA . GLU D 1 129 ? -15.812 9.416 33.292 1.00 116.47 129 GLU D CA 1
ATOM 8387 C C . GLU D 1 129 ? -14.545 9.320 32.411 1.00 109.26 129 GLU D C 1
ATOM 8388 O O . GLU D 1 129 ? -13.900 8.247 32.433 1.00 98.73 129 GLU D O 1
ATOM 8394 N N . ARG D 1 130 ? -14.194 10.385 31.671 1.00 105.97 130 ARG D N 1
ATOM 8395 C CA . ARG D 1 130 ? -13.030 10.440 30.739 1.00 97.86 130 ARG D CA 1
ATOM 8396 C C . ARG D 1 130 ? -12.032 11.535 31.161 1.00 90.79 130 ARG D C 1
ATOM 8397 O O . ARG D 1 130 ? -10.857 11.425 30.741 1.00 97.03 130 ARG D O 1
ATOM 8405 N N . GLY D 1 131 ? -12.460 12.537 31.944 1.00 65.32 131 GLY D N 1
ATOM 8406 C CA . GLY D 1 131 ? -11.614 13.655 32.395 1.00 58.74 131 GLY D CA 1
ATOM 8407 C C . GLY D 1 131 ? -11.695 14.849 31.455 1.00 62.49 131 GLY D C 1
ATOM 8408 O O . GLY D 1 131 ? -11.963 14.651 30.261 1.00 69.79 131 GLY D O 1
ATOM 8409 N N . TYR D 1 132 ? -11.452 16.051 31.976 1.00 56.57 132 TYR D N 1
ATOM 8410 C CA . TYR D 1 132 ? -11.607 17.340 31.268 1.00 61.03 132 TYR D CA 1
ATOM 8411 C C . TYR D 1 132 ? -10.248 18.012 31.098 1.00 62.16 132 TYR D C 1
ATOM 8412 O O . TYR D 1 132 ? -9.813 18.703 32.083 1.00 50.16 132 TYR D O 1
ATOM 8421 N N . CYS D 1 133 ? -9.670 17.904 29.889 1.00 54.92 133 CYS D N 1
ATOM 8422 C CA . CYS D 1 133 ? -8.406 18.574 29.508 1.00 57.64 133 CYS D CA 1
ATOM 8423 C C . CYS D 1 133 ? -8.524 20.057 29.869 1.00 52.31 133 CYS D C 1
ATOM 8424 O O . CYS D 1 133 ? -9.489 20.674 29.433 1.00 61.94 133 CYS D O 1
ATOM 8427 N N . LEU D 1 134 ? -7.581 20.589 30.650 1.00 48.72 134 LEU D N 1
ATOM 8428 C CA . LEU D 1 134 ? -7.599 21.984 31.145 1.00 56.11 134 LEU D CA 1
ATOM 8429 C C . LEU D 1 134 ? -6.289 22.627 30.748 1.00 59.06 134 LEU D C 1
ATOM 8430 O O . LEU D 1 134 ? -5.251 21.910 30.809 1.00 64.03 134 LEU D O 1
ATOM 8435 N N . MET D 1 135 ? -6.350 23.931 30.478 1.00 57.66 135 MET D N 1
ATOM 8436 C CA . MET D 1 135 ? -5.202 24.760 30.041 1.00 66.27 135 MET D CA 1
ATOM 8437 C C . MET D 1 135 ? -5.271 26.054 30.832 1.00 63.97 135 MET D C 1
ATOM 8438 O O . MET D 1 135 ? -5.944 26.979 30.417 1.00 63.74 135 MET D O 1
ATOM 8443 N N . ILE D 1 136 ? -4.584 26.080 31.958 1.00 67.62 136 ILE D N 1
ATOM 8444 C CA . ILE D 1 136 ? -4.749 27.137 32.983 1.00 65.00 136 ILE D CA 1
ATOM 8445 C C . ILE D 1 136 ? -3.661 28.181 32.765 1.00 66.31 136 ILE D C 1
ATOM 8446 O O . ILE D 1 136 ? -2.516 27.752 32.491 1.00 68.72 136 ILE D O 1
ATOM 8451 N N . GLY D 1 137 ? -3.998 29.470 32.908 1.00 66.14 137 GLY D N 1
ATOM 8452 C CA . GLY D 1 137 ? -3.029 30.578 32.786 1.00 76.83 137 GLY D CA 1
ATOM 8453 C C . GLY D 1 137 ? -3.135 31.614 33.902 1.00 84.68 137 GLY D C 1
ATOM 8454 O O . GLY D 1 137 ? -4.243 32.056 34.181 1.00 81.52 137 GLY D O 1
ATOM 8455 N N . GLY D 1 138 ? -2.007 32.008 34.507 1.00 100.14 138 GLY D N 1
ATOM 8456 C CA . GLY D 1 138 ? -1.934 33.085 35.519 1.00 104.81 138 GLY D CA 1
ATOM 8457 C C . GLY D 1 138 ? -0.698 32.997 36.411 1.00 106.93 138 GLY D C 1
ATOM 8458 O O . GLY D 1 138 ? 0.395 32.657 35.880 1.00 98.09 138 GLY D O 1
ATOM 8459 N N . ASP D 1 139 ? -0.868 33.305 37.709 1.00 97.45 139 ASP D N 1
ATOM 8460 C CA . ASP D 1 139 ? 0.197 33.322 38.751 1.00 94.65 139 ASP D CA 1
ATOM 8461 C C . ASP D 1 139 ? 0.602 31.879 39.059 1.00 91.57 139 ASP D C 1
ATOM 8462 O O . ASP D 1 139 ? -0.319 30.999 39.073 1.00 82.07 139 ASP D O 1
ATOM 8467 N N . GLY D 1 140 ? 1.908 31.687 39.326 1.00 84.12 140 GLY D N 1
ATOM 8468 C CA . GLY D 1 140 ? 2.600 30.395 39.518 1.00 89.98 140 GLY D CA 1
ATOM 8469 C C . GLY D 1 140 ? 2.313 29.742 40.864 1.00 95.61 140 GLY D C 1
ATOM 8470 O O . GLY D 1 140 ? 2.460 28.495 40.948 1.00 99.13 140 GLY D O 1
ATOM 8471 N N . ASP D 1 141 ? 1.927 30.528 41.879 1.00 92.58 141 ASP D N 1
ATOM 8472 C CA . ASP D 1 141 ? 1.616 30.044 43.257 1.00 98.75 141 ASP D CA 1
ATOM 8473 C C . ASP D 1 141 ? 0.109 29.790 43.372 1.00 89.74 141 ASP D C 1
ATOM 8474 O O . ASP D 1 141 ? -0.298 28.708 43.847 1.00 84.40 141 ASP D O 1
ATOM 8479 N N . ALA D 1 142 ? -0.682 30.775 42.953 1.00 89.03 142 ALA D N 1
ATOM 8480 C CA . ALA D 1 142 ? -2.134 30.649 42.697 1.00 81.58 142 ALA D CA 1
ATOM 8481 C C . ALA D 1 142 ? -2.400 29.348 41.931 1.00 81.14 142 ALA D C 1
ATOM 8482 O O . ALA D 1 142 ? -3.238 28.565 42.403 1.00 83.86 142 ALA D O 1
ATOM 8484 N N . PHE D 1 143 ? -1.708 29.108 40.808 1.00 76.74 143 PHE D N 1
ATOM 8485 C CA . PHE D 1 143 ? -1.830 27.827 40.064 1.00 80.06 143 PHE D CA 1
ATOM 8486 C C . PHE D 1 143 ? -1.540 26.674 41.040 1.00 80.47 143 PHE D C 1
ATOM 8487 O O . PHE D 1 143 ? -2.422 25.786 41.186 1.00 71.14 143 PHE D O 1
ATOM 8495 N N . ALA D 1 144 ? -0.376 26.720 41.712 1.00 89.69 144 ALA D N 1
ATOM 8496 C CA . ALA D 1 144 ? 0.207 25.629 42.543 1.00 97.47 144 ALA D CA 1
ATOM 8497 C C . ALA D 1 144 ? -0.755 25.226 43.671 1.00 92.07 144 ALA D C 1
ATOM 8498 O O . ALA D 1 144 ? -0.821 24.013 43.975 1.00 89.49 144 ALA D O 1
ATOM 8500 N N . ARG D 1 145 ? -1.439 26.213 44.266 1.00 88.59 145 ARG D N 1
ATOM 8501 C CA . ARG D 1 145 ? -2.493 26.048 45.307 1.00 96.53 145 ARG D CA 1
ATOM 8502 C C . ARG D 1 145 ? -3.610 25.128 44.788 1.00 94.75 145 ARG D C 1
ATOM 8503 O O . ARG D 1 145 ? -4.041 24.204 45.524 1.00 86.76 145 ARG D O 1
ATOM 8511 N N . ALA D 1 146 ? -4.069 25.383 43.562 1.00 96.27 146 ALA D N 1
ATOM 8512 C CA . ALA D 1 146 ? -5.251 24.735 42.956 1.00 88.43 146 ALA D CA 1
ATOM 8513 C C . ALA D 1 146 ? -4.858 23.385 42.339 1.00 80.82 146 ALA D C 1
ATOM 8514 O O . ALA D 1 146 ? -5.750 22.521 42.232 1.00 77.75 146 ALA D O 1
ATOM 8516 N N . GLU D 1 147 ? -3.574 23.198 42.013 1.00 68.41 147 GLU D N 1
ATOM 8517 C CA . GLU D 1 147 ? -3.037 22.017 41.276 1.00 85.24 147 GLU D CA 1
ATOM 8518 C C . GLU D 1 147 ? -3.744 20.733 41.721 1.00 107.22 147 GLU D C 1
ATOM 8519 O O . GLU D 1 147 ? -4.043 19.875 40.883 1.00 106.26 147 GLU D O 1
ATOM 8525 N N . PRO D 1 148 ? -3.999 20.530 43.040 1.00 129.28 148 PRO D N 1
ATOM 8526 C CA . PRO D 1 148 ? -4.903 19.468 43.501 1.00 120.21 148 PRO D CA 1
ATOM 8527 C C . PRO D 1 148 ? -6.221 19.352 42.713 1.00 102.31 148 PRO D C 1
ATOM 8528 O O . PRO D 1 148 ? -6.546 18.278 42.249 1.00 93.77 148 PRO D O 1
ATOM 8532 N N . ILE D 1 149 ? -6.941 20.468 42.586 1.00 93.73 149 ILE D N 1
ATOM 8533 C CA . ILE D 1 149 ? -8.280 20.562 41.929 1.00 85.64 149 ILE D CA 1
ATOM 8534 C C . ILE D 1 149 ? -8.163 19.980 40.520 1.00 82.09 149 ILE D C 1
ATOM 8535 O O . ILE D 1 149 ? -8.885 19.005 40.151 1.00 74.21 149 ILE D O 1
ATOM 8540 N N . PHE D 1 150 ? -7.258 20.599 39.768 1.00 79.17 150 PHE D N 1
ATOM 8541 C CA . PHE D 1 150 ? -6.988 20.350 38.336 1.00 65.35 150 PHE D CA 1
ATOM 8542 C C . PHE D 1 150 ? -6.717 18.861 38.105 1.00 75.31 150 PHE D C 1
ATOM 8543 O O . PHE D 1 150 ? -7.323 18.308 37.160 1.00 88.00 150 PHE D O 1
ATOM 8551 N N . ALA D 1 151 ? -5.873 18.216 38.922 1.00 69.15 151 ALA D N 1
ATOM 8552 C CA . ALA D 1 151 ? -5.519 16.788 38.722 1.00 69.07 151 ALA D CA 1
ATOM 8553 C C . ALA D 1 151 ? -6.777 15.920 38.870 1.00 66.98 151 ALA D C 1
ATOM 8554 O O . ALA D 1 151 ? -6.935 14.892 38.151 1.00 54.79 151 ALA D O 1
ATOM 8556 N N . THR D 1 152 ? -7.678 16.327 39.761 1.00 81.32 152 THR D N 1
ATOM 8557 C CA . THR D 1 152 ? -8.880 15.529 40.098 1.00 83.30 152 THR D CA 1
ATOM 8558 C C . THR D 1 152 ? -9.822 15.581 38.903 1.00 84.95 152 THR D C 1
ATOM 8559 O O . THR D 1 152 ? -10.442 14.539 38.635 1.00 86.31 152 THR D O 1
ATOM 8563 N N . VAL D 1 153 ? -9.835 16.718 38.188 1.00 101.68 153 VAL D N 1
ATOM 8564 C CA . VAL D 1 153 ? -10.749 17.020 37.036 1.00 106.58 153 VAL D CA 1
ATOM 8565 C C . VAL D 1 153 ? -10.114 16.667 35.672 1.00 105.30 153 VAL D C 1
ATOM 8566 O O . VAL D 1 153 ? -10.886 16.627 34.693 1.00 111.44 153 VAL D O 1
ATOM 8570 N N . ALA D 1 154 ? -8.793 16.430 35.587 1.00 87.99 154 ALA D N 1
ATOM 8571 C CA . ALA D 1 154 ? -8.101 15.919 34.376 1.00 88.74 154 ALA D CA 1
ATOM 8572 C C . ALA D 1 154 ? -8.394 14.430 34.250 1.00 91.43 154 ALA D C 1
ATOM 8573 O O . ALA D 1 154 ? -8.825 13.818 35.224 1.00 121.62 154 ALA D O 1
ATOM 8575 N N . PRO D 1 155 ? -8.201 13.801 33.068 1.00 86.27 155 PRO D N 1
ATOM 8576 C CA . PRO D 1 155 ? -8.429 12.361 32.918 1.00 88.42 155 PRO D CA 1
ATOM 8577 C C . PRO D 1 155 ? -7.376 11.503 33.636 1.00 84.95 155 PRO D C 1
ATOM 8578 O O . PRO D 1 155 ? -7.660 10.349 33.890 1.00 89.82 155 PRO D O 1
ATOM 8582 N N . GLY D 1 156 ? -6.191 12.070 33.891 1.00 84.55 156 GLY D N 1
ATOM 8583 C CA . GLY D 1 156 ? -5.030 11.358 34.457 1.00 83.82 156 GLY D CA 1
ATOM 8584 C C . GLY D 1 156 ? -4.210 10.594 33.422 1.00 75.80 156 GLY D C 1
ATOM 8585 O O . GLY D 1 156 ? -4.803 9.997 32.467 1.00 58.74 156 GLY D O 1
ATOM 8586 N N . VAL D 1 157 ? -2.897 10.537 33.675 1.00 71.47 157 VAL D N 1
ATOM 8587 C CA . VAL D 1 157 ? -1.867 9.872 32.826 1.00 76.72 157 VAL D CA 1
ATOM 8588 C C . VAL D 1 157 ? -2.397 8.541 32.290 1.00 66.89 157 VAL D C 1
ATOM 8589 O O . VAL D 1 157 ? -2.136 8.244 31.124 1.00 71.73 157 VAL D O 1
ATOM 8593 N N . ALA D 1 158 ? -3.143 7.794 33.099 1.00 74.80 158 ALA D N 1
ATOM 8594 C CA . ALA D 1 158 ? -3.710 6.461 32.769 1.00 86.07 158 ALA D CA 1
ATOM 8595 C C . ALA D 1 158 ? -4.494 6.489 31.446 1.00 81.78 158 ALA D C 1
ATOM 8596 O O . ALA D 1 158 ? -4.538 5.433 30.767 1.00 66.32 158 ALA D O 1
ATOM 8598 N N . ALA D 1 159 ? -5.098 7.634 31.095 1.00 80.81 159 ALA D N 1
ATOM 8599 C CA . ALA D 1 159 ? -6.066 7.769 29.975 1.00 81.75 159 ALA D CA 1
ATOM 8600 C C . ALA D 1 159 ? -5.486 7.212 28.660 1.00 81.34 159 ALA D C 1
ATOM 8601 O O . ALA D 1 159 ? -6.300 6.696 27.843 1.00 72.89 159 ALA D O 1
ATOM 8603 N N . ALA D 1 160 ? -4.156 7.301 28.468 1.00 75.28 160 ALA D N 1
ATOM 8604 C CA . ALA D 1 160 ? -3.424 6.827 27.267 1.00 76.52 160 ALA D CA 1
ATOM 8605 C C . ALA D 1 160 ? -1.961 6.582 27.601 1.00 75.98 160 ALA D C 1
ATOM 8606 O O . ALA D 1 160 ? -1.410 7.300 28.437 1.00 62.30 160 ALA D O 1
ATOM 8608 N N . PRO D 1 161 ? -1.293 5.648 26.875 1.00 70.52 161 PRO D N 1
ATOM 8609 C CA . PRO D 1 161 ? 0.142 5.402 27.037 1.00 72.38 161 PRO D CA 1
ATOM 8610 C C . PRO D 1 161 ? 0.962 6.690 27.241 1.00 76.73 161 PRO D C 1
ATOM 8611 O O . PRO D 1 161 ? 0.563 7.719 26.718 1.00 86.27 161 PRO D O 1
ATOM 8615 N N . ARG D 1 162 ? 2.083 6.622 27.972 1.00 72.26 162 ARG D N 1
ATOM 8616 C CA . ARG D 1 162 ? 3.002 7.782 28.117 1.00 76.10 162 ARG D CA 1
ATOM 8617 C C . ARG D 1 162 ? 3.820 7.880 26.808 1.00 69.78 162 ARG D C 1
ATOM 8618 O O . ARG D 1 162 ? 3.771 6.929 25.990 1.00 57.01 162 ARG D O 1
ATOM 8626 N N . THR D 1 163 ? 4.479 9.017 26.560 1.00 71.58 163 THR D N 1
ATOM 8627 C CA . THR D 1 163 ? 5.032 9.399 25.228 1.00 75.69 163 THR D CA 1
ATOM 8628 C C . THR D 1 163 ? 6.327 8.637 24.950 1.00 76.23 163 THR D C 1
ATOM 8629 O O . THR D 1 163 ? 7.352 8.950 25.540 1.00 85.14 163 THR D O 1
ATOM 8633 N N . PRO D 1 164 ? 6.347 7.661 24.008 1.00 78.07 164 PRO D N 1
ATOM 8634 C CA . PRO D 1 164 ? 7.596 7.084 23.523 1.00 78.24 164 PRO D CA 1
ATOM 8635 C C . PRO D 1 164 ? 8.674 8.163 23.389 1.00 80.76 164 PRO D C 1
ATOM 8636 O O . PRO D 1 164 ? 8.851 8.708 22.315 1.00 78.28 164 PRO D O 1
ATOM 8640 N N . GLY D 1 165 ? 9.355 8.448 24.494 1.00 87.73 165 GLY D N 1
ATOM 8641 C CA . GLY D 1 165 ? 10.361 9.520 24.568 1.00 99.21 165 GLY D CA 1
ATOM 8642 C C . GLY D 1 165 ? 10.515 10.008 25.987 1.00 97.24 165 GLY D C 1
ATOM 8643 O O . GLY D 1 165 ? 11.652 10.275 26.388 1.00 101.19 165 GLY D O 1
ATOM 8644 N N . ARG D 1 166 ? 9.407 10.125 26.716 1.00 102.66 166 ARG D N 1
ATOM 8645 C CA . ARG D 1 166 ? 9.423 10.501 28.153 1.00 111.60 166 ARG D CA 1
ATOM 8646 C C . ARG D 1 166 ? 9.910 9.291 28.950 1.00 116.53 166 ARG D C 1
ATOM 8647 O O . ARG D 1 166 ? 9.082 8.415 29.286 1.00 106.27 166 ARG D O 1
ATOM 8655 N N . ASP D 1 167 ? 11.232 9.238 29.144 1.00 135.78 167 ASP D N 1
ATOM 8656 C CA . ASP D 1 167 ? 11.933 8.527 30.248 1.00 138.18 167 ASP D CA 1
ATOM 8657 C C . ASP D 1 167 ? 11.916 9.482 31.447 1.00 132.18 167 ASP D C 1
ATOM 8658 O O . ASP D 1 167 ? 11.497 10.648 31.254 1.00 118.69 167 ASP D O 1
ATOM 8663 N N . GLY D 1 168 ? 12.341 9.023 32.627 1.00 124.91 168 GLY D N 1
ATOM 8664 C CA . GLY D 1 168 ? 12.256 9.809 33.876 1.00 124.02 168 GLY D CA 1
ATOM 8665 C C . GLY D 1 168 ? 10.817 9.930 34.364 1.00 120.79 168 GLY D C 1
ATOM 8666 O O . GLY D 1 168 ? 10.027 8.984 34.124 1.00 100.50 168 GLY D O 1
ATOM 8667 N N . GLU D 1 169 ? 10.466 11.051 35.008 1.00 117.36 169 GLU D N 1
ATOM 8668 C CA . GLU D 1 169 ? 9.194 11.170 35.770 1.00 116.10 169 GLU D CA 1
ATOM 8669 C C . GLU D 1 169 ? 8.074 11.786 34.917 1.00 124.64 169 GLU D C 1
ATOM 8670 O O . GLU D 1 169 ? 8.265 11.898 33.693 1.00 134.33 169 GLU D O 1
ATOM 8676 N N . VAL D 1 170 ? 6.935 12.129 35.541 1.00 120.79 170 VAL D N 1
ATOM 8677 C CA . VAL D 1 170 ? 5.604 12.271 34.863 1.00 123.68 170 VAL D CA 1
ATOM 8678 C C . VAL D 1 170 ? 4.942 13.619 35.227 1.00 115.76 170 VAL D C 1
ATOM 8679 O O . VAL D 1 170 ? 4.370 13.748 36.338 1.00 92.44 170 VAL D O 1
ATOM 8683 N N . ALA D 1 171 ? 4.979 14.577 34.287 1.00 106.78 171 ALA D N 1
ATOM 8684 C CA . ALA D 1 171 ? 4.696 16.018 34.513 1.00 87.39 171 ALA D CA 1
ATOM 8685 C C . ALA D 1 171 ? 3.221 16.316 34.241 1.00 70.06 171 ALA D C 1
ATOM 8686 O O . ALA D 1 171 ? 2.558 15.538 33.553 1.00 68.28 171 ALA D O 1
ATOM 8688 N N . PRO D 1 172 ? 2.674 17.428 34.796 1.00 53.99 172 PRO D N 1
ATOM 8689 C CA . PRO D 1 172 ? 1.286 17.847 34.579 1.00 61.26 172 PRO D CA 1
ATOM 8690 C C . PRO D 1 172 ? 0.635 17.401 33.257 1.00 67.47 172 PRO D C 1
ATOM 8691 O O . PRO D 1 172 ? -0.289 16.555 33.311 1.00 65.85 172 PRO D O 1
ATOM 8695 N N . SER D 1 173 ? 1.148 17.938 32.136 1.00 65.34 173 SER D N 1
ATOM 8696 C CA . SER D 1 173 ? 0.708 17.687 30.739 1.00 59.78 173 SER D CA 1
ATOM 8697 C C . SER D 1 173 ? 0.292 16.228 30.535 1.00 68.14 173 SER D C 1
ATOM 8698 O O . SER D 1 173 ? -0.729 15.986 29.826 1.00 73.21 173 SER D O 1
ATOM 8701 N N . GLU D 1 174 ? 1.066 15.285 31.091 1.00 72.96 174 GLU D N 1
ATOM 8702 C CA . GLU D 1 174 ? 0.886 13.826 30.855 1.00 67.77 174 GLU D CA 1
ATOM 8703 C C . GLU D 1 174 ? -0.478 13.385 31.383 1.00 67.17 174 GLU D C 1
ATOM 8704 O O . GLU D 1 174 ? -1.059 12.470 30.778 1.00 71.00 174 GLU D O 1
ATOM 8710 N N . GLN D 1 175 ? -0.957 14.019 32.458 1.00 66.15 175 GLN D N 1
ATOM 8711 C CA . GLN D 1 175 ? -2.195 13.614 33.172 1.00 82.87 175 GLN D CA 1
ATOM 8712 C C . GLN D 1 175 ? -3.391 14.283 32.482 1.00 98.72 175 GLN D C 1
ATOM 8713 O O . GLN D 1 175 ? -4.387 13.582 32.167 1.00 101.70 175 GLN D O 1
ATOM 8719 N N . GLY D 1 176 ? -3.280 15.595 32.255 1.00 84.16 176 GLY D N 1
ATOM 8720 C CA . GLY D 1 176 ? -4.131 16.338 31.315 1.00 62.27 176 GLY D CA 1
ATOM 8721 C C . GLY D 1 176 ? -4.371 17.742 31.792 1.00 61.25 176 GLY D C 1
ATOM 8722 O O . GLY D 1 176 ? -5.538 18.168 31.707 1.00 77.92 176 GLY D O 1
ATOM 8723 N N . TYR D 1 177 ? -3.338 18.450 32.264 1.00 47.97 177 TYR D N 1
ATOM 8724 C CA . TYR D 1 177 ? -3.489 19.861 32.719 1.00 55.91 177 TYR D CA 1
ATOM 8725 C C . TYR D 1 177 ? -2.131 20.575 32.675 1.00 55.41 177 TYR D C 1
ATOM 8726 O O . TYR D 1 177 ? -1.118 19.863 32.787 1.00 52.89 177 TYR D O 1
ATOM 8735 N N . LEU D 1 178 ? -2.119 21.914 32.521 1.00 54.56 178 LEU D N 1
ATOM 8736 C CA . LEU D 1 178 ? -0.883 22.688 32.256 1.00 55.19 178 LEU D CA 1
ATOM 8737 C C . LEU D 1 178 ? -1.030 24.188 32.542 1.00 60.90 178 LEU D C 1
ATOM 8738 O O . LEU D 1 178 ? -1.859 24.899 31.946 1.00 44.65 178 LEU D O 1
ATOM 8743 N N . HIS D 1 179 ? -0.163 24.689 33.409 1.00 81.88 179 HIS D N 1
ATOM 8744 C CA . HIS D 1 179 ? 0.136 26.138 33.480 1.00 82.71 179 HIS D CA 1
ATOM 8745 C C . HIS D 1 179 ? 0.681 26.493 32.095 1.00 76.88 179 HIS D C 1
ATOM 8746 O O . HIS D 1 179 ? 1.785 26.050 31.774 1.00 73.34 179 HIS D O 1
ATOM 8753 N N . CYS D 1 180 ? -0.138 27.155 31.280 1.00 77.60 180 CYS D N 1
ATOM 8754 C CA . CYS D 1 180 ? 0.170 27.531 29.870 1.00 68.10 180 CYS D CA 1
ATOM 8755 C C . CYS D 1 180 ? 1.070 28.780 29.868 1.00 62.52 180 CYS D C 1
ATOM 8756 O O . CYS D 1 180 ? 1.846 28.993 28.894 1.00 55.30 180 CYS D O 1
ATOM 8759 N N . GLY D 1 181 ? 1.039 29.528 30.966 1.00 56.01 181 GLY D N 1
ATOM 8760 C CA . GLY D 1 181 ? 1.717 30.828 31.074 1.00 52.95 181 GLY D CA 1
ATOM 8761 C C . GLY D 1 181 ? 0.827 31.821 31.809 1.00 52.01 181 GLY D C 1
ATOM 8762 O O . GLY D 1 181 ? -0.109 31.431 32.495 1.00 58.61 181 GLY D O 1
ATOM 8763 N N . PRO D 1 182 ? 1.076 33.134 31.677 1.00 50.71 182 PRO D N 1
ATOM 8764 C CA . PRO D 1 182 ? 0.288 34.142 32.375 1.00 53.54 182 PRO D CA 1
ATOM 8765 C C . PRO D 1 182 ? -1.172 34.321 31.940 1.00 70.06 182 PRO D C 1
ATOM 8766 O O . PRO D 1 182 ? -1.800 33.382 31.459 1.00 71.82 182 PRO D O 1
ATOM 8770 N N . CYS D 1 183 ? -1.691 35.521 32.239 1.00 88.65 183 CYS D N 1
ATOM 8771 C CA . CYS D 1 183 ? -3.081 35.989 32.010 1.00 86.50 183 CYS D CA 1
ATOM 8772 C C . CYS D 1 183 ? -3.441 35.862 30.527 1.00 77.27 183 CYS D C 1
ATOM 8773 O O . CYS D 1 183 ? -2.716 36.451 29.711 1.00 80.76 183 CYS D O 1
ATOM 8776 N N . GLY D 1 184 ? -4.531 35.150 30.218 1.00 69.31 184 GLY D N 1
ATOM 8777 C CA . GLY D 1 184 ? -5.027 34.896 28.848 1.00 68.15 184 GLY D CA 1
ATOM 8778 C C . GLY D 1 184 ? -4.608 33.516 28.372 1.00 67.93 184 GLY D C 1
ATOM 8779 O O . GLY D 1 184 ? -5.476 32.610 28.247 1.00 67.08 184 GLY D O 1
ATOM 8780 N N . SER D 1 185 ? -3.299 33.358 28.210 1.00 58.91 185 SER D N 1
ATOM 8781 C CA . SER D 1 185 ? -2.572 32.109 27.909 1.00 55.81 185 SER D CA 1
ATOM 8782 C C . SER D 1 185 ? -3.484 30.884 28.019 1.00 52.19 185 SER D C 1
ATOM 8783 O O . SER D 1 185 ? -3.466 30.002 27.108 1.00 58.99 185 SER D O 1
ATOM 8786 N N . GLY D 1 186 ? -4.251 30.781 29.085 1.00 53.39 186 GLY D N 1
ATOM 8787 C CA . GLY D 1 186 ? -5.060 29.570 29.314 1.00 60.66 186 GLY D CA 1
ATOM 8788 C C . GLY D 1 186 ? -6.057 29.397 28.195 1.00 61.10 186 GLY D C 1
ATOM 8789 O O . GLY D 1 186 ? -5.999 28.361 27.508 1.00 69.98 186 GLY D O 1
ATOM 8790 N N . HIS D 1 187 ? -6.885 30.428 28.005 1.00 64.04 187 HIS D N 1
ATOM 8791 C CA . HIS D 1 187 ? -8.010 30.506 27.031 1.00 66.61 187 HIS D CA 1
ATOM 8792 C C . HIS D 1 187 ? -7.474 30.485 25.596 1.00 58.98 187 HIS D C 1
ATOM 8793 O O . HIS D 1 187 ? -8.074 29.827 24.746 1.00 58.73 187 HIS D O 1
ATOM 8800 N N . PHE D 1 188 ? -6.367 31.176 25.356 1.00 55.16 188 PHE D N 1
ATOM 8801 C CA . PHE D 1 188 ? -5.654 31.183 24.058 1.00 49.15 188 PHE D CA 1
ATOM 8802 C C . PHE D 1 188 ? -5.442 29.763 23.559 1.00 51.34 188 PHE D C 1
ATOM 8803 O O . PHE D 1 188 ? -5.697 29.507 22.398 1.00 64.33 188 PHE D O 1
ATOM 8811 N N . VAL D 1 189 ? -4.987 28.860 24.410 1.00 52.92 189 VAL D N 1
ATOM 8812 C CA . VAL D 1 189 ? -4.618 27.490 23.953 1.00 56.64 189 VAL D CA 1
ATOM 8813 C C . VAL D 1 189 ? -5.935 26.773 23.602 1.00 63.20 189 VAL D C 1
ATOM 8814 O O . VAL D 1 189 ? -5.981 26.065 22.574 1.00 67.57 189 VAL D O 1
ATOM 8818 N N . LYS D 1 190 ? -6.988 27.018 24.387 1.00 62.00 190 LYS D N 1
ATOM 8819 C CA . LYS D 1 190 ? -8.359 26.468 24.191 1.00 52.81 190 LYS D CA 1
ATOM 8820 C C . LYS D 1 190 ? -8.881 26.913 22.817 1.00 47.87 190 LYS D C 1
ATOM 8821 O O . LYS D 1 190 ? -9.416 26.058 22.108 1.00 46.86 190 LYS D O 1
ATOM 8827 N N . MET D 1 191 ? -8.737 28.199 22.465 1.00 45.76 191 MET D N 1
ATOM 8828 C CA . MET D 1 191 ? -9.067 28.754 21.122 1.00 48.18 191 MET D CA 1
ATOM 8829 C C . MET D 1 191 ? -8.528 27.782 20.077 1.0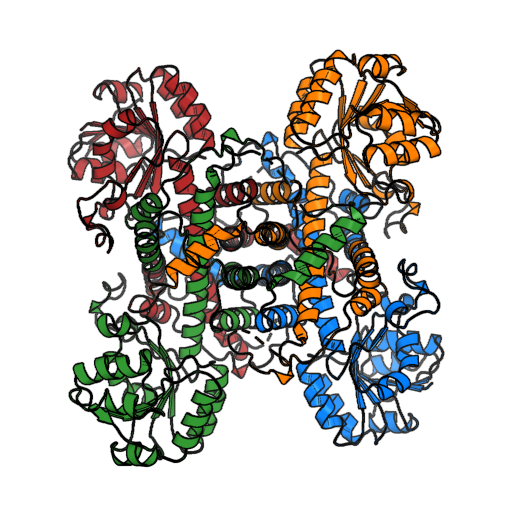0 53.46 191 MET D C 1
ATOM 8830 O O . MET D 1 191 ? -9.320 27.208 19.312 1.00 63.59 191 MET D O 1
ATOM 8835 N N . VAL D 1 192 ? -7.211 27.588 20.099 1.00 50.26 192 VAL D N 1
ATOM 8836 C CA . VAL D 1 192 ? -6.438 26.895 19.033 1.00 47.29 192 VAL D CA 1
ATOM 8837 C C . VAL D 1 192 ? -6.801 25.406 19.052 1.00 48.90 192 VAL D C 1
ATOM 8838 O O . VAL D 1 192 ? -6.943 24.770 17.971 1.00 57.06 192 VAL D O 1
ATOM 8842 N N . HIS D 1 193 ? -6.968 24.834 20.229 1.00 43.77 193 HIS D N 1
ATOM 8843 C CA . HIS D 1 193 ? -7.489 23.459 20.292 1.00 45.86 193 HIS D CA 1
ATOM 8844 C C . HIS D 1 193 ? -8.758 23.493 19.436 1.00 48.21 193 HIS D C 1
ATOM 8845 O O . HIS D 1 193 ? -8.952 22.592 18.606 1.00 58.32 193 HIS D O 1
ATOM 8852 N N . ASN D 1 194 ? -9.567 24.538 19.560 1.00 46.57 194 ASN D N 1
ATOM 8853 C CA . ASN D 1 194 ? -10.881 24.550 18.863 1.00 56.55 194 ASN D CA 1
ATOM 8854 C C . ASN D 1 194 ? -10.672 24.739 17.352 1.00 54.68 194 ASN D C 1
ATOM 8855 O O . ASN D 1 194 ? -11.202 23.888 16.592 1.00 47.02 194 ASN D O 1
ATOM 8860 N N . GLY D 1 195 ? -9.904 25.757 16.926 1.00 52.09 195 GLY D N 1
ATOM 8861 C CA . GLY D 1 195 ? -9.291 25.806 15.575 1.00 52.97 195 GLY D CA 1
ATOM 8862 C C . GLY D 1 195 ? -9.031 24.406 14.991 1.00 52.13 195 GLY D C 1
ATOM 8863 O O . GLY D 1 195 ? -9.690 24.021 14.000 1.00 53.16 195 GLY D O 1
ATOM 8864 N N . ILE D 1 196 ? -8.157 23.623 15.623 1.00 44.86 196 ILE D N 1
ATOM 8865 C CA . ILE D 1 196 ? -7.678 22.317 15.093 1.00 43.08 196 ILE D CA 1
ATOM 8866 C C . ILE D 1 196 ? -8.864 21.345 15.017 1.00 39.48 196 ILE D C 1
ATOM 8867 O O . ILE D 1 196 ? -9.008 20.645 14.019 1.00 39.20 196 ILE D O 1
ATOM 8872 N N . GLU D 1 197 ? -9.687 21.286 16.059 1.00 48.28 197 GLU D N 1
ATOM 8873 C CA . GLU D 1 197 ? -10.975 20.527 16.075 1.00 48.98 197 GLU D CA 1
ATOM 8874 C C . GLU D 1 197 ? -11.712 20.781 14.741 1.00 43.54 197 GLU D C 1
ATOM 8875 O O . GLU D 1 197 ? -11.937 19.806 13.969 1.00 38.53 197 GLU D O 1
ATOM 8881 N N . TYR D 1 198 ? -12.039 22.048 14.447 1.00 39.64 198 TYR D N 1
ATOM 8882 C CA . TYR D 1 198 ? -12.877 22.427 13.282 1.00 42.17 198 TYR D CA 1
ATOM 8883 C C . TYR D 1 198 ? -12.224 21.788 12.058 1.00 45.91 198 TYR D C 1
ATOM 8884 O O . TYR D 1 198 ? -12.926 21.043 11.298 1.00 43.38 198 TYR D O 1
ATOM 8893 N N . GLY D 1 199 ? -10.901 22.029 11.945 1.00 42.34 199 GLY D N 1
ATOM 8894 C CA . GLY D 1 199 ? -10.015 21.540 10.877 1.00 37.69 199 GLY D CA 1
ATOM 8895 C C . GLY D 1 199 ? -10.081 20.040 10.778 1.00 38.43 199 GLY D C 1
ATOM 8896 O O . GLY D 1 199 ? -10.453 19.515 9.706 1.00 46.76 199 GLY D O 1
ATOM 8897 N N . MET D 1 200 ? -9.798 19.358 11.878 1.00 37.42 200 MET D N 1
ATOM 8898 C CA . MET D 1 200 ? -9.844 17.878 11.934 1.00 41.57 200 MET D CA 1
ATOM 8899 C C . MET D 1 200 ? -11.238 17.300 11.595 1.00 42.85 200 MET D C 1
ATOM 8900 O O . MET D 1 200 ? -11.300 16.331 10.760 1.00 40.91 200 MET D O 1
ATOM 8905 N N . MET D 1 201 ? -12.331 17.859 12.146 1.00 37.65 201 MET D N 1
ATOM 8906 C CA . MET D 1 201 ? -13.706 17.380 11.828 1.00 35.25 201 MET D CA 1
ATOM 8907 C C . MET D 1 201 ? -13.951 17.547 10.320 1.00 37.92 201 MET D C 1
ATOM 8908 O O . MET D 1 201 ? -14.408 16.563 9.659 1.00 35.83 201 MET D O 1
ATOM 8913 N N . ALA D 1 202 ? -13.648 18.742 9.796 1.00 34.56 202 ALA D N 1
ATOM 8914 C CA . ALA D 1 202 ? -13.912 19.161 8.403 1.00 34.40 202 ALA D CA 1
ATOM 8915 C C . ALA D 1 202 ? -13.244 18.201 7.449 1.00 37.62 202 ALA D C 1
ATOM 8916 O O . ALA D 1 202 ? -13.832 17.945 6.378 1.00 43.47 202 ALA D O 1
ATOM 8918 N N . SER D 1 203 ? -12.029 17.767 7.802 1.00 40.47 203 SER D N 1
ATOM 8919 C CA . SER D 1 203 ? -11.188 16.889 6.948 1.00 39.64 203 SER D CA 1
ATOM 8920 C C . SER D 1 203 ? -11.936 15.567 6.797 1.00 33.06 203 SER D C 1
ATOM 8921 O O . SER D 1 203 ? -12.429 15.289 5.712 1.00 37.96 203 SER D O 1
ATOM 8924 N N . LEU D 1 204 ? -12.122 14.845 7.876 1.00 33.99 204 LEU D N 1
ATOM 8925 C CA . LEU D 1 204 ? -13.002 13.653 7.862 1.00 40.72 204 LEU D CA 1
ATOM 8926 C C . LEU D 1 204 ? -14.284 13.932 7.052 1.00 37.95 204 LEU D C 1
ATOM 8927 O O . LEU D 1 204 ? -14.580 13.184 6.091 1.00 37.81 204 LEU D O 1
ATOM 8932 N N . ALA D 1 205 ? -15.030 14.965 7.443 1.00 38.84 205 ALA D N 1
ATOM 8933 C CA . ALA D 1 205 ? -16.377 15.282 6.908 1.00 40.13 205 ALA D CA 1
ATOM 8934 C C . ALA D 1 205 ? -16.284 15.439 5.387 1.00 44.01 205 ALA D C 1
ATOM 8935 O O . ALA D 1 205 ? -17.148 14.868 4.685 1.00 44.55 205 ALA D O 1
ATOM 8937 N N . GLU D 1 206 ? -15.275 16.176 4.889 1.00 46.48 206 GLU D N 1
ATOM 8938 C CA . GLU D 1 206 ? -15.128 16.468 3.437 1.00 41.46 206 GLU D CA 1
ATOM 8939 C C . GLU D 1 206 ? -14.905 15.133 2.742 1.00 39.00 206 GLU D C 1
ATOM 8940 O O . GLU D 1 206 ? -15.627 14.837 1.779 1.00 43.00 206 GLU D O 1
ATOM 8946 N N . GLY D 1 207 ? -14.004 14.326 3.281 1.00 37.33 207 GLY D N 1
ATOM 8947 C CA . GLY D 1 207 ? -13.641 13.022 2.693 1.00 39.62 207 GLY D CA 1
ATOM 8948 C C . GLY D 1 207 ? -14.833 12.089 2.625 1.00 38.78 207 GLY D C 1
ATOM 8949 O O . GLY D 1 207 ? -15.000 11.390 1.619 1.00 35.88 207 GLY D O 1
ATOM 8950 N N . LEU D 1 208 ? -15.637 12.054 3.684 1.00 45.63 208 LEU D N 1
ATOM 8951 C CA . LEU D 1 208 ? -16.859 11.204 3.750 1.00 46.35 208 LEU D CA 1
ATOM 8952 C C . LEU D 1 208 ? -17.836 11.676 2.676 1.00 43.47 208 LEU D C 1
ATOM 8953 O O . LEU D 1 208 ? -18.401 10.834 1.974 1.00 39.32 208 LEU D O 1
ATOM 8958 N N . ASN D 1 209 ? -17.973 12.991 2.526 1.00 44.29 209 ASN D N 1
ATOM 8959 C CA . ASN D 1 209 ? -18.869 13.548 1.495 1.00 49.17 209 ASN D CA 1
ATOM 8960 C C . ASN D 1 209 ? -18.380 13.017 0.142 1.00 49.71 209 ASN D C 1
ATOM 8961 O O . ASN D 1 209 ? -19.192 12.419 -0.600 1.00 41.93 209 ASN D O 1
ATOM 8966 N N . ILE D 1 210 ? -17.079 13.182 -0.122 1.00 49.73 210 ILE D N 1
ATOM 8967 C CA . ILE D 1 210 ? -16.418 12.710 -1.374 1.00 47.17 210 ILE D CA 1
ATOM 8968 C C . ILE D 1 210 ? -16.918 11.304 -1.657 1.00 46.59 210 ILE D C 1
ATOM 8969 O O . ILE D 1 210 ? -17.439 11.119 -2.797 1.00 47.25 210 ILE D O 1
ATOM 8974 N N . LEU D 1 211 ? -16.772 10.397 -0.673 1.00 43.23 211 LEU D N 1
ATOM 8975 C CA . LEU D 1 211 ? -17.154 8.952 -0.795 1.00 49.22 211 LEU D CA 1
ATOM 8976 C C . LEU D 1 211 ? -18.654 8.815 -1.138 1.00 50.60 211 LEU D C 1
ATOM 8977 O O . LEU D 1 211 ? -18.963 8.174 -2.186 1.00 44.14 211 LEU D O 1
ATOM 8982 N N . ARG D 1 212 ? -19.527 9.434 -0.321 1.00 47.94 212 ARG D N 1
ATOM 8983 C CA . ARG D 1 212 ? -21.013 9.483 -0.449 1.00 53.38 212 ARG D CA 1
ATOM 8984 C C . ARG D 1 212 ? -21.435 9.801 -1.889 1.00 53.75 212 ARG D C 1
ATOM 8985 O O . ARG D 1 212 ? -22.542 9.353 -2.298 1.00 60.61 212 ARG D O 1
ATOM 8993 N N . ASN D 1 213 ? -20.605 10.546 -2.619 1.00 51.29 213 ASN D N 1
ATOM 8994 C CA . ASN D 1 213 ? -20.937 11.118 -3.951 1.00 51.01 213 ASN D CA 1
ATOM 8995 C C . ASN D 1 213 ? -20.056 10.490 -5.038 1.00 47.69 213 ASN D C 1
ATOM 8996 O O . ASN D 1 213 ? -20.102 10.975 -6.221 1.00 44.41 213 ASN D O 1
ATOM 9001 N N . ALA D 1 214 ? -19.359 9.412 -4.684 1.00 47.02 214 ALA D N 1
ATOM 9002 C CA . ALA D 1 214 ? -18.508 8.627 -5.599 1.00 53.69 214 ALA D CA 1
ATOM 9003 C C . ALA D 1 214 ? -19.335 8.067 -6.750 1.00 55.63 214 ALA D C 1
ATOM 9004 O O . ALA D 1 214 ? -18.700 7.605 -7.706 1.00 56.60 214 ALA D O 1
ATOM 9006 N N . ASP D 1 215 ? -20.674 8.127 -6.643 1.00 70.75 215 ASP D N 1
ATOM 9007 C CA . ASP D 1 215 ? -21.668 7.439 -7.522 1.00 83.18 215 ASP D CA 1
ATOM 9008 C C . ASP D 1 215 ? -22.287 8.416 -8.533 1.00 86.09 215 ASP D C 1
ATOM 9009 O O . ASP D 1 215 ? -23.239 8.008 -9.212 1.00 97.42 215 ASP D O 1
ATOM 9014 N N . VAL D 1 216 ? -21.734 9.625 -8.673 1.00 86.86 216 VAL D N 1
ATOM 9015 C CA . VAL D 1 216 ? -22.246 10.727 -9.548 1.00 84.03 216 VAL D CA 1
ATOM 9016 C C . VAL D 1 216 ? -22.351 10.272 -11.025 1.00 80.53 216 VAL D C 1
ATOM 9017 O O . VAL D 1 216 ? -23.142 10.879 -11.789 1.00 78.71 216 VAL D O 1
ATOM 9021 N N . GLY D 1 217 ? -21.613 9.235 -11.430 1.00 83.79 217 GLY D N 1
ATOM 9022 C CA . GLY D 1 217 ? -21.652 8.662 -12.793 1.00 94.86 217 GLY D CA 1
ATOM 9023 C C . GLY D 1 217 ? -22.820 7.706 -13.000 1.00 107.29 217 GLY D C 1
ATOM 9024 O O . GLY D 1 217 ? -23.044 7.302 -14.162 1.00 109.91 217 GLY D O 1
ATOM 9025 N N . THR D 1 218 ? -23.521 7.335 -11.916 1.00 112.39 218 THR D N 1
ATOM 9026 C CA . THR D 1 218 ? -24.838 6.633 -11.929 1.00 108.97 218 THR D CA 1
ATOM 9027 C C . THR D 1 218 ? -25.952 7.693 -11.843 1.00 109.47 218 THR D C 1
ATOM 9028 O O . THR D 1 218 ? -26.835 7.688 -12.730 1.00 110.95 218 THR D O 1
ATOM 9032 N N . ARG D 1 219 ? -25.893 8.591 -10.848 1.00 117.38 219 ARG D N 1
ATOM 9033 C CA . ARG D 1 219 ? -26.795 9.775 -10.702 1.00 117.11 219 ARG D CA 1
ATOM 9034 C C . ARG D 1 219 ? -26.540 10.761 -11.856 1.00 125.42 219 ARG D C 1
ATOM 9035 O O . ARG D 1 219 ? -25.841 11.770 -11.619 1.00 122.71 219 ARG D O 1
ATOM 9043 N N . VAL D 1 220 ? -27.060 10.476 -13.059 1.00 124.89 220 VAL D N 1
ATOM 9044 C CA . VAL D 1 220 ? -27.026 11.393 -14.244 1.00 132.16 220 VAL D CA 1
ATOM 9045 C C . VAL D 1 220 ? -28.248 11.079 -15.120 1.00 142.06 220 VAL D C 1
ATOM 9046 O O . VAL D 1 220 ? -29.324 10.816 -14.531 1.00 129.90 220 VAL D O 1
ATOM 9050 N N . THR D 1 227 ? -23.742 23.115 -12.944 1.00 116.67 227 THR D N 1
ATOM 9051 C CA . THR D 1 227 ? -23.239 21.712 -12.988 1.00 132.00 227 THR D CA 1
ATOM 9052 C C . THR D 1 227 ? -22.636 21.429 -14.370 1.00 141.33 227 THR D C 1
ATOM 9053 O O . THR D 1 227 ? -23.356 21.602 -15.379 1.00 141.57 227 THR D O 1
ATOM 9057 N N . ALA D 1 228 ? -21.376 20.984 -14.408 1.00 149.27 228 ALA D N 1
ATOM 9058 C CA . ALA D 1 228 ? -20.626 20.649 -15.643 1.00 152.26 228 ALA D CA 1
ATOM 9059 C C . ALA D 1 228 ? -21.118 19.319 -16.215 1.00 156.53 228 ALA D C 1
ATOM 9060 O O . ALA D 1 228 ? -21.760 18.541 -15.509 1.00 157.11 228 ALA D O 1
ATOM 9062 N N . PRO D 1 229 ? -20.833 19.008 -17.504 1.00 155.39 229 PRO D N 1
ATOM 9063 C CA . PRO D 1 229 ? -21.109 17.684 -18.061 1.00 151.50 229 PRO D CA 1
ATOM 9064 C C . PRO D 1 229 ? -19.972 16.730 -17.665 1.00 144.20 229 PRO D C 1
ATOM 9065 O O . PRO D 1 229 ? -18.892 16.901 -18.200 1.00 165.91 229 PRO D O 1
ATOM 9069 N N . LEU D 1 230 ? -20.226 15.786 -16.747 1.00 123.28 230 LEU D N 1
ATOM 9070 C CA . LEU D 1 230 ? -19.193 14.912 -16.112 1.00 112.59 230 LEU D CA 1
ATOM 9071 C C . LEU D 1 230 ? -18.451 14.100 -17.179 1.00 118.47 230 LEU D C 1
ATOM 9072 O O . LEU D 1 230 ? -19.058 13.257 -17.838 1.00 111.60 230 LEU D O 1
ATOM 9077 N N . PRO D 1 231 ? -17.126 14.323 -17.394 1.00 134.04 231 PRO D N 1
ATOM 9078 C CA . PRO D 1 231 ? -16.335 13.470 -18.280 1.00 130.62 231 PRO D CA 1
ATOM 9079 C C . PRO D 1 231 ? -15.909 12.222 -17.493 1.00 131.59 231 PRO D C 1
ATOM 9080 O O . PRO D 1 231 ? -15.386 12.366 -16.391 1.00 128.16 231 PRO D O 1
ATOM 9084 N N . ASN D 1 232 ? -16.165 11.038 -18.055 1.00 121.94 232 ASN D N 1
ATOM 9085 C CA . ASN D 1 232 ? -15.798 9.724 -17.462 1.00 123.11 232 ASN D CA 1
ATOM 9086 C C . ASN D 1 232 ? -16.767 9.387 -16.323 1.00 120.84 232 ASN D C 1
ATOM 9087 O O . ASN D 1 232 ? -16.361 9.361 -15.162 1.00 123.27 232 ASN D O 1
ATOM 9092 N N . PRO D 1 233 ? -18.076 9.142 -16.594 1.00 118.08 233 PRO D N 1
ATOM 9093 C CA . PRO D 1 233 ? -18.997 8.659 -15.557 1.00 116.84 233 PRO D CA 1
ATOM 9094 C C . PRO D 1 233 ? -18.733 7.227 -15.044 1.00 109.52 233 PRO D C 1
ATOM 9095 O O . PRO D 1 233 ? -19.257 6.891 -13.978 1.00 98.62 233 PRO D O 1
ATOM 9099 N N . GLU D 1 234 ? -17.937 6.437 -15.782 1.00 98.97 234 GLU D N 1
ATOM 9100 C CA . GLU D 1 234 ? -17.477 5.063 -15.413 1.00 94.87 234 GLU D CA 1
ATOM 9101 C C . GLU D 1 234 ? -16.550 5.130 -14.182 1.00 97.12 234 GLU D C 1
ATOM 9102 O O . GLU D 1 234 ? -16.550 4.180 -13.343 1.00 91.93 234 GLU D O 1
ATOM 9108 N N . CYS D 1 235 ? -15.799 6.224 -14.053 1.00 86.28 235 CYS D N 1
ATOM 9109 C CA . CYS D 1 235 ? -14.851 6.464 -12.940 1.00 83.45 235 CYS D CA 1
ATOM 9110 C C . CYS D 1 235 ? -15.612 6.939 -11.695 1.00 76.67 235 CYS D C 1
ATOM 9111 O O . CYS D 1 235 ? -14.935 7.313 -10.743 1.00 75.36 235 CYS D O 1
ATOM 9114 N N . TYR D 1 236 ? -16.954 6.947 -11.691 1.00 83.12 236 TYR D N 1
ATOM 9115 C CA . TYR D 1 236 ? -17.783 7.375 -10.521 1.00 85.03 236 TYR D CA 1
ATOM 9116 C C . TYR D 1 236 ? -19.041 6.504 -10.400 1.00 83.83 236 TYR D C 1
ATOM 9117 O O . TYR D 1 236 ? -20.149 7.053 -10.485 1.00 88.86 236 TYR D O 1
ATOM 9126 N N . GLN D 1 237 ? -18.871 5.197 -10.158 1.00 90.50 237 GLN D N 1
ATOM 9127 C CA . GLN D 1 237 ? -19.974 4.191 -10.165 1.00 86.75 237 GLN D CA 1
ATOM 9128 C C . GLN D 1 237 ? -20.056 3.461 -8.823 1.00 72.70 237 GLN D C 1
ATOM 9129 O O . GLN D 1 237 ? -20.641 2.375 -8.815 1.00 78.33 237 GLN D O 1
ATOM 9135 N N . TYR D 1 238 ? -19.560 4.058 -7.735 1.00 62.99 238 TYR D N 1
ATOM 9136 C CA . TYR D 1 238 ? -19.322 3.380 -6.435 1.00 61.12 238 TYR D CA 1
ATOM 9137 C C . TYR D 1 238 ? -20.362 3.814 -5.395 1.00 62.81 238 TYR D C 1
ATOM 9138 O O . TYR D 1 238 ? -20.508 5.023 -5.176 1.00 77.81 238 TYR D O 1
ATOM 9147 N N . ASP D 1 239 ? -21.027 2.857 -4.738 1.00 63.94 239 ASP D N 1
ATOM 9148 C CA . ASP D 1 239 ? -21.851 3.084 -3.517 1.00 62.09 239 ASP D CA 1
ATOM 9149 C C . ASP D 1 239 ? -21.054 2.510 -2.340 1.00 64.64 239 ASP D C 1
ATOM 9150 O O . ASP D 1 239 ? -20.815 1.284 -2.341 1.00 83.75 239 ASP D O 1
ATOM 9155 N N . PHE D 1 240 ? -20.615 3.377 -1.414 1.00 61.59 240 PHE D N 1
ATOM 9156 C CA . PHE D 1 240 ? -19.670 3.077 -0.303 1.00 59.22 240 PHE D CA 1
ATOM 9157 C C . PHE D 1 240 ? -20.464 2.889 0.998 1.00 62.89 240 PHE D C 1
ATOM 9158 O O . PHE D 1 240 ? -21.212 3.800 1.412 1.00 70.90 240 PHE D O 1
ATOM 9166 N N . ASP D 1 241 ? -20.285 1.744 1.662 1.00 62.84 241 ASP D N 1
ATOM 9167 C CA . ASP D 1 241 ? -20.819 1.529 3.029 1.00 65.90 241 ASP D CA 1
ATOM 9168 C C . ASP D 1 241 ? -20.074 2.497 3.955 1.00 65.96 241 ASP D C 1
ATOM 9169 O O . ASP D 1 241 ? -19.262 2.020 4.766 1.00 75.60 241 ASP D O 1
ATOM 9174 N N . ILE D 1 242 ? -20.396 3.795 3.869 1.00 57.22 242 ILE D N 1
ATOM 9175 C CA . ILE D 1 242 ? -19.781 4.896 4.673 1.00 55.90 242 ILE D CA 1
ATOM 9176 C C . ILE D 1 242 ? -19.609 4.465 6.138 1.00 62.35 242 ILE D C 1
ATOM 9177 O O . ILE D 1 242 ? -18.578 4.756 6.749 1.00 70.95 242 ILE D O 1
ATOM 9182 N N . PRO D 1 243 ? -20.595 3.806 6.794 1.00 76.08 243 PRO D N 1
ATOM 9183 C CA . PRO D 1 243 ? -20.404 3.320 8.172 1.00 77.52 243 PRO D CA 1
ATOM 9184 C C . PRO D 1 243 ? -19.271 2.300 8.415 1.00 66.80 243 PRO D C 1
ATOM 9185 O O . PRO D 1 243 ? -18.731 2.310 9.520 1.00 52.99 243 PRO D O 1
ATOM 9189 N N . GLU D 1 244 ? -18.925 1.475 7.409 1.00 63.71 244 GLU D N 1
ATOM 9190 C CA . GLU D 1 244 ? -17.874 0.408 7.495 1.00 67.63 244 GLU D CA 1
ATOM 9191 C C . GLU D 1 244 ? -16.478 0.980 7.184 1.00 73.33 244 GLU D C 1
ATOM 9192 O O . GLU D 1 244 ? -15.513 0.680 7.956 1.00 68.66 244 GLU D O 1
ATOM 9198 N N . VAL D 1 245 ? -16.377 1.757 6.092 1.00 66.50 245 VAL D N 1
ATOM 9199 C CA . VAL D 1 245 ? -15.213 2.623 5.751 1.00 55.16 245 VAL D CA 1
ATOM 9200 C C . VAL D 1 245 ? -14.857 3.428 7.000 1.00 50.99 245 VAL D C 1
ATOM 9201 O O . VAL D 1 245 ? -13.679 3.476 7.370 1.00 46.11 245 VAL D O 1
ATOM 9205 N N . ALA D 1 246 ? -15.826 4.038 7.658 1.00 48.83 246 ALA D N 1
ATOM 9206 C CA . ALA D 1 246 ? -15.511 4.783 8.894 1.00 60.75 246 ALA D CA 1
ATOM 9207 C C . ALA D 1 246 ? -14.817 3.813 9.861 1.00 62.64 246 ALA D C 1
ATOM 9208 O O . ALA D 1 246 ? -13.718 4.165 10.340 1.00 56.82 246 ALA D O 1
ATOM 9210 N N . GLU D 1 247 ? -15.399 2.613 10.060 1.00 65.87 247 GLU D N 1
ATOM 9211 C CA . GLU D 1 247 ? -14.919 1.570 11.018 1.00 60.57 247 GLU D CA 1
ATOM 9212 C C . GLU D 1 247 ? -13.513 1.121 10.606 1.00 52.22 247 GLU D C 1
ATOM 9213 O O . GLU D 1 247 ? -12.595 1.269 11.432 1.00 48.65 247 GLU D O 1
ATOM 9219 N N . VAL D 1 248 ? -13.346 0.625 9.374 1.00 47.11 248 VAL D N 1
ATOM 9220 C CA . VAL D 1 248 ? -12.058 0.039 8.881 1.00 47.41 248 VAL D CA 1
ATOM 9221 C C . VAL D 1 248 ? -10.911 0.985 9.229 1.00 51.52 248 VAL D C 1
ATOM 9222 O O . VAL D 1 248 ? -9.905 0.497 9.715 1.00 59.91 248 VAL D O 1
ATOM 9226 N N . TRP D 1 249 ? -11.086 2.298 9.083 1.00 56.58 249 TRP D N 1
ATOM 9227 C CA . TRP D 1 249 ? -10.001 3.287 9.331 1.00 58.78 249 TRP D CA 1
ATOM 9228 C C . TRP D 1 249 ? -9.663 3.336 10.831 1.00 60.41 249 TRP D C 1
ATOM 9229 O O . TRP D 1 249 ? -8.691 4.031 11.175 1.00 67.06 249 TRP D O 1
ATOM 9240 N N . ARG D 1 250 ? -10.386 2.621 11.700 1.00 58.55 250 ARG D N 1
ATOM 9241 C CA . ARG D 1 250 ? -10.205 2.752 13.177 1.00 60.25 250 ARG D CA 1
ATOM 9242 C C . ARG D 1 250 ? -8.979 1.941 13.625 1.00 57.70 250 ARG D C 1
ATOM 9243 O O . ARG D 1 250 ? -8.407 2.250 14.707 1.00 48.75 250 ARG D O 1
ATOM 9251 N N . ARG D 1 251 ? -8.581 0.960 12.818 1.00 57.17 251 ARG D N 1
ATOM 9252 C CA . ARG D 1 251 ? -7.401 0.112 13.097 1.00 63.17 251 ARG D CA 1
ATOM 9253 C C . ARG D 1 251 ? -6.446 0.172 11.891 1.00 69.14 251 ARG D C 1
ATOM 9254 O O . ARG D 1 251 ? -6.904 0.036 10.723 1.00 60.77 251 ARG D O 1
ATOM 9262 N N . GLY D 1 252 ? -5.159 0.411 12.160 1.00 70.89 252 GLY D N 1
ATOM 9263 C CA . GLY D 1 252 ? -4.054 0.107 11.227 1.00 67.97 252 GLY D CA 1
ATOM 9264 C C . GLY D 1 252 ? -3.812 1.183 10.190 1.00 61.81 252 GLY D C 1
ATOM 9265 O O . GLY D 1 252 ? -2.966 0.952 9.316 1.00 56.20 252 GLY D O 1
ATOM 9266 N N . SER D 1 253 ? -4.532 2.304 10.270 1.00 66.71 253 SER D N 1
ATOM 9267 C CA . SER D 1 253 ? -4.420 3.454 9.333 1.00 62.62 253 SER D CA 1
ATOM 9268 C C . SER D 1 253 ? -3.761 4.623 10.078 1.00 62.80 253 SER D C 1
ATOM 9269 O O . SER D 1 253 ? -3.135 4.364 11.127 1.00 77.77 253 SER D O 1
ATOM 9272 N N . VAL D 1 254 ? -3.866 5.842 9.546 1.00 59.97 254 VAL D N 1
ATOM 9273 C CA . VAL D 1 254 ? -3.165 7.058 10.062 1.00 54.45 254 VAL D CA 1
ATOM 9274 C C . VAL D 1 254 ? -4.165 8.023 10.697 1.00 50.41 254 VAL D C 1
ATOM 9275 O O . VAL D 1 254 ? -3.815 8.716 11.683 1.00 45.87 254 VAL D O 1
ATOM 9279 N N . ILE D 1 255 ? -5.360 8.112 10.118 1.00 53.94 255 ILE D N 1
ATOM 9280 C CA . ILE D 1 255 ? -6.394 9.086 10.565 1.00 59.25 255 ILE D CA 1
ATOM 9281 C C . ILE D 1 255 ? -7.144 8.546 11.794 1.00 59.66 255 ILE D C 1
ATOM 9282 O O . ILE D 1 255 ? -8.194 9.103 12.136 1.00 78.25 255 ILE D O 1
ATOM 9287 N N . GLY D 1 256 ? -6.628 7.515 12.454 1.00 58.14 256 GLY D N 1
ATOM 9288 C CA . GLY D 1 256 ? -7.039 7.146 13.822 1.00 58.17 256 GLY D CA 1
ATOM 9289 C C . GLY D 1 256 ? -7.043 8.364 14.720 1.00 55.46 256 GLY D C 1
ATOM 9290 O O . GLY D 1 256 ? -6.057 9.134 14.684 1.00 63.11 256 GLY D O 1
ATOM 9291 N N . SER D 1 257 ? -8.146 8.559 15.445 1.00 59.41 257 SER D N 1
ATOM 9292 C CA . SER D 1 257 ? -8.518 9.814 16.156 1.00 60.10 257 SER D CA 1
ATOM 9293 C C . SER D 1 257 ? -9.781 9.555 16.979 1.00 57.28 257 SER D C 1
ATOM 9294 O O . SER D 1 257 ? -10.521 8.636 16.621 1.00 51.92 257 SER D O 1
ATOM 9297 N N . TRP D 1 258 ? -10.024 10.331 18.038 1.00 61.69 258 TRP D N 1
ATOM 9298 C CA . TRP D 1 258 ? -11.284 10.238 18.823 1.00 70.85 258 TRP D CA 1
ATOM 9299 C C . TRP D 1 258 ? -12.491 10.637 17.939 1.00 76.88 258 TRP D C 1
ATOM 9300 O O . TRP D 1 258 ? -13.567 10.007 18.083 1.00 68.41 258 TRP D O 1
ATOM 9311 N N . LEU D 1 259 ? -12.317 11.605 17.024 1.00 71.08 259 LEU D N 1
ATOM 9312 C CA . LEU D 1 259 ? -13.409 12.148 16.176 1.00 67.99 259 LEU D CA 1
ATOM 9313 C C . LEU D 1 259 ? -13.895 11.102 15.165 1.00 64.92 259 LEU D C 1
ATOM 9314 O O . LEU D 1 259 ? -15.082 11.170 14.782 1.00 67.34 259 LEU D O 1
ATOM 9319 N N . LEU D 1 260 ? -13.047 10.159 14.750 1.00 62.22 260 LEU D N 1
ATOM 9320 C CA . LEU D 1 260 ? -13.487 9.042 13.867 1.00 58.88 260 LEU D CA 1
ATOM 9321 C C . LEU D 1 260 ? -14.281 8.034 14.706 1.00 66.69 260 LEU D C 1
ATOM 9322 O O . LEU D 1 260 ? -15.344 7.593 14.238 1.00 69.37 260 LEU D O 1
ATOM 9327 N N . ASP D 1 261 ? -13.793 7.704 15.911 1.00 72.58 261 ASP D N 1
ATOM 9328 C CA . ASP D 1 261 ? -14.483 6.820 16.897 1.00 68.51 261 ASP D CA 1
ATOM 9329 C C . ASP D 1 261 ? -15.945 7.283 17.038 1.00 70.93 261 ASP D C 1
ATOM 9330 O O . ASP D 1 261 ? -16.853 6.449 16.772 1.00 64.53 261 ASP D O 1
ATOM 9335 N N . LEU D 1 262 ? -16.160 8.571 17.364 1.00 60.83 262 LEU D N 1
ATOM 9336 C CA . LEU D 1 262 ? -17.515 9.184 17.489 1.00 57.56 262 LEU D CA 1
ATOM 9337 C C . LEU D 1 262 ? -18.224 9.115 16.131 1.00 62.99 262 LEU D C 1
ATOM 9338 O O . LEU D 1 262 ? -19.454 8.844 16.078 1.00 66.84 262 LEU D O 1
ATOM 9343 N N . THR D 1 263 ? -17.487 9.371 15.059 1.00 58.74 263 THR D N 1
ATOM 9344 C CA . THR D 1 263 ? -18.058 9.443 13.696 1.00 53.20 263 THR D CA 1
ATOM 9345 C C . THR D 1 263 ? -18.438 8.033 13.246 1.00 58.95 263 THR D C 1
ATOM 9346 O O . THR D 1 263 ? -19.363 7.902 12.419 1.00 69.33 263 THR D O 1
ATOM 9350 N N . ALA D 1 264 ? -17.733 7.018 13.751 1.00 63.22 264 ALA D N 1
ATOM 9351 C CA . ALA D 1 264 ? -17.995 5.584 13.460 1.00 63.66 264 ALA D CA 1
ATOM 9352 C C . ALA D 1 264 ? -19.265 5.122 14.211 1.00 60.91 264 ALA D C 1
ATOM 9353 O O . ALA D 1 264 ? -20.024 4.275 13.630 1.00 42.01 264 ALA D O 1
ATOM 9355 N N . ILE D 1 265 ? -19.449 5.637 15.448 1.00 56.38 265 ILE D N 1
ATOM 9356 C CA . ILE D 1 265 ? -20.687 5.539 16.276 1.00 60.21 265 ILE D CA 1
ATOM 9357 C C . ILE D 1 265 ? -21.816 6.133 15.442 1.00 65.76 265 ILE D C 1
ATOM 9358 O O . ILE D 1 265 ? -22.620 5.345 14.884 1.00 56.26 265 ILE D O 1
ATOM 9363 N N . ALA D 1 266 ? -21.812 7.470 15.330 1.00 73.32 266 ALA D N 1
ATOM 9364 C CA . ALA D 1 266 ? -22.926 8.294 14.808 1.00 76.94 266 ALA D CA 1
ATOM 9365 C C . ALA D 1 266 ? -23.464 7.657 13.522 1.00 75.46 266 ALA D C 1
ATOM 9366 O O . ALA D 1 266 ? -24.692 7.749 13.288 1.00 95.33 266 ALA D O 1
ATOM 9368 N N . LEU D 1 267 ? -22.599 6.987 12.761 1.00 65.23 267 LEU D N 1
ATOM 9369 C CA . LEU D 1 267 ? -22.940 6.361 11.452 1.00 71.19 267 LEU D CA 1
ATOM 9370 C C . LEU D 1 267 ? -23.428 4.917 11.633 1.00 70.57 267 LEU D C 1
ATOM 9371 O O . LEU D 1 267 ? -23.912 4.351 10.626 1.00 72.03 267 LEU D O 1
ATOM 9376 N N . ARG D 1 268 ? -23.213 4.321 12.819 1.00 81.19 268 ARG D N 1
ATOM 9377 C CA . ARG D 1 268 ? -23.685 2.954 13.198 1.00 89.27 268 ARG D CA 1
ATOM 9378 C C . ARG D 1 268 ? -25.169 3.065 13.581 1.00 88.02 268 ARG D C 1
ATOM 9379 O O . ARG D 1 268 ? -25.974 2.358 12.932 1.00 63.76 268 ARG D O 1
ATOM 9387 N N . GLU D 1 269 ? -25.482 3.936 14.567 1.00 82.81 269 GLU D N 1
ATOM 9388 C CA . GLU D 1 269 ? -26.837 4.488 14.884 1.00 81.21 269 GLU D CA 1
ATOM 9389 C C . GLU D 1 269 ? -27.523 4.921 13.579 1.00 84.99 269 GLU D C 1
ATOM 9390 O O . GLU D 1 269 ? -28.366 4.145 13.085 1.00 83.36 269 GLU D O 1
ATOM 9396 N N . SER D 1 270 ? -27.123 6.078 13.022 1.00 81.15 270 SER D N 1
ATOM 9397 C CA . SER D 1 270 ? -27.774 6.760 11.874 1.00 72.36 270 SER D CA 1
ATOM 9398 C C . SER D 1 270 ? -26.896 6.716 10.626 1.00 71.89 270 SER D C 1
ATOM 9399 O O . SER D 1 270 ? -26.151 7.663 10.359 1.00 71.27 270 SER D O 1
ATOM 9402 N N . PRO D 1 271 ? -27.009 5.644 9.804 1.00 62.72 271 PRO D N 1
ATOM 9403 C CA . PRO D 1 271 ? -26.238 5.497 8.564 1.00 61.18 271 PRO D CA 1
ATOM 9404 C C . PRO D 1 271 ? -26.282 6.609 7.501 1.00 59.49 271 PRO D C 1
ATOM 9405 O O . PRO D 1 271 ? -25.494 6.515 6.587 1.00 69.44 271 PRO D O 1
ATOM 9409 N N . ASP D 1 272 ? -27.240 7.539 7.563 1.00 60.92 272 ASP D N 1
ATOM 9410 C CA . ASP D 1 272 ? -27.376 8.698 6.628 1.00 59.13 272 ASP D CA 1
ATOM 9411 C C . ASP D 1 272 ? -27.571 9.984 7.433 1.00 60.01 272 ASP D C 1
ATOM 9412 O O . ASP D 1 272 ? -28.167 10.936 6.909 1.00 64.71 272 ASP D O 1
ATOM 9417 N N . LEU D 1 273 ? -27.105 9.996 8.680 1.00 66.45 273 LEU D N 1
ATOM 9418 C CA . LEU D 1 273 ? -27.133 11.183 9.568 1.00 70.81 273 LEU D CA 1
ATOM 9419 C C . LEU D 1 273 ? -28.324 12.066 9.172 1.00 74.72 273 LEU D C 1
ATOM 9420 O O . LEU D 1 273 ? -28.098 13.232 8.800 1.00 80.24 273 LEU D O 1
ATOM 9425 N N . ALA D 1 274 ? -29.549 11.515 9.241 1.00 75.58 274 ALA D N 1
ATOM 9426 C CA . ALA D 1 274 ? -30.823 12.202 8.904 1.00 61.36 274 ALA D CA 1
ATOM 9427 C C . ALA D 1 274 ? -31.237 13.155 10.026 1.00 57.67 274 ALA D C 1
ATOM 9428 O O . ALA D 1 274 ? -31.762 14.241 9.696 1.00 64.97 274 ALA D O 1
ATOM 9430 N N . GLU D 1 275 ? -30.971 12.796 11.285 1.00 60.04 275 GLU D N 1
ATOM 9431 C CA . GLU D 1 275 ? -31.426 13.551 12.489 1.00 63.64 275 GLU D CA 1
ATOM 9432 C C . GLU D 1 275 ? -30.728 14.923 12.619 1.00 68.41 275 GLU D C 1
ATOM 9433 O O . GLU D 1 275 ? -31.153 15.679 13.529 1.00 71.48 275 GLU D O 1
ATOM 9439 N N . PHE D 1 276 ? -29.724 15.248 11.774 1.00 74.22 276 PHE D N 1
ATOM 9440 C CA . PHE D 1 276 ? -28.980 16.550 11.738 1.00 68.48 276 PHE D CA 1
ATOM 9441 C C . PHE D 1 276 ? -29.290 17.297 10.429 1.00 68.28 276 PHE D C 1
ATOM 9442 O O . PHE D 1 276 ? -29.289 16.652 9.355 1.00 74.51 276 PHE D O 1
ATOM 9450 N N . SER D 1 277 ? -29.586 18.596 10.508 1.00 65.76 277 SER D N 1
ATOM 9451 C CA . SER D 1 277 ? -30.115 19.411 9.376 1.00 73.40 277 SER D CA 1
ATOM 9452 C C . SER D 1 277 ? -28.978 19.806 8.424 1.00 78.46 277 SER D C 1
ATOM 9453 O O . SER D 1 277 ? -29.165 19.664 7.189 1.00 95.84 277 SER D O 1
ATOM 9456 N N . GLY D 1 278 ? -27.859 20.286 8.982 1.00 65.21 278 GLY D N 1
ATOM 9457 C CA . GLY D 1 278 ? -26.750 20.899 8.237 1.00 58.53 278 GLY D CA 1
ATOM 9458 C C . GLY D 1 278 ? -26.305 22.192 8.878 1.00 55.30 278 GLY D C 1
ATOM 9459 O O . GLY D 1 278 ? -25.184 22.582 8.661 1.00 64.17 278 GLY D O 1
ATOM 9460 N N . ARG D 1 279 ? -27.156 22.832 9.664 1.00 58.86 279 ARG D N 1
ATOM 9461 C CA . ARG D 1 279 ? -26.904 24.190 10.204 1.00 59.76 279 ARG D CA 1
ATOM 9462 C C . ARG D 1 279 ? -25.881 24.049 11.360 1.00 59.68 279 ARG D C 1
ATOM 9463 O O . ARG D 1 279 ? -26.275 23.725 12.521 1.00 54.03 279 ARG D O 1
ATOM 9471 N N . VAL D 1 280 ? -24.599 24.313 11.074 1.00 50.89 280 VAL D N 1
ATOM 9472 C CA . VAL D 1 280 ? -23.502 24.155 12.066 1.00 48.69 280 VAL D CA 1
ATOM 9473 C C . VAL D 1 280 ? -23.110 25.485 12.695 1.00 46.07 280 VAL D C 1
ATOM 9474 O O . VAL D 1 280 ? -22.552 26.323 12.002 1.00 51.66 280 VAL D O 1
ATOM 9478 N N . SER D 1 281 ? -23.272 25.580 14.011 1.00 48.89 281 SER D N 1
ATOM 9479 C CA . SER D 1 281 ? -23.031 26.803 14.795 1.00 44.82 281 SER D CA 1
ATOM 9480 C C . SER D 1 281 ? -21.555 26.849 15.164 1.00 50.49 281 SER D C 1
ATOM 9481 O O . SER D 1 281 ? -20.857 25.827 14.906 1.00 51.37 281 SER D O 1
ATOM 9484 N N . ASP D 1 282 ? -21.086 28.012 15.634 1.00 47.95 282 ASP D N 1
ATOM 9485 C CA . ASP D 1 282 ? -19.668 28.249 15.994 1.00 52.71 282 ASP D CA 1
ATOM 9486 C C . ASP D 1 282 ? -19.660 29.176 17.209 1.00 57.49 282 ASP D C 1
ATOM 9487 O O . ASP D 1 282 ? -20.232 30.270 17.099 1.00 57.57 282 ASP D O 1
ATOM 9492 N N . SER D 1 283 ? -19.036 28.726 18.308 1.00 65.63 283 SER D N 1
ATOM 9493 C CA . SER D 1 283 ? -19.108 29.312 19.675 1.00 63.11 283 SER D CA 1
ATOM 9494 C C . SER D 1 283 ? -18.242 30.566 19.733 1.00 67.13 283 SER D C 1
ATOM 9495 O O . SER D 1 283 ? -18.420 31.340 20.692 1.00 69.13 283 SER D O 1
ATOM 9498 N N . GLY D 1 284 ? -17.323 30.740 18.773 1.00 64.43 284 GLY D N 1
ATOM 9499 C CA . GLY D 1 284 ? -16.511 31.964 18.654 1.00 63.69 284 GLY D CA 1
ATOM 9500 C C . GLY D 1 284 ? -15.025 31.730 18.839 1.00 65.48 284 GLY D C 1
ATOM 9501 O O . GLY D 1 284 ? -14.256 32.701 18.612 1.00 68.82 284 GLY D O 1
ATOM 9502 N N . GLU D 1 285 ? -14.616 30.524 19.237 1.00 62.13 285 GLU D N 1
ATOM 9503 C CA . GLU D 1 285 ? -13.185 30.229 19.515 1.00 66.95 285 GLU D CA 1
ATOM 9504 C C . GLU D 1 285 ? -12.471 29.895 18.194 1.00 60.70 285 GLU D C 1
ATOM 9505 O O . GLU D 1 285 ? -11.300 30.351 18.034 1.00 52.12 285 GLU D O 1
ATOM 9511 N N . GLY D 1 286 ? -13.167 29.235 17.254 1.00 53.71 286 GLY D N 1
ATOM 9512 C CA . GLY D 1 286 ? -12.744 29.129 15.840 1.00 50.09 286 GLY D CA 1
ATOM 9513 C C . GLY D 1 286 ? -12.390 30.484 15.250 1.00 47.88 286 GLY D C 1
ATOM 9514 O O . GLY D 1 286 ? -11.330 30.617 14.631 1.00 49.14 286 GLY D O 1
ATOM 9515 N N . ARG D 1 287 ? -13.224 31.477 15.524 1.00 44.95 287 ARG D N 1
ATOM 9516 C CA . ARG D 1 287 ? -13.117 32.834 14.967 1.00 47.70 287 ARG D CA 1
ATOM 9517 C C . ARG D 1 287 ? -11.892 33.552 15.531 1.00 54.72 287 ARG D C 1
ATOM 9518 O O . ARG D 1 287 ? -11.244 34.342 14.777 1.00 54.35 287 ARG D O 1
ATOM 9526 N N . TRP D 1 288 ? -11.637 33.420 16.833 1.00 57.99 288 TRP D N 1
ATOM 9527 C CA . TRP D 1 288 ? -10.518 34.182 17.454 1.00 55.35 288 TRP D CA 1
ATOM 9528 C C . TRP D 1 288 ? -9.203 33.497 17.055 1.00 50.96 288 TRP D C 1
ATOM 9529 O O . TRP D 1 288 ? -8.179 34.201 16.960 1.00 45.61 288 TRP D O 1
ATOM 9540 N N . THR D 1 289 ? -9.228 32.197 16.742 1.00 44.04 289 THR D N 1
ATOM 9541 C CA . THR D 1 289 ? -8.020 31.497 16.240 1.00 46.61 289 THR D CA 1
ATOM 9542 C C . THR D 1 289 ? -7.650 32.086 14.876 1.00 48.28 289 THR D C 1
ATOM 9543 O O . THR D 1 289 ? -6.463 32.505 14.671 1.00 48.38 289 THR D O 1
ATOM 9547 N N . ALA D 1 290 ? -8.645 32.144 13.995 1.00 41.90 290 ALA D N 1
ATOM 9548 C CA . ALA D 1 290 ? -8.537 32.739 12.652 1.00 40.47 290 ALA D CA 1
ATOM 9549 C C . ALA D 1 290 ? -7.985 34.161 12.778 1.00 41.10 290 ALA D C 1
ATOM 9550 O O . ALA D 1 290 ? -7.080 34.506 12.003 1.00 46.62 290 ALA D O 1
ATOM 9552 N N . ILE D 1 291 ? -8.505 34.952 13.726 1.00 41.57 291 ILE D N 1
ATOM 9553 C CA . ILE D 1 291 ? -8.138 36.392 13.885 1.00 41.82 291 ILE D CA 1
ATOM 9554 C C . ILE D 1 291 ? -6.694 36.491 14.414 1.00 39.94 291 ILE D C 1
ATOM 9555 O O . ILE D 1 291 ? -5.919 37.280 13.859 1.00 45.01 291 ILE D O 1
ATOM 9560 N N . ALA D 1 292 ? -6.319 35.659 15.378 1.00 41.10 292 ALA D N 1
ATOM 9561 C CA . ALA D 1 292 ? -4.925 35.464 15.856 1.00 42.78 292 ALA D CA 1
ATOM 9562 C C . ALA D 1 292 ? -3.967 35.246 14.673 1.00 45.62 292 ALA D C 1
ATOM 9563 O O . ALA D 1 292 ? -2.972 36.049 14.522 1.00 36.65 292 ALA D O 1
ATOM 9565 N N . ALA D 1 293 ? -4.260 34.220 13.848 1.00 44.47 293 ALA D N 1
ATOM 9566 C CA . ALA D 1 293 ? -3.448 33.865 12.659 1.00 39.84 293 ALA D CA 1
ATOM 9567 C C . ALA D 1 293 ? -3.230 35.115 11.808 1.00 35.70 293 ALA D C 1
ATOM 9568 O O . ALA D 1 293 ? -2.052 35.485 11.580 1.00 37.23 293 ALA D O 1
ATOM 9570 N N . ILE D 1 294 ? -4.312 35.798 11.454 1.00 32.87 294 ILE D N 1
ATOM 9571 C CA . ILE D 1 294 ? -4.260 37.018 10.599 1.00 35.35 294 ILE D CA 1
ATOM 9572 C C . ILE D 1 294 ? -3.452 38.133 11.285 1.00 34.02 294 ILE D C 1
ATOM 9573 O O . ILE D 1 294 ? -2.711 38.819 10.600 1.00 34.57 294 ILE D O 1
ATOM 9578 N N . ASP D 1 295 ? -3.505 38.268 12.599 1.00 38.96 295 ASP D N 1
ATOM 9579 C CA . ASP D 1 295 ? -2.690 39.298 13.304 1.00 45.56 295 ASP D CA 1
ATOM 9580 C C . ASP D 1 295 ? -1.220 38.848 13.347 1.00 41.61 295 ASP D C 1
ATOM 9581 O O . ASP D 1 295 ? -0.363 39.719 13.256 1.00 37.79 295 ASP D O 1
ATOM 9586 N N . GLU D 1 296 ? -0.950 37.544 13.432 1.00 43.89 296 GLU D N 1
ATOM 9587 C CA . GLU D 1 296 ? 0.427 36.965 13.552 1.00 45.83 296 GLU D CA 1
ATOM 9588 C C . GLU D 1 296 ? 1.091 36.832 12.159 1.00 51.16 296 GLU D C 1
ATOM 9589 O O . GLU D 1 296 ? 2.338 36.656 12.102 1.00 44.85 296 GLU D O 1
ATOM 9595 N N . GLY D 1 297 ? 0.306 36.936 11.071 1.00 53.47 297 GLY D N 1
ATOM 9596 C CA . GLY D 1 297 ? 0.751 36.602 9.706 1.00 47.34 297 GLY D CA 1
ATOM 9597 C C . GLY D 1 297 ? 0.982 35.098 9.571 1.00 45.46 297 GLY D C 1
ATOM 9598 O O . GLY D 1 297 ? 1.805 34.675 8.746 1.00 46.23 297 GLY D O 1
ATOM 9599 N N . VAL D 1 298 ? 0.295 34.287 10.361 1.00 42.21 298 VAL D N 1
ATOM 9600 C CA . VAL D 1 298 ? 0.334 32.809 10.193 1.00 45.82 298 VAL D CA 1
ATOM 9601 C C . VAL D 1 298 ? -0.698 32.434 9.144 1.00 46.51 298 VAL D C 1
ATOM 9602 O O . VAL D 1 298 ? -1.895 32.623 9.356 1.00 57.83 298 VAL D O 1
ATOM 9606 N N . PRO D 1 299 ? -0.259 31.870 7.995 1.00 48.67 299 PRO D N 1
ATOM 9607 C CA . PRO D 1 299 ? -1.194 31.391 6.984 1.00 41.16 299 PRO D CA 1
ATOM 9608 C C . PRO D 1 299 ? -1.936 30.174 7.555 1.00 37.58 299 PRO D C 1
ATOM 9609 O O . PRO D 1 299 ? -1.269 29.224 7.928 1.00 45.10 299 PRO D O 1
ATOM 9613 N N . ALA D 1 300 ? -3.261 30.263 7.699 1.00 32.08 300 ALA D N 1
ATOM 9614 C CA . ALA D 1 300 ? -4.074 29.142 8.223 1.00 37.68 300 ALA D CA 1
ATOM 9615 C C . ALA D 1 300 ? -5.325 28.960 7.369 1.00 37.72 300 ALA D C 1
ATOM 9616 O O . ALA D 1 300 ? -6.455 29.078 7.835 1.00 37.05 300 ALA D O 1
ATOM 9618 N N . PRO D 1 301 ? -5.125 28.648 6.071 1.00 37.28 301 PRO D N 1
ATOM 9619 C CA . PRO D 1 301 ? -6.237 28.449 5.169 1.00 31.39 301 PRO D CA 1
ATOM 9620 C C . PRO D 1 301 ? -6.954 27.164 5.569 1.00 31.33 301 PRO D C 1
ATOM 9621 O O . PRO D 1 301 ? -8.169 27.165 5.524 1.00 33.55 301 PRO D O 1
ATOM 9625 N N . VAL D 1 302 ? -6.254 26.105 5.965 1.00 28.40 302 VAL D N 1
ATOM 9626 C CA . VAL D 1 302 ? -7.029 24.894 6.363 1.00 31.70 302 VAL D CA 1
ATOM 9627 C C . VAL D 1 302 ? -7.981 25.265 7.524 1.00 33.75 302 VAL D C 1
ATOM 9628 O O . VAL D 1 302 ? -9.205 25.122 7.321 1.00 32.16 302 VAL D O 1
ATOM 9632 N N . LEU D 1 303 ? -7.517 25.755 8.683 1.00 32.55 303 LEU D N 1
ATOM 9633 C CA . LEU D 1 303 ? -8.460 26.000 9.821 1.00 36.12 303 LEU D CA 1
ATOM 9634 C C . LEU D 1 303 ? -9.470 27.098 9.459 1.00 37.28 303 LEU D C 1
ATOM 9635 O O . LEU D 1 303 ? -10.641 27.031 9.940 1.00 39.83 303 LEU D O 1
ATOM 9640 N N . THR D 1 304 ? -9.070 28.106 8.693 1.00 35.45 304 THR D N 1
ATOM 9641 C CA . THR D 1 304 ? -9.959 29.263 8.456 1.00 37.86 304 THR D CA 1
ATOM 9642 C C . THR D 1 304 ? -11.044 28.908 7.439 1.00 42.72 304 THR D C 1
ATOM 9643 O O . THR D 1 304 ? -12.054 29.587 7.386 1.00 46.86 304 THR D O 1
ATOM 9647 N N . THR D 1 305 ? -10.842 27.848 6.676 1.00 45.04 305 THR D N 1
ATOM 9648 C CA . THR D 1 305 ? -11.724 27.403 5.579 1.00 37.91 305 THR D CA 1
ATOM 9649 C C . THR D 1 305 ? -12.712 26.370 6.150 1.00 42.77 305 THR D C 1
ATOM 9650 O O . THR D 1 305 ? -13.857 26.290 5.682 1.00 52.15 305 THR D O 1
ATOM 9654 N N . ALA D 1 306 ? -12.315 25.636 7.181 1.00 43.07 306 ALA D N 1
ATOM 9655 C CA . ALA D 1 306 ? -13.219 24.796 7.987 1.00 40.32 306 ALA D CA 1
ATOM 9656 C C . ALA D 1 306 ? -14.279 25.664 8.669 1.00 41.54 306 ALA D C 1
ATOM 9657 O O . ALA D 1 306 ? -15.485 25.239 8.656 1.00 35.57 306 ALA D O 1
ATOM 9659 N N . LEU D 1 307 ? -13.827 26.757 9.310 1.00 40.71 307 LEU D N 1
ATOM 9660 C CA . LEU D 1 307 ? -14.692 27.821 9.897 1.00 39.55 307 LEU D CA 1
ATOM 9661 C C . LEU D 1 307 ? -15.606 28.384 8.825 1.00 41.73 307 LEU D C 1
ATOM 9662 O O . LEU D 1 307 ? -16.796 28.490 9.075 1.00 48.36 307 LEU D O 1
ATOM 9667 N N . GLN D 1 308 ? -15.066 28.771 7.672 1.00 44.35 308 GLN D N 1
ATOM 9668 C CA . GLN D 1 308 ? -15.904 29.434 6.641 1.00 41.23 308 GLN D CA 1
ATOM 9669 C C . GLN D 1 308 ? -16.959 28.429 6.121 1.00 44.70 308 GLN D C 1
ATOM 9670 O O . GLN D 1 308 ? -17.970 28.889 5.543 1.00 47.94 308 GLN D O 1
ATOM 9676 N N . SER D 1 309 ? -16.741 27.114 6.250 1.00 41.38 309 SER D N 1
ATOM 9677 C CA . SER D 1 309 ? -17.692 26.095 5.733 1.00 40.66 309 SER D CA 1
ATOM 9678 C C . SER D 1 309 ? -18.922 26.046 6.662 1.00 43.24 309 SER D C 1
ATOM 9679 O O . SER D 1 309 ? -20.062 25.921 6.172 1.00 46.34 309 SER D O 1
ATOM 9682 N N . ARG D 1 310 ? -18.701 26.192 7.958 1.00 42.17 310 ARG D N 1
ATOM 9683 C CA . ARG D 1 310 ? -19.762 26.341 8.978 1.00 49.43 310 ARG D CA 1
ATOM 9684 C C . ARG D 1 310 ? -20.590 27.609 8.666 1.00 53.67 310 ARG D C 1
ATOM 9685 O O . ARG D 1 310 ? -21.840 27.494 8.475 1.00 54.47 310 ARG D O 1
ATOM 9693 N N . PHE D 1 311 ? -19.941 28.776 8.588 1.00 47.23 311 PHE D N 1
ATOM 9694 C CA . PHE D 1 311 ? -20.555 30.037 8.102 1.00 38.65 311 PHE D CA 1
ATOM 9695 C C . PHE D 1 311 ? -21.484 29.695 6.934 1.00 37.64 311 PHE D C 1
ATOM 9696 O O . PHE D 1 311 ? -22.683 29.963 6.971 1.00 41.65 311 PHE D O 1
ATOM 9704 N N . ALA D 1 312 ? -20.977 29.039 5.905 1.00 41.62 312 ALA D N 1
ATOM 9705 C CA . ALA D 1 312 ? -21.774 28.795 4.684 1.00 42.77 312 ALA D CA 1
ATOM 9706 C C . ALA D 1 312 ? -22.980 27.901 5.038 1.00 47.41 312 ALA D C 1
ATOM 9707 O O . ALA D 1 312 ? -24.048 28.096 4.414 1.00 52.78 312 ALA D O 1
ATOM 9709 N N . SER D 1 313 ? -22.835 26.992 6.016 1.00 45.61 313 SER D N 1
ATOM 9710 C CA . SER D 1 313 ? -23.831 25.938 6.366 1.00 44.70 313 SER D CA 1
ATOM 9711 C C . SER D 1 313 ? -25.072 26.556 7.030 1.00 50.75 313 SER D C 1
ATOM 9712 O O . SER D 1 313 ? -26.123 25.857 7.091 1.00 46.17 313 SER D O 1
ATOM 9715 N N . ARG D 1 314 ? -24.916 27.792 7.526 1.00 48.41 314 ARG D N 1
ATOM 9716 C CA . ARG D 1 314 ? -25.959 28.666 8.118 1.00 43.67 314 ARG D CA 1
ATOM 9717 C C . ARG D 1 314 ? -26.379 29.755 7.116 1.00 45.33 314 ARG D C 1
ATOM 9718 O O . ARG D 1 314 ? -26.939 30.782 7.545 1.00 42.16 314 ARG D O 1
ATOM 9726 N N . ASP D 1 315 ? -26.079 29.592 5.832 1.00 45.07 315 ASP D N 1
ATOM 9727 C CA . ASP D 1 315 ? -26.632 30.473 4.775 1.00 47.22 315 ASP D CA 1
ATOM 9728 C C . ASP D 1 315 ? -26.057 31.900 4.890 1.00 44.99 315 ASP D C 1
ATOM 9729 O O . ASP D 1 315 ? -26.621 32.849 4.297 1.00 41.40 315 ASP D O 1
ATOM 9734 N N . LEU D 1 316 ? -24.910 32.073 5.543 1.00 45.35 316 LEU D N 1
ATOM 9735 C CA . LEU D 1 316 ? -24.318 33.423 5.703 1.00 42.07 316 LEU D CA 1
ATOM 9736 C C . LEU D 1 316 ? -23.575 33.863 4.417 1.00 41.90 316 LEU D C 1
ATOM 9737 O O . LEU D 1 316 ? -23.114 35.003 4.371 1.00 45.77 316 LEU D O 1
ATOM 9742 N N . ASP D 1 317 ? -23.483 33.003 3.401 1.00 37.75 317 ASP D N 1
ATOM 9743 C CA . ASP D 1 317 ? -22.970 33.304 2.043 1.00 33.64 317 ASP D CA 1
ATOM 9744 C C . ASP D 1 317 ? -24.053 33.962 1.192 1.00 37.64 317 ASP D C 1
ATOM 9745 O O . ASP D 1 317 ? -23.758 34.421 0.049 1.00 38.99 317 ASP D O 1
ATOM 9750 N N . ASP D 1 318 ? -25.261 34.056 1.732 1.00 39.20 318 ASP D N 1
ATOM 9751 C CA . ASP D 1 318 ? -26.454 34.495 0.969 1.00 41.16 318 ASP D CA 1
ATOM 9752 C C . ASP D 1 318 ? -26.164 35.681 0.025 1.00 37.08 318 ASP D C 1
ATOM 9753 O O . ASP D 1 318 ? -26.401 35.519 -1.173 1.00 33.52 318 ASP D O 1
ATOM 9758 N N . PHE D 1 319 ? -25.729 36.852 0.508 1.00 35.48 319 PHE D N 1
ATOM 9759 C CA . PHE D 1 319 ? -25.702 38.075 -0.345 1.00 35.10 319 PHE D CA 1
ATOM 9760 C C . PHE D 1 319 ? -24.689 37.843 -1.478 1.00 33.76 319 PHE D C 1
ATOM 9761 O O . PHE D 1 319 ? -25.020 38.132 -2.635 1.00 31.76 319 PHE D O 1
ATOM 9769 N N . ALA D 1 320 ? -23.549 37.204 -1.187 1.00 37.75 320 ALA D N 1
ATOM 9770 C CA . ALA D 1 320 ? -22.521 36.869 -2.202 1.00 40.01 320 ALA D CA 1
ATOM 9771 C C . ALA D 1 320 ? -23.154 36.006 -3.296 1.00 38.72 320 ALA D C 1
ATOM 9772 O O . ALA D 1 320 ? -22.802 36.208 -4.472 1.00 41.02 320 ALA D O 1
ATOM 9774 N N . ASN D 1 321 ? -24.015 35.059 -2.911 1.00 38.79 321 ASN D N 1
ATOM 9775 C CA . ASN D 1 321 ? -24.695 34.116 -3.845 1.00 39.19 321 ASN D CA 1
ATOM 9776 C C . ASN D 1 321 ? -25.720 34.881 -4.728 1.00 38.46 321 ASN D C 1
ATOM 9777 O O . ASN D 1 321 ? -25.699 34.727 -5.981 1.00 31.97 321 ASN D O 1
ATOM 9782 N N . LYS D 1 322 ? -26.545 35.753 -4.146 1.00 37.53 322 LYS D N 1
ATOM 9783 C CA . LYS D 1 322 ? -27.379 36.677 -4.945 1.00 40.96 322 LYS D CA 1
ATOM 9784 C C . LYS D 1 322 ? -26.480 37.511 -5.874 1.00 39.46 322 LYS D C 1
ATOM 9785 O O . LYS D 1 322 ? -26.825 37.711 -7.079 1.00 41.35 322 LYS D O 1
ATOM 9791 N N . ALA D 1 323 ? -25.374 37.997 -5.348 1.00 34.11 323 ALA D N 1
ATOM 9792 C CA . ALA D 1 323 ? -24.417 38.837 -6.101 1.00 34.44 323 ALA D CA 1
ATOM 9793 C C . ALA D 1 323 ? -23.953 38.102 -7.355 1.00 32.26 323 ALA D C 1
ATOM 9794 O O . ALA D 1 323 ? -23.898 38.725 -8.451 1.00 32.72 323 ALA D O 1
ATOM 9796 N N . LEU D 1 324 ? -23.551 36.847 -7.197 1.00 34.06 324 LEU D N 1
ATOM 9797 C CA . LEU D 1 324 ? -23.043 36.004 -8.317 1.00 33.72 324 LEU D CA 1
ATOM 9798 C C . LEU D 1 324 ? -24.192 35.787 -9.302 1.00 36.02 324 LEU D C 1
ATOM 9799 O O . LEU D 1 324 ? -23.952 35.900 -10.495 1.00 32.68 324 LEU D O 1
ATOM 9804 N N . SER D 1 325 ? -25.400 35.492 -8.809 1.00 42.15 325 SER D N 1
ATOM 9805 C CA . SER D 1 325 ? -26.594 35.257 -9.666 1.00 44.95 325 SER D CA 1
ATOM 9806 C C . SER D 1 325 ? -26.922 36.545 -10.462 1.00 46.89 325 SER D C 1
ATOM 9807 O O . SER D 1 325 ? -27.019 36.478 -11.715 1.00 43.34 325 SER D O 1
ATOM 9810 N N . ALA D 1 326 ? -27.037 37.690 -9.776 1.00 45.77 326 ALA D N 1
ATOM 9811 C CA . ALA D 1 326 ? -27.258 39.022 -10.378 1.00 42.33 326 ALA D CA 1
ATOM 9812 C C . ALA D 1 326 ? -26.191 39.347 -11.442 1.00 42.68 326 ALA D C 1
ATOM 9813 O O . ALA D 1 326 ? -26.519 40.080 -12.374 1.00 50.73 326 ALA D O 1
ATOM 9815 N N . MET D 1 327 ? -24.947 38.887 -11.297 1.00 45.52 327 MET D N 1
ATOM 9816 C CA . MET D 1 327 ? -23.862 39.130 -12.289 1.00 45.61 327 MET D CA 1
ATOM 9817 C C . MET D 1 327 ? -24.039 38.241 -13.529 1.00 44.35 327 MET D C 1
ATOM 9818 O O . MET D 1 327 ? -23.783 38.732 -14.609 1.00 49.10 327 MET D O 1
ATOM 9823 N N . ARG D 1 328 ? -24.362 36.959 -13.373 1.00 48.05 328 ARG D N 1
ATOM 9824 C CA . ARG D 1 328 ? -24.425 35.972 -14.490 1.00 61.02 328 ARG D CA 1
ATOM 9825 C C . ARG D 1 328 ? -25.538 36.439 -15.437 1.00 59.87 328 ARG D C 1
ATOM 9826 O O . ARG D 1 328 ? -25.289 36.475 -16.635 1.00 72.82 328 ARG D O 1
ATOM 9834 N N . LYS D 1 329 ? -26.683 36.864 -14.903 1.00 62.81 329 LYS D N 1
ATOM 9835 C CA . LYS D 1 329 ? -27.817 37.463 -15.664 1.00 68.91 329 LYS D CA 1
ATOM 9836 C C . LYS D 1 329 ? -27.289 38.533 -16.636 1.00 70.41 329 LYS D C 1
ATOM 9837 O O . LYS D 1 329 ? -27.712 38.529 -17.793 1.00 90.51 329 LYS D O 1
ATOM 9843 N N . GLN D 1 330 ? -26.378 39.401 -16.208 1.00 66.00 330 GLN D N 1
ATOM 9844 C CA . GLN D 1 330 ? -25.932 40.561 -17.020 1.00 70.16 330 GLN D CA 1
ATOM 9845 C C . GLN D 1 330 ? -25.187 40.084 -18.283 1.00 81.61 330 GLN D C 1
ATOM 9846 O O . GLN D 1 330 ? -25.103 40.886 -19.253 1.00 85.59 330 GLN D O 1
ATOM 9852 N N . PHE D 1 331 ? -24.631 38.865 -18.309 1.00 85.97 331 PHE D N 1
ATOM 9853 C CA . PHE D 1 331 ? -23.928 38.352 -19.522 1.00 99.87 331 PHE D CA 1
ATOM 9854 C C . PHE D 1 331 ? -24.966 38.117 -20.629 1.00 110.21 331 PHE D C 1
ATOM 9855 O O . PHE D 1 331 ? -26.124 37.763 -20.374 1.00 111.10 331 PHE D O 1
#

InterPro domains:
  IPR004849 6-phosphogluconate dehydrogenase, YqeC-type [TIGR00872] (1-340)
  IPR006114 6-phosphogluconate dehydrogenase, C-terminal [PF00393] (186-214)
  IPR006114 6-phosphogluconate dehydrogenase, C-terminal [SM01350] (186-335)
  IPR006115 6-phosphogluconate dehydrogenase, NADP-binding [PF03446] (2-155)
  IPR006183 6-phosphogluconate dehydrogenase [PR00076] (1-24)
  IPR006183 6-phosphogluconate dehydrogenase [PR00076] (60-89)
  IPR006183 6-phosphogluconate dehydrogenase [PR00076] (113-138)
  IPR006183 6-phosphogluconate dehydrogenase [PTHR11811] (2-328)
  IPR008927 6-phosphogluconate dehydrogenase-like, C-terminal domain superfamily [SSF48179] (184-334)
  IPR013328 6-phosphogluconate dehydrogenase, domain 2 [G3DSA:1.10.1040.10] (185-337)
  IPR036291 NAD(P)-binding domain superfamily [SSF51735] (1-160)